Protein 4B1V (pdb70)

Organism: Oryctolagus cuniculus (NCBI:txid9986)

Structure (mmCIF, N/CA/C/O backbone):
data_4B1V
#
_entry.id   4B1V
#
_cell.length_a   44.121
_cell.length_b   75.924
_cell.length_c   122.451
_cell.angle_alpha   90.00
_cell.angle_beta   97.01
_cell.angle_gamma   90.00
#
_symmetry.space_group_name_H-M   'P 1 21 1'
#
loop_
_entity.id
_entity.type
_entity.pdbx_description
1 polymer 'ACTIN, ALPHA SKELETAL MUSCLE'
2 polymer 'PHOSPHATASE AND ACTIN REGULATOR 1'
3 non-polymer 1,2-ETHANEDIOL
4 non-polymer "ADENOSINE-5'-TRIPHOSPHATE"
5 non-polymer 'LATRUNCULIN B'
6 non-polymer 'MAGNESIUM ION'
7 non-polymer GLYCEROL
8 water water
#
loop_
_atom_site.group_PDB
_atom_site.id
_atom_site.type_symbol
_atom_site.label_atom_id
_atom_site.label_alt_id
_atom_site.label_comp_id
_atom_site.label_asym_id
_atom_site.label_entity_id
_atom_site.label_seq_id
_atom_site.pdbx_PDB_ins_code
_atom_site.Cartn_x
_atom_site.Cartn_y
_atom_site.Cartn_z
_atom_site.occupancy
_atom_site.B_iso_or_equiv
_atom_site.auth_seq_id
_atom_site.auth_comp_id
_atom_site.auth_asym_id
_atom_site.auth_atom_id
_atom_site.pdbx_PDB_model_num
ATOM 1 N N . THR A 1 7 ? 9.439 2.951 -21.181 1.00 26.92 6 THR A N 1
ATOM 2 C CA . THR A 1 7 ? 8.403 3.423 -22.084 1.00 25.08 6 THR A CA 1
ATOM 3 C C . THR A 1 7 ? 7.111 2.641 -21.898 1.00 20.61 6 THR A C 1
ATOM 4 O O . THR A 1 7 ? 6.093 2.985 -22.487 1.00 25.11 6 THR A O 1
ATOM 8 N N . ALA A 1 8 ? 7.142 1.585 -21.090 1.00 16.21 7 ALA A N 1
ATOM 9 C CA . ALA A 1 8 ? 5.927 0.809 -20.858 1.00 14.53 7 ALA A CA 1
ATOM 10 C C . ALA A 1 8 ? 4.876 1.618 -20.098 1.00 14.53 7 ALA A C 1
ATOM 11 O O . ALA A 1 8 ? 5.198 2.392 -19.194 1.00 14.32 7 ALA A O 1
ATOM 13 N N . LEU A 1 9 ? 3.617 1.401 -20.469 1.00 15.45 8 LEU A N 1
ATOM 14 C CA . LEU A 1 9 ? 2.479 1.944 -19.740 1.00 14.54 8 LEU A CA 1
ATOM 15 C C . LEU A 1 9 ? 1.882 0.882 -18.832 1.00 14.56 8 LEU A C 1
ATOM 16 O O . LEU A 1 9 ? 1.883 -0.309 -19.156 1.00 14.04 8 LEU A O 1
ATOM 21 N N . VAL A 1 10 ? 1.378 1.320 -17.683 1.00 10.00 9 VAL A N 1
ATOM 22 C CA . VAL A 1 10 ? 0.704 0.435 -16.749 1.00 8.62 9 VAL A CA 1
ATOM 23 C C . VAL A 1 10 ? -0.676 1.002 -16.504 1.00 12.20 9 VAL A C 1
ATOM 24 O O . VAL A 1 10 ? -0.801 2.188 -16.186 1.00 11.44 9 VAL A O 1
ATOM 28 N N . CYS A 1 11 ? -1.698 0.170 -16.675 1.00 10.40 10 CYS A N 1
ATOM 29 C CA . CYS A 1 11 ? -3.086 0.592 -16.446 1.00 11.09 10 CYS A CA 1
ATOM 30 C C . CYS A 1 11 ? -3.879 -0.406 -15.618 1.00 13.81 10 CYS A C 1
ATOM 31 O O . CYS A 1 11 ? -4.103 -1.535 -16.063 1.00 14.95 10 CYS A O 1
ATOM 34 N N . ASP A 1 12 ? -4.337 0.019 -14.432 1.00 8.16 11 ASP A N 1
ATOM 35 C CA . ASP A 1 12 ? -5.123 -0.826 -13.549 1.00 9.34 11 ASP A CA 1
ATOM 36 C C . ASP A 1 12 ? -6.586 -0.393 -13.668 1.00 10.68 11 ASP A C 1
ATOM 37 O O . ASP A 1 12 ? -6.986 0.650 -13.143 1.00 11.21 11 ASP A O 1
ATOM 42 N N A ASN A 1 13 ? -7.371 -1.182 -14.389 0.46 13.54 12 ASN A N 1
ATOM 43 N N B ASN A 1 13 ? -7.366 -1.235 -14.340 0.54 7.16 12 ASN A N 1
ATOM 44 C CA A ASN A 1 13 ? -8.753 -0.815 -14.664 0.46 14.49 12 ASN A CA 1
ATOM 45 C CA B ASN A 1 13 ? -8.762 -0.962 -14.687 0.54 15.23 12 ASN A CA 1
ATOM 46 C C A ASN A 1 13 ? -9.685 -1.326 -13.586 0.46 13.44 12 ASN A C 1
ATOM 47 C C B ASN A 1 13 ? -9.723 -1.356 -13.573 0.54 13.43 12 ASN A C 1
ATOM 48 O O A ASN A 1 13 ? -10.107 -2.481 -13.602 0.46 12.32 12 ASN A O 1
ATOM 49 O O B ASN A 1 13 ? -10.229 -2.478 -13.563 0.54 11.97 12 ASN A O 1
ATOM 58 N N . GLY A 1 14 ? -10.002 -0.446 -12.646 1.00 9.82 13 GLY A N 1
ATOM 59 C CA . GLY A 1 14 ? -10.858 -0.791 -11.538 1.00 7.91 13 GLY A CA 1
ATOM 60 C C . GLY A 1 14 ? -12.323 -0.524 -11.822 1.00 8.69 13 GLY A C 1
ATOM 61 O O . GLY A 1 14 ? -12.672 0.198 -12.768 1.00 12.52 13 GLY A O 1
ATOM 62 N N . SER A 1 15 ? -13.173 -1.137 -11.010 1.00 9.06 14 SER A N 1
ATOM 63 C CA . SER A 1 15 ? -14.616 -0.915 -11.050 1.00 10.02 14 SER A CA 1
ATOM 64 C C . SER A 1 15 ? -14.968 0.542 -10.729 1.00 11.84 14 SER A C 1
ATOM 65 O O . SER A 1 15 ? -15.965 1.070 -11.233 1.00 12.70 14 SER A O 1
ATOM 68 N N . GLY A 1 16 ? -14.181 1.165 -9.857 1.00 10.05 15 GLY A N 1
ATOM 69 C CA . GLY A 1 16 ? -14.421 2.548 -9.475 1.00 10.60 15 GLY A CA 1
ATOM 70 C C . GLY A 1 16 ? -13.429 3.532 -10.085 1.00 13.45 15 GLY A C 1
ATOM 71 O O . GLY A 1 16 ? -13.824 4.597 -10.566 1.00 15.70 15 GLY A O 1
ATOM 72 N N . LEU A 1 17 ? -12.147 3.173 -10.058 1.00 9.43 16 LEU A N 1
ATOM 73 C CA . LEU A 1 17 ? -11.072 4.068 -10.468 1.00 10.24 16 LEU A CA 1
ATOM 74 C C . LEU A 1 17 ? -10.094 3.400 -11.420 1.00 10.48 16 LEU A C 1
ATOM 75 O O . LEU A 1 17 ? -9.663 2.254 -11.206 1.00 8.05 16 LEU A O 1
ATOM 80 N N . VAL A 1 18 ? -9.752 4.128 -12.477 1.00 8.87 17 VAL A N 1
ATOM 81 C CA . VAL A 1 18 ? -8.637 3.760 -13.322 1.00 11.24 17 VAL A CA 1
ATOM 82 C C . VAL A 1 18 ? -7.371 4.366 -12.734 1.00 8.35 17 VAL A C 1
ATOM 83 O O . VAL A 1 18 ? -7.345 5.559 -12.372 1.00 8.87 17 VAL A O 1
ATOM 87 N N . LYS A 1 19 ? -6.331 3.546 -12.627 1.00 8.97 18 LYS A N 1
ATOM 88 C CA . LYS A 1 19 ? -5.017 4.012 -12.211 1.00 13.76 18 LYS A CA 1
ATOM 89 C C . LYS A 1 19 ? -4.111 3.754 -13.419 1.00 16.06 18 LYS A C 1
ATOM 90 O O . LYS A 1 19 ? -3.998 2.620 -13.855 1.00 13.34 18 LYS A O 1
ATOM 96 N N . ALA A 1 20 ? -3.520 4.804 -13.999 1.00 8.50 19 ALA A N 1
ATOM 97 C CA . ALA A 1 20 ? -2.647 4.645 -15.164 1.00 14.57 19 ALA A CA 1
ATOM 98 C C . ALA A 1 20 ? -1.394 5.507 -15.057 1.00 13.81 19 ALA A C 1
ATOM 99 O O . ALA A 1 20 ? -1.387 6.566 -14.388 1.00 10.41 19 ALA A O 1
ATOM 101 N N . GLY A 1 21 ? -0.342 5.064 -15.733 1.00 9.61 20 GLY A N 1
ATOM 102 C CA . GLY A 1 21 ? 0.910 5.781 -15.701 1.00 10.36 20 GLY A CA 1
ATOM 103 C C . GLY A 1 21 ? 2.022 5.021 -16.388 1.00 11.22 20 GLY A C 1
ATOM 104 O O . GLY A 1 21 ? 1.777 4.124 -17.187 1.00 11.93 20 GLY A O 1
ATOM 105 N N . PHE A 1 22 ? 3.251 5.396 -16.063 1.00 12.79 21 PHE A N 1
ATOM 106 C CA . PHE A 1 22 ? 4.430 4.852 -16.711 1.00 12.27 21 PHE A CA 1
ATOM 107 C C . PHE A 1 22 ? 5.216 3.931 -15.791 1.00 14.79 21 PHE A C 1
ATOM 108 O O . PHE A 1 22 ? 5.429 4.238 -14.612 1.00 14.55 21 PHE A O 1
ATOM 116 N N . ALA A 1 23 ? 5.662 2.809 -16.337 1.00 11.60 22 ALA A N 1
ATOM 117 C CA . ALA A 1 23 ? 6.478 1.872 -15.575 1.00 16.98 22 ALA A CA 1
ATOM 118 C C . ALA A 1 23 ? 7.773 2.556 -15.131 1.00 15.92 22 ALA A C 1
ATOM 119 O O . ALA A 1 23 ? 8.394 3.292 -15.906 1.00 17.29 22 ALA A O 1
ATOM 121 N N . GLY A 1 24 ? 8.179 2.326 -13.885 1.00 14.55 23 GLY A N 1
ATOM 122 C CA . GLY A 1 24 ? 9.329 3.031 -13.340 1.00 16.32 23 GLY A CA 1
ATOM 123 C C . GLY A 1 24 ? 8.898 4.107 -12.351 1.00 23.31 23 GLY A C 1
ATOM 124 O O . GLY A 1 24 ? 9.642 4.440 -11.430 1.00 25.06 23 GLY A O 1
ATOM 125 N N . ASP A 1 25 ? 7.698 4.658 -12.541 1.00 20.23 24 ASP A N 1
ATOM 126 C CA . ASP A 1 25 ? 7.171 5.672 -11.627 1.00 18.55 24 ASP A CA 1
ATOM 127 C C . ASP A 1 25 ? 6.720 5.035 -10.315 1.00 19.22 24 ASP A C 1
ATOM 128 O O . ASP A 1 25 ? 6.272 3.882 -10.294 1.00 16.08 24 ASP A O 1
ATOM 133 N N . ASP A 1 26 ? 6.816 5.803 -9.226 1.00 21.16 25 ASP A N 1
ATOM 134 C CA . ASP A 1 26 ? 6.447 5.324 -7.895 1.00 14.10 25 ASP A CA 1
ATOM 135 C C . ASP A 1 26 ? 4.934 5.321 -7.670 1.00 11.84 25 ASP A C 1
ATOM 136 O O . ASP A 1 26 ? 4.459 4.814 -6.646 1.00 12.11 25 ASP A O 1
ATOM 141 N N . ALA A 1 27 ? 4.189 5.881 -8.625 1.00 12.08 26 ALA A N 1
ATOM 142 C CA . ALA A 1 27 ? 2.748 6.088 -8.471 1.00 10.27 26 ALA A CA 1
ATOM 143 C C . ALA A 1 27 ? 2.064 6.358 -9.813 1.00 10.14 26 ALA A C 1
ATOM 144 O O . ALA A 1 27 ? 2.700 6.858 -10.750 1.00 10.77 26 ALA A O 1
ATOM 146 N N . PRO A 1 28 ? 0.760 6.053 -9.905 1.00 12.75 27 PRO A N 1
ATOM 147 C CA . PRO A 1 28 ? 0.046 6.361 -11.156 1.00 15.69 27 PRO A CA 1
ATOM 148 C C . PRO A 1 28 ? -0.122 7.855 -11.299 1.00 20.03 27 PRO A C 1
ATOM 149 O O . PRO A 1 28 ? -0.607 8.495 -10.371 1.00 23.60 27 PRO A O 1
ATOM 153 N N . ARG A 1 29 ? 0.257 8.404 -12.439 1.00 11.07 28 ARG A N 1
ATOM 154 C CA . ARG A 1 29 ? 0.106 9.838 -12.634 1.00 12.95 28 ARG A CA 1
ATOM 155 C C . ARG A 1 29 ? -1.332 10.222 -12.935 1.00 12.11 28 ARG A C 1
ATOM 156 O O . ARG A 1 29 ? -1.710 11.383 -12.814 1.00 18.81 28 ARG A O 1
ATOM 164 N N . ALA A 1 30 ? -2.129 9.229 -13.311 1.00 11.81 29 ALA A N 1
ATOM 165 C CA . ALA A 1 30 ? -3.527 9.451 -13.627 1.00 12.84 29 ALA A CA 1
ATOM 166 C C . ALA A 1 30 ? -4.408 8.523 -12.813 1.00 14.25 29 ALA A C 1
ATOM 167 O O . ALA A 1 30 ? -4.265 7.299 -12.883 1.00 12.01 29 ALA A O 1
ATOM 169 N N . VAL A 1 31 ? -5.297 9.116 -12.017 1.00 13.92 30 VAL A N 1
ATOM 170 C CA . VAL A 1 31 ? -6.289 8.368 -11.258 1.00 10.83 30 VAL A CA 1
ATOM 171 C C . VAL A 1 31 ? -7.619 9.084 -11.495 1.00 11.04 30 VAL A C 1
ATOM 172 O O . VAL A 1 31 ? -7.754 10.261 -11.163 1.00 12.64 30 VAL A O 1
ATOM 176 N N . PHE A 1 32 ? -8.576 8.391 -12.109 1.00 10.81 31 PHE A N 1
ATOM 177 C CA . PHE A 1 32 ? -9.844 9.018 -12.500 1.00 12.88 31 PHE A CA 1
ATOM 178 C C . PHE A 1 32 ? -10.989 8.004 -12.495 1.00 11.41 31 PHE A C 1
ATOM 179 O O . PHE A 1 32 ? -10.749 6.794 -12.595 1.00 10.58 31 PHE A O 1
ATOM 187 N N . PRO A 1 33 ? -12.233 8.491 -12.365 1.00 12.28 32 PRO A N 1
ATOM 188 C CA . PRO A 1 33 ? -13.351 7.547 -12.231 1.00 12.74 32 PRO A CA 1
ATOM 189 C C . PRO A 1 33 ? -13.603 6.724 -13.488 1.00 13.85 32 PRO A C 1
ATOM 190 O O . PRO A 1 33 ? -13.532 7.220 -14.618 1.00 13.66 32 PRO A O 1
ATOM 194 N N . SER A 1 34 ? -13.922 5.454 -13.282 1.00 13.75 33 SER A N 1
ATOM 195 C CA A SER A 1 34 ? -14.176 4.546 -14.392 0.37 12.16 33 SER A CA 1
ATOM 196 C CA B SER A 1 34 ? -14.181 4.540 -14.378 0.63 12.15 33 SER A CA 1
ATOM 197 C C . SER A 1 34 ? -15.619 4.681 -14.853 1.00 13.43 33 SER A C 1
ATOM 198 O O . SER A 1 34 ? -16.425 3.770 -14.689 1.00 14.36 33 SER A O 1
ATOM 203 N N . ILE A 1 35 ? -15.940 5.833 -15.437 1.00 15.20 34 ILE A N 1
ATOM 204 C CA . ILE A 1 35 ? -17.314 6.116 -15.830 1.00 16.80 34 ILE A CA 1
ATOM 205 C C . ILE A 1 35 ? -17.361 6.739 -17.215 1.00 18.99 34 ILE A C 1
ATOM 206 O O . ILE A 1 35 ? -16.409 7.382 -17.664 1.00 19.64 34 ILE A O 1
ATOM 211 N N . VAL A 1 36 ? -18.487 6.534 -17.876 1.00 20.48 35 VAL A N 1
ATOM 212 C CA . VAL A 1 36 ? -18.809 7.244 -19.100 1.00 26.27 35 VAL A CA 1
ATOM 213 C C . VAL A 1 36 ? -20.157 7.901 -18.843 1.00 31.71 35 VAL A C 1
ATOM 214 O O . VAL A 1 36 ? -21.098 7.247 -18.392 1.00 30.12 35 VAL A O 1
ATOM 218 N N . GLY A 1 37 ? -20.230 9.206 -19.075 1.00 26.72 36 GLY A N 1
ATOM 219 C CA . GLY A 1 37 ? -21.439 9.949 -18.796 1.00 32.10 36 GLY A CA 1
ATOM 220 C C . GLY A 1 37 ? -22.092 10.411 -20.078 1.00 37.15 36 GLY A C 1
ATOM 221 O O . GLY A 1 37 ? -21.404 10.702 -21.056 1.00 40.55 36 GLY A O 1
ATOM 222 N N . ARG A 1 38 ? -23.421 10.447 -20.080 1.00 38.46 37 ARG A N 1
ATOM 223 C CA . ARG A 1 38 ? -24.180 10.913 -21.238 1.00 44.84 37 ARG A CA 1
ATOM 224 C C . ARG A 1 38 ? -25.291 11.878 -20.822 1.00 51.31 37 ARG A C 1
ATOM 225 O O . ARG A 1 38 ? -25.808 11.795 -19.707 1.00 39.06 37 ARG A O 1
ATOM 233 N N . SER A 1 53 ? -21.003 12.102 -25.338 1.00 52.05 52 SER A N 1
ATOM 234 C CA . SER A 1 53 ? -20.601 11.454 -24.096 1.00 48.22 52 SER A CA 1
ATOM 235 C C . SER A 1 53 ? -19.368 12.113 -23.491 1.00 44.88 52 SER A C 1
ATOM 236 O O . SER A 1 53 ? -18.606 12.792 -24.181 1.00 39.36 52 SER A O 1
ATOM 239 N N . TYR A 1 54 ? -19.188 11.909 -22.192 1.00 39.24 53 TYR A N 1
ATOM 240 C CA . TYR A 1 54 ? -18.050 12.451 -21.469 1.00 36.00 53 TYR A CA 1
ATOM 241 C C . TYR A 1 54 ? -17.418 11.353 -20.613 1.00 34.55 53 TYR A C 1
ATOM 242 O O . TYR A 1 54 ? -18.117 10.614 -19.924 1.00 30.55 53 TYR A O 1
ATOM 251 N N . VAL A 1 55 ? -16.098 11.234 -20.680 1.00 29.37 54 VAL A N 1
ATOM 252 C CA . VAL A 1 55 ? -15.404 10.105 -20.067 1.00 26.31 54 VAL A CA 1
ATOM 253 C C . VAL A 1 55 ? -14.596 10.520 -18.855 1.00 27.76 54 VAL A C 1
ATOM 254 O O . VAL A 1 55 ? -13.905 11.535 -18.878 1.00 28.46 54 VAL A O 1
ATOM 258 N N . GLY A 1 56 ? -14.676 9.720 -17.798 1.00 22.34 55 GLY A N 1
ATOM 259 C CA . GLY A 1 56 ? -13.851 9.924 -16.626 1.00 23.33 55 GLY A CA 1
ATOM 260 C C . GLY A 1 56 ? -14.102 11.240 -15.924 1.00 22.75 55 GLY A C 1
ATOM 261 O O . GLY A 1 56 ? -15.240 11.588 -15.619 1.00 24.12 55 GLY A O 1
ATOM 262 N N . ASP A 1 57 ? -13.026 11.976 -15.676 1.00 27.69 56 ASP A N 1
ATOM 263 C CA . ASP A 1 57 ? -13.106 13.269 -15.002 1.00 33.96 56 ASP A CA 1
ATOM 264 C C . ASP A 1 57 ? -13.958 14.281 -15.773 1.00 34.45 56 ASP A C 1
ATOM 265 O O . ASP A 1 57 ? -14.507 15.213 -15.182 1.00 35.61 56 ASP A O 1
ATOM 270 N N . GLU A 1 58 ? -14.065 14.100 -17.089 1.00 33.10 57 GLU A N 1
ATOM 271 C CA . GLU A 1 58 ? -14.962 14.928 -17.898 1.00 39.14 57 GLU A CA 1
ATOM 272 C C . GLU A 1 58 ? -16.395 14.775 -17.394 1.00 32.69 57 GLU A C 1
ATOM 273 O O . GLU A 1 58 ? -17.136 15.748 -17.264 1.00 35.35 57 GLU A O 1
ATOM 279 N N . ALA A 1 59 ? -16.770 13.532 -17.112 1.00 29.64 58 ALA A N 1
ATOM 280 C CA . ALA A 1 59 ? -18.112 13.200 -16.656 1.00 42.53 58 ALA A CA 1
ATOM 281 C C . ALA A 1 59 ? -18.321 13.600 -15.198 1.00 44.96 58 ALA A C 1
ATOM 282 O O . ALA A 1 59 ? -19.436 13.912 -14.790 1.00 45.36 58 ALA A O 1
ATOM 284 N N . GLN A 1 60 ? -17.244 13.576 -14.417 1.00 48.91 59 GLN A N 1
ATOM 285 C CA . GLN A 1 60 ? -17.295 13.947 -13.003 1.00 51.26 59 GLN A CA 1
ATOM 286 C C . GLN A 1 60 ? -17.721 15.402 -12.849 1.00 58.79 59 GLN A C 1
ATOM 287 O O . GLN A 1 60 ? -18.725 15.698 -12.200 1.00 65.36 59 GLN A O 1
ATOM 293 N N . SER A 1 61 ? -16.953 16.303 -13.455 1.00 56.23 60 SER A N 1
ATOM 294 C CA . SER A 1 61 ? -17.244 17.732 -13.410 1.00 57.01 60 SER A CA 1
ATOM 295 C C . SER A 1 61 ? -18.641 18.061 -13.940 1.00 60.21 60 SER A C 1
ATOM 296 O O . SER A 1 61 ? -18.901 17.985 -15.142 1.00 60.34 60 SER A O 1
ATOM 299 N N . LEU A 1 66 ? -25.751 14.579 -16.149 1.00 60.44 65 LEU A N 1
ATOM 300 C CA . LEU A 1 66 ? -25.306 13.406 -16.895 1.00 56.33 65 LEU A CA 1
ATOM 301 C C . LEU A 1 66 ? -25.710 12.109 -16.192 1.00 50.97 65 LEU A C 1
ATOM 302 O O . LEU A 1 66 ? -25.754 12.049 -14.964 1.00 57.08 65 LEU A O 1
ATOM 304 N N . THR A 1 67 ? -26.024 11.079 -16.971 1.00 39.65 66 THR A N 1
ATOM 305 C CA . THR A 1 67 ? -26.236 9.750 -16.409 1.00 37.96 66 THR A CA 1
ATOM 306 C C . THR A 1 67 ? -24.950 8.929 -16.515 1.00 33.48 66 THR A C 1
ATOM 307 O O . THR A 1 67 ? -24.325 8.859 -17.574 1.00 32.85 66 THR A O 1
ATOM 311 N N . LEU A 1 68 ? -24.551 8.311 -15.414 1.00 30.88 67 LEU A N 1
ATOM 312 C CA . LEU A 1 68 ? -23.255 7.654 -15.368 1.00 29.23 67 LEU A CA 1
ATOM 313 C C . LEU A 1 68 ? -23.378 6.151 -15.558 1.00 30.39 67 LEU A C 1
ATOM 314 O O . LEU A 1 68 ? -24.271 5.512 -14.999 1.00 36.39 67 LEU A O 1
ATOM 319 N N . LYS A 1 69 ? -22.484 5.590 -16.362 1.00 22.72 68 LYS A N 1
ATOM 320 C CA . LYS A 1 69 ? -22.391 4.148 -16.482 1.00 21.82 68 LYS A CA 1
ATOM 321 C C . LYS A 1 69 ? -20.980 3.702 -16.109 1.00 25.49 68 LYS A C 1
ATOM 322 O O . LYS A 1 69 ? -20.012 4.371 -16.459 1.00 22.76 68 LYS A O 1
ATOM 328 N N . TYR A 1 70 ? -20.896 2.594 -15.373 1.00 17.99 69 TYR A N 1
ATOM 329 C CA . TYR A 1 70 ? -19.641 1.981 -14.959 1.00 15.84 69 TYR A CA 1
ATOM 330 C C . TYR A 1 70 ? -19.397 0.754 -15.847 1.00 20.11 69 TYR A C 1
ATOM 331 O O . TYR A 1 70 ? -20.091 -0.251 -15.715 1.00 20.10 69 TYR A O 1
ATOM 340 N N . PRO A 1 71 ? -18.412 0.828 -16.756 1.00 15.98 70 PRO A N 1
ATOM 341 C CA . PRO A 1 71 ? -18.177 -0.267 -17.706 1.00 14.23 70 PRO A CA 1
ATOM 342 C C . PRO A 1 71 ? -17.593 -1.521 -17.050 1.00 14.99 70 PRO A C 1
ATOM 343 O O . PRO A 1 71 ? -17.603 -2.601 -17.649 1.00 14.88 70 PRO A O 1
ATOM 347 N N . ILE A 1 72 ? -17.083 -1.368 -15.838 1.00 13.44 71 ILE A N 1
ATOM 348 C CA . ILE A 1 72 ? -16.497 -2.481 -15.099 1.00 13.82 71 ILE A CA 1
ATOM 349 C C . ILE A 1 72 ? -17.316 -2.764 -13.844 1.00 17.59 71 ILE A C 1
ATOM 350 O O . ILE A 1 72 ? -17.520 -1.880 -13.014 1.00 17.16 71 ILE A O 1
ATOM 355 N N . GLU A 1 73 ? -17.821 -3.992 -13.738 1.00 12.90 72 GLU A N 1
ATOM 356 C CA . GLU A 1 73 ? -18.634 -4.413 -12.612 1.00 17.98 72 GLU A CA 1
ATOM 357 C C . GLU A 1 73 ? -17.968 -5.590 -11.906 1.00 15.33 72 GLU A C 1
ATOM 358 O O . GLU A 1 73 ? -17.677 -6.603 -12.532 1.00 17.20 72 GLU A O 1
ATOM 364 N N . HIS A 1 74 ? -17.735 -5.448 -10.608 1.00 12.71 73 HIS A N 1
ATOM 365 C CA . HIS A 1 74 ? -17.070 -6.474 -9.821 1.00 15.53 73 HIS A CA 1
ATOM 366 C C . HIS A 1 74 ? -15.725 -6.862 -10.453 1.00 12.77 73 HIS A C 1
ATOM 367 O O . HIS A 1 74 ? -15.364 -8.031 -10.449 1.00 11.48 73 HIS A O 1
ATOM 374 N N . GLY A 1 75 ? -15.026 -5.888 -11.037 1.00 10.57 74 GLY A N 1
ATOM 375 C CA . GLY A 1 75 ? -13.686 -6.100 -11.567 1.00 11.30 74 GLY A CA 1
ATOM 376 C C . GLY A 1 75 ? -13.648 -6.689 -12.968 1.00 11.38 74 GLY A C 1
ATOM 377 O O . GLY A 1 75 ? -12.572 -6.878 -13.542 1.00 12.76 74 GLY A O 1
ATOM 378 N N . ILE A 1 76 ? -14.821 -6.984 -13.512 1.00 11.01 75 ILE A N 1
ATOM 379 C CA . ILE A 1 76 ? -14.938 -7.576 -14.843 1.00 15.57 75 ILE A CA 1
ATOM 380 C C . ILE A 1 76 ? -15.490 -6.566 -15.843 1.00 15.61 75 ILE A C 1
ATOM 381 O O . ILE A 1 76 ? -16.498 -5.918 -15.578 1.00 12.80 75 ILE A O 1
ATOM 386 N N . ILE A 1 77 ? -14.845 -6.447 -16.999 1.00 17.01 76 ILE A N 1
ATOM 387 C CA . ILE A 1 77 ? -15.343 -5.551 -18.041 1.00 17.61 76 ILE A CA 1
ATOM 388 C C . ILE A 1 77 ? -16.611 -6.096 -18.681 1.00 17.47 76 ILE A C 1
ATOM 389 O O . ILE A 1 77 ? -16.629 -7.215 -19.208 1.00 17.51 76 ILE A O 1
ATOM 394 N N . THR A 1 78 ? -17.673 -5.293 -18.665 1.00 17.19 77 THR A N 1
ATOM 395 C CA . THR A 1 78 ? -18.970 -5.758 -19.145 1.00 18.25 77 THR A CA 1
ATOM 396 C C . THR A 1 78 ? -19.553 -4.880 -20.248 1.00 19.25 77 THR A C 1
ATOM 397 O O . THR A 1 78 ? -20.475 -5.291 -20.943 1.00 23.07 77 THR A O 1
ATOM 401 N N . ASN A 1 79 ? -19.057 -3.654 -20.368 1.00 16.23 78 ASN A N 1
ATOM 402 C CA . ASN A 1 79 ? -19.472 -2.782 -21.467 1.00 23.17 78 ASN A CA 1
ATOM 403 C C . ASN A 1 79 ? -18.245 -2.445 -22.312 1.00 19.33 78 ASN A C 1
ATOM 404 O O . ASN A 1 79 ? -17.484 -1.546 -21.973 1.00 20.36 78 ASN A O 1
ATOM 409 N N . TRP A 1 80 ? -18.063 -3.162 -23.416 1.00 22.57 79 TRP A N 1
ATOM 410 C CA . TRP A 1 80 ? -16.834 -3.051 -24.199 1.00 22.85 79 TRP A CA 1
ATOM 411 C C . TRP A 1 80 ? -16.696 -1.740 -24.989 1.00 18.31 79 TRP A C 1
ATOM 412 O O . TRP A 1 80 ? -15.595 -1.208 -25.128 1.00 16.58 79 TRP A O 1
ATOM 423 N N . ASP A 1 81 ? -17.803 -1.219 -25.494 1.00 18.11 80 ASP A N 1
ATOM 424 C CA . ASP A 1 81 ? -17.772 0.065 -26.194 1.00 18.65 80 ASP A CA 1
ATOM 425 C C . ASP A 1 81 ? -17.398 1.202 -25.247 1.00 19.57 80 ASP A C 1
ATOM 426 O O . ASP A 1 81 ? -16.642 2.103 -25.610 1.00 17.60 80 ASP A O 1
ATOM 431 N N . ASP A 1 82 ? -17.951 1.169 -24.041 1.00 19.08 81 ASP A N 1
ATOM 432 C CA . ASP A 1 82 ? -17.600 2.156 -23.027 1.00 19.00 81 ASP A CA 1
ATOM 433 C C . ASP A 1 82 ? -16.194 1.935 -22.455 1.00 15.60 81 ASP A C 1
ATOM 434 O O . ASP A 1 82 ? -15.523 2.885 -22.059 1.00 14.69 81 ASP A O 1
ATOM 439 N N . MET A 1 83 ? -15.741 0.687 -22.427 1.00 14.60 82 MET A N 1
ATOM 440 C CA . MET A 1 83 ? -14.367 0.421 -22.019 1.00 20.46 82 MET A CA 1
ATOM 441 C C . MET A 1 83 ? -13.387 0.969 -23.066 1.00 16.90 82 MET A C 1
ATOM 442 O O . MET A 1 83 ? -12.346 1.533 -22.731 1.00 12.90 82 MET A O 1
ATOM 447 N N . GLU A 1 84 ? -13.737 0.837 -24.338 1.00 15.72 83 GLU A N 1
ATOM 448 C CA . GLU A 1 84 ? -12.904 1.407 -25.383 1.00 21.57 83 GLU A CA 1
ATOM 449 C C . GLU A 1 84 ? -12.753 2.924 -25.179 1.00 22.44 83 GLU A C 1
ATOM 450 O O . GLU A 1 84 ? -11.666 3.476 -25.341 1.00 14.85 83 GLU A O 1
ATOM 456 N N . LYS A 1 85 ? -13.836 3.582 -24.781 1.00 15.55 84 LYS A N 1
ATOM 457 C CA . LYS A 1 85 ? -13.798 5.022 -24.519 1.00 15.85 84 LYS A CA 1
ATOM 458 C C . LYS A 1 85 ? -12.901 5.375 -23.335 1.00 15.97 84 LYS A C 1
ATOM 459 O O . LYS A 1 85 ? -12.172 6.371 -23.360 1.00 15.66 84 LYS A O 1
ATOM 465 N N . ILE A 1 86 ? -12.961 4.543 -22.304 1.00 13.83 85 ILE A N 1
ATOM 466 C CA . ILE A 1 86 ? -12.111 4.705 -21.124 1.00 13.60 85 ILE A CA 1
ATOM 467 C C . ILE A 1 86 ? -10.629 4.594 -21.475 1.00 12.35 85 ILE A C 1
ATOM 468 O O . ILE A 1 86 ? -9.818 5.413 -21.045 1.00 12.71 85 ILE A O 1
ATOM 473 N N . TRP A 1 87 ? -10.273 3.576 -22.254 1.00 12.30 86 TRP A N 1
ATOM 474 C CA . TRP A 1 87 ? -8.885 3.383 -22.661 1.00 12.24 86 TRP A CA 1
ATOM 475 C C . TRP A 1 87 ? -8.422 4.482 -23.634 1.00 12.97 86 TRP A C 1
ATOM 476 O O . TRP A 1 87 ? -7.281 4.957 -23.566 1.00 12.92 86 TRP A O 1
ATOM 487 N N . HIS A 1 88 ? -9.309 4.897 -24.532 1.00 13.97 87 HIS A N 1
ATOM 488 C CA . HIS A 1 88 ? -8.967 5.994 -25.437 1.00 15.01 87 HIS A CA 1
ATOM 489 C C . HIS A 1 88 ? -8.670 7.246 -24.609 1.00 26.51 87 HIS A C 1
ATOM 490 O O . HIS A 1 88 ? -7.660 7.913 -24.813 1.00 20.66 87 HIS A O 1
ATOM 497 N N . HIS A 1 89 ? -9.555 7.540 -23.660 1.00 14.74 88 HIS A N 1
ATOM 498 C CA . HIS A 1 89 ? -9.378 8.663 -22.736 1.00 21.02 88 HIS A CA 1
ATOM 499 C C . HIS A 1 89 ? -8.089 8.552 -21.909 1.00 15.64 88 HIS A C 1
ATOM 500 O O . HIS A 1 89 ? -7.401 9.544 -21.671 1.00 16.69 88 HIS A O 1
ATOM 507 N N . THR A 1 90 ? -7.775 7.339 -21.470 1.00 12.92 89 THR A N 1
ATOM 508 C CA . THR A 1 90 ? -6.554 7.077 -20.713 1.00 12.98 89 THR A CA 1
ATOM 509 C C . THR A 1 90 ? -5.307 7.459 -21.520 1.00 14.96 89 THR A C 1
ATOM 510 O O . THR A 1 90 ? -4.453 8.200 -21.041 1.00 13.00 89 THR A O 1
ATOM 514 N N . PHE A 1 91 ? -5.208 6.959 -22.748 1.00 14.13 90 PHE A N 1
ATOM 515 C CA . PHE A 1 91 ? -4.040 7.220 -23.587 1.00 15.68 90 PHE A CA 1
ATOM 516 C C . PHE A 1 91 ? -3.947 8.691 -23.983 1.00 20.48 90 PHE A C 1
ATOM 517 O O . PHE A 1 91 ? -2.916 9.339 -23.792 1.00 20.31 90 PHE A O 1
ATOM 525 N N . TYR A 1 92 ? -5.029 9.209 -24.556 1.00 15.82 91 TYR A N 1
ATOM 526 C CA . TYR A 1 92 ? -4.993 10.490 -25.248 1.00 20.80 91 TYR A CA 1
ATOM 527 C C . TYR A 1 92 ? -5.195 11.708 -24.357 1.00 17.58 91 TYR A C 1
ATOM 528 O O . TYR A 1 92 ? -4.495 12.710 -24.513 1.00 22.98 91 TYR A O 1
ATOM 537 N N . ASN A 1 93 ? -6.134 11.620 -23.425 1.00 16.90 92 ASN A N 1
ATOM 538 C CA . ASN A 1 93 ? -6.472 12.748 -22.561 1.00 17.38 92 ASN A CA 1
ATOM 539 C C . ASN A 1 93 ? -5.714 12.755 -21.244 1.00 21.22 92 ASN A C 1
ATOM 540 O O . ASN A 1 93 ? -5.296 13.810 -20.768 1.00 23.82 92 ASN A O 1
ATOM 545 N N . GLU A 1 94 ? -5.534 11.579 -20.660 1.00 21.12 93 GLU A N 1
ATOM 546 C CA . GLU A 1 94 ? -4.913 11.490 -19.343 1.00 21.92 93 GLU A CA 1
ATOM 547 C C . GLU A 1 94 ? -3.392 11.405 -19.449 1.00 20.96 93 GLU A C 1
ATOM 548 O O . GLU A 1 94 ? -2.695 12.289 -18.968 1.00 28.14 93 GLU A O 1
ATOM 554 N N . LEU A 1 95 ? -2.877 10.364 -20.093 1.00 20.13 94 LEU A N 1
ATOM 555 C CA . LEU A 1 95 ? -1.424 10.194 -20.222 1.00 16.95 94 LEU A CA 1
ATOM 556 C C . LEU A 1 95 ? -0.796 11.043 -21.331 1.00 17.63 94 LEU A C 1
ATOM 557 O O . LEU A 1 95 ? 0.396 11.318 -21.297 1.00 18.45 94 LEU A O 1
ATOM 562 N N . ARG A 1 96 ? -1.598 11.434 -22.315 1.00 18.45 95 ARG A N 1
ATOM 563 C CA . ARG A 1 96 ? -1.112 12.178 -23.472 1.00 22.05 95 ARG A CA 1
ATOM 564 C C . ARG A 1 96 ? 0.045 11.450 -24.154 1.00 18.24 95 ARG A C 1
ATOM 565 O O . ARG A 1 96 ? 1.109 12.021 -24.397 1.00 19.33 95 ARG A O 1
ATOM 573 N N . VAL A 1 97 ? -0.177 10.169 -24.416 1.00 17.32 96 VAL A N 1
ATOM 574 C CA . VAL A 1 97 ? 0.771 9.343 -25.138 1.00 27.46 96 VAL A CA 1
ATOM 575 C C . VAL A 1 97 ? 0.056 8.726 -26.324 1.00 25.45 96 VAL A C 1
ATOM 576 O O . VAL A 1 97 ? -1.173 8.611 -26.334 1.00 19.90 96 VAL A O 1
ATOM 580 N N . ALA A 1 98 ? 0.831 8.322 -27.319 1.00 18.69 97 ALA A N 1
ATOM 581 C CA . ALA A 1 98 ? 0.299 7.536 -28.413 1.00 20.81 97 ALA A CA 1
ATOM 582 C C . ALA A 1 98 ? 0.482 6.063 -28.082 1.00 17.94 97 ALA A C 1
ATOM 583 O O . ALA A 1 98 ? 1.598 5.615 -27.811 1.00 17.94 97 ALA A O 1
ATOM 585 N N . PRO A 1 99 ? -0.614 5.300 -28.108 1.00 18.79 98 PRO A N 1
ATOM 586 C CA . PRO A 1 99 ? -0.544 3.881 -27.739 1.00 18.78 98 PRO A CA 1
ATOM 587 C C . PRO A 1 99 ? 0.366 3.092 -28.688 1.00 17.24 98 PRO A C 1
ATOM 588 O O . PRO A 1 99 ? 0.860 2.034 -28.309 1.00 16.76 98 PRO A O 1
ATOM 592 N N . GLU A 1 100 ? 0.609 3.611 -29.895 1.00 18.69 99 GLU A N 1
ATOM 593 C CA . GLU A 1 100 ? 1.481 2.942 -30.859 1.00 19.85 99 GLU A CA 1
ATOM 594 C C . GLU A 1 100 ? 2.929 2.833 -30.388 1.00 20.68 99 GLU A C 1
ATOM 595 O O . GLU A 1 100 ? 3.681 1.998 -30.874 1.00 20.73 99 GLU A O 1
ATOM 601 N N . GLU A 1 101 ? 3.314 3.667 -29.430 1.00 21.85 100 GLU A N 1
ATOM 602 C CA . GLU A 1 101 ? 4.711 3.707 -29.006 1.00 28.02 100 GLU A CA 1
ATOM 603 C C . GLU A 1 101 ? 5.006 3.022 -27.701 1.00 22.49 100 GLU A C 1
ATOM 604 O O . GLU A 1 101 ? 6.152 3.016 -27.249 1.00 24.01 100 GLU A O 1
ATOM 610 N N . HIS A 1 102 ? 3.984 2.468 -27.073 1.00 19.44 101 HIS A N 1
ATOM 611 C CA . HIS A 1 102 ? 4.178 1.969 -25.728 1.00 18.73 101 HIS A CA 1
ATOM 612 C C . HIS A 1 102 ? 3.621 0.581 -25.490 1.00 18.36 101 HIS A C 1
ATOM 613 O O . HIS A 1 102 ? 2.410 0.375 -25.584 1.00 16.49 101 HIS A O 1
ATOM 620 N N . PRO A 1 103 ? 4.496 -0.362 -25.106 1.00 20.65 102 PRO A N 1
ATOM 621 C CA . PRO A 1 103 ? 4.013 -1.622 -24.533 1.00 16.41 102 PRO A CA 1
ATOM 622 C C . PRO A 1 103 ? 3.086 -1.285 -23.382 1.00 15.27 102 PRO A C 1
ATOM 623 O O . PRO A 1 103 ? 3.369 -0.355 -22.617 1.00 14.21 102 PRO A O 1
ATOM 627 N N . THR A 1 104 ? 1.977 -2.007 -23.278 1.00 12.40 103 THR A N 1
ATOM 628 C CA . THR A 1 104 ? 0.949 -1.653 -22.327 1.00 15.07 103 THR A CA 1
ATOM 629 C C . THR A 1 104 ? 0.597 -2.836 -21.452 1.00 13.66 103 THR A C 1
ATOM 630 O O . THR A 1 104 ? 0.146 -3.870 -21.948 1.00 10.85 103 THR A O 1
ATOM 634 N N . LEU A 1 105 ? 0.822 -2.683 -20.156 1.00 11.57 104 LEU A N 1
ATOM 635 C CA . LEU A 1 105 ? 0.435 -3.698 -19.190 1.00 14.66 104 LEU A CA 1
ATOM 636 C C . LEU A 1 105 ? -0.943 -3.354 -18.607 1.00 8.63 104 LEU A C 1
ATOM 637 O O . LEU A 1 105 ? -1.139 -2.263 -18.043 1.00 9.28 104 LEU A O 1
ATOM 642 N N . LEU A 1 106 ? -1.904 -4.261 -18.791 1.00 8.60 105 LEU A N 1
ATOM 643 C CA . LEU A 1 106 ? -3.250 -4.088 -18.249 1.00 8.19 105 LEU A CA 1
ATOM 644 C C . LEU A 1 106 ? -3.441 -5.050 -17.087 1.00 12.40 105 LEU A C 1
ATOM 645 O O . LEU A 1 106 ? -2.765 -6.078 -17.009 1.00 11.97 105 LEU A O 1
ATOM 650 N N . THR A 1 107 ? -4.378 -4.735 -16.193 1.00 7.39 106 THR A N 1
ATOM 651 C CA . THR A 1 107 ? -4.668 -5.646 -15.087 1.00 8.86 106 THR A CA 1
ATOM 652 C C . THR A 1 107 ? -6.027 -6.325 -15.273 1.00 7.48 106 THR A C 1
ATOM 653 O O . THR A 1 107 ? -6.871 -5.830 -16.015 1.00 8.58 106 THR A O 1
ATOM 657 N N . GLU A 1 108 ? -6.223 -7.460 -14.610 1.00 8.86 107 GLU A N 1
ATOM 658 C CA . GLU A 1 108 ? -7.502 -8.140 -14.640 1.00 12.19 107 GLU A CA 1
ATOM 659 C C . GLU A 1 108 ? -7.802 -8.697 -13.244 1.00 10.97 107 GLU A C 1
ATOM 660 O O . GLU A 1 108 ? -6.914 -8.833 -12.374 1.00 7.63 107 GLU A O 1
ATOM 666 N N . ALA A 1 109 ? -9.076 -8.971 -13.011 1.00 8.64 108 ALA A N 1
ATOM 667 C CA . ALA A 1 109 ? -9.494 -9.565 -11.761 1.00 10.15 108 ALA A CA 1
ATOM 668 C C . ALA A 1 109 ? -9.083 -11.031 -11.781 1.00 9.41 108 ALA A C 1
ATOM 669 O O . ALA A 1 109 ? -8.966 -11.632 -12.858 1.00 13.36 108 ALA A O 1
ATOM 671 N N . PRO A 1 110 ? -8.876 -11.614 -10.592 1.00 10.27 109 PRO A N 1
ATOM 672 C CA . PRO A 1 110 ? -8.736 -13.064 -10.461 1.00 11.81 109 PRO A CA 1
ATOM 673 C C . PRO A 1 110 ? -9.974 -13.715 -11.058 1.00 15.41 109 PRO A C 1
ATOM 674 O O . PRO A 1 110 ? -11.073 -13.179 -10.870 1.00 18.61 109 PRO A O 1
ATOM 678 N N . LEU A 1 111 ? -9.798 -14.828 -11.764 1.00 12.99 110 LEU A N 1
ATOM 679 C CA . LEU A 1 111 ? -10.910 -15.591 -12.356 1.00 15.25 110 LEU A CA 1
ATOM 680 C C . LEU A 1 111 ? -11.597 -14.905 -13.543 1.00 15.20 110 LEU A C 1
ATOM 681 O O . LEU A 1 111 ? -12.688 -15.298 -13.925 1.00 17.44 110 LEU A O 1
ATOM 686 N N . ASN A 1 112 ? -10.964 -13.877 -14.108 1.00 15.15 111 ASN A N 1
ATOM 687 C CA . ASN A 1 112 ? -11.449 -13.249 -15.340 1.00 13.96 111 ASN A CA 1
ATOM 688 C C . ASN A 1 112 ? -11.608 -14.301 -16.437 1.00 16.49 111 ASN A C 1
ATOM 689 O O . ASN A 1 112 ? -10.663 -15.039 -16.719 1.00 18.18 111 ASN A O 1
ATOM 694 N N . PRO A 1 113 ? -12.812 -14.407 -17.037 1.00 14.51 112 PRO A N 1
ATOM 695 C CA . PRO A 1 113 ? -13.069 -15.444 -18.047 1.00 20.52 112 PRO A CA 1
ATOM 696 C C . PRO A 1 113 ? -12.158 -15.311 -19.266 1.00 20.70 112 PRO A C 1
ATOM 697 O O . PRO A 1 113 ? -11.710 -14.208 -19.586 1.00 15.92 112 PRO A O 1
ATOM 701 N N . LYS A 1 114 ? -11.878 -16.440 -19.909 1.00 18.67 113 LYS A N 1
ATOM 702 C CA . LYS A 1 114 ? -11.015 -16.504 -21.088 1.00 20.45 113 LYS A CA 1
ATOM 703 C C . LYS A 1 114 ? -11.460 -15.562 -22.206 1.00 21.02 113 LYS A C 1
ATOM 704 O O . LYS A 1 114 ? -10.640 -14.890 -22.833 1.00 21.37 113 LYS A O 1
ATOM 706 N N . ALA A 1 115 ? -12.761 -15.527 -22.462 1.00 22.04 114 ALA A N 1
ATOM 707 C CA . ALA A 1 115 ? -13.301 -14.674 -23.513 1.00 22.21 114 ALA A CA 1
ATOM 708 C C . ALA A 1 115 ? -12.982 -13.216 -23.221 1.00 17.21 114 ALA A C 1
ATOM 709 O O . ALA A 1 115 ? -12.748 -12.433 -24.139 1.00 20.65 114 ALA A O 1
ATOM 711 N N . ASN A 1 116 ? -12.960 -12.858 -21.940 1.00 16.09 115 ASN A N 1
ATOM 712 C CA . ASN A 1 116 ? -12.657 -11.483 -21.563 1.00 15.57 115 ASN A CA 1
ATOM 713 C C . ASN A 1 116 ? -11.212 -11.100 -21.886 1.00 14.06 115 ASN A C 1
ATOM 714 O O . ASN A 1 116 ? -10.965 -10.081 -22.533 1.00 13.83 115 ASN A O 1
ATOM 719 N N . ARG A 1 117 ? -10.267 -11.924 -21.441 1.00 18.98 116 ARG A N 1
ATOM 720 C CA . ARG A 1 117 ? -8.847 -11.667 -21.676 1.00 20.87 116 ARG A CA 1
ATOM 721 C C . ARG A 1 117 ? -8.529 -11.641 -23.160 1.00 14.20 116 ARG A C 1
ATOM 722 O O . ARG A 1 117 ? -7.695 -10.858 -23.604 1.00 13.87 116 ARG A O 1
ATOM 730 N N . GLU A 1 118 ? -9.189 -12.502 -23.931 1.00 15.50 117 GLU A N 1
ATOM 731 C CA . GLU A 1 118 ? -8.995 -12.493 -25.377 1.00 23.52 117 GLU A CA 1
ATOM 732 C C . GLU A 1 118 ? -9.468 -11.173 -25.992 1.00 16.44 117 GLU A C 1
ATOM 733 O O . GLU A 1 118 ? -8.810 -10.607 -26.872 1.00 16.69 117 GLU A O 1
ATOM 739 N N . LYS A 1 119 ? -10.610 -10.682 -25.522 1.00 17.91 118 LYS A N 1
ATOM 740 C CA . LYS A 1 119 ? -11.175 -9.450 -26.063 1.00 19.34 118 LYS A CA 1
ATOM 741 C C . LYS A 1 119 ? -10.330 -8.228 -25.674 1.00 18.90 118 LYS A C 1
ATOM 742 O O . LYS A 1 119 ? -10.180 -7.302 -26.465 1.00 19.73 118 LYS A O 1
ATOM 748 N N . MET A 1 120 ? -9.774 -8.235 -24.464 1.00 18.12 119 MET A N 1
ATOM 749 C CA A MET A 1 120 ? -8.880 -7.177 -24.018 0.25 16.49 119 MET A CA 1
ATOM 750 C CA B MET A 1 120 ? -8.881 -7.158 -24.026 0.75 12.93 119 MET A CA 1
ATOM 751 C C . MET A 1 120 ? -7.667 -7.140 -24.944 1.00 20.45 119 MET A C 1
ATOM 752 O O . MET A 1 120 ? -7.221 -6.077 -25.396 1.00 16.11 119 MET A O 1
ATOM 761 N N . THR A 1 121 ? -7.154 -8.326 -25.232 1.00 19.05 120 THR A N 1
ATOM 762 C CA . THR A 1 121 ? -5.988 -8.482 -26.075 1.00 18.65 120 THR A CA 1
ATOM 763 C C . THR A 1 121 ? -6.248 -7.981 -27.491 1.00 15.54 120 THR A C 1
ATOM 764 O O . THR A 1 121 ? -5.454 -7.202 -28.024 1.00 16.01 120 THR A O 1
ATOM 768 N N . GLN A 1 122 ? -7.369 -8.407 -28.070 1.00 22.4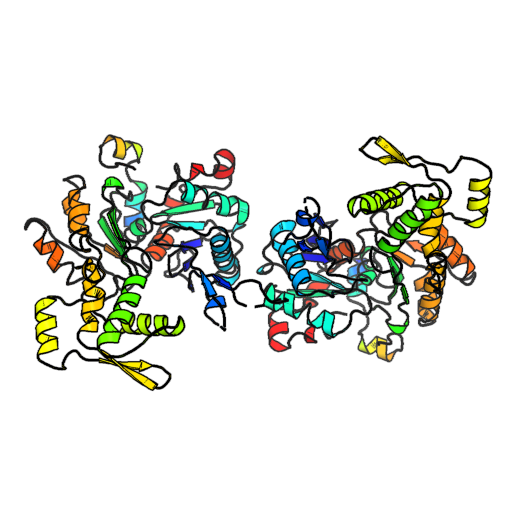5 121 GLN A N 1
ATOM 769 C CA . GLN A 1 122 ? -7.757 -8.007 -29.421 1.00 20.58 121 GLN A CA 1
ATOM 770 C C . GLN A 1 122 ? -7.943 -6.503 -29.559 1.00 17.31 121 GLN A C 1
ATOM 771 O O . GLN A 1 122 ? -7.550 -5.907 -30.555 1.00 18.09 121 GLN A O 1
ATOM 777 N N . ILE A 1 123 ? -8.572 -5.889 -28.564 1.00 16.31 122 ILE A N 1
ATOM 778 C CA . ILE A 1 123 ? -8.828 -4.459 -28.626 1.00 16.12 122 ILE A CA 1
ATOM 779 C C . ILE A 1 123 ? -7.518 -3.674 -28.542 1.00 20.40 122 ILE A C 1
ATOM 780 O O . ILE A 1 123 ? -7.306 -2.740 -29.313 1.00 16.27 122 ILE A O 1
ATOM 785 N N . MET A 1 124 ? -6.619 -4.078 -27.643 1.00 16.09 123 MET A N 1
ATOM 786 C CA . MET A 1 124 ? -5.311 -3.422 -27.562 1.00 17.71 123 MET A CA 1
ATOM 787 C C . MET A 1 124 ? -4.550 -3.449 -28.896 1.00 17.50 123 MET A C 1
ATOM 788 O O . MET A 1 124 ? -4.017 -2.425 -29.337 1.00 16.14 123 MET A O 1
ATOM 793 N N . PHE A 1 125 ? -4.515 -4.609 -29.547 1.00 19.26 124 PHE A N 1
ATOM 794 C CA . PHE A 1 125 ? -3.767 -4.738 -30.796 1.00 21.08 124 PHE A CA 1
ATOM 795 C C . PHE A 1 125 ? -4.479 -4.177 -32.014 1.00 22.15 124 PHE A C 1
ATOM 796 O O . PHE A 1 125 ? -3.837 -3.608 -32.906 1.00 22.71 124 PHE A O 1
ATOM 804 N N . GLU A 1 126 ? -5.797 -4.341 -32.068 1.00 19.21 125 GLU A N 1
ATOM 805 C CA . GLU A 1 126 ? -6.538 -3.988 -33.285 1.00 20.61 125 GLU A CA 1
ATOM 806 C C . GLU A 1 126 ? -7.176 -2.603 -33.232 1.00 23.58 125 GLU A C 1
ATOM 807 O O . GLU A 1 126 ? -7.218 -1.910 -34.245 1.00 27.41 125 GLU A O 1
ATOM 813 N N . THR A 1 127 ? -7.641 -2.191 -32.056 1.00 25.49 126 THR A N 1
ATOM 814 C CA . THR A 1 127 ? -8.224 -0.861 -31.913 1.00 28.64 126 THR A CA 1
ATOM 815 C C . THR A 1 127 ? -7.172 0.186 -31.568 1.00 18.61 126 THR A C 1
ATOM 816 O O . THR A 1 127 ? -7.193 1.282 -32.110 1.00 19.35 126 THR A O 1
ATOM 820 N N . PHE A 1 128 ? -6.260 -0.145 -30.657 1.00 17.54 127 PHE A N 1
ATOM 821 C CA . PHE A 1 128 ? -5.253 0.824 -30.217 1.00 17.17 127 PHE A CA 1
ATOM 822 C C . PHE A 1 128 ? -3.850 0.648 -30.825 1.00 27.73 127 PHE A C 1
ATOM 823 O O . PHE A 1 128 ? -2.973 1.482 -30.613 1.00 26.03 127 PHE A O 1
ATOM 831 N N . ASN A 1 129 ? -3.644 -0.433 -31.573 1.00 18.55 128 ASN A N 1
ATOM 832 C CA . ASN A 1 129 ? -2.390 -0.660 -32.286 1.00 19.51 128 ASN A CA 1
ATOM 833 C C . ASN A 1 129 ? -1.144 -0.616 -31.399 1.00 18.81 128 ASN A C 1
ATOM 834 O O . ASN A 1 129 ? -0.095 -0.135 -31.831 1.00 19.65 128 ASN A O 1
ATOM 839 N N . VAL A 1 130 ? -1.248 -1.099 -30.160 1.00 17.43 129 VAL A N 1
ATOM 840 C CA . VAL A 1 130 ? -0.067 -1.161 -29.307 1.00 16.89 129 VAL A CA 1
ATOM 841 C C . VAL A 1 130 ? 1.008 -2.068 -29.911 1.00 17.86 129 VAL A C 1
ATOM 842 O O . VAL A 1 130 ? 0.702 -3.032 -30.613 1.00 18.52 129 VAL A O 1
ATOM 846 N N . PRO A 1 131 ? 2.281 -1.751 -29.655 1.00 18.16 130 PRO A N 1
ATOM 847 C CA . PRO A 1 131 ? 3.349 -2.616 -30.159 1.00 20.67 130 PRO A CA 1
ATOM 848 C C . PRO A 1 131 ? 3.441 -3.905 -29.352 1.00 18.50 130 PRO A C 1
ATOM 849 O O . PRO A 1 131 ? 3.950 -4.903 -29.845 1.00 19.42 130 PRO A O 1
ATOM 853 N N . ALA A 1 132 ? 2.952 -3.878 -28.121 1.00 17.00 131 ALA A N 1
ATOM 854 C CA . ALA A 1 132 ? 3.016 -5.048 -27.243 1.00 16.34 131 ALA A CA 1
ATOM 855 C C . ALA A 1 132 ? 2.084 -4.849 -26.068 1.00 14.81 131 ALA A C 1
ATOM 856 O O . ALA A 1 132 ? 1.727 -3.727 -25.744 1.00 14.26 131 ALA A O 1
ATOM 858 N N . MET A 1 133 ? 1.695 -5.947 -25.431 1.00 14.97 132 MET A N 1
ATOM 859 C CA . MET A 1 133 ? 0.827 -5.855 -24.267 1.00 13.00 132 MET A CA 1
ATOM 860 C C . MET A 1 133 ? 0.912 -7.087 -23.388 1.00 14.97 132 MET A C 1
ATOM 861 O O . MET A 1 133 ? 1.519 -8.100 -23.758 1.00 13.44 132 MET A O 1
ATOM 866 N N . TYR A 1 134 ? 0.281 -6.994 -22.225 1.00 11.58 133 TYR A N 1
ATOM 867 C CA . TYR A 1 134 ? 0.328 -8.078 -21.263 1.00 13.04 133 TYR A CA 1
ATOM 868 C C . TYR A 1 134 ? -0.837 -7.848 -20.325 1.00 10.90 133 TYR A C 1
ATOM 869 O O . TYR A 1 134 ? -1.254 -6.708 -20.133 1.00 14.60 133 TYR A O 1
ATOM 878 N N . VAL A 1 135 ? -1.397 -8.926 -19.784 1.00 11.07 134 VAL A N 1
ATOM 879 C CA . VAL A 1 135 ? -2.459 -8.788 -18.797 1.00 13.91 134 VAL A CA 1
ATOM 880 C C . VAL A 1 135 ? -2.061 -9.528 -17.521 1.00 11.35 134 VAL A C 1
ATOM 881 O O . VAL A 1 135 ? -1.784 -10.722 -17.553 1.00 13.11 134 VAL A O 1
ATOM 885 N N . ALA A 1 136 ? -2.049 -8.829 -16.392 1.00 8.50 135 ALA A N 1
ATOM 886 C CA . ALA A 1 136 ? -1.665 -9.461 -15.140 1.00 10.54 135 ALA A CA 1
ATOM 887 C C . ALA A 1 136 ? -2.813 -9.414 -14.127 1.00 11.01 135 ALA A C 1
ATOM 888 O O . ALA A 1 136 ? -3.601 -8.473 -14.107 1.00 11.40 135 ALA A O 1
ATOM 890 N N . ILE A 1 137 ? -2.890 -10.437 -13.289 1.00 9.84 136 ILE A N 1
ATOM 891 C CA . ILE A 1 137 ? -3.889 -10.471 -12.235 1.00 7.84 136 ILE A CA 1
ATOM 892 C C . ILE A 1 137 ? -3.536 -9.419 -11.182 1.00 11.08 136 ILE A C 1
ATOM 893 O O . ILE A 1 137 ? -2.374 -9.316 -10.760 1.00 7.16 136 ILE A O 1
ATOM 898 N N . GLN A 1 138 ? -4.539 -8.639 -10.777 1.00 7.43 137 GLN A N 1
ATOM 899 C CA . GLN A 1 138 ? -4.370 -7.545 -9.814 1.00 8.47 137 GLN A CA 1
ATOM 900 C C . GLN A 1 138 ? -3.699 -7.974 -8.504 1.00 7.27 137 GLN A C 1
ATOM 901 O O . GLN A 1 138 ? -2.658 -7.422 -8.133 1.00 7.49 137 GLN A O 1
ATOM 907 N N . ALA A 1 139 ? -4.254 -8.979 -7.827 1.00 8.34 138 ALA A N 1
ATOM 908 C CA . ALA A 1 139 ? -3.663 -9.436 -6.564 1.00 11.38 138 ALA A CA 1
ATOM 909 C C . ALA A 1 139 ? -2.182 -9.846 -6.664 1.00 11.27 138 ALA A C 1
ATOM 910 O O . ALA A 1 139 ? -1.418 -9.604 -5.739 1.00 9.99 138 ALA A O 1
ATOM 912 N N . VAL A 1 140 ? -1.781 -10.470 -7.770 1.00 7.47 139 VAL A N 1
ATOM 913 C CA . VAL A 1 140 ? -0.382 -10.879 -7.933 1.00 7.80 139 VAL A CA 1
ATOM 914 C C . VAL A 1 140 ? 0.520 -9.644 -7.979 1.00 11.03 139 VAL A C 1
ATOM 915 O O . VAL A 1 140 ? 1.580 -9.618 -7.357 1.00 8.40 139 VAL A O 1
ATOM 919 N N . LEU A 1 141 ? 0.085 -8.614 -8.704 1.00 7.49 140 LEU A N 1
ATOM 920 C CA . LEU A 1 141 ? 0.837 -7.365 -8.745 1.00 7.43 140 LEU A CA 1
ATOM 921 C C . LEU A 1 141 ? 0.996 -6.759 -7.344 1.00 9.33 140 LEU A C 1
ATOM 922 O O . LEU A 1 141 ? 2.081 -6.295 -6.989 1.00 11.04 140 LEU A O 1
ATOM 927 N N . SER A 1 142 ? -0.051 -6.776 -6.526 1.00 8.69 141 SER A N 1
ATOM 928 C CA A SER A 1 142 ? 0.063 -6.293 -5.148 0.43 9.26 141 SER A CA 1
ATOM 929 C CA B SER A 1 142 ? 0.113 -6.241 -5.178 0.57 9.62 141 SER A CA 1
ATOM 930 C C . SER A 1 142 ? 1.114 -7.079 -4.385 1.00 10.11 141 SER A C 1
ATOM 931 O O . SER A 1 142 ? 1.884 -6.531 -3.618 1.00 8.72 141 SER A O 1
ATOM 936 N N . LEU A 1 143 ? 1.142 -8.390 -4.605 1.00 8.34 142 LEU A N 1
ATOM 937 C CA . LEU A 1 143 ? 2.124 -9.207 -3.897 1.00 12.68 142 LEU A CA 1
ATOM 938 C C . LEU A 1 143 ? 3.540 -8.814 -4.343 1.00 8.85 142 LEU A C 1
ATOM 939 O O . LEU A 1 143 ? 4.437 -8.597 -3.516 1.00 8.98 142 LEU A O 1
ATOM 944 N N . TYR A 1 144 ? 3.724 -8.687 -5.656 1.00 8.37 143 TYR A N 1
ATOM 945 C CA . TYR A 1 144 ? 5.023 -8.292 -6.200 1.00 11.66 143 TYR A CA 1
ATOM 946 C C . TYR A 1 144 ? 5.505 -6.961 -5.627 1.00 10.90 143 TYR A C 1
ATOM 947 O O . TYR A 1 144 ? 6.696 -6.784 -5.331 1.00 9.59 143 TYR A O 1
ATOM 956 N N . ALA A 1 145 ? 4.576 -6.033 -5.480 1.00 12.58 144 ALA A N 1
ATOM 957 C CA . ALA A 1 145 ? 4.878 -4.704 -4.928 1.00 14.00 144 ALA A CA 1
ATOM 958 C C . ALA A 1 145 ? 5.484 -4.789 -3.540 1.00 16.43 144 ALA A C 1
ATOM 959 O O . ALA A 1 145 ? 6.264 -3.927 -3.143 1.00 14.50 144 ALA A O 1
ATOM 961 N N . SER A 1 146 ? 5.114 -5.832 -2.808 1.00 16.99 145 SER A N 1
ATOM 962 C CA . SER A 1 146 ? 5.643 -6.067 -1.471 1.00 20.73 145 SER A CA 1
ATOM 963 C C . SER A 1 146 ? 6.955 -6.854 -1.478 1.00 21.88 145 SER A C 1
ATOM 964 O O . SER A 1 146 ? 7.491 -7.169 -0.415 1.00 24.60 145 SER A O 1
ATOM 967 N N . GLY A 1 147 ? 7.470 -7.177 -2.665 1.00 16.75 146 GLY A N 1
ATOM 968 C CA . GLY A 1 147 ? 8.731 -7.896 -2.790 1.00 18.60 146 GLY A CA 1
ATOM 969 C C . GLY A 1 147 ? 8.627 -9.417 -2.689 1.00 18.15 146 GLY A C 1
ATOM 970 O O . GLY A 1 147 ? 9.639 -10.115 -2.603 1.00 21.12 146 GLY A O 1
ATOM 971 N N . ARG A 1 148 ? 7.409 -9.937 -2.792 1.00 15.90 147 ARG A N 1
ATOM 972 C CA . ARG A 1 148 ? 7.144 -11.365 -2.629 1.00 17.72 147 ARG A CA 1
ATOM 973 C C . ARG A 1 148 ? 6.596 -12.008 -3.897 1.00 13.91 147 ARG A C 1
ATOM 974 O O . ARG A 1 148 ? 5.969 -11.330 -4.720 1.00 12.91 147 ARG A O 1
ATOM 982 N N . THR A 1 149 ? 6.793 -13.319 -4.033 1.00 12.68 148 THR A N 1
ATOM 983 C CA . THR A 1 149 ? 6.118 -14.067 -5.086 1.00 18.76 148 THR A CA 1
ATOM 984 C C . THR A 1 149 ? 5.222 -15.162 -4.504 1.00 18.75 148 THR A C 1
ATOM 985 O O . THR A 1 149 ? 4.519 -15.851 -5.242 1.00 16.87 148 THR A O 1
ATOM 989 N N . THR A 1 150 ? 5.288 -15.341 -3.186 1.00 11.86 149 THR A N 1
ATOM 990 C CA . THR A 1 150 ? 4.400 -16.254 -2.476 1.00 14.18 149 THR A CA 1
ATOM 991 C C . THR A 1 150 ? 3.759 -15.575 -1.265 1.00 13.17 149 THR A C 1
ATOM 992 O O . THR A 1 150 ? 4.436 -14.892 -0.492 1.00 13.38 149 THR A O 1
ATOM 996 N N . GLY A 1 151 ? 2.451 -15.751 -1.112 1.00 10.92 150 GLY A N 1
ATOM 997 C CA . GLY A 1 151 ? 1.734 -15.128 -0.014 1.00 11.70 150 GLY A CA 1
ATOM 998 C C . GLY A 1 151 ? 0.255 -15.127 -0.323 1.00 10.45 150 GLY A C 1
ATOM 999 O O . GLY A 1 151 ? -0.157 -15.603 -1.374 1.00 9.20 150 GLY A O 1
ATOM 1000 N N . ILE A 1 152 ? -0.553 -14.617 0.595 1.00 9.33 151 ILE A N 1
ATOM 1001 C CA . ILE A 1 152 ? -1.973 -14.485 0.290 1.00 12.22 151 ILE A CA 1
ATOM 1002 C C . ILE A 1 152 ? -2.386 -13.013 0.309 1.00 12.25 151 ILE A C 1
ATOM 1003 O O . ILE A 1 152 ? -2.023 -12.263 1.219 1.00 12.77 151 ILE A O 1
ATOM 1008 N N . VAL A 1 153 ? -3.122 -12.595 -0.712 1.00 7.80 152 VAL A N 1
ATOM 1009 C CA . VAL A 1 153 ? -3.509 -11.198 -0.824 1.00 7.50 152 VAL A CA 1
ATOM 1010 C C . VAL A 1 153 ? -5.007 -11.053 -0.509 1.00 9.68 152 VAL A C 1
ATOM 1011 O O . VAL A 1 153 ? -5.819 -11.812 -1.014 1.00 12.75 152 VAL A O 1
ATOM 1015 N N . LEU A 1 154 ? -5.351 -10.082 0.335 1.00 7.18 153 LEU A N 1
ATOM 1016 C CA . LEU A 1 154 ? -6.717 -9.603 0.445 1.00 6.94 153 LEU A CA 1
ATOM 1017 C C . LEU A 1 154 ? -6.785 -8.313 -0.372 1.00 10.70 153 LEU A C 1
ATOM 1018 O O . LEU A 1 154 ? -6.181 -7.295 0.001 1.00 9.56 153 LEU A O 1
ATOM 1023 N N . ASP A 1 155 ? -7.467 -8.373 -1.511 1.00 6.49 154 ASP A N 1
ATOM 1024 C CA . ASP A 1 155 ? -7.567 -7.214 -2.410 1.00 6.37 154 ASP A CA 1
ATOM 1025 C C . ASP A 1 155 ? -9.012 -6.801 -2.425 1.00 7.19 154 ASP A C 1
ATOM 1026 O O . ASP A 1 155 ? -9.884 -7.599 -2.768 1.00 8.49 154 ASP A O 1
ATOM 1031 N N . SER A 1 156 ? -9.277 -5.571 -1.998 1.00 8.76 155 SER A N 1
ATOM 1032 C CA . SER A 1 156 ? -10.646 -5.111 -1.894 1.00 7.78 155 SER A CA 1
ATOM 1033 C C . SER A 1 156 ? -10.738 -3.669 -2.409 1.00 9.39 155 SER A C 1
ATOM 1034 O O . SER A 1 156 ? -10.092 -2.756 -1.878 1.00 9.74 155 SER A O 1
ATOM 1037 N N . GLY A 1 157 ? -11.541 -3.461 -3.445 1.00 6.53 156 GLY A N 1
ATOM 1038 C CA . GLY A 1 157 ? -11.632 -2.139 -4.036 1.00 6.68 156 GLY A CA 1
ATOM 1039 C C . GLY A 1 157 ? -13.023 -1.548 -3.919 1.00 6.93 156 GLY A C 1
ATOM 1040 O O . GLY A 1 157 ? -13.615 -1.516 -2.842 1.00 10.39 156 GLY A O 1
ATOM 1041 N N . ASP A 1 158 ? -13.545 -1.070 -5.042 1.00 7.24 157 ASP A N 1
ATOM 1042 C CA . ASP A 1 158 ? -14.866 -0.455 -5.073 1.00 7.65 157 ASP A CA 1
ATOM 1043 C C . ASP A 1 158 ? -15.958 -1.447 -5.428 1.00 7.99 157 ASP A C 1
ATOM 1044 O O . ASP A 1 158 ? -17.121 -1.241 -5.065 1.00 11.58 157 ASP A O 1
ATOM 1049 N N . GLY A 1 159 ? -15.592 -2.499 -6.155 1.00 7.97 158 GLY A N 1
ATOM 1050 C CA . GLY A 1 159 ? -16.561 -3.383 -6.786 1.00 8.50 158 GLY A CA 1
ATOM 1051 C C . GLY A 1 159 ? -16.501 -4.837 -6.354 1.00 12.06 158 GLY A C 1
ATOM 1052 O O . GLY A 1 159 ? -17.511 -5.549 -6.413 1.00 12.69 158 GLY A O 1
ATOM 1053 N N . VAL A 1 160 ? -15.323 -5.286 -5.925 1.00 7.80 159 VAL A N 1
ATOM 1054 C CA . VAL A 1 160 ? -15.160 -6.678 -5.536 1.00 7.73 159 VAL A CA 1
ATOM 1055 C C . VAL A 1 160 ? -14.031 -6.869 -4.529 1.00 10.19 159 VAL A C 1
ATOM 1056 O O . VAL A 1 160 ? -13.110 -6.064 -4.448 1.00 10.54 159 VAL A O 1
ATOM 1060 N N . THR A 1 161 ? -14.131 -7.936 -3.744 1.00 7.31 160 THR A N 1
ATOM 1061 C CA . THR A 1 161 ? -13.103 -8.320 -2.794 1.00 11.55 160 THR A CA 1
ATOM 1062 C C . THR A 1 161 ? -12.690 -9.759 -3.132 1.00 11.97 160 THR A C 1
ATOM 1063 O O . THR A 1 161 ? -13.537 -10.584 -3.492 1.00 7.39 160 THR A O 1
ATOM 1067 N N . HIS A 1 162 ? -11.390 -10.046 -3.060 1.00 11.41 161 HIS A N 1
ATOM 1068 C CA . HIS A 1 162 ? -10.890 -11.408 -3.226 1.00 7.47 161 HIS A CA 1
ATOM 1069 C C . HIS A 1 162 ? -9.831 -11.750 -2.195 1.00 8.97 161 HIS A C 1
ATOM 1070 O O . HIS A 1 162 ? -9.045 -10.887 -1.779 1.00 10.20 161 HIS A O 1
ATOM 1077 N N . ASN A 1 163 ? -9.806 -13.016 -1.798 1.00 9.63 162 ASN A N 1
ATOM 1078 C CA . ASN A 1 163 ? -8.641 -13.598 -1.138 1.00 10.82 162 ASN A CA 1
ATOM 1079 C C . ASN A 1 163 ? -7.931 -14.375 -2.215 1.00 11.63 162 ASN A C 1
ATOM 1080 O O . ASN A 1 163 ? -8.547 -15.252 -2.843 1.00 8.22 162 ASN A O 1
ATOM 1085 N N . VAL A 1 164 ? -6.652 -14.077 -2.439 1.00 9.82 163 VAL A N 1
ATOM 1086 C CA . VAL A 1 164 ? -5.913 -14.743 -3.497 1.00 8.09 163 VAL A CA 1
ATOM 1087 C C . VAL A 1 164 ? -4.590 -15.319 -2.979 1.00 8.84 163 VAL A C 1
ATOM 1088 O O . VAL A 1 164 ? -3.640 -14.578 -2.721 1.00 9.27 163 VAL A O 1
ATOM 1092 N N . PRO A 1 165 ? -4.541 -16.646 -2.791 1.00 8.03 164 PRO A N 1
ATOM 1093 C CA . PRO A 1 165 ? -3.281 -17.307 -2.439 1.00 8.47 164 PRO A CA 1
ATOM 1094 C C . PRO A 1 165 ? -2.434 -17.461 -3.688 1.00 9.36 164 PRO A C 1
ATOM 1095 O O . PRO A 1 165 ? -2.955 -17.782 -4.763 1.00 9.95 164 PRO A O 1
ATOM 1099 N N . ILE A 1 166 ? -1.134 -17.227 -3.545 1.00 8.92 165 ILE A N 1
ATOM 1100 C CA . ILE A 1 166 ? -0.253 -17.129 -4.706 1.00 10.08 165 ILE A CA 1
ATOM 1101 C C . ILE A 1 166 ? 1.024 -17.871 -4.357 1.00 14.13 165 ILE A C 1
ATOM 1102 O O . ILE A 1 166 ? 1.541 -17.712 -3.256 1.00 10.11 165 ILE A O 1
ATOM 1107 N N . TYR A 1 167 ? 1.516 -18.696 -5.279 1.00 10.21 166 TYR A N 1
ATOM 1108 C CA . TYR A 1 167 ? 2.770 -19.421 -5.073 1.00 10.99 166 TYR A CA 1
ATOM 1109 C C . TYR A 1 167 ? 3.641 -19.192 -6.297 1.00 14.75 166 TYR A C 1
ATOM 1110 O O . TYR A 1 167 ? 3.210 -19.484 -7.401 1.00 11.64 166 TYR A O 1
ATOM 1119 N N . GLU A 1 168 ? 4.851 -18.667 -6.094 1.00 15.45 167 GLU A N 1
ATOM 1120 C CA . GLU A 1 168 ? 5.787 -18.359 -7.184 1.00 15.24 167 GLU A CA 1
ATOM 1121 C C . GLU A 1 168 ? 5.150 -17.579 -8.347 1.00 12.01 167 GLU A C 1
ATOM 1122 O O . GLU A 1 168 ? 5.456 -17.834 -9.520 1.00 15.40 167 GLU A O 1
ATOM 1128 N N . GLY A 1 169 ? 4.271 -16.643 -8.014 1.00 11.29 168 GLY A N 1
ATOM 1129 C CA . GLY A 1 169 ? 3.644 -15.765 -8.997 1.00 14.29 168 GLY A CA 1
ATOM 1130 C C . GLY A 1 169 ? 2.350 -16.300 -9.595 1.00 15.22 168 GLY A C 1
ATOM 1131 O O . GLY A 1 169 ? 1.647 -15.581 -10.299 1.00 16.11 168 GLY A O 1
ATOM 1132 N N . TYR A 1 170 ? 2.026 -17.559 -9.312 1.00 14.05 169 TYR A N 1
ATOM 1133 C CA . TYR A 1 170 ? 0.777 -18.149 -9.788 1.00 11.84 169 TYR A CA 1
ATOM 1134 C C . TYR A 1 170 ? -0.324 -18.011 -8.742 1.00 15.59 169 TYR A C 1
ATOM 1135 O O . TYR A 1 170 ? -0.203 -18.537 -7.629 1.00 13.86 169 TYR A O 1
ATOM 1144 N N . ALA A 1 171 ? -1.406 -17.337 -9.109 1.00 12.74 170 ALA A N 1
ATOM 1145 C CA . ALA A 1 171 ? -2.614 -17.395 -8.303 1.00 11.43 170 ALA A CA 1
ATOM 1146 C C . ALA A 1 171 ? -3.106 -18.843 -8.354 1.00 14.04 170 ALA A C 1
ATOM 1147 O O . ALA A 1 171 ? -3.006 -19.495 -9.394 1.00 17.81 170 ALA A O 1
ATOM 1149 N N . LEU A 1 172 ? -3.596 -19.356 -7.230 1.00 10.67 171 LEU A N 1
ATOM 1150 C CA . LEU A 1 172 ? -4.028 -20.749 -7.157 1.00 10.10 171 LEU A CA 1
ATOM 1151 C C . LEU A 1 172 ? -5.546 -20.753 -7.267 1.00 11.55 171 LEU A C 1
ATOM 1152 O O . LEU A 1 172 ? -6.235 -20.496 -6.285 1.00 9.35 171 LEU A O 1
ATOM 1157 N N . PRO A 1 173 ? -6.072 -21.011 -8.472 1.00 11.70 172 PRO A N 1
ATOM 1158 C CA . PRO A 1 173 ? -7.471 -20.652 -8.749 1.00 16.42 172 PRO A CA 1
ATOM 1159 C C . PRO A 1 173 ? -8.520 -21.420 -7.952 1.00 14.63 172 PRO A C 1
ATOM 1160 O O . PRO A 1 173 ? -9.597 -20.877 -7.692 1.00 11.02 172 PRO A O 1
ATOM 1164 N N . HIS A 1 174 ? -8.231 -22.664 -7.589 1.00 14.55 173 HIS A N 1
ATOM 1165 C CA . HIS A 1 174 ? -9.186 -23.458 -6.819 1.00 13.02 173 HIS A CA 1
ATOM 1166 C C . HIS A 1 174 ? -9.363 -22.882 -5.416 1.00 14.33 173 HIS A C 1
ATOM 1167 O O . HIS A 1 174 ? -10.397 -23.092 -4.779 1.00 14.81 173 HIS A O 1
ATOM 1174 N N . ALA A 1 175 ? -8.357 -22.149 -4.943 1.00 10.34 174 ALA A N 1
ATOM 1175 C CA . ALA A 1 175 ? -8.390 -21.614 -3.583 1.00 11.43 174 ALA A CA 1
ATOM 1176 C C . ALA A 1 175 ? -8.803 -20.140 -3.512 1.00 11.44 174 ALA A C 1
ATOM 1177 O O . ALA A 1 175 ? -8.918 -19.588 -2.425 1.00 10.53 174 ALA A O 1
ATOM 1179 N N . ILE A 1 176 ? -9.023 -19.510 -4.662 1.00 8.96 175 ILE A N 1
ATOM 1180 C CA . ILE A 1 176 ? -9.424 -18.104 -4.685 1.00 8.51 175 ILE A CA 1
ATOM 1181 C C . ILE A 1 176 ? -10.842 -17.968 -4.142 1.00 8.82 175 ILE A C 1
ATOM 1182 O O . ILE A 1 176 ? -11.722 -18.754 -4.490 1.00 9.24 175 ILE A O 1
ATOM 1187 N N . MET A 1 177 ? -11.039 -16.982 -3.275 1.00 8.36 176 MET A N 1
ATOM 1188 C CA . MET A 1 177 ? -12.367 -16.673 -2.741 1.00 8.74 176 MET A CA 1
ATOM 1189 C C . MET A 1 177 ? -12.781 -15.306 -3.252 1.00 15.31 176 MET A C 1
ATOM 1190 O O . MET A 1 177 ? -12.017 -14.349 -3.181 1.00 14.54 176 MET A O 1
ATOM 1195 N N . ARG A 1 178 ? -13.988 -15.226 -3.792 1.00 8.69 177 ARG A N 1
ATOM 1196 C CA . ARG A 1 178 ? -14.499 -13.976 -4.338 1.00 8.57 177 ARG A CA 1
ATOM 1197 C C . ARG A 1 178 ? -15.691 -13.538 -3.497 1.00 9.97 177 ARG A C 1
ATOM 1198 O O . ARG A 1 178 ? -16.537 -14.356 -3.172 1.00 13.07 177 ARG A O 1
ATOM 1206 N N . LEU A 1 179 ? -15.752 -12.252 -3.151 1.00 8.74 178 LEU A N 1
ATOM 1207 C CA . LEU A 1 179 ? -16.844 -11.705 -2.359 1.00 12.31 178 LEU A CA 1
ATOM 1208 C C . LEU A 1 179 ? -17.275 -10.380 -2.977 1.00 12.18 178 LEU A C 1
ATOM 1209 O O . LEU A 1 179 ? -16.471 -9.452 -3.058 1.00 9.88 178 LEU A O 1
ATOM 1214 N N . ASP A 1 180 ? -18.526 -10.284 -3.427 1.00 9.48 179 ASP A N 1
ATOM 1215 C CA . ASP A 1 180 ? -18.945 -9.079 -4.149 1.00 13.86 179 ASP A CA 1
ATOM 1216 C C . ASP A 1 180 ? -18.928 -7.814 -3.290 1.00 17.84 179 ASP A C 1
ATOM 1217 O O . ASP A 1 180 ? -18.821 -6.698 -3.819 1.00 28.69 179 ASP A O 1
ATOM 1222 N N . LEU A 1 181 ? -18.977 -7.995 -1.974 1.00 10.61 180 LEU A N 1
ATOM 1223 C CA . LEU A 1 181 ? -19.040 -6.878 -1.032 1.00 15.63 180 LEU A CA 1
ATOM 1224 C C . LEU A 1 181 ? -17.729 -6.101 -1.052 1.00 15.63 180 LEU A C 1
ATOM 1225 O O . LEU A 1 181 ? -16.671 -6.646 -0.722 1.00 11.26 180 LEU A O 1
ATOM 1230 N N . ALA A 1 182 ? -17.805 -4.827 -1.424 1.00 8.84 181 ALA A N 1
ATOM 1231 C CA . ALA A 1 182 ? -16.633 -3.960 -1.405 1.00 8.55 181 ALA A CA 1
ATOM 1232 C C . ALA A 1 182 ? -17.034 -2.511 -1.120 1.00 12.31 181 ALA A C 1
ATOM 1233 O O . ALA A 1 182 ? -18.097 -2.267 -0.522 1.00 10.37 181 ALA A O 1
ATOM 1235 N N . GLY A 1 183 ? -16.169 -1.572 -1.503 1.00 10.81 182 GLY A N 1
ATOM 1236 C CA . GLY A 1 183 ? -16.322 -0.160 -1.177 1.00 10.37 182 GLY A CA 1
ATOM 1237 C C . GLY A 1 183 ? -17.659 0.468 -1.532 1.00 10.57 182 GLY A C 1
ATOM 1238 O O . GLY A 1 183 ? -18.245 1.165 -0.716 1.00 7.85 182 GLY A O 1
ATOM 1239 N N . ARG A 1 184 ? -18.140 0.258 -2.750 1.00 8.43 183 ARG A N 1
ATOM 1240 C CA . ARG A 1 184 ? -19.430 0.831 -3.113 1.00 8.89 183 ARG A CA 1
ATOM 1241 C C . ARG A 1 184 ? -20.557 0.307 -2.181 1.00 13.40 183 ARG A C 1
ATOM 1242 O O . ARG A 1 184 ? -21.370 1.082 -1.649 1.00 9.79 183 ARG A O 1
ATOM 1250 N N . ASP A 1 185 ? -20.575 -0.994 -1.911 1.00 12.77 184 ASP A N 1
ATOM 1251 C CA . ASP A 1 185 ? -21.612 -1.526 -1.014 1.00 11.98 184 ASP A CA 1
ATOM 1252 C C . ASP A 1 185 ? -21.502 -0.950 0.396 1.00 11.59 184 ASP A C 1
ATOM 1253 O O . ASP A 1 185 ? -22.506 -0.736 1.043 1.00 9.41 184 ASP A O 1
ATOM 1258 N N . LEU A 1 186 ? -20.284 -0.689 0.855 1.00 7.94 185 LEU A N 1
ATOM 1259 C CA . LEU A 1 186 ? -20.092 -0.116 2.194 1.00 7.87 185 LEU A CA 1
ATOM 1260 C C . LEU A 1 186 ? -20.614 1.328 2.264 1.00 7.78 185 LEU A C 1
ATOM 1261 O O . LEU A 1 186 ? -21.158 1.752 3.280 1.00 11.05 185 LEU A O 1
ATOM 1266 N N . THR A 1 187 ? -20.418 2.082 1.188 1.00 7.79 186 THR A N 1
ATOM 1267 C CA . THR A 1 187 ? -20.955 3.439 1.095 1.00 7.93 186 THR A CA 1
ATOM 1268 C C . THR A 1 187 ? -22.475 3.367 1.165 1.00 8.52 186 THR A C 1
ATOM 1269 O O . THR A 1 187 ? -23.095 4.054 1.971 1.00 10.16 186 THR A O 1
ATOM 1273 N N . ASP A 1 188 ? -23.054 2.474 0.365 1.00 8.41 187 ASP A N 1
ATOM 1274 C CA . ASP A 1 188 ? -24.506 2.317 0.306 1.00 8.85 187 ASP A CA 1
ATOM 1275 C C . ASP A 1 188 ? -25.058 1.894 1.664 1.00 12.07 187 ASP A C 1
ATOM 1276 O O . ASP A 1 188 ? -26.133 2.345 2.063 1.00 12.42 187 ASP A O 1
ATOM 1281 N N . TYR A 1 189 ? -24.318 1.044 2.375 1.00 8.73 188 TYR A N 1
ATOM 1282 C CA . TYR A 1 189 ? -24.743 0.635 3.719 1.00 8.98 188 TYR A CA 1
ATOM 1283 C C . TYR A 1 189 ? -24.643 1.792 4.714 1.00 12.74 188 TYR A C 1
ATOM 1284 O O . TYR A 1 189 ? -25.539 1.960 5.560 1.00 12.86 188 TYR A O 1
ATOM 1293 N N . LEU A 1 190 ? -23.567 2.577 4.633 1.00 8.62 189 LEU A N 1
ATOM 1294 C CA . LEU A 1 190 ? -23.466 3.773 5.460 1.00 9.25 189 LEU A CA 1
ATOM 1295 C C . LEU A 1 190 ? -24.653 4.722 5.198 1.00 11.62 189 LEU A C 1
ATOM 1296 O O . LEU A 1 190 ? -25.255 5.258 6.140 1.00 10.47 189 LEU A O 1
ATOM 1301 N N . MET A 1 191 ? -25.012 4.915 3.929 1.00 10.76 190 MET A N 1
ATOM 1302 C CA . MET A 1 191 ? -26.169 5.743 3.612 1.00 9.87 190 MET A CA 1
ATOM 1303 C C . MET A 1 191 ? -27.425 5.199 4.285 1.00 10.15 190 MET A C 1
ATOM 1304 O O . MET A 1 191 ? -28.258 5.968 4.747 1.00 10.62 190 MET A O 1
ATOM 1309 N N . LYS A 1 192 ? -27.575 3.877 4.292 1.00 10.09 191 LYS A N 1
ATOM 1310 C CA . LYS A 1 192 ? -28.762 3.260 4.870 1.00 14.93 191 LYS A CA 1
ATOM 1311 C C . LYS A 1 192 ? -28.815 3.477 6.383 1.00 14.28 191 LYS A C 1
ATOM 1312 O O . LYS A 1 192 ? -29.869 3.820 6.941 1.00 14.83 191 LYS A O 1
ATOM 1318 N N . ILE A 1 193 ? -27.695 3.257 7.064 1.00 10.79 192 ILE A N 1
ATOM 1319 C CA . ILE A 1 193 ? -27.726 3.376 8.528 1.00 11.36 192 ILE A CA 1
ATOM 1320 C C . ILE A 1 193 ? -27.720 4.841 8.993 1.00 11.61 192 ILE A C 1
ATOM 1321 O O . ILE A 1 193 ? -28.175 5.144 10.086 1.00 14.33 192 ILE A O 1
ATOM 1326 N N . LEU A 1 194 ? -27.252 5.750 8.146 1.00 11.12 193 LEU A N 1
ATOM 1327 C CA . LEU A 1 194 ? -27.384 7.171 8.445 1.00 11.51 193 LEU A CA 1
ATOM 1328 C C . LEU A 1 194 ? -28.863 7.593 8.520 1.00 17.11 193 LEU A C 1
ATOM 1329 O O . LEU A 1 194 ? -29.204 8.561 9.195 1.00 13.19 193 LEU A O 1
ATOM 1334 N N . THR A 1 195 ? -29.750 6.860 7.861 1.00 16.41 194 THR A N 1
ATOM 1335 C CA . THR A 1 195 ? -31.179 7.169 8.023 1.00 23.88 194 THR A CA 1
ATOM 1336 C C . THR A 1 195 ? -31.713 6.980 9.451 1.00 30.03 194 THR A C 1
ATOM 1337 O O . THR A 1 195 ? -32.720 7.584 9.807 1.00 35.12 194 THR A O 1
ATOM 1341 N N . GLU A 1 196 ? -31.044 6.166 10.270 1.00 26.37 195 GLU A N 1
ATOM 1342 C CA . GLU A 1 196 ? -31.464 5.968 11.669 1.00 25.26 195 GLU A CA 1
ATOM 1343 C C . GLU A 1 196 ? -31.383 7.245 12.501 1.00 28.63 195 GLU A C 1
ATOM 1344 O O . GLU A 1 196 ? -32.188 7.453 13.422 1.00 27.94 195 GLU A O 1
ATOM 1350 N N . ARG A 1 197 ? -30.386 8.078 12.214 1.00 19.82 196 ARG A N 1
ATOM 1351 C CA . ARG A 1 197 ? -30.274 9.376 12.871 1.00 26.76 196 ARG A CA 1
ATOM 1352 C C . ARG A 1 197 ? -31.196 10.402 12.209 1.00 25.70 196 ARG A C 1
ATOM 1353 O O . ARG A 1 197 ? -31.295 11.550 12.656 1.00 29.59 196 ARG A O 1
ATOM 1361 N N . GLY A 1 198 ? -31.881 9.970 11.154 1.00 27.58 197 GLY A N 1
ATOM 1362 C CA . GLY A 1 198 ? -32.845 10.809 10.460 1.00 28.10 197 GLY A CA 1
ATOM 1363 C C . GLY A 1 198 ? -32.301 11.574 9.264 1.00 27.13 197 GLY A C 1
ATOM 1364 O O . GLY A 1 198 ? -32.938 12.500 8.769 1.00 28.98 197 GLY A O 1
ATOM 1365 N N . TYR A 1 199 ? -31.118 11.206 8.793 1.00 18.85 198 TYR A N 1
ATOM 1366 C CA . TYR A 1 199 ? -30.589 11.850 7.604 1.00 22.11 198 TYR A CA 1
ATOM 1367 C C . TYR A 1 199 ? -31.105 11.131 6.367 1.00 26.27 198 TYR A C 1
ATOM 1368 O O . TYR A 1 199 ? -31.515 9.973 6.436 1.00 31.59 198 TYR A O 1
ATOM 1377 N N . SER A 1 200 ? -31.111 11.839 5.250 1.00 16.62 199 SER A N 1
ATOM 1378 C CA A SER A 1 200 ? -31.463 11.250 3.964 0.69 16.13 199 SER A CA 1
ATOM 1379 C CA B SER A 1 200 ? -31.473 11.257 3.962 0.31 16.64 199 SER A CA 1
ATOM 1380 C C . SER A 1 200 ? -30.485 11.694 2.883 1.00 21.72 199 SER A C 1
ATOM 1381 O O . SER A 1 200 ? -30.344 12.887 2.607 1.00 22.23 199 SER A O 1
ATOM 1386 N N . PHE A 1 201 ? -29.793 10.728 2.287 1.00 26.48 200 PHE A N 1
ATOM 1387 C CA . PHE A 1 201 ? -28.873 11.006 1.189 1.00 26.52 200 PHE A CA 1
ATOM 1388 C C . PHE A 1 201 ? -29.366 10.256 -0.048 1.00 29.96 200 PHE A C 1
ATOM 1389 O O . PHE A 1 201 ? -29.385 9.028 -0.039 1.00 34.95 200 PHE A O 1
ATOM 1397 N N . VAL A 1 202 ? -29.792 10.977 -1.093 1.00 23.89 201 VAL A N 1
ATOM 1398 C CA . VAL A 1 202 ? -30.422 10.326 -2.252 1.00 29.92 201 VAL A CA 1
ATOM 1399 C C . VAL A 1 202 ? -29.765 10.542 -3.626 1.00 33.08 201 VAL A C 1
ATOM 1400 O O . VAL A 1 202 ? -29.870 9.675 -4.495 1.00 37.30 201 VAL A O 1
ATOM 1404 N N . THR A 1 203 ? -29.119 11.685 -3.847 1.00 21.18 202 THR A N 1
ATOM 1405 C CA . THR A 1 203 ? -28.556 11.956 -5.166 1.00 17.28 202 THR A CA 1
ATOM 1406 C C . THR A 1 203 ? -27.181 11.316 -5.346 1.00 16.54 202 THR A C 1
ATOM 1407 O O . THR A 1 203 ? -26.564 10.850 -4.386 1.00 12.56 202 THR A O 1
ATOM 1411 N N . THR A 1 204 ? -26.711 11.327 -6.587 1.00 14.91 203 THR A N 1
ATOM 1412 C CA . THR A 1 204 ? -25.377 10.861 -6.920 1.00 21.22 203 THR A CA 1
ATOM 1413 C C . THR A 1 204 ? -24.353 11.678 -6.153 1.00 12.64 203 THR A C 1
ATOM 1414 O O . THR A 1 204 ? -23.356 11.145 -5.693 1.00 15.27 203 THR A O 1
ATOM 1418 N N . ALA A 1 205 ? -24.599 12.978 -6.026 1.00 13.75 204 ALA A N 1
ATOM 1419 C CA . ALA A 1 205 ? -23.647 13.844 -5.340 1.00 15.06 204 ALA A CA 1
ATOM 1420 C C . ALA A 1 205 ? -23.658 13.547 -3.862 1.00 15.26 204 ALA A C 1
ATOM 1421 O O . ALA A 1 205 ? -22.631 13.597 -3.184 1.00 16.19 204 ALA A O 1
ATOM 1423 N N . GLU A 1 206 ? -24.830 13.221 -3.352 1.00 12.13 205 GLU A N 1
ATOM 1424 C CA . GLU A 1 206 ? -24.941 12.939 -1.935 1.00 15.38 205 GLU A CA 1
ATOM 1425 C C . GLU A 1 206 ? -24.306 11.595 -1.589 1.00 15.48 205 GLU A C 1
ATOM 1426 O O . GLU A 1 206 ? -23.772 11.419 -0.488 1.00 18.47 205 GLU A O 1
ATOM 1432 N N . ARG A 1 207 ? -24.358 10.650 -2.521 1.00 15.00 206 ARG A N 1
ATOM 1433 C CA . ARG A 1 207 ? -23.677 9.378 -2.304 1.00 15.09 206 ARG A CA 1
ATOM 1434 C C . ARG A 1 207 ? -22.167 9.591 -2.237 1.00 9.88 206 ARG A C 1
ATOM 1435 O O . ARG A 1 207 ? -21.466 8.913 -1.486 1.00 13.45 206 ARG A O 1
ATOM 1443 N N . GLU A 1 208 ? -21.684 10.555 -3.006 1.00 10.39 207 GLU A N 1
ATOM 1444 C CA . GLU A 1 208 ? -20.277 10.914 -2.984 1.00 10.41 207 GLU A CA 1
ATOM 1445 C C . GLU A 1 208 ? -19.891 11.541 -1.652 1.00 12.37 207 GLU A C 1
ATOM 1446 O O . GLU A 1 208 ? -18.771 11.364 -1.183 1.00 10.09 207 GLU A O 1
ATOM 1452 N N . ILE A 1 209 ? -20.809 12.302 -1.066 1.00 13.04 208 ILE A N 1
ATOM 1453 C CA . ILE A 1 209 ? -20.589 12.876 0.260 1.00 11.30 208 ILE A CA 1
ATOM 1454 C C . ILE A 1 209 ? -20.490 11.759 1.296 1.00 14.85 208 ILE A C 1
ATOM 1455 O O . ILE A 1 209 ? -19.591 11.752 2.138 1.00 14.38 208 ILE A O 1
ATOM 1460 N N . VAL A 1 210 ? -21.415 10.807 1.232 1.00 9.63 209 VAL A N 1
ATOM 1461 C CA . VAL A 1 210 ? -21.331 9.650 2.126 1.00 11.18 209 VAL A CA 1
ATOM 1462 C C . VAL A 1 210 ? -20.055 8.823 1.906 1.00 10.80 209 VAL A C 1
ATOM 1463 O O . VAL A 1 210 ? -19.464 8.344 2.858 1.00 8.65 209 VAL A O 1
ATOM 1467 N N . ARG A 1 211 ? -19.620 8.674 0.660 1.00 8.81 210 ARG A N 1
ATOM 1468 C CA . ARG A 1 211 ? -18.332 8.008 0.423 1.00 9.44 210 ARG A CA 1
ATOM 1469 C C . ARG A 1 211 ? -17.201 8.747 1.133 1.00 9.26 210 ARG A C 1
ATOM 1470 O O . ARG A 1 211 ? -16.308 8.131 1.692 1.00 9.11 210 ARG A O 1
ATOM 1478 N N . ASP A 1 212 ? -17.244 10.078 1.122 1.00 9.33 211 ASP A N 1
ATOM 1479 C CA . ASP A 1 212 ? -16.214 10.852 1.801 1.00 9.75 211 ASP A CA 1
ATOM 1480 C C . ASP A 1 212 ? -16.305 10.671 3.320 1.00 12.47 211 ASP A C 1
ATOM 1481 O O . ASP A 1 212 ? -15.294 10.581 3.996 1.00 11.61 211 ASP A O 1
ATOM 1486 N N . ILE A 1 213 ? -17.517 10.636 3.861 1.00 9.61 212 ILE A N 1
ATOM 1487 C CA . ILE A 1 213 ? -17.687 10.378 5.293 1.00 9.73 212 ILE A CA 1
ATOM 1488 C C . ILE A 1 213 ? -17.050 9.038 5.678 1.00 9.34 212 ILE A C 1
ATOM 1489 O O . ILE A 1 213 ? -16.374 8.904 6.709 1.00 12.89 212 ILE A O 1
ATOM 1494 N N . LYS A 1 214 ? -17.274 8.052 4.826 1.00 16.92 213 LYS A N 1
ATOM 1495 C CA . LYS A 1 214 ? -16.740 6.719 5.020 1.00 14.41 213 LYS A CA 1
ATOM 1496 C C . LYS A 1 214 ? -15.225 6.770 5.092 1.00 8.71 213 LYS A C 1
ATOM 1497 O O . LYS A 1 214 ? -14.630 6.244 6.019 1.00 11.06 213 LYS A O 1
ATOM 1503 N N . GLU A 1 215 ? -14.617 7.443 4.118 1.00 8.85 214 GLU A N 1
ATOM 1504 C CA . GLU A 1 215 ? -13.164 7.518 4.016 1.00 12.47 214 GLU A CA 1
ATOM 1505 C C . GLU A 1 215 ? -12.506 8.337 5.135 1.00 14.94 214 GLU A C 1
ATOM 1506 O O . GLU A 1 215 ? -11.326 8.148 5.435 1.00 14.87 214 GLU A O 1
ATOM 1512 N N . LYS A 1 216 ? -13.268 9.241 5.748 1.00 14.56 215 LYS A N 1
ATOM 1513 C CA . LYS A 1 216 ? -12.718 10.123 6.769 1.00 14.39 215 LYS A CA 1
ATOM 1514 C C . LYS A 1 216 ? -13.010 9.680 8.199 1.00 16.23 215 LYS A C 1
ATOM 1515 O O . LYS A 1 216 ? -12.170 9.834 9.076 1.00 14.92 215 LYS A O 1
ATOM 1521 N N . LEU A 1 217 ? -14.209 9.158 8.442 1.00 14.12 216 LEU A N 1
ATOM 1522 C CA . LEU A 1 217 ? -14.651 8.920 9.814 1.00 11.18 216 LEU A CA 1
ATOM 1523 C C . LEU A 1 217 ? -14.819 7.453 10.211 1.00 13.08 216 LEU A C 1
ATOM 1524 O O . LEU A 1 217 ? -14.926 7.143 11.395 1.00 13.65 216 LEU A O 1
ATOM 1529 N N . CYS A 1 218 ? -14.892 6.556 9.241 1.00 10.07 217 CYS A N 1
ATOM 1530 C CA . CYS A 1 218 ? -15.097 5.149 9.574 1.00 13.10 217 CYS A CA 1
ATOM 1531 C C . CYS A 1 218 ? -13.817 4.476 10.045 1.00 18.55 217 CYS A C 1
ATOM 1532 O O . CYS A 1 218 ? -12.715 4.875 9.668 1.00 14.85 217 CYS A O 1
ATOM 1535 N N . TYR A 1 219 ? -13.980 3.418 10.827 1.00 12.91 218 TYR A N 1
ATOM 1536 C CA . TYR A 1 219 ? -12.853 2.607 11.262 1.00 10.71 218 TYR A CA 1
ATOM 1537 C C . TYR A 1 219 ? -13.318 1.219 11.658 1.00 10.72 218 TYR A C 1
ATOM 1538 O O . TYR A 1 219 ? -14.502 1.007 11.858 1.00 10.66 218 TYR A O 1
ATOM 1547 N N . VAL A 1 220 ? -12.385 0.278 11.776 1.00 12.94 219 VAL A N 1
ATOM 1548 C CA . VAL A 1 220 ? -12.723 -1.079 12.199 1.00 11.13 219 VAL A CA 1
ATOM 1549 C C . VAL A 1 220 ? -12.382 -1.262 13.656 1.00 12.21 219 VAL A C 1
ATOM 1550 O O . VAL A 1 220 ? -11.242 -1.065 14.050 1.00 12.76 219 VAL A O 1
ATOM 1554 N N . ALA A 1 221 ? -13.381 -1.627 14.452 1.00 12.68 220 ALA A N 1
ATOM 1555 C CA . ALA A 1 221 ? -13.195 -1.788 15.876 1.00 19.78 220 ALA A CA 1
ATOM 1556 C C . ALA A 1 221 ? -12.405 -3.063 16.118 1.00 17.49 220 ALA A C 1
ATOM 1557 O O . ALA A 1 221 ? -12.579 -4.049 15.399 1.00 18.40 220 ALA A O 1
ATOM 1559 N N . LEU A 1 222 ? -11.521 -3.047 17.106 1.00 15.46 221 LEU A N 1
ATOM 1560 C CA . LEU A 1 222 ? -10.727 -4.238 17.377 1.00 16.05 221 LEU A CA 1
ATOM 1561 C C . LEU A 1 222 ? -11.625 -5.315 17.970 1.00 27.29 221 LEU A C 1
ATOM 1562 O O . LEU A 1 222 ? -11.504 -6.493 17.622 1.00 22.11 221 LEU A O 1
ATOM 1567 N N . ASP A 1 223 ? -12.543 -4.874 18.834 1.00 17.32 222 ASP A N 1
ATOM 1568 C CA . ASP A 1 223 ? -13.552 -5.711 19.475 1.00 20.09 222 ASP A CA 1
ATOM 1569 C C . ASP A 1 223 ? -14.900 -5.047 19.238 1.00 20.18 222 ASP A C 1
ATOM 1570 O O . ASP A 1 223 ? -15.231 -4.071 19.901 1.00 20.22 222 ASP A O 1
ATOM 1575 N N . PHE A 1 224 ? -15.672 -5.572 18.294 1.00 20.84 223 PHE A N 1
ATOM 1576 C CA . PHE A 1 224 ? -16.909 -4.911 17.872 1.00 22.68 223 PHE A CA 1
ATOM 1577 C C . PHE A 1 224 ? -17.961 -4.761 18.963 1.00 17.35 223 PHE A C 1
ATOM 1578 O O . PHE A 1 224 ? -18.537 -3.687 19.120 1.00 18.64 223 PHE A O 1
ATOM 1586 N N . GLU A 1 225 ? -18.231 -5.833 19.703 1.00 18.49 224 GLU A N 1
ATOM 1587 C CA . GLU A 1 225 ? -19.253 -5.770 20.745 1.00 19.87 224 GLU A CA 1
ATOM 1588 C C . GLU A 1 225 ? -18.863 -4.820 21.868 1.00 24.61 224 GLU A C 1
ATOM 1589 O O . GLU A 1 225 ? -19.711 -4.103 22.408 1.00 21.64 224 GLU A O 1
ATOM 1595 N N . ASN A 1 226 ? -17.581 -4.814 22.218 1.00 25.48 225 ASN A N 1
ATOM 1596 C CA . ASN A 1 226 ? -17.103 -3.905 23.247 1.00 22.41 225 ASN A CA 1
ATOM 1597 C C . ASN A 1 226 ? -17.298 -2.473 22.798 1.00 22.81 225 ASN A C 1
ATOM 1598 O O . ASN A 1 226 ? -17.734 -1.624 23.571 1.00 23.55 225 ASN A O 1
ATOM 1603 N N . GLU A 1 227 ? -16.978 -2.217 21.531 1.00 21.57 226 GLU A N 1
ATOM 1604 C CA . GLU A 1 227 ? -17.113 -0.884 20.958 1.00 23.45 226 GLU A CA 1
ATOM 1605 C C . GLU A 1 227 ? -18.559 -0.402 20.943 1.00 21.91 226 GLU A C 1
ATOM 1606 O O . GLU A 1 227 ? -18.820 0.780 21.191 1.00 19.43 226 GLU A O 1
ATOM 1612 N N . MET A 1 228 ? -19.491 -1.306 20.639 1.00 23.97 227 MET A N 1
ATOM 1613 C CA . MET A 1 228 ? -20.925 -0.979 20.671 1.00 21.98 227 MET A CA 1
ATOM 1614 C C . MET A 1 228 ? -21.354 -0.584 22.084 1.00 26.37 227 MET A C 1
ATOM 1615 O O . MET A 1 228 ? -22.140 0.348 22.270 1.00 27.31 227 MET A O 1
ATOM 1620 N N . ALA A 1 229 ? -20.835 -1.298 23.075 1.00 22.33 228 ALA A N 1
ATOM 1621 C CA . ALA A 1 229 ? -21.110 -0.951 24.466 1.00 27.63 228 ALA A CA 1
ATOM 1622 C C . ALA A 1 229 ? -20.539 0.424 24.790 1.00 30.09 228 ALA A C 1
ATOM 1623 O O . ALA A 1 229 ? -21.216 1.258 25.381 1.00 38.78 228 ALA A O 1
ATOM 1625 N N . THR A 1 230 ? -19.291 0.654 24.390 1.00 31.82 229 THR A N 1
ATOM 1626 C CA . THR A 1 230 ? -18.628 1.946 24.590 1.00 34.87 229 THR A CA 1
ATOM 1627 C C . THR A 1 230 ? -19.428 3.084 23.962 1.00 34.95 229 THR A C 1
ATOM 1628 O O . THR A 1 230 ? -19.602 4.147 24.561 1.00 38.82 229 THR A O 1
ATOM 1632 N N . ALA A 1 231 ? -19.907 2.853 22.746 1.00 34.13 230 ALA A N 1
ATOM 1633 C CA . ALA A 1 231 ? -20.652 3.870 22.023 1.00 32.74 230 ALA A CA 1
ATOM 1634 C C . ALA A 1 231 ? -21.998 4.129 22.684 1.00 34.39 230 ALA A C 1
ATOM 1635 O O . ALA A 1 231 ? -22.545 5.224 22.579 1.00 35.59 230 ALA A O 1
ATOM 1637 N N . ALA A 1 232 ? -22.525 3.115 23.362 1.00 38.97 231 ALA A N 1
ATOM 1638 C CA . ALA A 1 232 ? -23.823 3.226 24.020 1.00 44.05 231 ALA A CA 1
ATOM 1639 C C . ALA A 1 232 ? -23.753 4.043 25.309 1.00 45.01 231 ALA A C 1
ATOM 1640 O O . ALA A 1 232 ? -24.696 4.760 25.645 1.00 44.37 231 ALA A O 1
ATOM 1642 N N . SER A 1 233 ? -22.641 3.930 26.030 1.00 45.93 232 SER A N 1
ATOM 1643 C CA . SER A 1 233 ? -22.480 4.628 27.304 1.00 49.40 232 SER A CA 1
ATOM 1644 C C . SER A 1 233 ? -22.238 6.133 27.135 1.00 54.94 232 SER A C 1
ATOM 1645 O O . SER A 1 233 ? -22.903 6.946 27.775 1.00 63.26 232 SER A O 1
ATOM 1648 N N . SER A 1 234 ? -21.278 6.502 26.290 1.00 49.19 233 SER A N 1
ATOM 1649 C CA . SER A 1 234 ? -20.865 7.902 26.174 1.00 48.92 233 SER A CA 1
ATOM 1650 C C . SER A 1 234 ? -21.001 8.478 24.766 1.00 47.17 233 SER A C 1
ATOM 1651 O O . SER A 1 234 ? -21.486 7.813 23.851 1.00 47.87 233 SER A O 1
ATOM 1654 N N . SER A 1 235 ? -20.543 9.718 24.605 1.00 47.47 234 SER A N 1
ATOM 1655 C CA . SER A 1 235 ? -20.477 10.364 23.296 1.00 44.10 234 SER A CA 1
ATOM 1656 C C . SER A 1 235 ? -19.036 10.396 22.803 1.00 33.52 234 SER A C 1
ATOM 1657 O O . SER A 1 235 ? -18.721 11.085 21.836 1.00 33.11 234 SER A O 1
ATOM 1660 N N . SER A 1 236 ? -18.169 9.637 23.467 1.00 30.84 235 SER A N 1
ATOM 1661 C CA . SER A 1 236 ? -16.729 9.667 23.203 1.00 33.38 235 SER A CA 1
ATOM 1662 C C . SER A 1 236 ? -16.359 9.267 21.771 1.00 34.13 235 SER A C 1
ATOM 1663 O O . SER A 1 236 ? -15.282 9.613 21.275 1.00 30.94 235 SER A O 1
ATOM 1666 N N . LEU A 1 237 ? -17.244 8.529 21.112 1.00 31.53 236 LEU A N 1
ATOM 1667 C CA . LEU A 1 237 ? -16.949 8.060 19.765 1.00 26.26 236 LEU A CA 1
ATOM 1668 C C . LEU A 1 237 ? -17.695 8.863 18.701 1.00 24.80 236 LEU A C 1
ATOM 1669 O O . LEU A 1 237 ? -17.567 8.590 17.511 1.00 28.34 236 LEU A O 1
ATOM 1674 N N . GLU A 1 238 ? -18.465 9.861 19.123 1.00 26.66 237 GLU A N 1
ATOM 1675 C CA . GLU A 1 238 ? -19.214 10.679 18.172 1.00 29.22 237 GLU A CA 1
ATOM 1676 C C . GLU A 1 238 ? -18.345 11.714 17.463 1.00 29.53 237 GLU A C 1
ATOM 1677 O O . GLU A 1 238 ? -17.482 12.347 18.070 1.00 30.92 237 GLU A O 1
ATOM 1683 N N . LYS A 1 239 ? -18.591 11.879 16.170 1.00 21.70 238 LYS A N 1
ATOM 1684 C CA . LYS A 1 239 ? -17.877 12.857 15.366 1.00 25.72 238 LYS A CA 1
ATOM 1685 C C . LYS A 1 239 ? -18.881 13.589 14.510 1.00 30.54 238 LYS A C 1
ATOM 1686 O O . LYS A 1 239 ? -19.915 13.028 14.147 1.00 30.55 238 LYS A O 1
ATOM 1692 N N . SER A 1 240 ? -18.579 14.842 14.190 1.00 31.78 239 SER A N 1
ATOM 1693 C CA . SER A 1 240 ? -19.410 15.610 13.282 1.00 30.92 239 SER A CA 1
ATOM 1694 C C . SER A 1 240 ? -18.723 15.795 11.932 1.00 28.78 239 SER A C 1
ATOM 1695 O O . SER A 1 240 ? -17.499 15.736 11.824 1.00 30.39 239 SER A O 1
ATOM 1698 N N . TYR A 1 241 ? -19.532 15.986 10.900 1.00 21.16 240 TYR A N 1
ATOM 1699 C CA . TYR A 1 241 ? -19.036 16.181 9.550 1.00 19.01 240 TYR A CA 1
ATOM 1700 C C . TYR A 1 241 ? -19.917 17.257 8.944 1.00 16.88 240 TYR A C 1
ATOM 1701 O O . TYR A 1 241 ? -21.149 17.131 8.920 1.00 21.26 240 TYR A O 1
ATOM 1710 N N . GLU A 1 242 ? -19.294 18.335 8.482 1.00 16.18 241 GLU A N 1
ATOM 1711 C CA . GLU A 1 242 ? -20.042 19.446 7.929 1.00 19.82 241 GLU A CA 1
ATOM 1712 C C . GLU A 1 242 ? -19.896 19.434 6.412 1.00 22.97 241 GLU A C 1
ATOM 1713 O O . GLU A 1 242 ? -18.781 19.421 5.890 1.00 24.28 241 GLU A O 1
ATOM 1719 N N . LEU A 1 243 ? -21.023 19.428 5.706 1.00 15.09 242 LEU A N 1
ATOM 1720 C CA . LEU A 1 243 ? -21.019 19.575 4.255 1.00 18.03 242 LEU A CA 1
ATOM 1721 C C . LEU A 1 243 ? -20.589 20.991 3.909 1.00 16.01 242 LEU A C 1
ATOM 1722 O O . LEU A 1 243 ? -20.682 21.890 4.751 1.00 18.51 242 LEU A O 1
ATOM 1727 N N . PRO A 1 244 ? -20.103 21.210 2.675 1.00 18.56 243 PRO A N 1
ATOM 1728 C CA . PRO A 1 244 ? -19.722 22.571 2.263 1.00 25.06 243 PRO A CA 1
ATOM 1729 C C . PRO A 1 244 ? -20.877 23.564 2.346 1.00 21.74 243 PRO A C 1
ATOM 1730 O O . PRO A 1 244 ? -20.623 24.762 2.506 1.00 21.14 243 PRO A O 1
ATOM 1734 N N . ASP A 1 245 ? -22.118 23.075 2.259 1.00 21.67 244 ASP A N 1
ATOM 1735 C CA . ASP A 1 245 ? -23.280 23.955 2.328 1.00 20.69 244 ASP A CA 1
ATOM 1736 C C . ASP A 1 245 ? -23.584 24.372 3.759 1.00 19.09 244 ASP A C 1
ATOM 1737 O O . ASP A 1 245 ? -24.408 25.249 3.996 1.00 20.05 244 ASP A O 1
ATOM 1742 N N . GLY A 1 246 ? -22.911 23.729 4.707 1.00 18.60 245 GLY A N 1
ATOM 1743 C CA . GLY A 1 246 ? -23.024 24.082 6.112 1.00 19.30 245 GLY A CA 1
ATOM 1744 C C . GLY A 1 246 ? -23.862 23.107 6.923 1.00 18.70 245 GLY A C 1
ATOM 1745 O O . GLY A 1 246 ? -23.877 23.164 8.160 1.00 22.48 245 GLY A O 1
ATOM 1746 N N . GLN A 1 247 ? -24.564 22.209 6.241 1.00 17.75 246 GLN A N 1
ATOM 1747 C CA . GLN A 1 247 ? -25.357 21.212 6.953 1.00 19.72 246 GLN A CA 1
ATOM 1748 C C . GLN A 1 247 ? -24.396 20.261 7.663 1.00 18.53 246 GLN A C 1
ATOM 1749 O O . GLN A 1 247 ? -23.384 19.838 7.097 1.00 19.32 246 GLN A O 1
ATOM 1755 N N . VAL A 1 248 ? -24.691 19.959 8.919 1.00 21.10 247 VAL A N 1
ATOM 1756 C CA . VAL A 1 248 ? -23.858 19.060 9.712 1.00 24.81 247 VAL A CA 1
ATOM 1757 C C . VAL A 1 248 ? -24.539 17.705 9.921 1.00 27.26 247 VAL A C 1
ATOM 1758 O O . VAL A 1 248 ? -25.751 17.627 10.091 1.00 28.28 247 VAL A O 1
ATOM 1762 N N . ILE A 1 249 ? -23.774 16.628 9.835 1.00 26.08 248 ILE A N 1
ATOM 1763 C CA . ILE A 1 249 ? -24.306 15.331 10.221 1.00 26.13 248 ILE A CA 1
ATOM 1764 C C . ILE A 1 249 ? -23.367 14.749 11.268 1.00 23.48 248 ILE A C 1
ATOM 1765 O O . ILE A 1 249 ? -22.144 14.830 11.138 1.00 23.89 248 ILE A O 1
ATOM 1770 N N . THR A 1 250 ? -23.949 14.226 12.337 1.00 22.91 249 THR A N 1
ATOM 1771 C CA A THR A 1 250 ? -23.171 13.642 13.420 0.22 25.08 249 THR A CA 1
ATOM 1772 C CA B THR A 1 250 ? -23.181 13.648 13.434 0.78 24.29 249 THR A CA 1
ATOM 1773 C C . THR A 1 250 ? -23.277 12.126 13.357 1.00 26.83 249 THR A C 1
ATOM 1774 O O . THR A 1 250 ? -24.320 11.582 12.998 1.00 30.10 249 THR A O 1
ATOM 1781 N N . ILE A 1 251 ? -22.185 11.451 13.676 1.00 14.49 250 ILE A N 1
ATOM 1782 C CA . ILE A 1 251 ? -22.102 10.014 13.512 1.00 14.17 250 ILE A CA 1
ATOM 1783 C C . ILE A 1 251 ? -21.436 9.372 14.734 1.00 20.69 250 ILE A C 1
ATOM 1784 O O . ILE A 1 251 ? -20.443 9.879 15.250 1.00 25.54 250 ILE A O 1
ATOM 1789 N N . GLY A 1 252 ? -22.001 8.266 15.210 1.00 20.04 251 GLY A N 1
ATOM 1790 C CA . GLY A 1 252 ? -21.474 7.583 16.379 1.00 22.35 251 GLY A CA 1
ATOM 1791 C C . GLY A 1 252 ? -21.070 6.161 16.049 1.00 22.33 251 GLY A C 1
ATOM 1792 O O . GLY A 1 252 ? -20.042 5.942 15.416 1.00 23.40 251 GLY A O 1
ATOM 1793 N N . ASN A 1 253 ? -21.884 5.185 16.446 1.00 16.98 252 ASN A N 1
ATOM 1794 C CA . ASN A 1 253 ? -21.528 3.801 16.164 1.00 14.48 252 ASN A CA 1
ATOM 1795 C C . ASN A 1 253 ? -21.525 3.438 14.675 1.00 13.13 252 ASN A C 1
ATOM 1796 O O . ASN A 1 253 ? -20.981 2.410 14.288 1.00 14.33 252 ASN A O 1
ATOM 1801 N N . GLU A 1 254 ? -22.111 4.287 13.837 1.00 12.66 253 GLU A N 1
ATOM 1802 C CA . GLU A 1 254 ? -22.074 4.049 12.392 1.00 14.72 253 GLU A CA 1
ATOM 1803 C C . GLU A 1 254 ? -20.639 4.065 11.852 1.00 13.57 253 GLU A C 1
ATOM 1804 O O . GLU A 1 254 ? -20.333 3.430 10.834 1.00 13.82 253 GLU A O 1
ATOM 1810 N N . ARG A 1 255 ? -19.753 4.762 12.555 1.00 11.43 254 ARG A N 1
ATOM 1811 C CA . ARG A 1 255 ? -18.352 4.840 12.151 1.00 12.73 254 ARG A CA 1
ATOM 1812 C C . ARG A 1 255 ? -17.727 3.450 12.017 1.00 14.62 254 ARG A C 1
ATOM 1813 O O . ARG A 1 255 ? -16.995 3.186 11.065 1.00 11.27 254 ARG A O 1
ATOM 1821 N N . PHE A 1 256 ? -17.991 2.564 12.976 1.00 14.17 255 PHE A N 1
ATOM 1822 C CA . PHE A 1 256 ? -17.416 1.209 12.899 1.00 11.22 255 PHE A CA 1
ATOM 1823 C C . PHE A 1 256 ? -18.398 0.129 12.407 1.00 13.83 255 PHE A C 1
ATOM 1824 O O . PHE A 1 256 ? -17.978 -0.934 11.952 1.00 10.93 255 PHE A O 1
ATOM 1832 N N . ARG A 1 257 ? -19.698 0.395 12.483 1.00 13.87 256 ARG A N 1
ATOM 1833 C CA . ARG A 1 257 ? -20.661 -0.590 12.023 1.00 11.03 256 ARG A CA 1
ATOM 1834 C C . ARG A 1 257 ? -20.558 -0.727 10.517 1.00 10.13 256 ARG A C 1
ATOM 1835 O O . ARG A 1 257 ? -20.792 -1.801 9.984 1.00 12.83 256 ARG A O 1
ATOM 1843 N N . CYS A 1 258 ? -20.224 0.364 9.828 1.00 9.63 257 CYS A N 1
ATOM 1844 C CA . CYS A 1 258 ? -20.130 0.308 8.376 1.00 8.97 257 CYS A CA 1
ATOM 1845 C C . CYS A 1 258 ? -19.047 -0.694 7.902 1.00 11.56 257 CYS A C 1
ATOM 1846 O O . CYS A 1 258 ? -19.364 -1.663 7.220 1.00 15.71 257 CYS A O 1
ATOM 1849 N N . PRO A 1 259 ? -17.772 -0.487 8.278 1.00 13.63 258 PRO A N 1
ATOM 1850 C CA . PRO A 1 259 ? -16.829 -1.529 7.845 1.00 8.63 258 PRO A CA 1
ATOM 1851 C C . PRO A 1 259 ? -16.913 -2.867 8.605 1.00 9.09 258 PRO A C 1
ATOM 1852 O O . PRO A 1 259 ? -16.294 -3.827 8.145 1.00 12.80 258 PRO A O 1
ATOM 1856 N N . GLU A 1 260 ? -17.650 -2.951 9.713 1.00 9.64 259 GLU A N 1
ATOM 1857 C CA . GLU A 1 260 ? -17.849 -4.248 10.370 1.00 10.25 259 GLU A CA 1
ATOM 1858 C C . GLU A 1 260 ? -18.433 -5.254 9.377 1.00 10.08 259 GLU A C 1
ATOM 1859 O O . GLU A 1 260 ? -18.234 -6.452 9.511 1.00 10.59 259 GLU A O 1
ATOM 1865 N N . THR A 1 261 ? -19.136 -4.740 8.369 1.00 9.61 260 THR A N 1
ATOM 1866 C CA . THR A 1 261 ? -19.808 -5.551 7.358 1.00 10.34 260 THR A CA 1
ATOM 1867 C C . THR A 1 261 ? -18.846 -6.492 6.599 1.00 9.52 260 THR A C 1
ATOM 1868 O O . THR A 1 261 ? -19.244 -7.564 6.150 1.00 10.27 260 THR A O 1
ATOM 1872 N N . LEU A 1 262 ? -17.586 -6.085 6.464 1.00 9.18 261 LEU A N 1
ATOM 1873 C CA . LEU A 1 262 ? -16.560 -6.928 5.858 1.00 10.36 261 LEU A CA 1
ATOM 1874 C C . LEU A 1 262 ? -16.343 -8.236 6.622 1.00 12.74 261 LEU A C 1
ATOM 1875 O O . LEU A 1 262 ? -16.065 -9.283 6.037 1.00 10.75 261 LEU A O 1
ATOM 1880 N N . PHE A 1 263 ? -16.446 -8.140 7.937 1.00 10.26 262 PHE A N 1
ATOM 1881 C CA . PHE A 1 263 ? -16.290 -9.275 8.831 1.00 11.95 262 PHE A CA 1
ATOM 1882 C C . PHE A 1 263 ? -17.629 -9.944 9.104 1.00 14.15 262 PHE A C 1
ATOM 1883 O O . PHE A 1 263 ? -17.686 -11.124 9.458 1.00 13.91 262 PHE A O 1
ATOM 1891 N N . GLN A 1 264 ? -18.705 -9.186 8.945 1.00 11.38 263 GLN A N 1
ATOM 1892 C CA . GLN A 1 264 ? -20.053 -9.722 9.154 1.00 13.98 263 GLN A CA 1
ATOM 1893 C C . GLN A 1 264 ? -20.963 -9.336 7.995 1.00 11.62 263 GLN A C 1
ATOM 1894 O O . GLN A 1 264 ? -21.727 -8.373 8.097 1.00 13.35 263 GLN A O 1
ATOM 1900 N N . PRO A 1 265 ? -20.882 -10.085 6.885 1.00 11.62 264 PRO A N 1
ATOM 1901 C CA . PRO A 1 265 ? -21.624 -9.695 5.681 1.00 12.34 264 PRO A CA 1
ATOM 1902 C C . PRO A 1 265 ? -23.143 -9.777 5.855 1.00 14.36 264 PRO A C 1
ATOM 1903 O O . PRO A 1 265 ? -23.881 -9.153 5.080 1.00 11.81 264 PRO A O 1
ATOM 1907 N N . SER A 1 266 ? -23.599 -10.501 6.874 1.00 13.60 265 SER A N 1
ATOM 1908 C CA . SER A 1 266 ? -25.030 -10.549 7.190 1.00 14.83 265 SER A CA 1
ATOM 1909 C C . SER A 1 266 ? -25.624 -9.159 7.475 1.00 14.81 265 SER A C 1
ATOM 1910 O O . SER A 1 266 ? -26.843 -8.970 7.417 1.00 16.42 265 SER A O 1
ATOM 1913 N N . PHE A 1 267 ? -24.767 -8.190 7.792 1.00 14.06 266 PHE A N 1
ATOM 1914 C CA . PHE A 1 267 ? -25.203 -6.811 8.025 1.00 18.31 266 PHE A CA 1
ATOM 1915 C C . PHE A 1 267 ? -25.942 -6.231 6.836 1.00 18.59 266 PHE A C 1
ATOM 1916 O O . PHE A 1 267 ? -26.856 -5.419 7.011 1.00 16.78 266 PHE A O 1
ATOM 1924 N N . ILE A 1 268 ? -25.520 -6.618 5.631 1.00 20.21 267 ILE A N 1
ATOM 1925 C CA . ILE A 1 268 ? -26.232 -6.231 4.410 1.00 16.81 267 ILE A CA 1
ATOM 1926 C C . ILE A 1 268 ? -27.028 -7.392 3.819 1.00 24.00 267 ILE A C 1
ATOM 1927 O O . ILE A 1 268 ? -27.359 -7.393 2.639 1.00 26.92 267 ILE A O 1
ATOM 1932 N N . GLY A 1 269 ? -27.337 -8.383 4.646 1.00 19.44 268 GLY A N 1
ATOM 1933 C CA . GLY A 1 269 ? -28.193 -9.465 4.203 1.00 19.84 268 GLY A CA 1
ATOM 1934 C C . GLY A 1 269 ? -27.479 -10.498 3.357 1.00 22.01 268 GLY A C 1
ATOM 1935 O O . GLY A 1 269 ? -28.120 -11.306 2.684 1.00 20.69 268 GLY A O 1
ATOM 1936 N N . MET A 1 270 ? -26.151 -10.478 3.382 1.00 16.99 269 MET A N 1
ATOM 1937 C CA . MET A 1 270 ? -25.384 -11.480 2.659 1.00 19.85 269 MET A CA 1
ATOM 1938 C C . MET A 1 270 ? -25.016 -12.663 3.536 1.00 21.82 269 MET A C 1
ATOM 1939 O O . MET A 1 270 ? -24.260 -12.515 4.497 1.00 23.12 269 MET A O 1
ATOM 1944 N N . GLU A 1 271 ? -25.538 -13.834 3.186 1.00 20.16 270 GLU A N 1
ATOM 1945 C CA . GLU A 1 271 ? -25.209 -15.081 3.861 1.00 25.70 270 GLU A CA 1
ATOM 1946 C C . GLU A 1 271 ? -23.856 -15.602 3.354 1.00 24.37 270 GLU A C 1
ATOM 1947 O O . GLU A 1 271 ? -23.803 -16.570 2.597 1.00 28.62 270 GLU A O 1
ATOM 1953 N N . SER A 1 272 ? -22.779 -14.905 3.713 1.00 17.71 271 SER A N 1
ATOM 1954 C CA . SER A 1 272 ? -21.423 -15.252 3.282 1.00 15.88 271 SER A CA 1
ATOM 1955 C C . SER A 1 272 ? -20.441 -15.120 4.441 1.00 18.23 271 SER A C 1
ATOM 1956 O O . SER A 1 272 ? -20.678 -14.357 5.380 1.00 15.24 271 SER A O 1
ATOM 1959 N N . ALA A 1 273 ? -19.333 -15.852 4.367 1.00 12.30 272 ALA A N 1
ATOM 1960 C CA . ALA A 1 273 ? -18.247 -15.694 5.332 1.00 19.50 272 ALA A CA 1
ATOM 1961 C C . ALA A 1 273 ? -17.593 -14.323 5.221 1.00 11.09 272 ALA A C 1
ATOM 1962 O O . ALA A 1 273 ? -17.445 -13.783 4.128 1.00 12.93 272 ALA A O 1
ATOM 1964 N N . GLY A 1 274 ? -17.201 -13.755 6.356 1.00 11.15 273 GLY A N 1
ATOM 1965 C CA . GLY A 1 274 ? -16.488 -12.497 6.343 1.00 10.48 273 GLY A CA 1
ATOM 1966 C C . GLY A 1 274 ? -15.048 -12.682 5.892 1.00 13.40 273 GLY A C 1
ATOM 1967 O O . GLY A 1 274 ? -14.582 -13.812 5.745 1.00 12.08 273 GLY A O 1
ATOM 1968 N N . ILE A 1 275 ? -14.340 -11.573 5.709 1.00 10.15 274 ILE A N 1
ATOM 1969 C CA . ILE A 1 275 ? -13.004 -11.587 5.080 1.00 8.78 274 ILE A CA 1
ATOM 1970 C C . ILE A 1 275 ? -11.921 -12.324 5.867 1.00 9.09 274 ILE A C 1
ATOM 1971 O O . ILE A 1 275 ? -11.010 -12.882 5.279 1.00 9.42 274 ILE A O 1
ATOM 1976 N N . HIS A 1 276 ? -12.041 -12.344 7.192 1.00 9.73 275 HIS A N 1
ATOM 1977 C CA . HIS A 1 276 ? -11.124 -13.121 8.031 1.00 11.25 275 HIS A CA 1
ATOM 1978 C C . HIS A 1 276 ? -11.329 -14.638 7.838 1.00 10.60 275 HIS A C 1
ATOM 1979 O O . HIS A 1 276 ? -10.367 -15.386 7.656 1.00 10.66 275 HIS A O 1
ATOM 1986 N N . GLU A 1 277 ? -12.585 -15.073 7.813 1.00 10.89 276 GLU A N 1
ATOM 1987 C CA . GLU A 1 277 ? -12.910 -16.488 7.623 1.00 11.34 276 GLU A CA 1
ATOM 1988 C C . GLU A 1 277 ? -12.514 -16.951 6.217 1.00 10.74 276 GLU A C 1
ATOM 1989 O O . GLU A 1 277 ? -12.013 -18.075 6.031 1.00 10.99 276 GLU A O 1
ATOM 1995 N N . THR A 1 278 ? -12.731 -16.096 5.221 1.00 10.05 277 THR A N 1
ATOM 1996 C CA . THR A 1 278 ? -12.376 -16.501 3.854 1.00 9.61 277 THR A CA 1
ATOM 1997 C C . THR A 1 278 ? -10.856 -16.532 3.647 1.00 11.29 277 THR A C 1
ATOM 1998 O O . THR A 1 278 ? -10.358 -17.286 2.807 1.00 9.21 277 THR A O 1
ATOM 2002 N N . THR A 1 279 ? -10.116 -15.732 4.415 1.00 9.23 278 THR A N 1
ATOM 2003 C CA . THR A 1 279 ? -8.649 -15.850 4.395 1.00 12.05 278 THR A CA 1
ATOM 2004 C C . THR A 1 279 ? -8.251 -17.256 4.859 1.00 10.95 278 THR A C 1
ATOM 2005 O O . THR A 1 279 ? -7.435 -17.941 4.223 1.00 12.71 278 THR A O 1
ATOM 2009 N N . TYR A 1 280 ? -8.840 -17.683 5.968 1.00 15.91 279 TYR A N 1
ATOM 2010 C CA . TYR A 1 280 ? -8.598 -19.011 6.521 1.00 16.83 279 TYR A CA 1
ATOM 2011 C C . TYR A 1 280 ? -9.020 -20.117 5.544 1.00 16.75 279 TYR A C 1
ATOM 2012 O O . TYR A 1 280 ? -8.244 -21.034 5.256 1.00 16.24 279 TYR A O 1
ATOM 2021 N N . ASN A 1 281 ? -10.236 -20.022 5.012 1.00 13.97 280 ASN A N 1
ATOM 2022 C CA . ASN A 1 281 ? -10.712 -20.978 4.016 1.00 20.65 280 ASN A CA 1
ATOM 2023 C C . ASN A 1 281 ? -9.763 -21.099 2.818 1.00 12.35 280 ASN A C 1
ATOM 2024 O O . ASN A 1 281 ? -9.441 -22.199 2.390 1.00 13.73 280 ASN A O 1
ATOM 2029 N N . SER A 1 282 ? -9.306 -19.965 2.297 1.00 12.76 281 SER A N 1
ATOM 2030 C CA . SER A 1 282 ? -8.407 -19.951 1.150 1.00 9.59 281 SER A CA 1
ATOM 2031 C C . SER A 1 282 ? -7.091 -20.689 1.445 1.00 12.89 281 SER A C 1
ATOM 2032 O O . SER A 1 282 ? -6.628 -21.525 0.662 1.00 11.36 281 SER A O 1
ATOM 2035 N N . ILE A 1 283 ? -6.505 -20.392 2.594 1.00 11.73 282 ILE A N 1
ATOM 2036 C CA . ILE A 1 283 ? -5.249 -21.009 2.981 1.00 12.04 282 ILE A CA 1
ATOM 2037 C C . ILE A 1 283 ? -5.458 -22.500 3.135 1.00 15.45 282 ILE A C 1
ATOM 2038 O O . ILE A 1 283 ? -4.654 -23.304 2.673 1.00 14.64 282 ILE A O 1
ATOM 2043 N N . MET A 1 284 ? -6.570 -22.866 3.766 1.00 13.52 283 MET A N 1
ATOM 2044 C CA . MET A 1 284 ? -6.879 -24.265 4.030 1.00 15.96 283 MET A CA 1
ATOM 2045 C C . MET A 1 284 ? -7.145 -25.099 2.779 1.00 17.91 283 MET A C 1
ATOM 2046 O O . MET A 1 284 ? -7.105 -26.330 2.843 1.00 17.75 283 MET A O 1
ATOM 2051 N N . LYS A 1 285 ? -7.411 -24.429 1.656 1.00 11.77 284 LYS A N 1
ATOM 2052 C CA . LYS A 1 285 ? -7.546 -25.094 0.361 1.00 14.39 284 LYS A CA 1
ATOM 2053 C C . LYS A 1 285 ? -6.212 -25.321 -0.336 1.00 12.94 284 LYS A C 1
ATOM 2054 O O . LYS A 1 285 ? -6.154 -25.991 -1.366 1.00 17.70 284 LYS A O 1
ATOM 2060 N N . CYS A 1 286 ? -5.142 -24.753 0.204 1.00 11.71 285 CYS A N 1
ATOM 2061 C CA . CYS A 1 286 ? -3.838 -24.865 -0.450 1.00 11.61 285 CYS A CA 1
ATOM 2062 C C . CYS A 1 286 ? -3.005 -26.020 0.094 1.00 17.98 285 CYS A C 1
ATOM 2063 O O . CYS A 1 286 ? -3.236 -26.501 1.213 1.00 13.00 285 CYS A O 1
ATOM 2066 N N . ASP A 1 287 ? -2.041 -26.447 -0.724 1.00 15.95 286 ASP A N 1
ATOM 2067 C CA . ASP A 1 287 ? -1.028 -27.447 -0.373 1.00 21.90 286 ASP A CA 1
ATOM 2068 C C . ASP A 1 287 ? -0.520 -27.239 1.059 1.00 13.98 286 ASP A C 1
ATOM 2069 O O . ASP A 1 287 ? -0.261 -26.106 1.468 1.00 15.53 286 ASP A O 1
ATOM 2074 N N . ILE A 1 288 ? -0.402 -28.327 1.826 1.00 15.37 287 ILE A N 1
ATOM 2075 C CA . ILE A 1 288 ? -0.011 -28.252 3.233 1.00 15.58 287 ILE A CA 1
ATOM 2076 C C . ILE A 1 288 ? 1.288 -27.458 3.457 1.00 15.75 287 ILE A C 1
ATOM 2077 O O . ILE A 1 288 ? 1.355 -26.593 4.328 1.00 15.77 287 ILE A O 1
ATOM 2082 N N . ASP A 1 289 ? 2.301 -27.734 2.642 1.00 16.69 288 ASP A N 1
ATOM 2083 C CA . ASP A 1 289 ? 3.605 -27.079 2.785 1.00 22.83 288 ASP A CA 1
ATOM 2084 C C . ASP A 1 289 ? 3.580 -25.574 2.539 1.00 24.67 288 ASP A C 1
ATOM 2085 O O . ASP A 1 289 ? 4.484 -24.864 2.971 1.00 28.41 288 ASP A O 1
ATOM 2090 N N . ILE A 1 290 ? 2.562 -25.089 1.836 1.00 14.46 289 ILE A N 1
ATOM 2091 C CA . ILE A 1 290 ? 2.504 -23.673 1.487 1.00 18.20 289 ILE A CA 1
ATOM 2092 C C . ILE A 1 290 ? 1.767 -22.871 2.550 1.00 18.64 289 ILE A C 1
ATOM 2093 O O . ILE A 1 290 ? 1.975 -21.669 2.689 1.00 14.33 289 ILE A O 1
ATOM 2098 N N . ARG A 1 291 ? 0.961 -23.553 3.356 1.00 17.00 290 ARG A N 1
ATOM 2099 C CA . ARG A 1 291 ? 0.124 -22.846 4.323 1.00 18.82 290 ARG A CA 1
ATOM 2100 C C . ARG A 1 291 ? 0.894 -21.914 5.260 1.00 17.23 290 ARG A C 1
ATOM 2101 O O . ARG A 1 291 ? 0.490 -20.769 5.440 1.00 16.25 290 ARG A O 1
ATOM 2109 N N . LYS A 1 292 ? 2.009 -22.383 5.817 1.00 17.62 291 LYS A N 1
ATOM 2110 C CA . LYS A 1 292 ? 2.797 -21.548 6.731 1.00 18.71 291 LYS A CA 1
ATOM 2111 C C . LYS A 1 292 ? 3.316 -20.283 6.040 1.00 16.11 291 LYS A C 1
ATOM 2112 O O . LYS A 1 292 ? 3.345 -19.211 6.644 1.00 15.48 291 LYS A O 1
ATOM 2118 N N . ASP A 1 293 ? 3.716 -20.403 4.775 1.00 16.37 292 ASP A N 1
ATOM 2119 C CA . ASP A 1 293 ? 4.136 -19.234 3.990 1.00 14.28 292 ASP A CA 1
ATOM 2120 C C . ASP A 1 293 ? 2.988 -18.284 3.621 1.00 18.46 292 ASP A C 1
ATOM 2121 O O . ASP A 1 293 ? 3.211 -17.096 3.370 1.00 17.10 292 ASP A O 1
ATOM 2126 N N . LEU A 1 294 ? 1.765 -18.795 3.549 1.00 14.86 293 LEU A N 1
ATOM 2127 C CA . LEU A 1 294 ? 0.625 -17.898 3.377 1.00 15.07 293 LEU A CA 1
ATOM 2128 C C . LEU A 1 294 ? 0.344 -17.052 4.643 1.00 11.86 293 LEU A C 1
ATOM 2129 O O . LEU A 1 294 ? 0.270 -15.823 4.567 1.00 12.58 293 LEU A O 1
ATOM 2134 N N . TYR A 1 295 ? 0.209 -17.706 5.794 1.00 15.07 294 TYR A N 1
ATOM 2135 C CA . TYR A 1 295 ? -0.050 -17.023 7.061 1.00 13.05 294 TYR A CA 1
ATOM 2136 C C . TYR A 1 295 ? 0.991 -15.949 7.375 1.00 19.21 294 TYR A C 1
ATOM 2137 O O . TYR A 1 295 ? 0.671 -14.909 7.968 1.00 13.56 294 TYR A O 1
ATOM 2146 N N . ALA A 1 296 ? 2.238 -16.220 7.001 1.00 16.00 295 ALA A N 1
ATOM 2147 C CA . ALA A 1 296 ? 3.349 -15.312 7.304 1.00 14.87 295 ALA A CA 1
ATOM 2148 C C . ALA A 1 296 ? 3.463 -14.161 6.294 1.00 19.77 295 ALA A C 1
ATOM 2149 O O . ALA A 1 296 ? 4.247 -13.227 6.489 1.00 17.87 295 ALA A O 1
ATOM 2151 N N . ASN A 1 297 ? 2.662 -14.219 5.234 1.00 15.28 296 ASN A N 1
ATOM 2152 C CA . ASN A 1 297 ? 2.757 -13.247 4.143 1.00 12.31 296 ASN A CA 1
ATOM 2153 C C . ASN A 1 297 ? 1.374 -12.816 3.656 1.00 13.96 296 ASN A C 1
ATOM 2154 O O . ASN A 1 297 ? 1.014 -13.025 2.505 1.00 12.64 296 ASN A O 1
ATOM 2159 N N . ASN A 1 298 ? 0.596 -12.236 4.562 1.00 12.89 297 ASN A N 1
ATOM 2160 C CA . ASN A 1 298 ? -0.761 -11.802 4.267 1.00 11.48 297 ASN A CA 1
ATOM 2161 C C . ASN A 1 298 ? -0.787 -10.329 3.879 1.00 11.97 297 ASN A C 1
ATOM 2162 O O . ASN A 1 298 ? -0.728 -9.455 4.743 1.00 17.43 297 ASN A O 1
ATOM 2167 N N . VAL A 1 299 ? -0.895 -10.058 2.585 1.00 9.32 298 VAL A N 1
ATOM 2168 C CA . VAL A 1 299 ? -0.803 -8.692 2.082 1.00 9.14 298 VAL A CA 1
ATOM 2169 C C . VAL A 1 299 ? -2.184 -8.116 1.838 1.00 8.44 298 VAL A C 1
ATOM 2170 O O . VAL A 1 299 ? -3.032 -8.779 1.266 1.00 13.95 298 VAL A O 1
ATOM 2174 N N . MET A 1 300 ? -2.397 -6.872 2.268 1.00 10.82 299 MET A N 1
ATOM 2175 C CA . MET A 1 300 ? -3.644 -6.154 2.010 1.00 11.20 299 MET A CA 1
ATOM 2176 C C . MET A 1 300 ? -3.424 -5.084 0.948 1.00 11.21 299 MET A C 1
ATOM 2177 O O . MET A 1 300 ? -2.391 -4.394 0.956 1.00 11.34 299 MET A O 1
ATOM 2182 N N . SER A 1 301 ? -4.376 -4.956 0.029 1.00 8.69 300 SER A N 1
ATOM 2183 C CA . SER A 1 301 ? -4.319 -3.937 -1.027 1.00 10.47 300 SER A CA 1
ATOM 2184 C C . SER A 1 301 ? -5.721 -3.490 -1.423 1.00 8.27 300 SER A C 1
ATOM 2185 O O . SER A 1 301 ? -6.706 -4.223 -1.211 1.00 9.40 300 SER A O 1
ATOM 2188 N N . GLY A 1 302 ? -5.799 -2.303 -2.027 1.00 8.16 301 GLY A N 1
ATOM 2189 C CA . GLY A 1 302 ? -7.060 -1.755 -2.502 1.00 8.13 301 GLY A CA 1
ATOM 2190 C C . GLY A 1 302 ? -7.659 -0.756 -1.537 1.00 12.13 301 GLY A C 1
ATOM 2191 O O . GLY A 1 302 ? -7.405 -0.802 -0.342 1.00 7.02 301 GLY A O 1
ATOM 2192 N N . GLY A 1 303 ? -8.474 0.151 -2.053 1.00 13.38 302 GLY A N 1
ATOM 2193 C CA . GLY A 1 303 ? -9.000 1.223 -1.228 1.00 7.09 302 GLY A CA 1
ATOM 2194 C C . GLY A 1 303 ? -9.790 0.772 -0.017 1.00 10.20 302 GLY A C 1
ATOM 2195 O O . GLY A 1 303 ? -9.777 1.424 1.026 1.00 7.89 302 GLY A O 1
ATOM 2196 N N . THR A 1 304 ? -10.451 -0.373 -0.126 1.00 8.92 303 THR A N 1
ATOM 2197 C CA . THR A 1 304 ? -11.305 -0.807 0.968 1.00 11.58 303 THR A CA 1
ATOM 2198 C C . THR A 1 304 ? -10.495 -1.405 2.127 1.00 11.43 303 THR A C 1
ATOM 2199 O O . THR A 1 304 ? -11.017 -1.626 3.208 1.00 9.25 303 THR A O 1
ATOM 2203 N N . THR A 1 305 ? -9.192 -1.583 1.942 1.00 8.62 304 THR A N 1
ATOM 2204 C CA . THR A 1 305 ? -8.371 -2.014 3.087 1.00 7.45 304 THR A CA 1
ATOM 2205 C C . THR A 1 305 ? -7.776 -0.844 3.862 1.00 7.95 304 THR A C 1
ATOM 2206 O O . THR A 1 305 ? -6.929 -1.038 4.741 1.00 13.15 304 THR A O 1
ATOM 2210 N N . MET A 1 306 ? -8.209 0.375 3.552 1.00 9.86 305 MET A N 1
ATOM 2211 C CA . MET A 1 306 ? -7.594 1.567 4.153 1.00 10.51 305 MET A CA 1
ATOM 2212 C C . MET A 1 306 ? -8.081 1.942 5.546 1.00 9.50 305 MET A C 1
ATOM 2213 O O . MET A 1 306 ? -7.490 2.826 6.173 1.00 10.24 305 MET A O 1
ATOM 2218 N N . TYR A 1 307 ? -9.167 1.323 6.009 1.00 9.23 306 TYR A N 1
ATOM 2219 C CA . TYR A 1 307 ? -9.741 1.675 7.313 1.00 9.99 306 TYR A CA 1
ATOM 2220 C C . TYR A 1 307 ? -8.715 1.565 8.414 1.00 15.25 306 TYR A C 1
ATOM 2221 O O . TYR A 1 307 ? -8.051 0.537 8.523 1.00 13.13 306 TYR A O 1
ATOM 2230 N N . PRO A 1 308 ? -8.584 2.625 9.230 1.00 17.70 307 PRO A N 1
ATOM 2231 C CA . PRO A 1 308 ? -7.839 2.475 10.479 1.00 11.96 307 PRO A CA 1
ATOM 2232 C C . PRO A 1 308 ? -8.380 1.279 11.261 1.00 12.76 307 PRO A C 1
ATOM 2233 O O . PRO A 1 308 ? -9.608 1.106 11.370 1.00 14.61 307 PRO A O 1
ATOM 2237 N N . GLY A 1 309 ? -7.479 0.457 11.792 1.00 12.61 308 GLY A N 1
ATOM 2238 C CA . GLY A 1 309 ? -7.874 -0.696 12.577 1.00 13.27 308 GLY A CA 1
ATOM 2239 C C . GLY A 1 309 ? -8.071 -2.006 11.826 1.00 12.16 308 GLY A C 1
ATOM 2240 O O . GLY A 1 309 ? -8.159 -3.068 12.443 1.00 12.54 308 GLY A O 1
ATOM 2241 N N . ILE A 1 310 ? -8.148 -1.954 10.505 1.00 11.19 309 ILE A N 1
ATOM 2242 C CA . ILE A 1 310 ? -8.451 -3.175 9.765 1.00 10.53 309 ILE A CA 1
ATOM 2243 C C . ILE A 1 310 ? -7.312 -4.197 9.820 1.00 17.40 309 ILE A C 1
ATOM 2244 O O . ILE A 1 310 ? -7.567 -5.399 9.895 1.00 13.42 309 ILE A O 1
ATOM 2249 N N . ALA A 1 311 ? -6.066 -3.719 9.799 1.00 12.58 310 ALA A N 1
ATOM 2250 C CA . ALA A 1 311 ? -4.922 -4.629 9.890 1.00 14.52 310 ALA A CA 1
ATOM 2251 C C . ALA A 1 311 ? -4.864 -5.309 11.250 1.00 17.35 310 ALA A C 1
ATOM 2252 O O . ALA A 1 311 ? -4.682 -6.529 11.341 1.00 17.97 310 ALA A O 1
ATOM 2254 N N . ASP A 1 312 ? -5.020 -4.509 12.301 1.00 16.02 311 ASP A N 1
ATOM 2255 C CA . ASP A 1 312 ? -5.071 -5.014 13.683 1.00 15.51 311 ASP A CA 1
ATOM 2256 C C . ASP A 1 312 ? -6.197 -6.041 13.858 1.00 16.09 311 ASP A C 1
ATOM 2257 O O . ASP A 1 312 ? -6.012 -7.095 14.465 1.00 14.88 311 ASP A O 1
ATOM 2262 N N . ARG A 1 313 ? -7.364 -5.732 13.307 1.00 13.69 312 ARG A N 1
ATOM 2263 C CA . ARG A 1 313 ? -8.518 -6.627 13.409 1.00 13.24 312 ARG A CA 1
ATOM 2264 C C . ARG A 1 313 ? -8.264 -7.956 12.679 1.00 12.78 312 ARG A C 1
ATOM 2265 O O . ARG A 1 313 ? -8.598 -9.031 13.175 1.00 13.24 312 ARG A O 1
ATOM 2273 N N . MET A 1 314 ? -7.645 -7.890 11.511 1.00 11.97 313 MET A N 1
ATOM 2274 C CA . MET A 1 314 ? -7.345 -9.115 10.768 1.00 16.56 313 MET A CA 1
ATOM 2275 C C . MET A 1 314 ? -6.295 -9.967 11.454 1.00 18.29 313 MET A C 1
ATOM 2276 O O . MET A 1 314 ? -6.411 -11.184 11.474 1.00 17.57 313 MET A O 1
ATOM 2281 N N . GLN A 1 315 ? -5.259 -9.317 11.983 1.00 18.08 314 GLN A N 1
ATOM 2282 C CA . GLN A 1 315 ? -4.219 -9.985 12.753 1.00 15.25 314 GLN A CA 1
ATOM 2283 C C . GLN A 1 315 ? -4.875 -10.773 13.888 1.00 15.07 314 GLN A C 1
ATOM 2284 O O . GLN A 1 315 ? -4.583 -11.950 14.106 1.00 15.56 314 GLN A O 1
ATOM 2290 N N . LYS A 1 316 ? -5.789 -10.114 14.591 1.00 19.44 315 LYS A N 1
ATOM 2291 C CA . LYS A 1 316 ? -6.492 -10.722 15.714 1.00 16.29 315 LYS A CA 1
ATOM 2292 C C . LYS A 1 316 ? -7.390 -11.897 15.309 1.00 15.86 315 LYS A C 1
ATOM 2293 O O . LYS A 1 316 ? -7.393 -12.949 15.965 1.00 18.33 315 LYS A O 1
ATOM 2299 N N . GLU A 1 317 ? -8.170 -11.718 14.243 1.00 14.67 316 GLU A N 1
ATOM 2300 C CA . GLU A 1 317 ? -9.125 -12.754 13.849 1.00 19.04 316 GLU A CA 1
ATOM 2301 C C . GLU A 1 317 ? -8.420 -13.979 13.266 1.00 16.67 316 GLU A C 1
ATOM 2302 O O . GLU A 1 317 ? -8.781 -15.117 13.579 1.00 19.29 316 GLU A O 1
ATOM 2308 N N . ILE A 1 318 ? -7.419 -13.743 12.424 1.00 13.67 317 ILE A N 1
ATOM 2309 C CA . ILE A 1 318 ? -6.670 -14.842 11.821 1.00 21.50 317 ILE A CA 1
ATOM 2310 C C . ILE A 1 318 ? -5.937 -15.603 12.911 1.00 14.89 317 ILE A C 1
ATOM 2311 O O . ILE A 1 318 ? -5.935 -16.832 12.921 1.00 15.27 317 ILE A O 1
ATOM 2316 N N . THR A 1 319 ? -5.334 -14.873 13.844 1.00 18.12 318 THR A N 1
ATOM 2317 C CA . THR A 1 319 ? -4.678 -15.507 14.989 1.00 22.17 318 THR A CA 1
ATOM 2318 C C . THR A 1 319 ? -5.636 -16.431 15.727 1.00 24.33 318 THR A C 1
ATOM 2319 O O . THR A 1 319 ? -5.255 -17.521 16.156 1.00 24.36 318 THR A O 1
ATOM 2323 N N . ALA A 1 320 ? -6.893 -16.019 15.845 1.00 22.97 319 ALA A N 1
ATOM 2324 C CA . ALA A 1 320 ? -7.879 -16.846 16.534 1.00 19.10 319 ALA A CA 1
ATOM 2325 C C . ALA A 1 320 ? -8.220 -18.106 15.740 1.00 24.06 319 ALA A C 1
ATOM 2326 O O . ALA A 1 320 ? -8.563 -19.139 16.313 1.00 28.67 319 ALA A O 1
ATOM 2328 N N . LEU A 1 321 ? -8.127 -18.019 14.417 1.00 16.65 320 LEU A N 1
ATOM 2329 C CA . LEU A 1 321 ? -8.450 -19.162 13.553 1.00 20.06 320 LEU A CA 1
ATOM 2330 C C . LEU A 1 321 ? -7.281 -20.122 13.318 1.00 21.46 320 LEU A C 1
ATOM 2331 O O . LEU A 1 321 ? -7.482 -21.325 13.176 1.00 22.66 320 LEU A O 1
ATOM 2336 N N . ALA A 1 322 ? -6.064 -19.592 13.256 1.00 21.09 321 ALA A N 1
ATOM 2337 C CA . ALA A 1 322 ? -4.883 -20.396 12.905 1.00 17.53 321 ALA A CA 1
ATOM 2338 C C . ALA A 1 322 ? -4.287 -21.181 14.091 1.00 20.32 321 ALA A C 1
ATOM 2339 O O . ALA A 1 322 ? -4.496 -20.824 15.249 1.00 23.71 321 ALA A O 1
ATOM 2341 N N . PRO A 1 323 ? -3.521 -22.251 13.806 1.00 21.07 322 PRO A N 1
ATOM 2342 C CA . PRO A 1 323 ? -2.844 -22.949 14.909 1.00 28.04 322 PRO A CA 1
ATOM 2343 C C . PRO A 1 323 ? -1.842 -22.024 15.609 1.00 30.50 322 PRO A C 1
ATOM 2344 O O . PRO A 1 323 ? -1.340 -21.080 14.984 1.00 26.96 322 PRO A O 1
ATOM 2348 N N . SER A 1 324 ? -1.562 -22.288 16.882 1.00 33.70 323 SER A N 1
ATOM 2349 C CA . SER A 1 324 ? -0.555 -21.534 17.629 1.00 41.32 323 SER A CA 1
ATOM 2350 C C . SER A 1 324 ? 0.809 -21.571 16.937 1.00 43.07 323 SER A C 1
ATOM 2351 O O . SER A 1 324 ? 1.622 -20.660 17.093 1.00 43.25 323 SER A O 1
ATOM 2354 N N . THR A 1 325 ? 1.058 -22.633 16.174 1.00 42.80 324 THR A N 1
ATOM 2355 C CA . THR A 1 325 ? 2.342 -22.816 15.506 1.00 42.65 324 THR A CA 1
ATOM 2356 C C . THR A 1 325 ? 2.564 -21.809 14.392 1.00 42.76 324 THR A C 1
ATOM 2357 O O . THR A 1 325 ? 3.693 -21.628 13.938 1.00 43.58 324 THR A O 1
ATOM 2361 N N . MET A 1 326 ? 1.492 -21.152 13.953 1.00 38.74 325 MET A N 1
ATOM 2362 C CA . MET A 1 326 ? 1.578 -20.253 12.812 1.00 32.59 325 MET A CA 1
ATOM 2363 C C . MET A 1 326 ? 1.981 -18.848 13.213 1.00 32.15 325 MET A C 1
ATOM 2364 O O . MET A 1 326 ? 1.373 -18.242 14.090 1.00 29.33 325 MET A O 1
ATOM 2369 N N . LYS A 1 327 ? 3.036 -18.356 12.574 1.00 30.19 326 LYS A N 1
ATOM 2370 C CA . LYS A 1 327 ? 3.389 -16.954 12.644 1.00 28.34 326 LYS A CA 1
ATOM 2371 C C . LYS A 1 327 ? 2.491 -16.221 11.659 1.00 24.90 326 LYS A C 1
ATOM 2372 O O . LYS A 1 327 ? 2.498 -16.516 10.465 1.00 21.34 326 LYS A O 1
ATOM 2374 N N . ILE A 1 328 ? 1.714 -15.271 12.167 1.00 17.61 327 ILE A N 1
ATOM 2375 C CA . ILE A 1 328 ? 0.795 -14.492 11.346 1.00 20.20 327 ILE A CA 1
ATOM 2376 C C . ILE A 1 328 ? 1.378 -13.112 11.096 1.00 24.03 327 ILE A C 1
ATOM 2377 O O . ILE A 1 328 ? 1.740 -12.414 12.038 1.00 22.48 327 ILE A O 1
ATOM 2382 N N . LYS A 1 329 ? 1.491 -12.716 9.834 1.00 17.95 328 LYS A N 1
ATOM 2383 C CA . LYS A 1 329 ? 1.938 -11.359 9.538 1.00 16.99 328 LYS A CA 1
ATOM 2384 C C . LYS A 1 329 ? 1.062 -10.701 8.489 1.00 21.64 328 LYS A C 1
ATOM 2385 O O . LYS A 1 329 ? 0.941 -11.203 7.371 1.00 20.95 328 LYS A O 1
ATOM 2391 N N . ILE A 1 330 ? 0.450 -9.580 8.869 1.00 23.68 329 ILE A N 1
ATOM 2392 C CA . ILE A 1 330 ? -0.353 -8.774 7.956 1.00 16.08 329 ILE A CA 1
ATOM 2393 C C . ILE A 1 330 ? 0.522 -7.647 7.420 1.00 17.56 329 ILE A C 1
ATOM 2394 O O . ILE A 1 330 ? 1.065 -6.855 8.190 1.00 23.58 329 ILE A O 1
ATOM 2399 N N . ILE A 1 331 ? 0.667 -7.586 6.100 1.00 16.70 330 ILE A N 1
ATOM 2400 C CA . ILE A 1 331 ? 1.437 -6.547 5.449 1.00 17.61 330 ILE A CA 1
ATOM 2401 C C . ILE A 1 331 ? 0.478 -5.541 4.830 1.00 14.35 330 ILE A C 1
ATOM 2402 O O . ILE A 1 331 ? -0.267 -5.861 3.904 1.00 14.62 330 ILE A O 1
ATOM 2407 N N . ALA A 1 332 ? 0.494 -4.326 5.370 1.00 14.09 331 ALA A N 1
ATOM 2408 C CA . ALA A 1 332 ? -0.443 -3.291 4.966 1.00 15.70 331 ALA A CA 1
ATOM 2409 C C . ALA A 1 332 ? 0.264 -1.948 4.851 1.00 15.13 331 ALA A C 1
ATOM 2410 O O . ALA A 1 332 ? 0.125 -1.102 5.731 1.00 18.66 331 ALA A O 1
ATOM 2412 N N . PRO A 1 333 ? 1.033 -1.750 3.769 1.00 18.67 332 PRO A N 1
ATOM 2413 C CA . PRO A 1 333 ? 1.809 -0.512 3.604 1.00 24.30 332 PRO A CA 1
ATOM 2414 C C . PRO A 1 333 ? 0.867 0.673 3.486 1.00 16.51 332 PRO A C 1
ATOM 2415 O O . PRO A 1 333 ? -0.288 0.473 3.105 1.00 15.82 332 PRO A O 1
ATOM 2419 N N . PRO A 1 334 ? 1.337 1.888 3.815 1.00 16.95 333 PRO A N 1
ATOM 2420 C CA . PRO A 1 334 ? 0.427 3.036 3.727 1.00 15.78 333 PRO A CA 1
ATOM 2421 C C . PRO A 1 334 ? -0.037 3.324 2.293 1.00 14.35 333 PRO A C 1
ATOM 2422 O O . PRO A 1 334 ? -1.132 3.843 2.113 1.00 21.68 333 PRO A O 1
ATOM 2426 N N . GLU A 1 335 ? 0.757 2.953 1.294 1.00 14.03 334 GLU A N 1
ATOM 2427 C CA . GLU A 1 335 ? 0.375 3.199 -0.099 1.00 13.93 334 GLU A CA 1
ATOM 2428 C C . GLU A 1 335 ? -0.509 2.106 -0.727 1.00 15.92 334 GLU A C 1
ATOM 2429 O O . GLU A 1 335 ? -0.632 2.037 -1.956 1.00 14.65 334 GLU A O 1
ATOM 2435 N N . ARG A 1 336 ? -1.128 1.263 0.096 1.00 15.73 335 ARG A N 1
ATOM 2436 C CA . ARG A 1 336 ? -1.768 0.050 -0.416 1.00 10.44 335 ARG A CA 1
ATOM 2437 C C . ARG A 1 336 ? -3.001 0.251 -1.300 1.00 9.38 335 ARG A C 1
ATOM 2438 O O . ARG A 1 336 ? -3.468 -0.700 -1.933 1.00 11.63 335 ARG A O 1
ATOM 2446 N N . LYS A 1 337 ? -3.526 1.474 -1.359 1.00 11.08 336 LYS A N 1
ATOM 2447 C CA . LYS A 1 337 ? -4.594 1.764 -2.308 1.00 11.82 336 LYS A CA 1
ATOM 2448 C C . LYS A 1 337 ? -4.065 1.543 -3.719 1.00 11.77 336 LYS A C 1
ATOM 2449 O O . LYS A 1 337 ? -4.816 1.167 -4.616 1.00 15.25 336 LYS A O 1
ATOM 2455 N N . TYR A 1 338 ? -2.757 1.759 -3.891 1.00 10.97 337 TYR A N 1
ATOM 2456 C CA . TYR A 1 338 ? -2.133 1.760 -5.212 1.00 13.51 337 TYR A CA 1
ATOM 2457 C C . TYR A 1 338 ? -1.147 0.609 -5.435 1.00 13.69 337 TYR A C 1
ATOM 2458 O O . TYR A 1 338 ? -0.429 0.593 -6.433 1.00 9.60 337 TYR A O 1
ATOM 2467 N N . SER A 1 339 ? -1.137 -0.356 -4.522 1.00 8.37 338 SER A N 1
ATOM 2468 C CA . SER A 1 339 ? -0.192 -1.467 -4.607 1.00 10.13 338 SER A CA 1
ATOM 2469 C C . SER A 1 339 ? -0.293 -2.266 -5.898 1.00 9.17 338 SER A C 1
ATOM 2470 O O . SER A 1 339 ? 0.725 -2.739 -6.399 1.00 7.97 338 SER A O 1
ATOM 2473 N N . VAL A 1 340 ? -1.511 -2.436 -6.426 1.00 6.28 339 VAL A N 1
ATOM 2474 C CA . VAL A 1 340 ? -1.661 -3.153 -7.684 1.00 6.42 339 VAL A CA 1
ATOM 2475 C C . VAL A 1 340 ? -0.928 -2.405 -8.773 1.00 9.57 339 VAL A C 1
ATOM 2476 O O . VAL A 1 340 ? -0.144 -3.001 -9.537 1.00 9.67 339 VAL A O 1
ATOM 2480 N N . TRP A 1 341 ? -1.169 -1.097 -8.852 1.00 6.38 340 TRP A N 1
ATOM 2481 C CA . TRP A 1 341 ? -0.531 -0.327 -9.915 1.00 7.00 340 TRP A CA 1
ATOM 2482 C C . TRP A 1 341 ? 0.984 -0.354 -9.725 1.00 7.36 340 TRP A C 1
ATOM 2483 O O . TRP A 1 341 ? 1.712 -0.555 -10.689 1.00 7.98 340 TRP A O 1
ATOM 2494 N N . ILE A 1 342 ? 1.451 -0.160 -8.495 1.00 7.17 341 ILE A N 1
ATOM 2495 C CA . ILE A 1 342 ? 2.898 -0.111 -8.249 1.00 7.73 341 ILE A CA 1
ATOM 2496 C C . ILE A 1 342 ? 3.584 -1.433 -8.627 1.00 7.78 341 ILE A C 1
ATOM 2497 O O . ILE A 1 342 ? 4.668 -1.445 -9.254 1.00 8.34 341 ILE A O 1
ATOM 2502 N N . GLY A 1 343 ? 2.943 -2.539 -8.256 1.00 7.36 342 GLY A N 1
ATOM 2503 C CA . GLY A 1 343 ? 3.448 -3.858 -8.591 1.00 8.09 342 GLY A CA 1
ATOM 2504 C C . GLY A 1 343 ? 3.538 -3.983 -10.098 1.00 7.65 342 GLY A C 1
ATOM 2505 O O . GLY A 1 343 ? 4.504 -4.536 -10.623 1.00 10.62 342 GLY A O 1
ATOM 2506 N N . GLY A 1 344 ? 2.548 -3.440 -10.796 1.00 7.31 343 GLY A N 1
ATOM 2507 C CA . GLY A 1 344 ? 2.610 -3.366 -12.252 1.00 7.56 343 GLY A CA 1
ATOM 2508 C C . GLY A 1 344 ? 3.775 -2.517 -12.747 1.00 14.38 343 GLY A C 1
ATOM 2509 O O . GLY A 1 344 ? 4.469 -2.883 -13.707 1.00 8.80 343 GLY A O 1
ATOM 2510 N N . SER A 1 345 ? 3.991 -1.371 -12.104 1.00 12.72 344 SER A N 1
ATOM 2511 C CA . SER A 1 345 ? 5.103 -0.491 -12.485 1.00 12.70 344 SER A CA 1
ATOM 2512 C C . SER A 1 345 ? 6.452 -1.201 -12.336 1.00 11.98 344 SER A C 1
ATOM 2513 O O . SER A 1 345 ? 7.323 -1.097 -13.196 1.00 10.67 344 SER A O 1
ATOM 2516 N N . ILE A 1 346 ? 6.605 -1.942 -11.242 1.00 10.45 345 ILE A N 1
ATOM 2517 C CA . ILE A 1 346 ? 7.824 -2.704 -10.984 1.00 12.45 345 ILE A CA 1
ATOM 2518 C C . ILE A 1 346 ? 8.005 -3.823 -12.002 1.00 10.65 345 ILE A C 1
ATOM 2519 O O . ILE A 1 346 ? 9.074 -3.978 -12.583 1.00 12.07 345 ILE A O 1
ATOM 2524 N N . LEU A 1 347 ? 6.950 -4.608 -12.193 1.00 10.59 346 LEU A N 1
ATOM 2525 C CA . LEU A 1 347 ? 7.016 -5.781 -13.051 1.00 10.28 346 LEU A CA 1
ATOM 2526 C C . LEU A 1 347 ? 7.391 -5.378 -14.479 1.00 16.87 346 LEU A C 1
ATOM 2527 O O . LEU A 1 347 ? 8.271 -5.977 -15.095 1.00 13.69 346 LEU A O 1
ATOM 2532 N N . ALA A 1 348 ? 6.739 -4.344 -14.994 1.00 10.58 347 ALA A N 1
ATOM 2533 C CA . ALA A 1 348 ? 6.941 -3.942 -16.374 1.00 11.24 347 ALA A CA 1
ATOM 2534 C C . ALA A 1 348 ? 8.331 -3.348 -16.624 1.00 15.65 347 ALA A C 1
ATOM 2535 O O . ALA A 1 348 ? 8.759 -3.244 -17.771 1.00 18.48 347 ALA A O 1
ATOM 2537 N N . SER A 1 349 ? 9.041 -2.982 -15.563 1.00 17.09 348 SER A N 1
ATOM 2538 C CA A SER A 1 349 ? 10.375 -2.402 -15.709 0.31 17.52 348 SER A CA 1
ATOM 2539 C CA B SER A 1 349 ? 10.373 -2.404 -15.725 0.69 16.88 348 SER A CA 1
ATOM 2540 C C . SER A 1 349 ? 11.492 -3.391 -15.395 1.00 18.55 348 SER A C 1
ATOM 2541 O O . SER A 1 349 ? 12.669 -3.037 -15.421 1.00 20.74 348 SER A O 1
ATOM 2546 N N . LEU A 1 350 ? 11.131 -4.631 -15.092 1.00 16.98 349 LEU A N 1
ATOM 2547 C CA . LEU A 1 350 ? 12.139 -5.657 -14.844 1.00 17.84 349 LEU A CA 1
ATOM 2548 C C . LEU A 1 350 ? 12.777 -6.114 -16.148 1.00 19.27 349 LEU A C 1
ATOM 2549 O O . LEU A 1 350 ? 12.082 -6.316 -17.131 1.00 18.16 349 LEU A O 1
ATOM 2554 N N . SER A 1 351 ? 14.095 -6.298 -16.144 1.00 18.68 350 SER A N 1
ATOM 2555 C CA . SER A 1 351 ? 14.800 -6.880 -17.291 1.00 24.14 350 SER A CA 1
ATOM 2556 C C . SER A 1 351 ? 14.208 -8.215 -17.731 1.00 22.83 350 SER A C 1
ATOM 2557 O O . SER A 1 351 ? 14.029 -8.461 -18.927 1.00 30.19 350 SER A O 1
ATOM 2560 N N . THR A 1 352 ? 13.898 -9.071 -16.759 1.00 27.99 351 THR A N 1
ATOM 2561 C CA . THR A 1 352 ? 13.453 -10.433 -17.037 1.00 28.14 351 THR A CA 1
ATOM 2562 C C . THR A 1 352 ? 12.066 -10.499 -17.672 1.00 28.65 351 THR A C 1
ATOM 2563 O O . THR A 1 352 ? 11.680 -11.527 -18.218 1.00 28.46 351 THR A O 1
ATOM 2567 N N . PHE A 1 353 ? 11.322 -9.402 -17.595 1.00 24.28 352 PHE A N 1
ATOM 2568 C CA . PHE A 1 353 ? 9.948 -9.372 -18.081 1.00 21.71 352 PHE A CA 1
ATOM 2569 C C . PHE A 1 353 ? 9.842 -9.006 -19.559 1.00 22.16 352 PHE A C 1
ATOM 2570 O O . PHE A 1 353 ? 8.794 -9.199 -20.180 1.00 25.44 352 PHE A O 1
ATOM 2578 N N . GLN A 1 354 ? 10.909 -8.465 -20.134 1.00 24.75 353 GLN A N 1
ATOM 2579 C CA . GLN A 1 354 ? 10.806 -7.955 -21.499 1.00 26.14 353 GLN A CA 1
ATOM 2580 C C . GLN A 1 354 ? 10.531 -9.067 -22.519 1.00 27.04 353 GLN A C 1
ATOM 2581 O O . GLN A 1 354 ? 10.009 -8.823 -23.596 1.00 25.22 353 GLN A O 1
ATOM 2587 N N . GLN A 1 355 ? 10.843 -10.295 -22.141 1.00 29.57 354 GLN A N 1
ATOM 2588 C CA . GLN A 1 355 ? 10.543 -11.467 -22.955 1.00 30.29 354 GLN A CA 1
ATOM 2589 C C . GLN A 1 355 ? 9.109 -11.971 -22.726 1.00 27.38 354 GLN A C 1
ATOM 2590 O O . GLN A 1 355 ? 8.638 -12.896 -23.399 1.00 23.51 354 GLN A O 1
ATOM 2596 N N . MET A 1 356 ? 8.405 -11.353 -21.787 1.00 22.62 355 MET A N 1
ATOM 2597 C CA . MET A 1 356 ? 7.063 -11.823 -21.439 1.00 16.27 355 MET A CA 1
ATOM 2598 C C . MET A 1 356 ? 5.940 -11.101 -22.176 1.00 17.11 355 MET A C 1
ATOM 2599 O O . MET A 1 356 ? 4.835 -11.625 -22.265 1.00 18.01 355 MET A O 1
ATOM 2604 N N . TRP A 1 357 ? 6.220 -9.903 -22.691 1.00 20.66 356 TRP A N 1
ATOM 2605 C CA . TRP A 1 357 ? 5.238 -9.153 -23.484 1.00 21.02 356 TRP A CA 1
ATOM 2606 C C . TRP A 1 357 ? 4.726 -9.985 -24.661 1.00 19.22 356 TRP A C 1
ATOM 2607 O O . TRP A 1 357 ? 5.512 -10.669 -25.341 1.00 17.76 356 TRP A O 1
ATOM 2618 N N . ILE A 1 358 ? 3.425 -9.903 -24.920 1.00 15.89 357 ILE A N 1
ATOM 2619 C CA . ILE A 1 358 ? 2.885 -10.334 -26.204 1.00 16.95 357 ILE A CA 1
ATOM 2620 C C . ILE A 1 358 ? 3.205 -9.246 -27.219 1.00 25.22 357 ILE A C 1
ATOM 2621 O O . ILE A 1 358 ? 2.805 -8.099 -27.030 1.00 18.96 357 ILE A O 1
ATOM 2626 N N . THR A 1 359 ? 3.929 -9.588 -28.280 1.00 19.14 358 THR A N 1
ATOM 2627 C CA . THR A 1 359 ? 4.270 -8.609 -29.314 1.00 22.41 358 THR A CA 1
ATOM 2628 C C . THR A 1 359 ? 3.210 -8.604 -30.398 1.00 21.13 358 THR A C 1
ATOM 2629 O O . THR A 1 359 ? 2.465 -9.570 -30.543 1.00 20.80 358 THR A O 1
ATOM 2633 N N . LYS A 1 360 ? 3.136 -7.509 -31.147 1.00 21.54 359 LYS A N 1
ATOM 2634 C CA . LYS A 1 360 ? 2.218 -7.433 -32.281 1.00 21.88 359 LYS A CA 1
ATOM 2635 C C . LYS A 1 360 ? 2.437 -8.593 -33.249 1.00 23.57 359 LYS A C 1
ATOM 2636 O O . LYS A 1 360 ? 1.480 -9.176 -33.747 1.00 27.22 359 LYS A O 1
ATOM 2642 N N . GLN A 1 361 ? 3.698 -8.927 -33.501 1.00 24.67 360 GLN A N 1
ATOM 2643 C CA . GLN A 1 361 ? 4.036 -10.051 -34.380 1.00 29.58 360 GLN A CA 1
ATOM 2644 C C . GLN A 1 361 ? 3.439 -11.369 -33.874 1.00 28.25 360 GLN A C 1
ATOM 2645 O O . GLN A 1 361 ? 2.847 -12.132 -34.637 1.00 28.48 360 GLN A O 1
ATOM 2651 N N . GLU A 1 362 ? 3.603 -11.629 -32.582 1.00 27.06 361 GLU A N 1
ATOM 2652 C CA . GLU A 1 362 ? 3.048 -12.835 -31.984 1.00 31.45 361 GLU A CA 1
ATOM 2653 C C . GLU A 1 362 ? 1.526 -12.831 -32.056 1.00 27.75 361 GLU A C 1
ATOM 2654 O O . GLU A 1 362 ? 0.905 -13.870 -32.310 1.00 29.44 361 GLU A O 1
ATOM 2660 N N . TYR A 1 363 ? 0.928 -11.660 -31.861 1.00 22.77 362 TYR A N 1
ATOM 2661 C CA . TYR A 1 363 ? -0.519 -11.551 -31.975 1.00 24.61 362 TYR A CA 1
ATOM 2662 C C . TYR A 1 363 ? -0.976 -11.851 -33.398 1.00 26.50 362 TYR A C 1
ATOM 2663 O O . TYR A 1 363 ? -1.967 -12.561 -33.603 1.00 25.98 362 TYR A O 1
ATOM 2672 N N . ASP A 1 364 ? -0.251 -11.306 -34.372 1.00 25.87 363 ASP A N 1
ATOM 2673 C CA . ASP A 1 364 ? -0.581 -11.497 -35.788 1.00 33.78 363 ASP A CA 1
ATOM 2674 C C . ASP A 1 364 ? -0.600 -12.969 -36.190 1.00 36.19 363 ASP A C 1
ATOM 2675 O O . ASP A 1 364 ? -1.433 -13.400 -36.991 1.00 32.23 363 ASP A O 1
ATOM 2680 N N . GLU A 1 365 ? 0.334 -13.735 -35.639 1.00 32.43 364 GLU A N 1
ATOM 2681 C CA . GLU A 1 365 ? 0.506 -15.126 -36.035 1.00 34.43 364 GLU A CA 1
ATOM 2682 C C . GLU A 1 365 ? -0.432 -16.081 -35.290 1.00 33.17 364 GLU A C 1
ATOM 2683 O O . GLU A 1 365 ? -0.842 -17.107 -35.832 1.00 31.49 364 GLU A O 1
ATOM 2689 N N . ALA A 1 366 ? -0.784 -15.738 -34.056 1.00 31.30 365 ALA A N 1
ATOM 2690 C CA . ALA A 1 366 ? -1.566 -16.641 -33.215 1.00 30.68 365 ALA A CA 1
ATOM 2691 C C . ALA A 1 366 ? -3.003 -16.189 -32.920 1.00 26.48 365 ALA A C 1
ATOM 2692 O O . ALA A 1 366 ? -3.852 -17.007 -32.569 1.00 34.40 365 ALA A O 1
ATOM 2694 N N . GLY A 1 367 ? -3.280 -14.897 -33.052 1.00 25.54 366 GLY A N 1
ATOM 2695 C CA . GLY A 1 367 ? -4.597 -14.389 -32.708 1.00 24.67 366 GLY A CA 1
ATOM 2696 C C . GLY A 1 367 ? -4.711 -14.144 -31.209 1.00 24.72 366 GLY A C 1
ATOM 2697 O O . GLY A 1 367 ? -3.730 -14.304 -30.482 1.00 28.54 366 GLY A O 1
ATOM 2698 N N . PRO A 1 368 ? -5.908 -13.753 -30.741 1.00 23.38 367 PRO A N 1
ATOM 2699 C CA . PRO A 1 368 ? -6.130 -13.379 -29.334 1.00 25.51 367 PRO A CA 1
ATOM 2700 C C . PRO A 1 368 ? -5.865 -14.477 -28.294 1.00 19.95 367 PRO A C 1
ATOM 2701 O O . PRO A 1 368 ? -5.536 -14.133 -27.161 1.00 18.63 367 PRO A O 1
ATOM 2705 N N . SER A 1 369 ? -5.953 -15.755 -28.659 1.00 22.76 368 SER A N 1
ATOM 2706 C CA . SER A 1 369 ? -5.725 -16.827 -27.681 1.00 23.10 368 SER A CA 1
ATOM 2707 C C . SER A 1 369 ? -4.261 -16.921 -27.224 1.00 26.78 368 SER A C 1
ATOM 2708 O O . SER A 1 369 ? -3.934 -17.711 -26.347 1.00 31.28 368 SER A O 1
ATOM 2711 N N . ILE A 1 370 ? -3.396 -16.094 -27.807 1.00 27.88 369 ILE A N 1
ATOM 2712 C CA . ILE A 1 370 ? -2.011 -15.963 -27.357 1.00 27.07 369 ILE A CA 1
ATOM 2713 C C . ILE A 1 370 ? -1.935 -15.585 -25.872 1.00 22.52 369 ILE A C 1
ATOM 2714 O O . ILE A 1 370 ? -0.968 -15.915 -25.189 1.00 23.55 369 ILE A O 1
ATOM 2719 N N . VAL A 1 371 ? -2.974 -14.915 -25.376 1.00 19.93 370 VAL A N 1
ATOM 2720 C CA . VAL A 1 371 ? -2.995 -14.402 -23.999 1.00 22.63 370 VAL A CA 1
ATOM 2721 C C . VAL A 1 371 ? -2.963 -15.536 -22.964 1.00 23.62 370 VAL A C 1
ATOM 2722 O O . VAL A 1 371 ? -2.469 -15.363 -21.849 1.00 15.13 370 VAL A O 1
ATOM 2726 N N A HIS A 1 372 ? -3.467 -16.697 -23.354 0.57 24.08 371 HIS A N 1
ATOM 2727 N N B HIS A 1 372 ? -3.501 -16.696 -23.323 0.43 24.05 371 HIS A N 1
ATOM 2728 C CA A HIS A 1 372 ? -3.512 -17.841 -22.455 0.57 24.11 371 HIS A CA 1
ATOM 2729 C CA B HIS A 1 372 ? -3.462 -17.832 -22.408 0.43 24.12 371 HIS A CA 1
ATOM 2730 C C A HIS A 1 372 ? -2.142 -18.528 -22.322 0.57 24.15 371 HIS A C 1
ATOM 2731 C C B HIS A 1 372 ? -2.035 -18.339 -22.255 0.43 24.08 371 HIS A C 1
ATOM 2732 O O A HIS A 1 372 ? -1.823 -19.085 -21.275 0.57 26.03 371 HIS A O 1
ATOM 2733 O O B HIS A 1 372 ? -1.575 -18.603 -21.145 0.43 24.17 371 HIS A O 1
ATOM 2746 N N . ARG A 1 373 ? -1.330 -18.467 -23.375 1.00 24.20 372 ARG A N 1
ATOM 2747 C CA . ARG A 1 373 ? 0.022 -19.030 -23.337 1.00 25.66 372 ARG A CA 1
ATOM 2748 C C . ARG A 1 373 ? 1.058 -18.070 -22.748 1.00 24.65 372 ARG A C 1
ATOM 2749 O O . ARG A 1 373 ? 2.086 -18.496 -22.207 1.00 20.65 372 ARG A O 1
ATOM 2757 N N . LYS A 1 374 ? 0.789 -16.776 -22.838 1.00 23.29 373 LYS A N 1
ATOM 2758 C CA . LYS A 1 374 ? 1.799 -15.793 -22.474 1.00 30.10 373 LYS A CA 1
ATOM 2759 C C . LYS A 1 374 ? 1.561 -15.080 -21.142 1.00 25.39 373 LYS A C 1
ATOM 2760 O O . LYS A 1 374 ? 2.508 -14.614 -20.515 1.00 29.07 373 LYS A O 1
ATOM 2766 N N . CYS A 1 375 ? 0.310 -14.986 -20.704 1.00 18.91 374 CYS A N 1
ATOM 2767 C CA . CYS A 1 375 ? 0.014 -14.190 -19.516 1.00 20.86 374 CYS A CA 1
ATOM 2768 C C . CYS A 1 375 ? -0.471 -15.051 -18.357 1.00 19.47 374 CYS A C 1
ATOM 2769 O O . CYS A 1 375 ? -1.647 -15.392 -18.262 1.00 22.88 374 CYS A O 1
ATOM 2772 N N . PHE A 1 376 ? 0.459 -15.382 -17.478 1.00 17.79 375 PHE A N 1
ATOM 2773 C CA . PHE A 1 376 ? 0.178 -16.207 -16.313 1.00 25.88 375 PHE A CA 1
ATOM 2774 C C . PHE A 1 376 ? 1.236 -15.869 -15.275 1.00 27.01 375 PHE A C 1
ATOM 2775 O O . PHE A 1 376 ? 2.268 -15.285 -15.615 1.00 25.97 375 PHE A O 1
ATOM 2784 N N . THR B 1 6 ? 16.456 13.005 -35.079 1.00 37.37 5 THR B N 1
ATOM 2785 C CA . THR B 1 6 ? 17.100 14.289 -35.338 1.00 41.71 5 THR B CA 1
ATOM 2786 C C . THR B 1 6 ? 16.726 14.787 -36.726 1.00 38.79 5 THR B C 1
ATOM 2787 O O . THR B 1 6 ? 16.690 15.994 -36.989 1.00 38.59 5 THR B O 1
ATOM 2789 N N . THR B 1 7 ? 16.437 13.848 -37.614 1.00 32.52 6 THR B N 1
ATOM 2790 C CA . THR B 1 7 ? 16.107 14.203 -38.973 1.00 24.86 6 THR B CA 1
ATOM 2791 C C . THR B 1 7 ? 14.775 14.940 -38.957 1.00 19.95 6 THR B C 1
ATOM 2792 O O . THR B 1 7 ? 13.858 14.571 -38.221 1.00 23.32 6 THR B O 1
ATOM 2796 N N . ALA B 1 8 ? 14.701 16.020 -39.727 1.00 16.39 7 ALA B N 1
ATOM 2797 C CA . ALA B 1 8 ? 13.477 16.790 -39.871 1.00 15.08 7 ALA B CA 1
ATOM 2798 C C . ALA B 1 8 ? 12.425 15.994 -40.649 1.00 13.87 7 ALA B C 1
ATOM 2799 O O . ALA B 1 8 ? 12.764 15.149 -41.473 1.00 15.23 7 ALA B O 1
ATOM 2801 N N . LEU B 1 9 ? 11.156 16.239 -40.335 1.00 13.78 8 LEU B N 1
ATOM 2802 C CA . LEU B 1 9 ? 10.030 15.661 -41.069 1.00 15.24 8 LEU B CA 1
ATOM 2803 C C . LEU B 1 9 ? 9.435 16.710 -42.001 1.00 16.97 8 LEU B C 1
ATOM 2804 O O . LEU B 1 9 ? 9.484 17.910 -41.707 1.00 15.07 8 LEU B O 1
ATOM 2809 N N . VAL B 1 10 ? 8.894 16.259 -43.136 1.00 11.79 9 VAL B N 1
ATOM 2810 C CA . VAL B 1 10 ? 8.242 17.130 -44.097 1.00 10.91 9 VAL B CA 1
ATOM 2811 C C . VAL B 1 10 ? 6.854 16.546 -44.332 1.00 11.24 9 VAL B C 1
ATOM 2812 O O . VAL B 1 10 ? 6.731 15.366 -44.659 1.00 9.62 9 VAL B O 1
ATOM 2816 N N . CYS B 1 11 ? 5.826 17.365 -44.149 1.00 8.19 10 CYS B N 1
ATOM 2817 C CA . CYS B 1 11 ? 4.445 16.938 -44.357 1.00 7.84 10 CYS B CA 1
ATOM 2818 C C . CYS B 1 11 ? 3.664 17.943 -45.196 1.00 14.82 10 CYS B C 1
ATOM 2819 O O . CYS B 1 11 ? 3.499 19.103 -44.801 1.00 13.29 10 CYS B O 1
ATOM 2822 N N . ASP B 1 12 ? 3.199 17.492 -46.357 1.00 11.22 11 ASP B N 1
ATOM 2823 C CA . ASP B 1 12 ? 2.414 18.311 -47.277 1.00 10.17 11 ASP B CA 1
ATOM 2824 C C . ASP B 1 12 ? 0.963 17.851 -47.186 1.00 11.30 11 ASP B C 1
ATOM 2825 O O . ASP B 1 12 ? 0.610 16.795 -47.698 1.00 10.91 11 ASP B O 1
ATOM 2830 N N . ASN B 1 13 ? 0.144 18.643 -46.511 1.00 10.86 12 ASN B N 1
ATOM 2831 C CA . ASN B 1 13 ? -1.242 18.273 -46.258 1.00 14.33 12 ASN B CA 1
ATOM 2832 C C . ASN B 1 13 ? -2.157 18.762 -47.357 1.00 12.57 12 ASN B C 1
ATOM 2833 O O . ASN B 1 13 ? -2.577 19.924 -47.367 1.00 13.43 12 ASN B O 1
ATOM 2838 N N . GLY B 1 14 ? -2.477 17.870 -48.281 1.00 12.65 13 GLY B N 1
ATOM 2839 C CA . GLY B 1 14 ? -3.322 18.240 -49.395 1.00 9.07 13 GLY B CA 1
ATOM 2840 C C . GLY B 1 14 ? -4.788 18.005 -49.100 1.00 11.96 13 GLY B C 1
ATOM 2841 O O . GLY B 1 14 ? -5.137 17.265 -48.168 1.00 11.03 13 GLY B O 1
ATOM 2842 N N . SER B 1 15 ? -5.640 18.606 -49.923 1.00 7.84 14 SER B N 1
ATOM 2843 C CA . SER B 1 15 ? -7.080 18.384 -49.856 1.00 8.63 14 SER B CA 1
ATOM 2844 C C . SER B 1 15 ? -7.422 16.910 -50.101 1.00 12.27 14 SER B C 1
ATOM 2845 O O . SER B 1 15 ? -8.380 16.377 -49.528 1.00 17.19 14 SER B O 1
ATOM 2848 N N . GLY B 1 16 ? -6.642 16.265 -50.958 1.00 8.59 15 GLY B N 1
ATOM 2849 C CA . GLY B 1 16 ? -6.882 14.877 -51.309 1.00 11.94 15 GLY B CA 1
ATOM 2850 C C . GLY B 1 16 ? -5.867 13.914 -50.724 1.00 11.99 15 GLY B C 1
ATOM 2851 O O . GLY B 1 16 ? -6.235 12.849 -50.234 1.00 10.61 15 GLY B O 1
ATOM 2852 N N . LEU B 1 17 ? -4.590 14.285 -50.788 1.00 11.75 16 LEU B N 1
ATOM 2853 C CA . LEU B 1 17 ? -3.516 13.389 -50.389 1.00 10.16 16 LEU B CA 1
ATOM 2854 C C . LEU B 1 17 ? -2.518 14.041 -49.442 1.00 8.15 16 LEU B C 1
ATOM 2855 O O . LEU B 1 17 ? -2.059 15.177 -49.655 1.00 7.00 16 LEU B O 1
ATOM 2860 N N . VAL B 1 18 ? -2.184 13.297 -48.393 1.00 8.37 17 VAL B N 1
ATOM 2861 C CA . VAL B 1 18 ? -1.092 13.669 -47.495 1.00 11.34 17 VAL B CA 1
ATOM 2862 C C . VAL B 1 18 ? 0.178 13.077 -48.064 1.00 10.33 17 VAL B C 1
ATOM 2863 O O . VAL B 1 18 ? 0.220 11.889 -48.399 1.00 7.97 17 VAL B O 1
ATOM 2867 N N . LYS B 1 19 ? 1.206 13.913 -48.177 1.00 8.87 18 LYS B N 1
ATOM 2868 C CA . LYS B 1 19 ? 2.528 13.473 -48.597 1.00 13.61 18 LYS B CA 1
ATOM 2869 C C . LYS B 1 19 ? 3.428 13.749 -47.406 1.00 14.11 18 LYS B C 1
ATOM 2870 O O . LYS B 1 19 ? 3.546 14.902 -46.990 1.00 12.57 18 LYS B O 1
ATOM 2876 N N . ALA B 1 20 ? 4.020 12.694 -46.840 1.00 9.94 19 ALA B N 1
ATOM 2877 C CA . ALA B 1 20 ? 4.887 12.816 -45.663 1.00 8.60 19 ALA B CA 1
ATOM 2878 C C . ALA B 1 20 ? 6.160 11.980 -45.745 1.00 9.29 19 ALA B C 1
ATOM 2879 O O . ALA B 1 20 ? 6.187 10.904 -46.357 1.00 12.72 19 ALA B O 1
ATOM 2881 N N . GLY B 1 21 ? 7.208 12.443 -45.067 1.00 9.70 20 GLY B N 1
ATOM 2882 C CA . GLY B 1 21 ? 8.463 11.725 -45.094 1.00 10.57 20 GLY B CA 1
ATOM 2883 C C . GLY B 1 21 ? 9.579 12.502 -44.425 1.00 13.50 20 GLY B C 1
ATOM 2884 O O . GLY B 1 21 ? 9.338 13.428 -43.658 1.00 10.90 20 GLY B O 1
ATOM 2885 N N . PHE B 1 22 ? 10.808 12.123 -44.734 1.00 11.78 21 PHE B N 1
ATOM 2886 C CA . PHE B 1 22 ? 11.976 12.694 -44.080 1.00 12.59 21 PHE B CA 1
ATOM 2887 C C . PHE B 1 22 ? 12.753 13.617 -45.028 1.00 14.10 21 PHE B C 1
ATOM 2888 O O . PHE B 1 22 ? 12.926 13.304 -46.214 1.00 14.03 21 PHE B O 1
ATOM 2896 N N . ALA B 1 23 ? 13.191 14.759 -44.506 1.00 12.40 22 ALA B N 1
ATOM 2897 C CA . ALA B 1 23 ? 14.018 15.689 -45.258 1.00 12.35 22 ALA B CA 1
ATOM 2898 C C . ALA B 1 23 ? 15.318 14.999 -45.663 1.00 16.14 22 ALA B C 1
ATOM 2899 O O . ALA B 1 23 ? 15.945 14.315 -44.849 1.00 18.22 22 ALA B O 1
ATOM 2901 N N . GLY B 1 24 ? 15.723 15.186 -46.915 1.00 20.89 23 GLY B N 1
ATOM 2902 C CA . GLY B 1 24 ? 16.880 14.487 -47.451 1.00 20.28 23 GLY B CA 1
ATOM 2903 C C . GLY B 1 24 ? 16.468 13.396 -48.425 1.00 25.54 23 GLY B C 1
ATOM 2904 O O . GLY B 1 24 ? 17.203 13.076 -49.364 1.00 20.91 23 GLY B O 1
ATOM 2905 N N . ASP B 1 25 ? 15.284 12.829 -48.214 1.00 25.71 24 ASP B N 1
ATOM 2906 C CA . ASP B 1 25 ? 14.768 11.785 -49.099 1.00 21.13 24 ASP B CA 1
ATOM 2907 C C . ASP B 1 25 ? 14.306 12.378 -50.435 1.00 20.24 24 ASP B C 1
ATOM 2908 O O . ASP B 1 25 ? 13.884 13.530 -50.491 1.00 20.79 24 ASP B O 1
ATOM 2913 N N . ASP B 1 26 ? 14.373 11.584 -51.506 1.00 19.45 25 ASP B N 1
ATOM 2914 C CA . ASP B 1 26 ? 13.980 12.067 -52.829 1.00 17.62 25 ASP B CA 1
ATOM 2915 C C . ASP B 1 26 ? 12.468 12.089 -53.032 1.00 15.46 25 ASP B C 1
ATOM 2916 O O . ASP B 1 26 ? 11.983 12.627 -54.031 1.00 12.51 25 ASP B O 1
ATOM 2921 N N . ALA B 1 27 ? 11.733 11.521 -52.077 1.00 11.46 26 ALA B N 1
ATOM 2922 C CA . ALA B 1 27 ? 10.291 11.321 -52.226 1.00 14.25 26 ALA B CA 1
ATOM 2923 C C . ALA B 1 27 ? 9.605 11.085 -50.874 1.00 11.71 26 ALA B C 1
ATOM 2924 O O . ALA B 1 27 ? 10.246 10.628 -49.920 1.00 11.89 26 ALA B O 1
ATOM 2926 N N . PRO B 1 28 ? 8.295 11.389 -50.788 1.00 11.05 27 PRO B N 1
ATOM 2927 C CA . PRO B 1 28 ? 7.576 11.131 -49.536 1.00 13.28 27 PRO B CA 1
ATOM 2928 C C . PRO B 1 28 ? 7.416 9.633 -49.364 1.00 19.86 27 PRO B C 1
ATOM 2929 O O . PRO B 1 28 ? 6.937 8.979 -50.292 1.00 24.12 27 PRO B O 1
ATOM 2933 N N . ARG B 1 29 ? 7.808 9.080 -48.224 1.00 12.89 28 ARG B N 1
ATOM 2934 C CA . ARG B 1 29 ? 7.653 7.642 -48.064 1.00 17.19 28 ARG B CA 1
ATOM 2935 C C . ARG B 1 29 ? 6.209 7.253 -47.756 1.00 18.54 28 ARG B C 1
ATOM 2936 O O . ARG B 1 29 ? 5.821 6.100 -47.913 1.00 19.53 28 ARG B O 1
ATOM 2944 N N . ALA B 1 30 ? 5.412 8.220 -47.328 1.00 14.43 29 ALA B N 1
ATOM 2945 C CA . ALA B 1 30 ? 4.012 7.958 -47.034 1.00 14.86 29 ALA B CA 1
ATOM 2946 C C . ALA B 1 30 ? 3.117 8.889 -47.840 1.00 16.69 29 ALA B C 1
ATOM 2947 O O . ALA B 1 30 ? 3.206 10.104 -47.714 1.00 11.68 29 ALA B O 1
ATOM 2949 N N . VAL B 1 31 ? 2.257 8.295 -48.669 1.00 13.25 30 VAL B N 1
ATOM 2950 C CA . VAL B 1 31 ? 1.271 9.041 -49.434 1.00 11.93 30 VAL B CA 1
ATOM 2951 C C . VAL B 1 31 ? -0.054 8.320 -49.234 1.00 10.76 30 VAL B C 1
ATOM 2952 O O . VAL B 1 31 ? -0.171 7.139 -49.547 1.00 10.88 30 VAL B O 1
ATOM 2956 N N . PHE B 1 32 ? -1.023 9.023 -48.651 1.00 11.58 31 PHE B N 1
ATOM 2957 C CA . PHE B 1 32 ? -2.283 8.408 -48.247 1.00 11.80 31 PHE B CA 1
ATOM 2958 C C . PHE B 1 32 ? -3.420 9.419 -48.294 1.00 11.50 31 PHE B C 1
ATOM 2959 O O . PHE B 1 32 ? -3.186 10.615 -48.179 1.00 9.25 31 PHE B O 1
ATOM 2967 N N . PRO B 1 33 ? -4.662 8.935 -48.449 1.00 14.42 32 PRO B N 1
ATOM 2968 C CA . PRO B 1 33 ? -5.777 9.884 -48.590 1.00 11.41 32 PRO B CA 1
ATOM 2969 C C . PRO B 1 33 ? -6.023 10.714 -47.338 1.00 11.47 32 PRO B C 1
ATOM 2970 O O . PRO B 1 33 ? -5.963 10.188 -46.217 1.00 10.92 32 PRO B O 1
ATOM 2974 N N . SER B 1 34 ? -6.307 11.997 -47.537 1.00 10.48 33 SER B N 1
ATOM 2975 C CA A SER B 1 34 ? -6.589 12.895 -46.418 0.62 9.89 33 SER B CA 1
ATOM 2976 C CA B SER B 1 34 ? -6.591 12.912 -46.438 0.38 12.34 33 SER B CA 1
ATOM 2977 C C . SER B 1 34 ? -8.045 12.766 -46.015 1.00 10.41 33 SER B C 1
ATOM 2978 O O . SER B 1 34 ? -8.854 13.670 -46.235 1.00 9.77 33 SER B O 1
ATOM 2983 N N . ILE B 1 35 ? -8.377 11.625 -45.424 1.00 11.85 34 ILE B N 1
ATOM 2984 C CA . ILE B 1 35 ? -9.750 11.357 -45.032 1.00 12.74 34 ILE B CA 1
ATOM 2985 C C . ILE B 1 35 ? -9.835 10.737 -43.657 1.00 13.99 34 ILE B C 1
ATOM 2986 O O . ILE B 1 35 ? -8.895 10.100 -43.183 1.00 14.92 34 ILE B O 1
ATOM 2991 N N . VAL B 1 36 ? -10.976 10.940 -43.021 1.00 14.69 35 VAL B N 1
ATOM 2992 C CA . VAL B 1 36 ? -11.324 10.191 -41.825 1.00 16.21 35 VAL B CA 1
ATOM 2993 C C . VAL B 1 36 ? -12.673 9.553 -42.126 1.00 17.57 35 VAL B C 1
ATOM 2994 O O . VAL B 1 36 ? -13.596 10.231 -42.585 1.00 17.81 35 VAL B O 1
ATOM 2998 N N . GLY B 1 37 ? -12.768 8.243 -41.930 1.00 18.80 36 GLY B N 1
ATOM 2999 C CA . GLY B 1 37 ? -13.994 7.527 -42.232 1.00 23.57 36 GLY B CA 1
ATOM 3000 C C . GLY B 1 37 ? -14.654 7.009 -40.972 1.00 22.96 36 GLY B C 1
ATOM 3001 O O . GLY B 1 37 ? -13.975 6.613 -40.021 1.00 23.94 36 GLY B O 1
ATOM 3002 N N . ARG B 1 38 ? -15.979 6.999 -40.966 1.00 23.31 37 ARG B N 1
ATOM 3003 C CA . ARG B 1 38 ? -16.730 6.493 -39.825 1.00 29.19 37 ARG B CA 1
ATOM 3004 C C . ARG B 1 38 ? -17.827 5.533 -40.288 1.00 29.04 37 ARG B C 1
ATOM 3005 O O . ARG B 1 38 ? -18.504 5.795 -41.277 1.00 27.56 37 ARG B O 1
ATOM 3013 N N . PRO B 1 39 ? -17.990 4.412 -39.568 1.00 28.74 38 PRO B N 1
ATOM 3014 C CA . PRO B 1 39 ? -18.945 3.338 -39.874 1.00 40.95 38 PRO B CA 1
ATOM 3015 C C . PRO B 1 39 ? -20.393 3.719 -39.580 1.00 40.31 38 PRO B C 1
ATOM 3016 O O . PRO B 1 39 ? -20.697 4.909 -39.518 1.00 42.22 38 PRO B O 1
ATOM 3020 N N . GLY B 1 49 ? -15.527 -3.782 -29.212 1.00 42.68 48 GLY B N 1
ATOM 3021 C CA . GLY B 1 49 ? -15.070 -2.427 -28.951 1.00 41.17 48 GLY B CA 1
ATOM 3022 C C . GLY B 1 49 ? -14.148 -1.897 -30.040 1.00 39.10 48 GLY B C 1
ATOM 3023 O O . GLY B 1 49 ? -12.980 -1.593 -29.791 1.00 38.76 48 GLY B O 1
ATOM 3024 N N . GLN B 1 50 ? -14.681 -1.775 -31.251 1.00 37.98 49 GLN B N 1
ATOM 3025 C CA . GLN B 1 50 ? -13.884 -1.375 -32.407 1.00 36.20 49 GLN B CA 1
ATOM 3026 C C . GLN B 1 50 ? -13.527 0.105 -32.344 1.00 37.63 49 GLN B C 1
ATOM 3027 O O . GLN B 1 50 ? -14.042 0.840 -31.506 1.00 38.65 49 GLN B O 1
ATOM 3029 N N . LYS B 1 51 ? -12.641 0.547 -33.227 1.00 40.56 50 LYS B N 1
ATOM 3030 C CA . LYS B 1 51 ? -12.287 1.959 -33.244 1.00 40.68 50 LYS B CA 1
ATOM 3031 C C . LYS B 1 51 ? -13.444 2.815 -33.748 1.00 33.20 50 LYS B C 1
ATOM 3032 O O . LYS B 1 51 ? -14.315 2.346 -34.489 1.00 31.31 50 LYS B O 1
ATOM 3038 N N . ASP B 1 52 ? -13.447 4.068 -33.317 1.00 31.76 51 ASP B N 1
ATOM 3039 C CA . ASP B 1 52 ? -14.561 4.970 -33.560 1.00 31.97 51 ASP B CA 1
ATOM 3040 C C . ASP B 1 52 ? -14.430 5.654 -34.917 1.00 29.29 51 ASP B C 1
ATOM 3041 O O . ASP B 1 52 ? -15.378 6.269 -35.412 1.00 27.08 51 ASP B O 1
ATOM 3046 N N . SER B 1 53 ? -13.252 5.539 -35.518 1.00 26.79 52 SER B N 1
ATOM 3047 C CA . SER B 1 53 ? -12.981 6.188 -36.788 1.00 28.61 52 SER B CA 1
ATOM 3048 C C . SER B 1 53 ? -11.757 5.569 -37.454 1.00 24.44 52 SER B C 1
ATOM 3049 O O . SER B 1 53 ? -10.922 4.932 -36.799 1.00 26.95 52 SER B O 1
ATOM 3052 N N . TYR B 1 54 ? -11.652 5.755 -38.760 1.00 23.17 53 TYR B N 1
ATOM 3053 C CA . TYR B 1 54 ? -10.559 5.171 -39.517 1.00 22.33 53 TYR B CA 1
ATOM 3054 C C . TYR B 1 54 ? -9.875 6.244 -40.352 1.00 20.47 53 TYR B C 1
ATOM 3055 O O . TYR B 1 54 ? -10.523 6.965 -41.094 1.00 20.26 53 TYR B O 1
ATOM 3064 N N . VAL B 1 55 ? -8.559 6.333 -40.240 1.00 20.33 54 VAL B N 1
ATOM 3065 C CA . VAL B 1 55 ? -7.843 7.459 -40.814 1.00 18.69 54 VAL B CA 1
ATOM 3066 C C . VAL B 1 55 ? -7.004 7.042 -42.013 1.00 22.29 54 VAL B C 1
ATOM 3067 O O . VAL B 1 55 ? -6.333 6.017 -41.966 1.00 23.74 54 VAL B O 1
ATOM 3071 N N . GLY B 1 56 ? -7.032 7.835 -43.081 1.00 19.67 55 GLY B N 1
ATOM 3072 C CA . GLY B 1 56 ? -6.156 7.594 -44.220 1.00 19.20 55 GLY B CA 1
ATOM 3073 C C . GLY B 1 56 ? -6.387 6.258 -44.903 1.00 18.88 55 GLY B C 1
ATOM 3074 O O . GLY B 1 56 ? -7.517 5.918 -45.244 1.00 22.05 55 GLY B O 1
ATOM 3075 N N . ASP B 1 57 ? -5.317 5.489 -45.091 1.00 20.45 56 ASP B N 1
ATOM 3076 C CA . ASP B 1 57 ? -5.424 4.184 -45.740 1.00 24.84 56 ASP B CA 1
ATOM 3077 C C . ASP B 1 57 ? -6.308 3.205 -44.961 1.00 31.77 56 ASP B C 1
ATOM 3078 O O . ASP B 1 57 ? -6.829 2.251 -45.537 1.00 37.44 56 ASP B O 1
ATOM 3083 N N . GLU B 1 58 ? -6.487 3.451 -43.664 1.00 23.67 57 GLU B N 1
ATOM 3084 C CA . GLU B 1 58 ? -7.416 2.656 -42.859 1.00 29.37 57 GLU B CA 1
ATOM 3085 C C . GLU B 1 58 ? -8.839 2.728 -43.415 1.00 25.44 57 GLU B C 1
ATOM 3086 O O . GLU B 1 58 ? -9.527 1.719 -43.522 1.00 26.55 57 GLU B O 1
ATOM 3092 N N . ALA B 1 59 ? -9.272 3.933 -43.767 1.00 22.47 58 ALA B N 1
ATOM 3093 C CA . ALA B 1 59 ? -10.620 4.162 -44.271 1.00 30.34 58 ALA B CA 1
ATOM 3094 C C . ALA B 1 59 ? -10.754 3.652 -45.698 1.00 36.53 58 ALA B C 1
ATOM 3095 O O . ALA B 1 59 ? -11.821 3.213 -46.113 1.00 38.91 58 ALA B O 1
ATOM 3097 N N . GLN B 1 60 ? -9.651 3.728 -46.437 1.00 41.24 59 GLN B N 1
ATOM 3098 C CA . GLN B 1 60 ? -9.579 3.272 -47.818 1.00 45.04 59 GLN B CA 1
ATOM 3099 C C . GLN B 1 60 ? -9.818 1.764 -47.891 1.00 48.85 59 GLN B C 1
ATOM 3100 O O . GLN B 1 60 ? -10.735 1.305 -48.569 1.00 52.31 59 GLN B O 1
ATOM 3106 N N . SER B 1 61 ? -8.987 1.004 -47.183 1.00 48.09 60 SER B N 1
ATOM 3107 C CA . SER B 1 61 ? -9.089 -0.451 -47.143 1.00 51.68 60 SER B CA 1
ATOM 3108 C C . SER B 1 61 ? -10.450 -0.964 -46.656 1.00 55.14 60 SER B C 1
ATOM 3109 O O . SER B 1 61 ? -11.261 -0.213 -46.109 1.00 51.56 60 SER B O 1
ATOM 3111 N N . ILE B 1 65 ? -18.559 0.738 -46.279 1.00 43.37 64 ILE B N 1
ATOM 3112 C CA . ILE B 1 65 ? -18.986 0.676 -44.887 1.00 41.29 64 ILE B CA 1
ATOM 3113 C C . ILE B 1 65 ? -18.742 1.989 -44.128 1.00 41.71 64 ILE B C 1
ATOM 3114 O O . ILE B 1 65 ? -19.308 2.206 -43.054 1.00 44.72 64 ILE B O 1
ATOM 3116 N N . LEU B 1 66 ? -17.902 2.862 -44.679 1.00 39.05 65 LEU B N 1
ATOM 3117 C CA . LEU B 1 66 ? -17.571 4.112 -43.992 1.00 32.61 65 LEU B CA 1
ATOM 3118 C C . LEU B 1 66 ? -18.059 5.342 -44.745 1.00 37.80 65 LEU B C 1
ATOM 3119 O O . LEU B 1 66 ? -18.076 5.365 -45.976 1.00 47.01 65 LEU B O 1
ATOM 3124 N N . THR B 1 67 ? -18.458 6.364 -43.997 1.00 30.87 66 THR B N 1
ATOM 3125 C CA . THR B 1 67 ? -18.732 7.667 -44.582 1.00 30.23 66 THR B CA 1
ATOM 3126 C C . THR B 1 67 ? -17.462 8.495 -44.440 1.00 22.90 66 THR B C 1
ATOM 3127 O O . THR B 1 67 ? -16.879 8.550 -43.358 1.00 27.26 66 THR B O 1
ATOM 3131 N N . LEU B 1 68 ? -17.022 9.123 -45.523 1.00 22.62 67 LEU B N 1
ATOM 3132 C CA . LEU B 1 68 ? -15.727 9.792 -45.520 1.00 22.50 67 LEU B CA 1
ATOM 3133 C C . LEU B 1 68 ? -15.855 11.301 -45.328 1.00 23.60 67 LEU B C 1
ATOM 3134 O O . LEU B 1 68 ? -16.748 11.931 -45.886 1.00 26.33 67 LEU B O 1
ATOM 3139 N N . LYS B 1 69 ? -14.971 11.871 -44.517 1.00 16.80 68 LYS B N 1
ATOM 3140 C CA . LYS B 1 69 ? -14.892 13.320 -44.388 1.00 15.85 68 LYS B CA 1
ATOM 3141 C C . LYS B 1 69 ? -13.487 13.786 -44.759 1.00 19.69 68 LYS B C 1
ATOM 3142 O O . LYS B 1 69 ? -12.509 13.121 -44.429 1.00 16.61 68 LYS B O 1
ATOM 3148 N N . TYR B 1 70 ? -13.402 14.900 -45.480 1.00 12.71 69 TYR B N 1
ATOM 3149 C CA . TYR B 1 70 ? -12.121 15.477 -45.885 1.00 12.22 69 TYR B CA 1
ATOM 3150 C C . TYR B 1 70 ? -11.857 16.684 -44.989 1.00 15.75 69 TYR B C 1
ATOM 3151 O O . TYR B 1 70 ? -12.547 17.698 -45.101 1.00 16.19 69 TYR B O 1
ATOM 3160 N N . PRO B 1 71 ? -10.864 16.587 -44.094 1.00 15.18 70 PRO B N 1
ATOM 3161 C CA . PRO B 1 71 ? -10.624 17.701 -43.169 1.00 14.84 70 PRO B CA 1
ATOM 3162 C C . PRO B 1 71 ? -10.055 18.946 -43.856 1.00 12.46 70 PRO B C 1
ATOM 3163 O O . PRO B 1 71 ? -10.122 20.040 -43.296 1.00 15.68 70 PRO B O 1
ATOM 3167 N N . ILE B 1 72 ? -9.519 18.790 -45.056 1.00 11.47 71 ILE B N 1
ATOM 3168 C CA . ILE B 1 72 ? -8.965 19.930 -45.776 1.00 11.34 71 ILE B CA 1
ATOM 3169 C C . ILE B 1 72 ? -9.795 20.219 -47.023 1.00 16.22 71 ILE B C 1
ATOM 3170 O O . ILE B 1 72 ? -9.991 19.340 -47.849 1.00 12.76 71 ILE B O 1
ATOM 3175 N N . GLU B 1 73 ? -10.290 21.451 -47.127 1.00 12.75 72 GLU B N 1
ATOM 3176 C CA . GLU B 1 73 ? -11.135 21.867 -48.234 1.00 14.79 72 GLU B CA 1
ATOM 3177 C C . GLU B 1 73 ? -10.488 23.023 -48.988 1.00 14.40 72 GLU B C 1
ATOM 3178 O O . GLU B 1 73 ? -10.211 24.070 -48.404 1.00 14.49 72 GLU B O 1
ATOM 3184 N N . HIS B 1 74 ? -10.269 22.838 -50.286 1.00 11.35 73 HIS B N 1
ATOM 3185 C CA . HIS B 1 74 ? -9.610 23.852 -51.117 1.00 11.22 73 HIS B CA 1
ATOM 3186 C C . HIS B 1 74 ? -8.267 24.264 -50.522 1.00 12.19 73 HIS B C 1
ATOM 3187 O O . HIS B 1 74 ? -7.893 25.427 -50.597 1.00 10.40 73 HIS B O 1
ATOM 3194 N N . GLY B 1 75 ? -7.571 23.303 -49.919 1.00 10.32 74 GLY B N 1
ATOM 3195 C CA . GLY B 1 75 ? -6.230 23.526 -49.416 1.00 12.89 74 GLY B CA 1
ATOM 3196 C C . GLY B 1 75 ? -6.200 24.132 -48.025 1.00 9.17 74 GLY B C 1
ATOM 3197 O O . GLY B 1 75 ? -5.125 24.371 -47.481 1.00 13.08 74 GLY B O 1
ATOM 3198 N N . ILE B 1 76 ? -7.377 24.396 -47.468 1.00 10.06 75 ILE B N 1
ATOM 3199 C CA . ILE B 1 76 ? -7.505 24.999 -46.135 1.00 14.18 75 ILE B CA 1
ATOM 3200 C C . ILE B 1 76 ? -8.048 24.005 -45.095 1.00 15.70 75 ILE B C 1
ATOM 3201 O O . ILE B 1 76 ? -9.015 23.296 -45.346 1.00 11.76 75 ILE B O 1
ATOM 3206 N N . ILE B 1 77 ? -7.417 23.940 -43.925 1.00 11.55 76 ILE B N 1
ATOM 3207 C CA . ILE B 1 77 ? -7.919 23.064 -42.863 1.00 11.43 76 ILE B CA 1
ATOM 3208 C C . ILE B 1 77 ? -9.204 23.633 -42.286 1.00 12.69 76 ILE B C 1
ATOM 3209 O O . ILE B 1 77 ? -9.236 24.791 -41.887 1.00 13.34 76 ILE B O 1
ATOM 3214 N N . THR B 1 78 ? -10.272 22.832 -42.280 1.00 16.91 77 THR B N 1
ATOM 3215 C CA . THR B 1 78 ? -11.581 23.275 -41.791 1.00 18.34 77 THR B CA 1
ATOM 3216 C C . THR B 1 78 ? -12.168 22.358 -40.705 1.00 22.84 77 THR B C 1
ATOM 3217 O O . THR B 1 78 ? -13.080 22.761 -39.967 1.00 23.86 77 THR B O 1
ATOM 3221 N N . ASN B 1 79 ? -11.660 21.130 -40.606 1.00 18.77 78 ASN B N 1
ATOM 3222 C CA . ASN B 1 79 ? -12.032 20.243 -39.499 1.00 24.34 78 ASN B CA 1
ATOM 3223 C C . ASN B 1 79 ? -10.790 19.930 -38.672 1.00 21.23 78 ASN B C 1
ATOM 3224 O O . ASN B 1 79 ? -9.989 19.068 -39.036 1.00 14.12 78 ASN B O 1
ATOM 3229 N N . TRP B 1 80 ? -10.636 20.649 -37.567 1.00 15.54 79 TRP B N 1
ATOM 3230 C CA . TRP B 1 80 ? -9.421 20.579 -36.759 1.00 22.55 79 TRP B CA 1
ATOM 3231 C C . TRP B 1 80 ? -9.297 19.288 -35.957 1.00 21.78 79 TRP B C 1
ATOM 3232 O O . TRP B 1 80 ? -8.194 18.758 -35.776 1.00 17.25 79 TRP B O 1
ATOM 3243 N N . ASP B 1 81 ? -10.428 18.775 -35.493 1.00 16.63 80 ASP B N 1
ATOM 3244 C CA . ASP B 1 81 ? -10.424 17.514 -34.770 1.00 17.13 80 ASP B CA 1
ATOM 3245 C C . ASP B 1 81 ? -9.984 16.371 -35.685 1.00 16.16 80 ASP B C 1
ATOM 3246 O O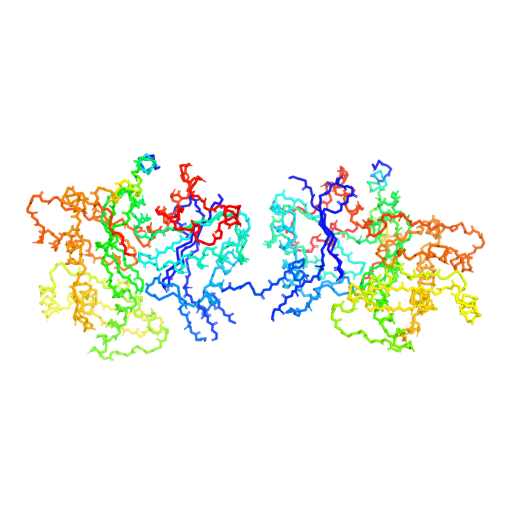 . ASP B 1 81 ? -9.129 15.561 -35.313 1.00 17.28 80 ASP B O 1
ATOM 3251 N N . ASP B 1 82 ? -10.533 16.330 -36.894 1.00 18.58 81 ASP B N 1
ATOM 3252 C CA . ASP B 1 82 ? -10.131 15.314 -37.860 1.00 20.60 81 ASP B CA 1
ATOM 3253 C C . ASP B 1 82 ? -8.721 15.570 -38.427 1.00 13.60 81 ASP B C 1
ATOM 3254 O O . ASP B 1 82 ? -8.002 14.629 -38.758 1.00 14.11 81 ASP B O 1
ATOM 3259 N N . MET B 1 83 ? -8.312 16.831 -38.501 1.00 13.22 82 MET B N 1
ATOM 3260 C CA . MET B 1 83 ? -6.947 17.122 -38.932 1.00 14.54 82 MET B CA 1
ATOM 3261 C C . MET B 1 83 ? -5.951 16.599 -37.917 1.00 13.91 82 MET B C 1
ATOM 3262 O O . MET B 1 83 ? -4.912 16.064 -38.296 1.00 13.26 82 MET B O 1
ATOM 3267 N N . GLU B 1 84 ? -6.284 16.721 -36.631 1.00 13.57 83 GLU B N 1
ATOM 3268 C CA . GLU B 1 84 ? -5.438 16.182 -35.566 1.00 19.03 83 GLU B CA 1
ATOM 3269 C C . GLU B 1 84 ? -5.270 14.661 -35.718 1.00 22.10 83 GLU B C 1
ATOM 3270 O O . GLU B 1 84 ? -4.183 14.115 -35.494 1.00 14.18 83 GLU B O 1
ATOM 3276 N N . LYS B 1 85 ? -6.342 13.984 -36.119 1.00 15.77 84 LYS B N 1
ATOM 3277 C CA . LYS B 1 85 ? -6.291 12.546 -36.391 1.00 14.54 84 LYS B CA 1
ATOM 3278 C C . LYS B 1 85 ? -5.376 12.177 -37.566 1.00 13.97 84 LYS B C 1
ATOM 3279 O O . LYS B 1 85 ? -4.695 11.143 -37.536 1.00 14.70 84 LYS B O 1
ATOM 3285 N N . ILE B 1 86 ? -5.400 13.000 -38.614 1.00 12.57 85 ILE B N 1
ATOM 3286 C CA . ILE B 1 86 ? -4.541 12.815 -39.780 1.00 11.65 85 ILE B CA 1
ATOM 3287 C C . ILE B 1 86 ? -3.067 12.947 -39.385 1.00 13.57 85 ILE B C 1
ATOM 3288 O O . ILE B 1 86 ? -2.231 12.144 -39.779 1.00 11.39 85 ILE B O 1
ATOM 3293 N N . TRP B 1 87 ? -2.750 13.963 -38.597 1.00 11.63 86 TRP B N 1
ATOM 3294 C CA . TRP B 1 87 ? -1.372 14.170 -38.168 1.00 11.68 86 TRP B CA 1
ATOM 3295 C C . TRP B 1 87 ? -0.911 13.055 -37.224 1.00 12.66 86 TRP B C 1
ATOM 3296 O O . TRP B 1 87 ? 0.244 12.626 -37.257 1.00 13.20 86 TRP B O 1
ATOM 3307 N N . HIS B 1 88 ? -1.805 12.594 -36.360 1.00 13.53 87 HIS B N 1
ATOM 3308 C CA . HIS B 1 88 ? -1.459 11.480 -35.494 1.00 14.62 87 HIS B CA 1
ATOM 3309 C C . HIS B 1 88 ? -1.137 10.266 -36.350 1.00 16.60 87 HIS B C 1
ATOM 3310 O O . HIS B 1 88 ? -0.125 9.592 -36.144 1.00 14.97 87 HIS B O 1
ATOM 3317 N N . HIS B 1 89 ? -2.004 10.000 -37.318 1.00 18.26 88 HIS B N 1
ATOM 3318 C CA . HIS B 1 89 ? -1.793 8.890 -38.241 1.00 19.14 88 HIS B CA 1
ATOM 3319 C C . HIS B 1 89 ? -0.466 9.045 -38.984 1.00 13.24 88 HIS B C 1
ATOM 3320 O O . HIS B 1 89 ? 0.277 8.081 -39.153 1.00 15.50 88 HIS B O 1
ATOM 3327 N N . THR B 1 90 ? -0.164 10.267 -39.397 1.00 12.31 89 THR B N 1
ATOM 3328 C CA . THR B 1 90 ? 1.076 10.552 -40.102 1.00 12.86 89 THR B CA 1
ATOM 3329 C C . THR B 1 90 ? 2.297 10.193 -39.267 1.00 14.70 89 THR B C 1
ATOM 3330 O O . THR B 1 90 ? 3.158 9.435 -39.716 1.00 17.38 89 THR B O 1
ATOM 3334 N N . PHE B 1 91 ? 2.357 10.707 -38.041 1.00 13.21 90 PHE B N 1
ATOM 3335 C CA . PHE B 1 91 ? 3.521 10.498 -37.188 1.00 14.19 90 PHE B CA 1
ATOM 3336 C C . PHE B 1 91 ? 3.661 9.037 -36.748 1.00 18.80 90 PHE B C 1
ATOM 3337 O O . PHE B 1 91 ? 4.696 8.397 -36.931 1.00 21.40 90 PHE B O 1
ATOM 3345 N N . TYR B 1 92 ? 2.593 8.521 -36.166 1.00 15.90 91 TYR B N 1
ATOM 3346 C CA . TYR B 1 92 ? 2.657 7.286 -35.406 1.00 17.35 91 TYR B CA 1
ATOM 3347 C C . TYR B 1 92 ? 2.419 6.017 -36.227 1.00 17.55 91 TYR B C 1
ATOM 3348 O O . TYR B 1 92 ? 3.016 4.979 -35.962 1.00 23.86 91 TYR B O 1
ATOM 3357 N N . ASN B 1 93 ? 1.501 6.096 -37.178 1.00 18.02 92 ASN B N 1
ATOM 3358 C CA . ASN B 1 93 ? 1.132 4.933 -37.980 1.00 24.05 92 ASN B CA 1
ATOM 3359 C C . ASN B 1 93 ? 1.882 4.829 -39.304 1.00 21.40 92 ASN B C 1
ATOM 3360 O O . ASN B 1 93 ? 2.241 3.730 -39.730 1.00 23.23 92 ASN B O 1
ATOM 3365 N N . GLU B 1 94 ? 2.105 5.967 -39.955 1.00 20.01 93 GLU B N 1
ATOM 3366 C CA . GLU B 1 94 ? 2.745 5.998 -41.265 1.00 17.44 93 GLU B CA 1
ATOM 3367 C C . GLU B 1 94 ? 4.260 6.103 -41.156 1.00 23.66 93 GLU B C 1
ATOM 3368 O O . GLU B 1 94 ? 4.977 5.197 -41.568 1.00 26.00 93 GLU B O 1
ATOM 3374 N N . LEU B 1 95 ? 4.743 7.197 -40.580 1.00 18.51 94 LEU B N 1
ATOM 3375 C CA . LEU B 1 95 ? 6.183 7.392 -40.433 1.00 18.47 94 LEU B CA 1
ATOM 3376 C C . LEU B 1 95 ? 6.800 6.606 -39.261 1.00 20.08 94 LEU B C 1
ATOM 3377 O O . LEU B 1 95 ? 7.996 6.328 -39.260 1.00 20.23 94 LEU B O 1
ATOM 3382 N N . ARG B 1 96 ? 5.981 6.252 -38.275 1.00 16.92 95 ARG B N 1
ATOM 3383 C CA . ARG B 1 96 ? 6.443 5.560 -37.069 1.00 20.16 95 ARG B CA 1
ATOM 3384 C C . ARG B 1 96 ? 7.578 6.282 -36.338 1.00 21.52 95 ARG B C 1
ATOM 3385 O O . ARG B 1 96 ? 8.585 5.677 -35.964 1.00 24.39 95 ARG B O 1
ATOM 3393 N N . VAL B 1 97 ? 7.381 7.573 -36.112 1.00 20.41 96 VAL B N 1
ATOM 3394 C CA . VAL B 1 97 ? 8.339 8.402 -35.394 1.00 25.49 96 VAL B CA 1
ATOM 3395 C C . VAL B 1 97 ? 7.657 9.050 -34.204 1.00 24.30 96 VAL B C 1
ATOM 3396 O O . VAL B 1 97 ? 6.433 9.151 -34.168 1.00 26.22 96 VAL B O 1
ATOM 3400 N N . ALA B 1 98 ? 8.451 9.478 -33.229 1.00 20.43 97 ALA B N 1
ATOM 3401 C CA . ALA B 1 98 ? 7.955 10.319 -32.151 1.00 27.36 97 ALA B CA 1
ATOM 3402 C C . ALA B 1 98 ? 8.217 11.770 -32.546 1.00 28.30 97 ALA B C 1
ATOM 3403 O O . ALA B 1 98 ? 9.371 12.182 -32.693 1.00 26.27 97 ALA B O 1
ATOM 3405 N N . PRO B 1 99 ? 7.142 12.558 -32.689 1.00 24.25 98 PRO B N 1
ATOM 3406 C CA . PRO B 1 99 ? 7.267 13.939 -33.189 1.00 21.21 98 PRO B CA 1
ATOM 3407 C C . PRO B 1 99 ? 8.071 14.839 -32.265 1.00 20.01 98 PRO B C 1
ATOM 3408 O O . PRO B 1 99 ? 8.645 15.828 -32.724 1.00 18.70 98 PRO B O 1
ATOM 3412 N N . GLU B 1 100 ? 8.135 14.477 -30.987 1.00 20.69 99 GLU B N 1
ATOM 3413 C CA . GLU B 1 100 ? 8.900 15.247 -30.011 1.00 25.24 99 GLU B CA 1
ATOM 3414 C C . GLU B 1 100 ? 10.396 15.215 -30.321 1.00 26.24 99 GLU B C 1
ATOM 3415 O O . GLU B 1 100 ? 11.160 16.019 -29.798 1.00 24.48 99 GLU B O 1
ATOM 3421 N N . GLU B 1 101 ? 10.813 14.290 -31.177 1.00 22.26 100 GLU B N 1
ATOM 3422 C CA . GLU B 1 101 ? 12.225 14.154 -31.489 1.00 25.37 100 GLU B CA 1
ATOM 3423 C C . GLU B 1 101 ? 12.606 14.748 -32.854 1.00 26.06 100 GLU B C 1
ATOM 3424 O O . GLU B 1 101 ? 13.777 14.731 -33.234 1.00 27.86 100 GLU B O 1
ATOM 3430 N N . HIS B 1 102 ? 11.628 15.286 -33.580 1.00 20.04 101 HIS B N 1
ATOM 3431 C CA . HIS B 1 102 ? 11.870 15.733 -34.956 1.00 18.49 101 HIS B CA 1
ATOM 3432 C C . HIS B 1 102 ? 11.327 17.124 -35.284 1.00 17.51 101 HIS B C 1
ATOM 3433 O O . HIS B 1 102 ? 10.126 17.352 -35.186 1.00 17.58 101 HIS B O 1
ATOM 3440 N N . PRO B 1 103 ? 12.205 18.039 -35.732 1.00 17.61 102 PRO B N 1
ATOM 3441 C CA . PRO B 1 103 ? 11.714 19.272 -36.357 1.00 20.47 102 PRO B CA 1
ATOM 3442 C C . PRO B 1 103 ? 10.740 18.928 -37.478 1.00 14.88 102 PRO B C 1
ATOM 3443 O O . PRO B 1 103 ? 10.999 17.986 -38.232 1.00 18.10 102 PRO B O 1
ATOM 3447 N N . THR B 1 104 ? 9.634 19.660 -37.579 1.00 14.12 103 THR B N 1
ATOM 3448 C CA . THR B 1 104 ? 8.586 19.305 -38.534 1.00 12.75 103 THR B CA 1
ATOM 3449 C C . THR B 1 104 ? 8.224 20.478 -39.448 1.00 11.89 103 THR B C 1
ATOM 3450 O O . THR B 1 104 ? 7.771 21.533 -38.993 1.00 12.16 103 THR B O 1
ATOM 3454 N N . LEU B 1 105 ? 8.434 20.284 -40.744 1.00 13.84 104 LEU B N 1
ATOM 3455 C CA . LEU B 1 105 ? 8.066 21.285 -41.734 1.00 12.06 104 LEU B CA 1
ATOM 3456 C C . LEU B 1 105 ? 6.701 20.939 -42.299 1.00 13.64 104 LEU B C 1
ATOM 3457 O O . LEU B 1 105 ? 6.514 19.846 -42.838 1.00 12.20 104 LEU B O 1
ATOM 3462 N N . LEU B 1 106 ? 5.741 21.849 -42.138 1.00 9.29 105 LEU B N 1
ATOM 3463 C CA . LEU B 1 106 ? 4.402 21.669 -42.708 1.00 8.63 105 LEU B CA 1
ATOM 3464 C C . LEU B 1 106 ? 4.186 22.603 -43.897 1.00 15.38 105 LEU B C 1
ATOM 3465 O O . LEU B 1 106 ? 4.892 23.605 -44.052 1.00 15.29 105 LEU B O 1
ATOM 3470 N N . THR B 1 107 ? 3.224 22.269 -44.748 1.00 7.93 106 THR B N 1
ATOM 3471 C CA . THR B 1 107 ? 2.888 23.156 -45.860 1.00 9.19 106 THR B CA 1
ATOM 3472 C C . THR B 1 107 ? 1.528 23.822 -45.622 1.00 11.01 106 THR B C 1
ATOM 3473 O O . THR B 1 107 ? 0.735 23.368 -44.797 1.00 9.55 106 THR B O 1
ATOM 3477 N N . GLU B 1 108 ? 1.290 24.924 -46.322 1.00 8.75 107 GLU B N 1
ATOM 3478 C CA . GLU B 1 108 ? 0.009 25.612 -46.294 1.00 7.98 107 GLU B CA 1
ATOM 3479 C C . GLU B 1 108 ? -0.293 26.143 -47.682 1.00 7.81 107 GLU B C 1
ATOM 3480 O O . GLU B 1 108 ? 0.602 26.296 -48.508 1.00 10.37 107 GLU B O 1
ATOM 3486 N N . ALA B 1 109 ? -1.568 26.426 -47.927 1.00 9.89 108 ALA B N 1
ATOM 3487 C CA . ALA B 1 109 ? -1.993 27.017 -49.177 1.00 12.43 108 ALA B CA 1
ATOM 3488 C C . ALA B 1 109 ? -1.565 28.462 -49.207 1.00 10.20 108 ALA B C 1
ATOM 3489 O O . ALA B 1 109 ? -1.434 29.098 -48.156 1.00 11.16 108 ALA B O 1
ATOM 3491 N N . PRO B 1 110 ? -1.374 29.006 -50.414 1.00 9.48 109 PRO B N 1
ATOM 3492 C CA . PRO B 1 110 ? -1.266 30.457 -50.551 1.00 12.48 109 PRO B CA 1
ATOM 3493 C C . PRO B 1 110 ? -2.509 31.120 -49.943 1.00 12.92 109 PRO B C 1
ATOM 3494 O O . PRO B 1 110 ? -3.602 30.580 -50.127 1.00 13.57 109 PRO B O 1
ATOM 3498 N N . LEU B 1 111 ? -2.338 32.247 -49.247 1.00 12.92 110 LEU B N 1
ATOM 3499 C CA . LEU B 1 111 ? -3.447 33.017 -48.661 1.00 18.65 110 LEU B CA 1
ATOM 3500 C C . LEU B 1 111 ? -4.130 32.335 -47.472 1.00 15.98 110 LEU B C 1
ATOM 3501 O O . LEU B 1 111 ? -5.224 32.727 -47.067 1.00 15.59 110 LEU B O 1
ATOM 3506 N N . ASN B 1 112 ? -3.481 31.315 -46.921 1.00 17.64 111 ASN B N 1
ATOM 3507 C CA . ASN B 1 112 ? -3.959 30.682 -45.694 1.00 15.64 111 ASN B CA 1
ATOM 3508 C C . ASN B 1 112 ? -4.132 31.742 -44.603 1.00 18.26 111 ASN B C 1
ATOM 3509 O O . ASN B 1 112 ? -3.201 32.499 -44.326 1.00 15.50 111 ASN B O 1
ATOM 3514 N N . PRO B 1 113 ? -5.341 31.832 -44.011 1.00 17.78 112 PRO B N 1
ATOM 3515 C CA . PRO B 1 113 ? -5.621 32.859 -42.996 1.00 19.79 112 PRO B CA 1
ATOM 3516 C C . PRO B 1 113 ? -4.735 32.732 -41.757 1.00 19.37 112 PRO B C 1
ATOM 3517 O O . PRO B 1 113 ? -4.327 31.629 -41.382 1.00 16.82 112 PRO B O 1
ATOM 3521 N N . LYS B 1 114 ? -4.452 33.870 -41.136 1.00 21.92 113 LYS B N 1
ATOM 3522 C CA . LYS B 1 114 ? -3.596 33.938 -39.960 1.00 17.86 113 LYS B CA 1
ATOM 3523 C C . LYS B 1 114 ? -4.059 33.023 -38.841 1.00 17.99 113 LYS B C 1
ATOM 3524 O O . LYS B 1 114 ? -3.245 32.348 -38.210 1.00 17.60 113 LYS B O 1
ATOM 3530 N N . ALA B 1 115 ? -5.364 32.998 -38.590 1.00 18.70 114 ALA B N 1
ATOM 3531 C CA . ALA B 1 115 ? -5.905 32.183 -37.509 1.00 19.05 114 ALA B CA 1
ATOM 3532 C C . ALA B 1 115 ? -5.574 30.708 -37.711 1.00 21.35 114 ALA B C 1
ATOM 3533 O O . ALA B 1 115 ? -5.316 29.976 -36.753 1.00 21.21 114 ALA B O 1
ATOM 3535 N N . ASN B 1 116 ? -5.579 30.282 -38.965 1.00 16.25 115 ASN B N 1
ATOM 3536 C CA . ASN B 1 116 ? -5.277 28.898 -39.301 1.00 19.90 115 ASN B CA 1
ATOM 3537 C C . ASN B 1 116 ? -3.819 28.540 -39.052 1.00 18.96 115 ASN B C 1
ATOM 3538 O O . ASN B 1 116 ? -3.525 27.528 -38.404 1.00 14.90 115 ASN B O 1
ATOM 3543 N N . ARG B 1 117 ? -2.913 29.373 -39.561 1.00 20.09 116 ARG B N 1
ATOM 3544 C CA . ARG B 1 117 ? -1.484 29.145 -39.371 1.00 22.55 116 ARG B CA 1
ATOM 3545 C C . ARG B 1 117 ? -1.153 29.156 -37.888 1.00 14.92 116 ARG B C 1
ATOM 3546 O O . ARG B 1 117 ? -0.332 28.357 -37.434 1.00 15.18 116 ARG B O 1
ATOM 3554 N N . GLU B 1 118 ? -1.806 30.044 -37.127 1.00 16.28 117 GLU B N 1
ATOM 3555 C CA . GLU B 1 118 ? -1.594 30.075 -35.684 1.00 17.55 117 GLU B CA 1
ATOM 3556 C C . GLU B 1 118 ? -2.042 28.764 -35.036 1.00 20.79 117 GLU B C 1
ATOM 3557 O O . GLU B 1 118 ? -1.335 28.210 -34.193 1.00 17.68 117 GLU B O 1
ATOM 3563 N N . LYS B 1 119 ? -3.190 28.242 -35.458 1.00 22.17 118 LYS B N 1
ATOM 3564 C CA . LYS B 1 119 ? -3.704 27.015 -34.851 1.00 25.13 118 LYS B CA 1
ATOM 3565 C C . LYS B 1 119 ? -2.853 25.785 -35.204 1.00 21.02 118 LYS B C 1
ATOM 3566 O O . LYS B 1 119 ? -2.674 24.905 -34.370 1.00 22.50 118 LYS B O 1
ATOM 3572 N N . MET B 1 120 ? -2.326 25.732 -36.427 1.00 19.66 119 MET B N 1
ATOM 3573 C CA A MET B 1 120 ? -1.459 24.629 -36.815 0.47 16.43 119 MET B CA 1
ATOM 3574 C CA B MET B 1 120 ? -1.432 24.646 -36.846 0.53 16.33 119 MET B CA 1
ATOM 3575 C C . MET B 1 120 ? -0.214 24.621 -35.931 1.00 18.55 119 MET B C 1
ATOM 3576 O O . MET B 1 120 ? 0.225 23.566 -35.474 1.00 14.12 119 MET B O 1
ATOM 3585 N N . THR B 1 121 ? 0.316 25.811 -35.676 1.00 17.81 120 THR B N 1
ATOM 3586 C CA . THR B 1 121 ? 1.510 26.007 -34.863 1.00 15.70 120 THR B CA 1
ATOM 3587 C C . THR B 1 121 ? 1.279 25.564 -33.429 1.00 19.10 120 THR B C 1
ATOM 3588 O O . THR B 1 121 ? 2.083 24.822 -32.867 1.00 18.51 120 THR B O 1
ATOM 3592 N N . GLN B 1 122 ? 0.166 26.003 -32.849 1.00 19.35 121 GLN B N 1
ATOM 3593 C CA . GLN B 1 122 ? -0.190 25.647 -31.484 1.00 20.84 121 GLN B CA 1
ATOM 3594 C C . GLN B 1 122 ? -0.361 24.144 -31.282 1.00 24.22 121 GLN B C 1
ATOM 3595 O O . GLN B 1 122 ? 0.043 23.589 -30.248 1.00 19.66 121 GLN B O 1
ATOM 3601 N N . ILE B 1 123 ? -1.001 23.497 -32.245 1.00 20.81 122 ILE B N 1
ATOM 3602 C CA . ILE B 1 123 ? -1.252 22.065 -32.162 1.00 21.50 122 ILE B CA 1
ATOM 3603 C C . ILE B 1 123 ? 0.054 21.283 -32.270 1.00 20.45 122 ILE B C 1
ATOM 3604 O O . ILE B 1 123 ? 0.274 20.315 -31.551 1.00 20.95 122 ILE B O 1
ATOM 3609 N N . MET B 1 124 ? 0.922 21.702 -33.182 1.00 15.86 123 MET B N 1
ATOM 3610 C CA . MET B 1 124 ? 2.231 21.076 -33.297 1.00 15.75 123 MET B CA 1
ATOM 3611 C C . MET B 1 124 ? 3.034 21.154 -31.997 1.00 18.23 123 MET B C 1
ATOM 3612 O O . MET B 1 124 ? 3.590 20.153 -31.554 1.00 19.18 123 MET B O 1
ATOM 3617 N N . PHE B 1 125 ? 3.089 22.328 -31.371 1.00 18.30 124 PHE B N 1
ATOM 3618 C CA . PHE B 1 125 ? 3.877 22.470 -30.145 1.00 20.00 124 PHE B CA 1
ATOM 3619 C C . PHE B 1 125 ? 3.198 21.932 -28.881 1.00 24.47 124 PHE B C 1
ATOM 3620 O O . PHE B 1 125 ? 3.865 21.379 -27.997 1.00 22.50 124 PHE B O 1
ATOM 3628 N N . GLU B 1 126 ? 1.881 22.091 -28.780 1.00 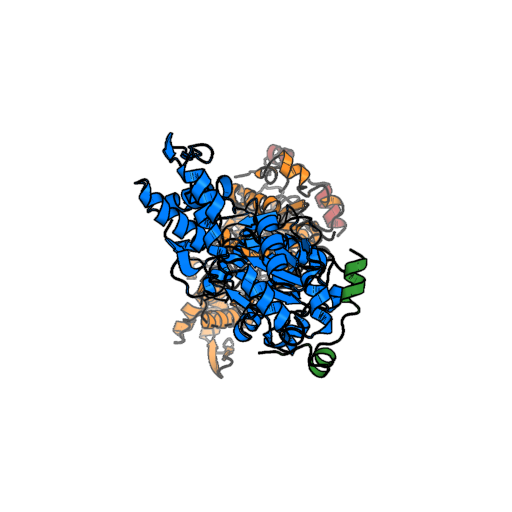23.06 125 GLU B N 1
ATOM 3629 C CA . GLU B 1 126 ? 1.201 21.762 -27.527 1.00 30.17 125 GLU B CA 1
ATOM 3630 C C . GLU B 1 126 ? 0.615 20.360 -27.526 1.00 28.86 125 GLU B C 1
ATOM 3631 O O . GLU B 1 126 ? 0.566 19.713 -26.481 1.00 27.22 125 GLU B O 1
ATOM 3637 N N . THR B 1 127 ? 0.160 19.902 -28.686 1.00 22.62 126 THR B N 1
ATOM 3638 C CA . THR B 1 127 ? -0.390 18.557 -28.792 1.00 27.74 126 THR B CA 1
ATOM 3639 C C . THR B 1 127 ? 0.662 17.513 -29.186 1.00 23.96 126 THR B C 1
ATOM 3640 O O . THR B 1 127 ? 0.729 16.436 -28.593 1.00 22.72 126 THR B O 1
ATOM 3644 N N . PHE B 1 128 ? 1.498 17.831 -30.169 1.00 25.68 127 PHE B N 1
ATOM 3645 C CA . PHE B 1 128 ? 2.492 16.863 -30.626 1.00 22.33 127 PHE B CA 1
ATOM 3646 C C . PHE B 1 128 ? 3.890 17.108 -30.044 1.00 22.60 127 PHE B C 1
ATOM 3647 O O . PHE B 1 128 ? 4.784 16.270 -30.175 1.00 21.34 127 PHE B O 1
ATOM 3655 N N . ASN B 1 129 ? 4.052 18.241 -29.366 1.00 20.42 128 ASN B N 1
ATOM 3656 C CA . ASN B 1 129 ? 5.295 18.560 -28.662 1.00 21.77 128 ASN B CA 1
ATOM 3657 C C . ASN B 1 129 ? 6.533 18.517 -29.549 1.00 27.47 128 ASN B C 1
ATOM 3658 O O . ASN B 1 129 ? 7.601 18.084 -29.111 1.00 22.25 128 ASN B O 1
ATOM 3663 N N . VAL B 1 130 ? 6.392 18.951 -30.802 1.00 19.55 129 VAL B N 1
ATOM 3664 C CA . VAL B 1 130 ? 7.553 19.014 -31.671 1.00 20.87 129 VAL B CA 1
ATOM 3665 C C . VAL B 1 130 ? 8.589 19.961 -31.056 1.00 23.42 129 VAL B C 1
ATOM 3666 O O . VAL B 1 130 ? 8.232 20.925 -30.372 1.00 21.17 129 VAL B O 1
ATOM 3670 N N . PRO B 1 131 ? 9.880 19.658 -31.257 1.00 22.52 130 PRO B N 1
ATOM 3671 C CA . PRO B 1 131 ? 10.959 20.504 -30.729 1.00 22.38 130 PRO B CA 1
ATOM 3672 C C . PRO B 1 131 ? 11.104 21.773 -31.559 1.00 21.62 130 PRO B C 1
ATOM 3673 O O . PRO B 1 131 ? 11.652 22.760 -31.083 1.00 22.82 130 PRO B O 1
ATOM 3677 N N . ALA B 1 132 ? 10.622 21.725 -32.798 1.00 19.80 131 ALA B N 1
ATOM 3678 C CA . ALA B 1 132 ? 10.699 22.862 -33.718 1.00 19.03 131 ALA B CA 1
ATOM 3679 C C . ALA B 1 132 ? 9.774 22.631 -34.907 1.00 25.33 131 ALA B C 1
ATOM 3680 O O . ALA B 1 132 ? 9.450 21.491 -35.228 1.00 17.90 131 ALA B O 1
ATOM 3682 N N . MET B 1 133 ? 9.365 23.711 -35.569 1.00 16.48 132 MET B N 1
ATOM 3683 C CA . MET B 1 133 ? 8.506 23.585 -36.737 1.00 14.87 132 MET B CA 1
ATOM 3684 C C . MET B 1 133 ? 8.562 24.802 -37.663 1.00 17.61 132 MET B C 1
ATOM 3685 O O . MET B 1 133 ? 9.170 25.833 -37.346 1.00 15.38 132 MET B O 1
ATOM 3690 N N . TYR B 1 134 ? 7.927 24.662 -38.819 1.00 14.09 133 TYR B N 1
ATOM 3691 C CA . TYR B 1 134 ? 7.934 25.714 -39.823 1.00 15.56 133 TYR B CA 1
ATOM 3692 C C . TYR B 1 134 ? 6.766 25.458 -40.759 1.00 16.94 133 TYR B C 1
ATOM 3693 O O . TYR B 1 134 ? 6.396 24.301 -40.982 1.00 16.88 133 TYR B O 1
ATOM 3702 N N . VAL B 1 135 ? 6.182 26.528 -41.298 1.00 11.32 134 VAL B N 1
ATOM 3703 C CA . VAL B 1 135 ? 5.111 26.374 -42.288 1.00 10.35 134 VAL B CA 1
ATOM 3704 C C . VAL B 1 135 ? 5.487 27.113 -43.563 1.00 10.00 134 VAL B C 1
ATOM 3705 O O . VAL B 1 135 ? 5.766 28.300 -43.533 1.00 10.67 134 VAL B O 1
ATOM 3709 N N . ALA B 1 136 ? 5.482 26.405 -44.686 1.00 10.55 135 ALA B N 1
ATOM 3710 C CA . ALA B 1 136 ? 5.869 26.988 -45.963 1.00 13.44 135 ALA B CA 1
ATOM 3711 C C . ALA B 1 136 ? 4.707 26.931 -46.957 1.00 11.26 135 ALA B C 1
ATOM 3712 O O . ALA B 1 136 ? 3.904 26.005 -46.919 1.00 10.35 135 ALA B O 1
ATOM 3714 N N . ILE B 1 137 ? 4.623 27.935 -47.823 1.00 9.84 136 ILE B N 1
ATOM 3715 C CA . ILE B 1 137 ? 3.619 27.960 -48.879 1.00 8.99 136 ILE B CA 1
ATOM 3716 C C . ILE B 1 137 ? 3.970 26.890 -49.918 1.00 10.29 136 ILE B C 1
ATOM 3717 O O . ILE B 1 137 ? 5.115 26.804 -50.386 1.00 10.04 136 ILE B O 1
ATOM 3722 N N . GLN B 1 138 ? 2.978 26.080 -50.267 1.00 6.86 137 GLN B N 1
ATOM 3723 C CA . GLN B 1 138 ? 3.152 24.941 -51.169 1.00 8.64 137 GLN B CA 1
ATOM 3724 C C . GLN B 1 138 ? 3.825 25.346 -52.483 1.00 10.35 137 GLN B C 1
ATOM 3725 O O . GLN B 1 138 ? 4.854 24.787 -52.893 1.00 9.70 137 GLN B O 1
ATOM 3731 N N . ALA B 1 139 ? 3.248 26.345 -53.133 1.00 6.67 138 ALA B N 1
ATOM 3732 C CA . ALA B 1 139 ? 3.798 26.835 -54.401 1.00 9.43 138 ALA B CA 1
ATOM 3733 C C . ALA B 1 139 ? 5.270 27.270 -54.299 1.00 13.74 138 ALA B C 1
ATOM 3734 O O . ALA B 1 139 ? 6.039 27.035 -55.216 1.00 8.70 138 ALA B O 1
ATOM 3736 N N . VAL B 1 140 ? 5.660 27.905 -53.194 1.00 7.41 139 VAL B N 1
ATOM 3737 C CA . VAL B 1 140 ? 7.064 28.315 -53.020 1.00 7.82 139 VAL B CA 1
ATOM 3738 C C . VAL B 1 140 ? 7.970 27.086 -52.979 1.00 9.36 139 VAL B C 1
ATOM 3739 O O . VAL B 1 140 ? 9.064 27.091 -53.541 1.00 8.50 139 VAL B O 1
ATOM 3743 N N . LEU B 1 141 ? 7.529 26.034 -52.285 1.00 7.87 140 LEU B N 1
ATOM 3744 C CA . LEU B 1 141 ? 8.308 24.802 -52.231 1.00 7.47 140 LEU B CA 1
ATOM 3745 C C . LEU B 1 141 ? 8.528 24.151 -53.600 1.00 6.75 140 LEU B C 1
ATOM 3746 O O . LEU B 1 141 ? 9.618 23.646 -53.858 1.00 8.68 140 LEU B O 1
ATOM 3751 N N . SER B 1 142 ? 7.512 24.145 -54.471 1.00 6.47 141 SER B N 1
ATOM 3752 C CA A SER B 1 142 ? 7.661 23.589 -55.813 0.51 14.93 141 SER B CA 1
ATOM 3753 C CA B SER B 1 142 ? 7.693 23.559 -55.791 0.49 15.56 141 SER B CA 1
ATOM 3754 C C . SER B 1 142 ? 8.633 24.414 -56.632 1.00 6.95 141 SER B C 1
ATOM 3755 O O . SER B 1 142 ? 9.378 23.888 -57.446 1.00 7.19 141 SER B O 1
ATOM 3760 N N . LEU B 1 143 ? 8.615 25.724 -56.417 1.00 7.24 142 LEU B N 1
ATOM 3761 C CA . LEU B 1 143 ? 9.573 26.561 -57.133 1.00 7.86 142 LEU B CA 1
ATOM 3762 C C . LEU B 1 143 ? 10.999 26.195 -56.666 1.00 8.22 142 LEU B C 1
ATOM 3763 O O . LEU B 1 143 ? 11.899 25.982 -57.489 1.00 8.64 142 LEU B O 1
ATOM 3768 N N . TYR B 1 144 ? 11.175 26.070 -55.351 1.00 8.19 143 TYR B N 1
ATOM 3769 C CA . TYR B 1 144 ? 12.477 25.692 -54.786 1.00 15.79 143 TYR B CA 1
ATOM 3770 C C . TYR B 1 144 ? 12.973 24.352 -55.332 1.00 8.68 143 TYR B C 1
ATOM 3771 O O . TYR B 1 144 ? 14.173 24.189 -55.614 1.00 9.37 143 TYR B O 1
ATOM 3780 N N . ALA B 1 145 ? 12.051 23.404 -55.477 1.00 8.05 144 ALA B N 1
ATOM 3781 C CA . ALA B 1 145 ? 12.344 22.061 -56.022 1.00 10.95 144 ALA B CA 1
ATOM 3782 C C . ALA B 1 145 ? 12.928 22.155 -57.404 1.00 17.32 144 ALA B C 1
ATOM 3783 O O . ALA B 1 145 ? 13.737 21.311 -57.811 1.00 16.29 144 ALA B O 1
ATOM 3785 N N . SER B 1 146 ? 12.515 23.188 -58.126 1.00 20.55 145 SER B N 1
ATOM 3786 C CA . SER B 1 146 ? 13.004 23.403 -59.476 1.00 18.52 145 SER B CA 1
ATOM 3787 C C . SER B 1 146 ? 14.324 24.176 -59.475 1.00 16.86 145 SER B C 1
ATOM 3788 O O . SER B 1 146 ? 14.874 24.467 -60.535 1.00 20.66 145 SER B O 1
ATOM 3791 N N . GLY B 1 147 ? 14.839 24.514 -58.294 1.00 13.94 146 GLY B N 1
ATOM 3792 C CA . GLY B 1 147 ? 16.126 25.190 -58.217 1.00 17.02 146 GLY B CA 1
ATOM 3793 C C . GLY B 1 147 ? 16.035 26.701 -58.413 1.00 20.31 146 GLY B C 1
ATOM 3794 O O . GLY B 1 147 ? 17.031 27.340 -58.754 1.00 22.43 146 GLY B O 1
ATOM 3795 N N . ARG B 1 148 ? 14.837 27.259 -58.244 1.00 16.80 147 ARG B N 1
ATOM 3796 C CA . ARG B 1 148 ? 14.593 28.705 -58.428 1.00 18.55 147 ARG B CA 1
ATOM 3797 C C . ARG B 1 148 ? 14.067 29.367 -57.155 1.00 17.09 147 ARG B C 1
ATOM 3798 O O . ARG B 1 148 ? 13.459 28.699 -56.316 1.00 16.46 147 ARG B O 1
ATOM 3806 N N . THR B 1 149 ? 14.279 30.678 -57.021 1.00 12.95 148 THR B N 1
ATOM 3807 C CA . THR B 1 149 ? 13.620 31.429 -55.963 1.00 14.67 148 THR B CA 1
ATOM 3808 C C . THR B 1 149 ? 12.742 32.520 -56.570 1.00 17.25 148 THR B C 1
ATOM 3809 O O . THR B 1 149 ? 11.998 33.193 -55.867 1.00 16.05 148 THR B O 1
ATOM 3813 N N . THR B 1 150 ? 12.833 32.688 -57.885 1.00 15.05 149 THR B N 1
ATOM 3814 C CA . THR B 1 150 ? 11.946 33.611 -58.578 1.00 11.87 149 THR B CA 1
ATOM 3815 C C . THR B 1 150 ? 11.255 32.912 -59.737 1.00 11.99 149 THR B C 1
ATOM 3816 O O . THR B 1 150 ? 11.889 32.183 -60.490 1.00 14.65 149 THR B O 1
ATOM 3820 N N . GLY B 1 151 ? 9.944 33.123 -59.865 1.00 10.44 150 GLY B N 1
ATOM 3821 C CA . GLY B 1 151 ? 9.195 32.474 -60.924 1.00 10.11 150 GLY B CA 1
ATOM 3822 C C . GLY B 1 151 ? 7.717 32.502 -60.626 1.00 9.29 150 GLY B C 1
ATOM 3823 O O . GLY B 1 151 ? 7.312 32.986 -59.577 1.00 9.40 150 GLY B O 1
ATOM 3824 N N . ILE B 1 152 ? 6.909 31.988 -61.545 1.00 9.03 151 ILE B N 1
ATOM 3825 C CA . ILE B 1 152 ? 5.490 31.862 -61.260 1.00 11.68 151 ILE B CA 1
ATOM 3826 C C . ILE B 1 152 ? 5.071 30.394 -61.310 1.00 12.33 151 ILE B C 1
ATOM 3827 O O . ILE B 1 152 ? 5.418 29.654 -62.227 1.00 10.59 151 ILE B O 1
ATOM 3832 N N . VAL B 1 153 ? 4.330 29.969 -60.300 1.00 7.58 152 VAL B N 1
ATOM 3833 C CA . VAL B 1 153 ? 3.944 28.575 -60.199 1.00 7.35 152 VAL B CA 1
ATOM 3834 C C . VAL B 1 153 ? 2.454 28.426 -60.468 1.00 7.00 152 VAL B C 1
ATOM 3835 O O . VAL B 1 153 ? 1.646 29.190 -59.965 1.00 10.73 152 VAL B O 1
ATOM 3839 N N . LEU B 1 154 ? 2.118 27.451 -61.296 1.00 7.49 153 LEU B N 1
ATOM 3840 C CA . LEU B 1 154 ? 0.753 26.968 -61.390 1.00 6.77 153 LEU B CA 1
ATOM 3841 C C . LEU B 1 154 ? 0.715 25.688 -60.575 1.00 8.82 153 LEU B C 1
ATOM 3842 O O . LEU B 1 154 ? 1.322 24.678 -60.976 1.00 7.75 153 LEU B O 1
ATOM 3847 N N . ASP B 1 155 ? 0.056 25.743 -59.414 1.00 6.48 154 ASP B N 1
ATOM 3848 C CA . ASP B 1 155 ? -0.042 24.587 -58.513 1.00 7.43 154 ASP B CA 1
ATOM 3849 C C . ASP B 1 155 ? -1.499 24.175 -58.533 1.00 9.37 154 ASP B C 1
ATOM 3850 O O . ASP B 1 155 ? -2.368 24.962 -58.163 1.00 9.69 154 ASP B O 1
ATOM 3855 N N . SER B 1 156 ? -1.775 22.956 -58.990 1.00 6.54 155 SER B N 1
ATOM 3856 C CA . SER B 1 156 ? -3.156 22.498 -59.071 1.00 12.54 155 SER B CA 1
ATOM 3857 C C . SER B 1 156 ? -3.248 21.056 -58.566 1.00 11.58 155 SER B C 1
ATOM 3858 O O . SER B 1 156 ? -2.638 20.145 -59.127 1.00 11.71 155 SER B O 1
ATOM 3861 N N . GLY B 1 157 ? -4.030 20.852 -57.519 1.00 6.99 156 GLY B N 1
ATOM 3862 C CA . GLY B 1 157 ? -4.122 19.530 -56.924 1.00 7.96 156 GLY B CA 1
ATOM 3863 C C . GLY B 1 157 ? -5.504 18.931 -57.027 1.00 9.71 156 GLY B C 1
ATOM 3864 O O . GLY B 1 157 ? -6.098 18.901 -58.108 1.00 8.01 156 GLY B O 1
ATOM 3865 N N . ASP B 1 158 ? -6.018 18.449 -55.895 1.00 8.02 157 ASP B N 1
ATOM 3866 C CA . ASP B 1 158 ? -7.335 17.831 -55.837 1.00 8.51 157 ASP B CA 1
ATOM 3867 C C . ASP B 1 158 ? -8.413 18.833 -55.486 1.00 8.72 157 ASP B C 1
ATOM 3868 O O . ASP B 1 158 ? -9.580 18.676 -55.869 1.00 9.12 157 ASP B O 1
ATOM 3873 N N . GLY B 1 159 ? -8.030 19.865 -54.753 1.00 8.58 158 GLY B N 1
ATOM 3874 C CA . GLY B 1 159 ? -9.010 20.743 -54.134 1.00 9.31 158 GLY B CA 1
ATOM 3875 C C . GLY B 1 159 ? -8.977 22.196 -54.565 1.00 8.72 158 GLY B C 1
ATOM 3876 O O . GLY B 1 159 ? -9.998 22.891 -54.490 1.00 9.33 158 GLY B O 1
ATOM 3877 N N . VAL B 1 160 ? -7.812 22.672 -54.989 1.00 9.18 159 VAL B N 1
ATOM 3878 C CA . VAL B 1 160 ? -7.678 24.067 -55.366 1.00 9.38 159 VAL B CA 1
ATOM 3879 C C . VAL B 1 160 ? -6.563 24.276 -56.393 1.00 7.98 159 VAL B C 1
ATOM 3880 O O . VAL B 1 160 ? -5.623 23.486 -56.498 1.00 8.31 159 VAL B O 1
ATOM 3884 N N . THR B 1 161 ? -6.678 25.348 -57.167 1.00 7.26 160 THR B N 1
ATOM 3885 C CA . THR B 1 161 ? -5.636 25.711 -58.113 1.00 6.90 160 THR B CA 1
ATOM 3886 C C . THR B 1 161 ? -5.216 27.147 -57.826 1.00 6.88 160 THR B C 1
ATOM 3887 O O . THR B 1 161 ? -6.071 27.978 -57.506 1.00 10.01 160 THR B O 1
ATOM 3891 N N . HIS B 1 162 ? -3.912 27.431 -57.883 1.00 6.65 161 HIS B N 1
ATOM 3892 C CA . HIS B 1 162 ? -3.412 28.804 -57.725 1.00 6.71 161 HIS B CA 1
ATOM 3893 C C . HIS B 1 162 ? -2.343 29.150 -58.762 1.00 7.33 161 HIS B C 1
ATOM 3894 O O . HIS B 1 162 ? -1.543 28.288 -59.133 1.00 7.17 161 HIS B O 1
ATOM 3901 N N . ASN B 1 163 ? -2.317 30.415 -59.185 1.00 8.50 162 ASN B N 1
ATOM 3902 C CA . ASN B 1 163 ? -1.146 31.001 -59.839 1.00 6.86 162 ASN B CA 1
ATOM 3903 C C . ASN B 1 163 ? -0.435 31.786 -58.745 1.00 12.77 162 ASN B C 1
ATOM 3904 O O . ASN B 1 163 ? -1.040 32.633 -58.081 1.00 11.10 162 ASN B O 1
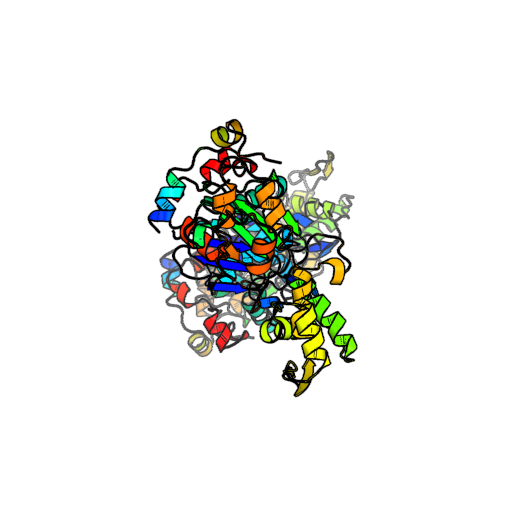ATOM 3909 N N . VAL B 1 164 ? 0.838 31.490 -58.519 1.00 7.69 163 VAL B N 1
ATOM 3910 C CA . VAL B 1 164 ? 1.561 32.152 -57.445 1.00 7.16 163 VAL B CA 1
ATOM 3911 C C . VAL B 1 164 ? 2.892 32.708 -57.963 1.00 9.76 163 VAL B C 1
ATOM 3912 O O . VAL B 1 164 ? 3.852 31.954 -58.135 1.00 10.34 163 VAL B O 1
ATOM 3916 N N . PRO B 1 165 ? 2.946 34.030 -58.211 1.00 7.76 164 PRO B N 1
ATOM 3917 C CA . PRO B 1 165 ? 4.212 34.652 -58.600 1.00 8.20 164 PRO B CA 1
ATOM 3918 C C . PRO B 1 165 ? 5.075 34.811 -57.358 1.00 11.96 164 PRO B C 1
ATOM 3919 O O . PRO B 1 165 ? 4.563 35.196 -56.303 1.00 10.65 164 PRO B O 1
ATOM 3923 N N . ILE B 1 166 ? 6.369 34.559 -57.496 1.00 9.39 165 ILE B N 1
ATOM 3924 C CA . ILE B 1 166 ? 7.279 34.509 -56.354 1.00 9.15 165 ILE B CA 1
ATOM 3925 C C . ILE B 1 166 ? 8.582 35.234 -56.688 1.00 9.88 165 ILE B C 1
ATOM 3926 O O . ILE B 1 166 ? 9.136 35.055 -57.757 1.00 12.51 165 ILE B O 1
ATOM 3931 N N . TYR B 1 167 ? 9.055 36.069 -55.766 1.00 10.34 166 TYR B N 1
ATOM 3932 C CA . TYR B 1 167 ? 10.316 36.791 -55.946 1.00 11.90 166 TYR B CA 1
ATOM 3933 C C . TYR B 1 167 ? 11.189 36.555 -54.715 1.00 11.68 166 TYR B C 1
ATOM 3934 O O . TYR B 1 167 ? 10.761 36.833 -53.601 1.00 12.99 166 TYR B O 1
ATOM 3943 N N . GLU B 1 168 ? 12.403 36.039 -54.924 1.00 12.30 167 GLU B N 1
ATOM 3944 C CA . GLU B 1 168 ? 13.335 35.736 -53.836 1.00 12.97 167 GLU B CA 1
ATOM 3945 C C . GLU B 1 168 ? 12.683 34.929 -52.719 1.00 13.06 167 GLU B C 1
ATOM 3946 O O . GLU B 1 168 ? 12.944 35.175 -51.544 1.00 14.45 167 GLU B O 1
ATOM 3952 N N . GLY B 1 169 ? 11.804 34.004 -53.088 1.00 11.71 168 GLY B N 1
ATOM 3953 C CA . GLY B 1 169 ? 11.188 33.122 -52.114 1.00 18.88 168 GLY B CA 1
ATOM 3954 C C . GLY B 1 169 ? 9.921 33.664 -51.477 1.00 15.22 168 GLY B C 1
ATOM 3955 O O . GLY B 1 169 ? 9.249 32.950 -50.743 1.00 18.94 168 GLY B O 1
ATOM 3956 N N . TYR B 1 170 ? 9.594 34.923 -51.754 1.00 10.93 169 TYR B N 1
ATOM 3957 C CA . TYR B 1 170 ? 8.370 35.518 -51.240 1.00 12.91 169 TYR B CA 1
ATOM 3958 C C . TYR B 1 170 ? 7.242 35.366 -52.242 1.00 15.37 169 TYR B C 1
ATOM 3959 O O . TYR B 1 170 ? 7.324 35.883 -53.352 1.00 13.58 169 TYR B O 1
ATOM 3968 N N . ALA B 1 171 ? 6.172 34.686 -51.852 1.00 12.32 170 ALA B N 1
ATOM 3969 C CA . ALA B 1 171 ? 4.968 34.757 -52.666 1.00 16.98 170 ALA B CA 1
ATOM 3970 C C . ALA B 1 171 ? 4.481 36.201 -52.601 1.00 18.72 170 ALA B C 1
ATOM 3971 O O . ALA B 1 171 ? 4.546 36.822 -51.559 1.00 14.49 170 ALA B O 1
ATOM 3973 N N . LEU B 1 172 ? 4.023 36.742 -53.721 1.00 9.10 171 LEU B N 1
ATOM 3974 C CA . LEU B 1 172 ? 3.599 38.133 -53.794 1.00 9.49 171 LEU B CA 1
ATOM 3975 C C . LEU B 1 172 ? 2.074 38.149 -53.698 1.00 12.81 171 LEU B C 1
ATOM 3976 O O . LEU B 1 172 ? 1.397 37.902 -54.681 1.00 9.98 171 LEU B O 1
ATOM 3981 N N . PRO B 1 173 ? 1.539 38.405 -52.495 1.00 13.74 172 PRO B N 1
ATOM 3982 C CA . PRO B 1 173 ? 0.145 38.045 -52.203 1.00 12.29 172 PRO B CA 1
ATOM 3983 C C . PRO B 1 173 ? -0.902 38.804 -53.011 1.00 11.70 172 PRO B C 1
ATOM 3984 O O . PRO B 1 173 ? -1.975 38.250 -53.298 1.00 13.38 172 PRO B O 1
ATOM 3988 N N . HIS B 1 174 ? -0.607 40.047 -53.373 1.00 10.28 173 HIS B N 1
ATOM 3989 C CA . HIS B 1 174 ? -1.583 40.858 -54.113 1.00 11.49 173 HIS B CA 1
ATOM 3990 C C . HIS B 1 174 ? -1.794 40.291 -55.511 1.00 10.20 173 HIS B C 1
ATOM 3991 O O . HIS B 1 174 ? -2.840 40.502 -56.116 1.00 11.23 173 HIS B O 1
ATOM 3998 N N . ALA B 1 175 ? -0.797 39.560 -56.003 1.00 12.03 174 ALA B N 1
ATOM 3999 C CA . ALA B 1 175 ? -0.841 39.011 -57.367 1.00 9.25 174 ALA B CA 1
ATOM 4000 C C . ALA B 1 175 ? -1.258 37.527 -57.445 1.00 9.13 174 ALA B C 1
ATOM 4001 O O . ALA B 1 175 ? -1.374 36.968 -58.534 1.00 10.40 174 ALA B O 1
ATOM 4003 N N . ILE B 1 176 ? -1.475 36.891 -56.297 1.00 9.60 175 ILE B N 1
ATOM 4004 C CA . ILE B 1 176 ? -1.879 35.487 -56.273 1.00 8.10 175 ILE B CA 1
ATOM 4005 C C . ILE B 1 176 ? -3.296 35.359 -56.833 1.00 10.77 175 ILE B C 1
ATOM 4006 O O . ILE B 1 176 ? -4.165 36.163 -56.523 1.00 9.16 175 ILE B O 1
ATOM 4011 N N . MET B 1 177 ? -3.515 34.365 -57.684 1.00 8.48 176 MET B N 1
ATOM 4012 C CA . MET B 1 177 ? -4.859 34.069 -58.176 1.00 10.90 176 MET B CA 1
ATOM 4013 C C . MET B 1 177 ? -5.280 32.699 -57.642 1.00 13.70 176 MET B C 1
ATOM 4014 O O . MET B 1 177 ? -4.529 31.738 -57.731 1.00 9.59 176 MET B O 1
ATOM 4019 N N . ARG B 1 178 ? -6.481 32.621 -57.082 1.00 8.21 177 ARG B N 1
ATOM 4020 C CA . ARG B 1 178 ? -6.999 31.370 -56.546 1.00 8.17 177 ARG B CA 1
ATOM 4021 C C . ARG B 1 178 ? -8.181 30.930 -57.404 1.00 16.75 177 ARG B C 1
ATOM 4022 O O . ARG B 1 178 ? -9.012 31.748 -57.789 1.00 14.08 177 ARG B O 1
ATOM 4030 N N . LEU B 1 179 ? -8.236 29.644 -57.727 1.00 11.17 178 LEU B N 1
ATOM 4031 C CA . LEU B 1 179 ? -9.344 29.099 -58.510 1.00 13.04 178 LEU B CA 1
ATOM 4032 C C . LEU B 1 179 ? -9.787 27.775 -57.895 1.00 14.04 178 LEU B C 1
ATOM 4033 O O . LEU B 1 179 ? -8.997 26.838 -57.849 1.00 10.28 178 LEU B O 1
ATOM 4038 N N A ASP B 1 180 ? -11.029 27.657 -57.437 0.48 9.24 179 ASP B N 1
ATOM 4039 N N B ASP B 1 180 ? -11.047 27.746 -57.448 0.52 12.78 179 ASP B N 1
ATOM 4040 C CA A ASP B 1 180 ? -11.437 26.425 -56.750 0.48 9.46 179 ASP B CA 1
ATOM 4041 C CA B ASP B 1 180 ? -11.711 26.565 -56.898 0.52 12.48 179 ASP B CA 1
ATOM 4042 C C A ASP B 1 180 ? -11.348 25.162 -57.620 0.48 9.18 179 ASP B C 1
ATOM 4043 C C B ASP B 1 180 ? -12.222 25.641 -57.999 0.52 11.45 179 ASP B C 1
ATOM 4044 O O A ASP B 1 180 ? -11.259 24.047 -57.106 0.48 16.95 179 ASP B O 1
ATOM 4045 O O B ASP B 1 180 ? -13.385 25.249 -58.022 0.52 14.19 179 ASP B O 1
ATOM 4054 N N . LEU B 1 181 ? -11.334 25.354 -58.934 1.00 14.15 180 LEU B N 1
ATOM 4055 C CA . LEU B 1 181 ? -11.460 24.252 -59.878 1.00 9.02 180 LEU B CA 1
ATOM 4056 C C . LEU B 1 181 ? -10.176 23.470 -59.836 1.00 10.56 180 LEU B C 1
ATOM 4057 O O . LEU B 1 181 ? -9.114 24.030 -60.105 1.00 8.73 180 LEU B O 1
ATOM 4062 N N . ALA B 1 182 ? -10.270 22.194 -59.474 1.00 9.84 181 ALA B N 1
ATOM 4063 C CA . ALA B 1 182 ? -9.110 21.330 -59.458 1.00 9.47 181 ALA B CA 1
ATOM 4064 C C . ALA B 1 182 ? -9.504 19.868 -59.717 1.00 9.13 181 ALA B C 1
ATOM 4065 O O . ALA B 1 182 ? -10.586 19.602 -60.277 1.00 9.05 181 ALA B O 1
ATOM 4067 N N . GLY B 1 183 ? -8.641 18.936 -59.323 1.00 9.08 182 GLY B N 1
ATOM 4068 C CA . GLY B 1 183 ? -8.804 17.528 -59.667 1.00 8.87 182 GLY B CA 1
ATOM 4069 C C . GLY B 1 183 ? -10.163 16.904 -59.364 1.00 8.99 182 GLY B C 1
ATOM 4070 O O . GLY B 1 183 ? -10.719 16.200 -60.188 1.00 8.78 182 GLY B O 1
ATOM 4071 N N . ARG B 1 184 ? -10.671 17.127 -58.161 1.00 9.47 183 ARG B N 1
ATOM 4072 C CA . ARG B 1 184 ? -11.941 16.552 -57.765 1.00 9.77 183 ARG B CA 1
ATOM 4073 C C . ARG B 1 184 ? -13.078 17.052 -58.655 1.00 10.73 183 ARG B C 1
ATOM 4074 O O . ARG B 1 184 ? -13.961 16.279 -59.035 1.00 11.94 183 ARG B O 1
ATOM 4082 N N . ASP B 1 185 ? -13.065 18.341 -58.973 1.00 9.76 184 ASP B N 1
ATOM 4083 C CA . ASP B 1 185 ? -14.112 18.898 -59.848 1.00 10.92 184 ASP B CA 1
ATOM 4084 C C . ASP B 1 185 ? -14.007 18.314 -61.246 1.00 9.42 184 ASP B C 1
ATOM 4085 O O . ASP B 1 185 ? -15.023 18.085 -61.906 1.00 10.79 184 ASP B O 1
ATOM 4090 N N . LEU B 1 186 ? -12.783 18.050 -61.688 1.00 8.95 185 LEU B N 1
ATOM 4091 C CA . LEU B 1 186 ? -12.584 17.469 -63.021 1.00 8.68 185 LEU B CA 1
ATOM 4092 C C . LEU B 1 186 ? -13.106 16.030 -63.068 1.00 9.56 185 LEU B C 1
ATOM 4093 O O . LEU B 1 186 ? -13.737 15.618 -64.045 1.00 11.30 185 LEU B O 1
ATOM 4098 N N . THR B 1 187 ? -12.887 15.284 -61.993 1.00 8.75 186 THR B N 1
ATOM 4099 C CA . THR B 1 187 ? -13.448 13.940 -61.904 1.00 8.92 186 THR B CA 1
ATOM 4100 C C . THR B 1 187 ? -14.980 14.005 -61.967 1.00 13.39 186 THR B C 1
ATOM 4101 O O . THR B 1 187 ? -15.597 13.289 -62.743 1.00 9.45 186 THR B O 1
ATOM 4105 N N . ASP B 1 188 ? -15.573 14.895 -61.171 1.00 9.63 187 ASP B N 1
ATOM 4106 C CA . ASP B 1 188 ? -17.023 15.041 -61.114 1.00 10.24 187 ASP B CA 1
ATOM 4107 C C . ASP B 1 188 ? -17.601 15.426 -62.471 1.00 14.07 187 ASP B C 1
ATOM 4108 O O . ASP B 1 188 ? -18.678 14.951 -62.859 1.00 10.82 187 ASP B O 1
ATOM 4113 N N . TYR B 1 189 ? -16.871 16.273 -63.195 1.00 10.01 188 TYR B N 1
ATOM 4114 C CA . TYR B 1 189 ? -17.304 16.708 -64.514 1.00 10.25 188 TYR B CA 1
ATOM 4115 C C . TYR B 1 189 ? -17.212 15.548 -65.504 1.00 10.15 188 TYR B C 1
ATOM 4116 O O . TYR B 1 189 ? -18.115 15.353 -66.320 1.00 10.68 188 TYR B O 1
ATOM 4125 N N . LEU B 1 190 ? -16.134 14.768 -65.414 1.00 11.56 189 LEU B N 1
ATOM 4126 C CA . LEU B 1 190 ? -16.015 13.589 -66.273 1.00 11.83 189 LEU B CA 1
ATOM 4127 C C . LEU B 1 190 ? -17.193 12.635 -66.050 1.00 13.31 189 LEU B C 1
ATOM 4128 O O . LEU B 1 190 ? -17.776 12.118 -67.006 1.00 10.68 189 LEU B O 1
ATOM 4133 N N . MET B 1 191 ? -17.549 12.417 -64.784 1.00 10.23 190 MET B N 1
ATOM 4134 C CA . MET B 1 191 ? -18.703 11.587 -64.453 1.00 14.39 190 MET B CA 1
ATOM 4135 C C . MET B 1 191 ? -19.957 12.125 -65.121 1.00 15.55 190 MET B C 1
ATOM 4136 O O . MET B 1 191 ? -20.786 11.359 -65.643 1.00 12.05 190 MET B O 1
ATOM 4141 N N . LYS B 1 192 ? -20.084 13.450 -65.115 1.00 11.54 191 LYS B N 1
ATOM 4142 C CA . LYS B 1 192 ? -21.276 14.105 -65.640 1.00 12.39 191 LYS B CA 1
ATOM 4143 C C . LYS B 1 192 ? -21.385 13.886 -67.137 1.00 12.69 191 LYS B C 1
ATOM 4144 O O . LYS B 1 192 ? -22.453 13.513 -67.651 1.00 13.55 191 LYS B O 1
ATOM 4150 N N . ILE B 1 193 ? -20.283 14.099 -67.848 1.00 12.15 192 ILE B N 1
ATOM 4151 C CA . ILE B 1 193 ? -20.332 13.987 -69.311 1.00 12.64 192 ILE B CA 1
ATOM 4152 C C . ILE B 1 193 ? -20.330 12.530 -69.784 1.00 17.45 192 ILE B C 1
ATOM 4153 O O . ILE B 1 193 ? -20.760 12.235 -70.900 1.00 13.58 192 ILE B O 1
ATOM 4158 N N . LEU B 1 194 ? -19.852 11.621 -68.936 1.00 12.28 193 LEU B N 1
ATOM 4159 C CA . LEU B 1 194 ? -19.959 10.194 -69.252 1.00 12.62 193 LEU B CA 1
ATOM 4160 C C . LEU B 1 194 ? -21.428 9.745 -69.317 1.00 16.34 193 LEU B C 1
ATOM 4161 O O . LEU B 1 194 ? -21.759 8.772 -69.999 1.00 14.40 193 LEU B O 1
ATOM 4166 N N . THR B 1 195 ? -22.318 10.459 -68.636 1.00 17.09 194 THR B N 1
ATOM 4167 C CA . THR B 1 195 ? -23.751 10.139 -68.759 1.00 20.57 194 THR B CA 1
ATOM 4168 C C . THR B 1 195 ? -24.324 10.357 -70.159 1.00 24.66 194 THR B C 1
ATOM 4169 O O . THR B 1 195 ? -25.352 9.770 -70.503 1.00 22.03 194 THR B O 1
ATOM 4173 N N . GLU B 1 196 ? -23.667 11.192 -70.962 1.00 25.00 195 GLU B N 1
ATOM 4174 C CA . GLU B 1 196 ? -24.104 11.438 -72.341 1.00 28.36 195 GLU B CA 1
ATOM 4175 C C . GLU B 1 196 ? -24.068 10.168 -73.175 1.00 30.77 195 GLU B C 1
ATOM 4176 O O . GLU B 1 196 ? -24.942 9.942 -74.019 1.00 28.61 195 GLU B O 1
ATOM 4182 N N . ARG B 1 197 ? -23.059 9.336 -72.928 1.00 20.84 196 ARG B N 1
ATOM 4183 C CA . ARG B 1 197 ? -22.963 8.033 -73.579 1.00 27.32 196 ARG B CA 1
ATOM 4184 C C . ARG B 1 197 ? -23.845 6.999 -72.875 1.00 25.13 196 ARG B C 1
ATOM 4185 O O . ARG B 1 197 ? -23.879 5.828 -73.269 1.00 24.48 196 ARG B O 1
ATOM 4193 N N . GLY B 1 198 ? -24.522 7.433 -71.813 1.00 22.61 197 GLY B N 1
ATOM 4194 C CA . GLY B 1 198 ? -25.470 6.585 -71.106 1.00 21.99 197 GLY B CA 1
ATOM 4195 C C . GLY B 1 198 ? -24.908 5.808 -69.927 1.00 27.61 197 GLY B C 1
ATOM 4196 O O . GLY B 1 198 ? -25.542 4.878 -69.429 1.00 27.83 197 GLY B O 1
ATOM 4197 N N . TYR B 1 199 ? -23.715 6.172 -69.476 1.00 15.83 198 TYR B N 1
ATOM 4198 C CA . TYR B 1 199 ? -23.149 5.519 -68.301 1.00 15.99 198 TYR B CA 1
ATOM 4199 C C . TYR B 1 199 ? -23.632 6.217 -67.030 1.00 21.60 198 TYR B C 1
ATOM 4200 O O . TYR B 1 199 ? -24.091 7.361 -67.071 1.00 24.82 198 TYR B O 1
ATOM 4209 N N . SER B 1 200 ? -23.567 5.509 -65.912 1.00 14.90 199 SER B N 1
ATOM 4210 C CA . SER B 1 200 ? -23.981 6.074 -64.637 1.00 14.87 199 SER B CA 1
ATOM 4211 C C . SER B 1 200 ? -23.035 5.650 -63.515 1.00 14.30 199 SER B C 1
ATOM 4212 O O . SER B 1 200 ? -22.898 4.464 -63.208 1.00 17.95 199 SER B O 1
ATOM 4215 N N . PHE B 1 201 ? -22.365 6.635 -62.929 1.00 26.39 200 PHE B N 1
ATOM 4216 C CA . PHE B 1 201 ? -21.427 6.401 -61.838 1.00 22.91 200 PHE B CA 1
ATOM 4217 C C . PHE B 1 201 ? -21.907 7.150 -60.603 1.00 29.30 200 PHE B C 1
ATOM 4218 O O . PHE B 1 201 ? -21.928 8.383 -60.607 1.00 35.06 200 PHE B O 1
ATOM 4226 N N . VAL B 1 202 ? -22.294 6.427 -59.550 1.00 27.40 201 VAL B N 1
ATOM 4227 C CA . VAL B 1 202 ? -22.896 7.087 -58.389 1.00 32.40 201 VAL B CA 1
ATOM 4228 C C . VAL B 1 202 ? -22.189 6.915 -57.028 1.00 32.04 201 VAL B C 1
ATOM 4229 O O . VAL B 1 202 ? -22.204 7.831 -56.208 1.00 34.84 201 VAL B O 1
ATOM 4233 N N . THR B 1 203 ? -21.562 5.767 -56.788 1.00 20.80 202 THR B N 1
ATOM 4234 C CA . THR B 1 203 ? -20.998 5.493 -55.473 1.00 18.88 202 THR B CA 1
ATOM 4235 C C . THR B 1 203 ? -19.604 6.091 -55.309 1.00 19.50 202 THR B C 1
ATOM 4236 O O . THR B 1 203 ? -18.994 6.558 -56.265 1.00 13.66 202 THR B O 1
ATOM 4240 N N . THR B 1 204 ? -19.118 6.075 -54.074 1.00 15.08 203 THR B N 1
ATOM 4241 C CA . THR B 1 204 ? -17.774 6.534 -53.786 1.00 20.17 203 THR B CA 1
ATOM 4242 C C . THR B 1 204 ? -16.770 5.706 -54.560 1.00 19.33 203 THR B C 1
ATOM 4243 O O . THR B 1 204 ? -15.793 6.247 -55.059 1.00 14.08 203 THR B O 1
ATOM 4247 N N . ALA B 1 205 ? -17.014 4.399 -54.667 1.00 17.09 204 ALA B N 1
ATOM 4248 C CA . ALA B 1 205 ? -16.088 3.530 -55.387 1.00 15.63 204 ALA B CA 1
ATOM 4249 C C . ALA B 1 205 ? -16.116 3.827 -56.888 1.00 13.48 204 ALA B C 1
ATOM 4250 O O . ALA B 1 205 ? -15.088 3.765 -57.552 1.00 13.54 204 ALA B O 1
ATOM 4252 N N . GLU B 1 206 ? -17.288 4.167 -57.416 1.00 13.39 205 GLU B N 1
ATOM 4253 C CA . GLU B 1 206 ? -17.421 4.501 -58.835 1.00 13.07 205 GLU B CA 1
ATOM 4254 C C . GLU B 1 206 ? -16.802 5.853 -59.179 1.00 14.08 205 GLU B C 1
ATOM 4255 O O . GLU B 1 206 ? -16.286 6.040 -60.288 1.00 12.08 205 GLU B O 1
ATOM 4261 N N . ARG B 1 207 ? -16.845 6.797 -58.240 1.00 13.01 206 ARG B N 1
ATOM 4262 C CA . ARG B 1 207 ? -16.169 8.064 -58.459 1.00 11.34 206 ARG B CA 1
ATOM 4263 C C . ARG B 1 207 ? -14.658 7.829 -58.569 1.00 11.03 206 ARG B C 1
ATOM 4264 O O . ARG B 1 207 ? -13.992 8.475 -59.366 1.00 10.98 206 ARG B O 1
ATOM 4272 N N . GLU B 1 208 ? -14.153 6.860 -57.815 1.00 11.54 207 GLU B N 1
ATOM 4273 C CA . GLU B 1 208 ? -12.735 6.493 -57.846 1.00 11.54 207 GLU B CA 1
ATOM 4274 C C . GLU B 1 208 ? -12.347 5.865 -59.179 1.00 11.38 207 GLU B C 1
ATOM 4275 O O . GLU B 1 208 ? -11.252 6.083 -59.688 1.00 14.62 207 GLU B O 1
ATOM 4281 N N . ILE B 1 209 ? -13.256 5.077 -59.734 1.00 11.62 208 ILE B N 1
ATOM 4282 C CA . ILE B 1 209 ? -13.055 4.500 -61.053 1.00 12.97 208 ILE B CA 1
ATOM 4283 C C . ILE B 1 209 ? -12.968 5.614 -62.089 1.00 14.47 208 ILE B C 1
ATOM 4284 O O . ILE B 1 209 ? -12.060 5.630 -62.909 1.00 11.57 208 ILE B O 1
ATOM 4289 N N . VAL B 1 210 ? -13.899 6.562 -62.043 1.00 10.66 209 VAL B N 1
ATOM 4290 C CA . VAL B 1 210 ? -13.804 7.708 -62.959 1.00 11.21 209 VAL B CA 1
ATOM 4291 C C . VAL B 1 210 ? -12.510 8.554 -62.731 1.00 9.78 209 VAL B C 1
ATOM 4292 O O . VAL B 1 210 ? -11.932 9.087 -63.691 1.00 9.87 209 VAL B O 1
ATOM 4296 N N . ARG B 1 211 ? -12.071 8.683 -61.485 1.00 9.82 210 ARG B N 1
ATOM 4297 C CA . ARG B 1 211 ? -10.805 9.371 -61.229 1.00 9.63 210 ARG B CA 1
ATOM 4298 C C . ARG B 1 211 ? -9.687 8.662 -61.975 1.00 9.88 210 ARG B C 1
ATOM 4299 O O . ARG B 1 211 ? -8.840 9.296 -62.593 1.00 12.67 210 ARG B O 1
ATOM 4307 N N . ASP B 1 212 ? -9.712 7.332 -61.960 1.00 10.42 211 ASP B N 1
ATOM 4308 C CA . ASP B 1 212 ? -8.690 6.573 -62.657 1.00 12.74 211 ASP B CA 1
ATOM 4309 C C . ASP B 1 212 ? -8.796 6.731 -64.180 1.00 10.86 211 ASP B C 1
ATOM 4310 O O . ASP B 1 212 ? -7.796 6.866 -64.851 1.00 11.67 211 ASP B O 1
ATOM 4315 N N . ILE B 1 213 ? -10.013 6.727 -64.716 1.00 10.70 212 ILE B N 1
ATOM 4316 C CA . ILE B 1 213 ? -10.207 6.971 -66.143 1.00 10.78 212 ILE B CA 1
ATOM 4317 C C . ILE B 1 213 ? -9.595 8.314 -66.514 1.00 10.35 212 ILE B C 1
ATOM 4318 O O . ILE B 1 213 ? -8.910 8.436 -67.525 1.00 12.41 212 ILE B O 1
ATOM 4323 N N . LYS B 1 214 ? -9.832 9.311 -65.669 1.00 9.76 213 LYS B N 1
ATOM 4324 C CA . LYS B 1 214 ? -9.303 10.649 -65.870 1.00 12.72 213 LYS B CA 1
ATOM 4325 C C . LYS B 1 214 ? -7.775 10.622 -65.934 1.00 13.33 213 LYS B C 1
ATOM 4326 O O . LYS B 1 214 ? -7.172 11.175 -66.844 1.00 9.81 213 LYS B O 1
ATOM 4332 N N . GLU B 1 215 ? -7.161 9.965 -64.958 1.00 9.90 214 GLU B N 1
ATOM 4333 C CA . GLU B 1 215 ? -5.708 9.912 -64.866 1.00 10.35 214 GLU B CA 1
ATOM 4334 C C . GLU B 1 215 ? -5.054 9.097 -65.984 1.00 11.13 214 GLU B C 1
ATOM 4335 O O . GLU B 1 215 ? -3.875 9.293 -66.275 1.00 16.78 214 GLU B O 1
ATOM 4341 N N . LYS B 1 216 ? -5.815 8.189 -66.598 1.00 11.40 215 LYS B N 1
ATOM 4342 C CA . LYS B 1 216 ? -5.281 7.319 -67.655 1.00 12.37 215 LYS B CA 1
ATOM 4343 C C . LYS B 1 216 ? -5.579 7.756 -69.097 1.00 15.31 215 LYS B C 1
ATOM 4344 O O . LYS B 1 216 ? -4.717 7.642 -69.962 1.00 15.40 215 LYS B O 1
ATOM 4350 N N . LEU B 1 217 ? -6.794 8.245 -69.359 1.00 11.96 216 LEU B N 1
ATOM 4351 C CA . LEU B 1 217 ? -7.231 8.480 -70.737 1.00 12.37 216 LEU B CA 1
ATOM 4352 C C . LEU B 1 217 ? -7.392 9.937 -71.142 1.00 11.89 216 LEU B C 1
ATOM 4353 O O . LEU B 1 217 ? -7.445 10.241 -72.331 1.00 14.33 216 LEU B O 1
ATOM 4358 N N . CYS B 1 218 ? -7.490 10.840 -70.170 1.00 11.03 217 CYS B N 1
ATOM 4359 C CA . CYS B 1 218 ? -7.706 12.243 -70.499 1.00 10.69 217 CYS B CA 1
ATOM 4360 C C . CYS B 1 218 ? -6.434 12.926 -70.997 1.00 11.04 217 CYS B C 1
ATOM 4361 O O . CYS B 1 218 ? -5.308 12.493 -70.717 1.00 13.68 217 CYS B O 1
ATOM 4364 N N . TYR B 1 219 ? -6.623 13.992 -71.755 1.00 14.14 218 TYR B N 1
ATOM 4365 C CA . TYR B 1 219 ? -5.509 14.808 -72.204 1.00 11.91 218 TYR B CA 1
ATOM 4366 C C . TYR B 1 219 ? -5.996 16.188 -72.612 1.00 12.02 218 TYR B C 1
ATOM 4367 O O . TYR B 1 219 ? -7.183 16.387 -72.895 1.00 11.29 218 TYR B O 1
ATOM 4376 N N . VAL B 1 220 ? -5.062 17.121 -72.706 1.00 11.54 219 VAL B N 1
ATOM 4377 C CA . VAL B 1 220 ? -5.381 18.473 -73.116 1.00 11.61 219 VAL B CA 1
ATOM 4378 C C . VAL B 1 220 ? -5.045 18.646 -74.582 1.00 12.69 219 VAL B C 1
ATOM 4379 O O . VAL B 1 220 ? -3.909 18.427 -75.003 1.00 14.11 219 VAL B O 1
ATOM 4383 N N . ALA B 1 221 ? -6.056 19.015 -75.358 1.00 13.05 220 ALA B N 1
ATOM 4384 C CA . ALA B 1 221 ? -5.893 19.187 -76.789 1.00 14.28 220 ALA B CA 1
ATOM 4385 C C . ALA B 1 221 ? -5.112 20.469 -77.057 1.00 14.68 220 ALA B C 1
ATOM 4386 O O . ALA B 1 221 ? -5.300 21.469 -76.367 1.00 15.29 220 ALA B O 1
ATOM 4388 N N . LEU B 1 222 ? -4.240 20.448 -78.057 1.00 17.40 221 LEU B N 1
ATOM 4389 C CA . LEU B 1 222 ? -3.490 21.660 -78.397 1.00 18.89 221 LEU B CA 1
ATOM 4390 C C . LEU B 1 222 ? -4.424 22.713 -79.011 1.00 18.75 221 LEU B C 1
ATOM 4391 O O . LEU B 1 222 ? -4.259 23.918 -78.788 1.00 18.75 221 LEU B O 1
ATOM 4396 N N . ASP B 1 223 ? -5.377 22.250 -79.812 1.00 17.46 222 ASP B N 1
ATOM 4397 C CA . ASP B 1 223 ? -6.396 23.113 -80.408 1.00 21.69 222 ASP B CA 1
ATOM 4398 C C . ASP B 1 223 ? -7.728 22.439 -80.140 1.00 20.16 222 ASP B C 1
ATOM 4399 O O . ASP B 1 223 ? -8.089 21.481 -80.813 1.00 18.22 222 ASP B O 1
ATOM 4404 N N . PHE B 1 224 ? -8.456 22.937 -79.146 1.00 21.55 223 PHE B N 1
ATOM 4405 C CA . PHE B 1 224 ? -9.678 22.265 -78.699 1.00 21.06 223 PHE B CA 1
ATOM 4406 C C . PHE B 1 224 ? -10.735 22.130 -79.795 1.00 19.50 223 PHE B C 1
ATOM 4407 O O . PHE B 1 224 ? -11.341 21.068 -79.951 1.00 22.28 223 PHE B O 1
ATOM 4415 N N . GLU B 1 225 ? -10.970 23.202 -80.545 1.00 21.11 224 GLU B N 1
ATOM 4416 C CA . GLU B 1 225 ? -11.987 23.153 -81.593 1.00 19.86 224 GLU B CA 1
ATOM 4417 C C . GLU B 1 225 ? -11.641 22.191 -82.729 1.00 26.23 224 GLU B C 1
ATOM 4418 O O . GLU B 1 225 ? -12.519 21.490 -83.236 1.00 24.36 224 GLU B O 1
ATOM 4424 N N . ASN B 1 226 ? -10.374 22.145 -83.132 1.00 24.65 225 ASN B N 1
ATOM 4425 C CA . ASN B 1 226 ? -9.968 21.190 -84.164 1.00 25.34 225 ASN B CA 1
ATOM 4426 C C . ASN B 1 226 ? -10.142 19.759 -83.670 1.00 26.77 225 ASN B C 1
ATOM 4427 O O . ASN B 1 226 ? -10.631 18.894 -84.400 1.00 32.14 225 ASN B O 1
ATOM 4432 N N . GLU B 1 227 ? -9.752 19.522 -82.421 1.00 20.03 226 GLU B N 1
ATOM 4433 C CA . GLU B 1 227 ? -9.873 18.199 -81.821 1.00 19.28 226 GLU B CA 1
ATOM 4434 C C . GLU B 1 227 ? -11.329 17.743 -81.761 1.00 19.30 226 GLU B C 1
ATOM 4435 O O . GLU B 1 227 ? -11.630 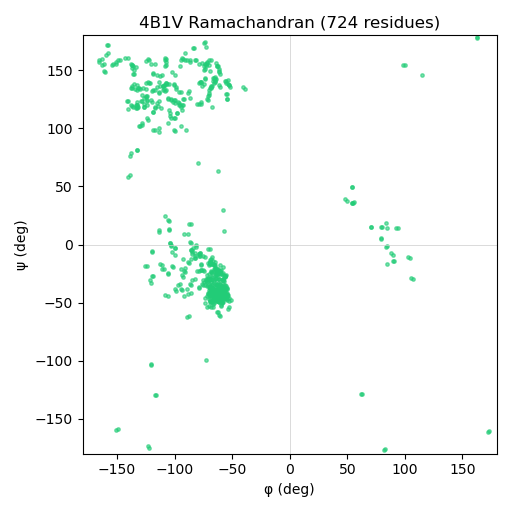16.575 -82.039 1.00 19.92 226 GLU B O 1
ATOM 4441 N N . MET B 1 228 ? -12.230 18.667 -81.422 1.00 19.03 227 MET B N 1
ATOM 4442 C CA . MET B 1 228 ? -13.666 18.364 -81.409 1.00 22.82 227 MET B CA 1
ATOM 4443 C C . MET B 1 228 ? -14.129 17.973 -82.812 1.00 24.04 227 MET B C 1
ATOM 4444 O O . MET B 1 228 ? -14.908 17.030 -82.981 1.00 25.24 227 MET B O 1
ATOM 4449 N N . ALA B 1 229 ? -13.623 18.690 -83.808 1.00 24.47 228 ALA B N 1
ATOM 4450 C CA . ALA B 1 229 ? -13.906 18.379 -85.205 1.00 33.37 228 ALA B CA 1
ATOM 4451 C C . ALA B 1 229 ? -13.334 17.011 -85.588 1.00 37.21 228 ALA B C 1
ATOM 4452 O O . ALA B 1 229 ? -13.998 16.217 -86.252 1.00 38.87 228 ALA B O 1
ATOM 4454 N N . THR B 1 230 ? -12.095 16.750 -85.181 1.00 32.93 229 THR B N 1
ATOM 4455 C CA . THR B 1 230 ? -11.463 15.455 -85.419 1.00 31.58 229 THR B CA 1
ATOM 4456 C C . THR B 1 230 ? -12.273 14.313 -84.806 1.00 33.79 229 THR B C 1
ATOM 4457 O O . THR B 1 230 ? -12.505 13.286 -85.451 1.00 37.23 229 THR B O 1
ATOM 4461 N N . ALA B 1 231 ? -12.711 14.507 -83.565 1.00 32.42 230 ALA B N 1
ATOM 4462 C CA . ALA B 1 231 ? -13.442 13.484 -82.831 1.00 33.67 230 ALA B CA 1
ATOM 4463 C C . ALA B 1 231 ? -14.807 13.242 -83.459 1.00 40.20 230 ALA B C 1
ATOM 4464 O O . ALA B 1 231 ? -15.358 12.147 -83.366 1.00 39.69 230 ALA B O 1
ATOM 4466 N N . ALA B 1 232 ? -15.338 14.275 -84.105 1.00 41.53 231 ALA B N 1
ATOM 4467 C CA . ALA B 1 232 ? -16.629 14.191 -84.771 1.00 37.77 231 ALA B CA 1
ATOM 4468 C C . ALA B 1 232 ? -16.506 13.422 -86.079 1.00 44.27 231 ALA B C 1
ATOM 4469 O O . ALA B 1 232 ? -17.422 12.702 -86.477 1.00 43.87 231 ALA B O 1
ATOM 4471 N N . SER B 1 233 ? -15.360 13.570 -86.737 1.00 47.11 232 SER B N 1
ATOM 4472 C CA . SER B 1 233 ? -15.131 12.933 -88.028 1.00 48.95 232 SER B CA 1
ATOM 4473 C C . SER B 1 233 ? -14.952 11.419 -87.911 1.00 52.11 232 SER B C 1
ATOM 4474 O O . SER B 1 233 ? -15.655 10.656 -88.567 1.00 58.86 232 SER B O 1
ATOM 4477 N N . SER B 1 234 ? -14.022 10.992 -87.062 1.00 52.15 233 SER B N 1
ATOM 4478 C CA . SER B 1 234 ? -13.637 9.584 -86.988 1.00 51.15 233 SER B CA 1
ATOM 4479 C C . SER B 1 234 ? -13.796 8.971 -85.599 1.00 48.48 233 SER B C 1
ATOM 4480 O O . SER B 1 234 ? -14.317 9.601 -84.679 1.00 44.60 233 SER B O 1
ATOM 4483 N N . SER B 1 235 ? -13.331 7.729 -85.471 1.00 47.88 234 SER B N 1
ATOM 4484 C CA . SER B 1 235 ? -13.259 7.035 -84.189 1.00 42.70 234 SER B CA 1
ATOM 4485 C C . SER B 1 235 ? -11.810 6.998 -83.709 1.00 36.35 234 SER B C 1
ATOM 4486 O O . SER B 1 235 ? -11.477 6.251 -82.793 1.00 32.87 234 SER B O 1
ATOM 4489 N N . SER B 1 236 ? -10.951 7.794 -84.338 1.00 35.03 235 SER B N 1
ATOM 4490 C CA . SER B 1 236 ? -9.510 7.734 -84.083 1.00 39.55 235 SER B CA 1
ATOM 4491 C C . SER B 1 236 ? -9.116 8.044 -82.636 1.00 39.95 235 SER B C 1
ATOM 4492 O O . SER B 1 236 ? -8.055 7.630 -82.168 1.00 42.55 235 SER B O 1
ATOM 4495 N N . LEU B 1 237 ? -9.969 8.770 -81.924 1.00 34.95 236 LEU B N 1
ATOM 4496 C CA . LEU B 1 237 ? -9.621 9.204 -80.574 1.00 30.80 236 LEU B CA 1
ATOM 4497 C C . LEU B 1 237 ? -10.319 8.397 -79.481 1.00 29.66 236 LEU B C 1
ATOM 4498 O O . LEU B 1 237 ? -10.130 8.660 -78.292 1.00 24.30 236 LEU B O 1
ATOM 4503 N N . GLU B 1 238 ? -11.108 7.402 -79.878 1.00 30.37 237 GLU B N 1
ATOM 4504 C CA . GLU B 1 238 ? -11.854 6.597 -78.909 1.00 28.76 237 GLU B CA 1
ATOM 4505 C C . GLU B 1 238 ? -10.987 5.572 -78.186 1.00 27.76 237 GLU B C 1
ATOM 4506 O O . GLU B 1 238 ? -10.114 4.942 -78.780 1.00 32.91 237 GLU B O 1
ATOM 4512 N N . LYS B 1 239 ? -11.239 5.417 -76.892 1.00 25.25 238 LYS B N 1
ATOM 4513 C CA . LYS B 1 239 ? -10.521 4.449 -76.078 1.00 26.32 238 LYS B CA 1
ATOM 4514 C C . LYS B 1 239 ? -11.524 3.683 -75.239 1.00 31.38 238 LYS B C 1
ATOM 4515 O O . LYS B 1 239 ? -12.600 4.196 -74.929 1.00 34.84 238 LYS B O 1
ATOM 4521 N N . SER B 1 240 ? -11.181 2.449 -74.886 1.00 28.28 239 SER B N 1
ATOM 4522 C CA . SER B 1 240 ? -12.016 1.655 -73.997 1.00 27.48 239 SER B CA 1
ATOM 4523 C C . SER B 1 240 ? -11.353 1.528 -72.625 1.00 28.41 239 SER B C 1
ATOM 4524 O O . SER B 1 240 ? -10.133 1.633 -72.498 1.00 26.80 239 SER B O 1
ATOM 4527 N N . TYR B 1 241 ? -12.166 1.335 -71.596 1.00 23.03 240 TYR B N 1
ATOM 4528 C CA . TYR B 1 241 ? -11.652 1.161 -70.248 1.00 17.56 240 TYR B CA 1
ATOM 4529 C C . TYR B 1 241 ? -12.512 0.102 -69.602 1.00 17.63 240 TYR B C 1
ATOM 4530 O O . TYR B 1 241 ? -13.746 0.219 -69.551 1.00 17.55 240 TYR B O 1
ATOM 4539 N N . GLU B 1 242 ? -11.865 -0.951 -69.124 1.00 19.03 241 GLU B N 1
ATOM 4540 C CA . GLU B 1 242 ? -12.596 -2.061 -68.555 1.00 18.24 241 GLU B CA 1
ATOM 4541 C C . GLU B 1 242 ? -12.463 -2.025 -67.049 1.00 21.25 241 GLU B C 1
ATOM 4542 O O . GLU B 1 242 ? -11.352 -1.961 -66.517 1.00 20.11 241 GLU B O 1
ATOM 4548 N N . LEU B 1 243 ? -13.600 -2.043 -66.360 1.00 17.71 242 LEU B N 1
ATOM 4549 C CA . LEU B 1 243 ? -13.587 -2.181 -64.908 1.00 20.98 242 LEU B CA 1
ATOM 4550 C C . LEU B 1 243 ? -13.153 -3.602 -64.571 1.00 20.19 242 LEU B C 1
ATOM 4551 O O . LEU B 1 243 ? -13.260 -4.505 -65.413 1.00 22.85 242 LEU B O 1
ATOM 4556 N N . PRO B 1 244 ? -12.656 -3.815 -63.346 1.00 23.85 243 PRO B N 1
ATOM 4557 C CA . PRO B 1 244 ? -12.268 -5.162 -62.920 1.00 23.69 243 PRO B CA 1
ATOM 4558 C C . PRO B 1 244 ? -13.423 -6.149 -63.003 1.00 19.70 243 PRO B C 1
ATOM 4559 O O . PRO B 1 244 ? -13.179 -7.346 -63.120 1.00 22.23 243 PRO B O 1
ATOM 4563 N N . ASP B 1 245 ? -14.659 -5.653 -62.936 1.00 19.05 244 ASP B N 1
ATOM 4564 C CA . ASP B 1 245 ? -15.826 -6.526 -63.015 1.00 19.85 244 ASP B CA 1
ATOM 4565 C C . ASP B 1 245 ? -16.131 -6.926 -64.456 1.00 20.39 244 ASP B C 1
ATOM 4566 O O . ASP B 1 245 ? -16.970 -7.799 -64.715 1.00 21.33 244 ASP B O 1
ATOM 4571 N N . GLY B 1 246 ? -15.444 -6.273 -65.386 1.00 19.92 245 GLY B N 1
ATOM 4572 C CA . GLY B 1 246 ? -15.557 -6.613 -66.790 1.00 20.62 245 GLY B CA 1
ATOM 4573 C C . GLY B 1 246 ? -16.417 -5.644 -67.574 1.00 26.72 245 GLY B C 1
ATOM 4574 O O . GLY B 1 246 ? -16.451 -5.697 -68.810 1.00 21.72 245 GLY B O 1
ATOM 4575 N N . GLN B 1 247 ? -17.121 -4.754 -66.880 1.00 18.88 246 GLN B N 1
ATOM 4576 C CA . GLN B 1 247 ? -17.928 -3.788 -67.621 1.00 19.95 246 GLN B CA 1
ATOM 4577 C C . GLN B 1 247 ? -16.983 -2.834 -68.346 1.00 18.84 246 GLN B C 1
ATOM 4578 O O . GLN B 1 247 ? -15.978 -2.391 -67.791 1.00 17.46 246 GLN B O 1
ATOM 4584 N N . VAL B 1 248 ? -17.283 -2.559 -69.605 1.00 23.06 247 VAL B N 1
ATOM 4585 C CA . VAL B 1 248 ? -16.443 -1.675 -70.406 1.00 21.53 247 VAL B CA 1
ATOM 4586 C C . VAL B 1 248 ? -17.131 -0.329 -70.642 1.00 26.13 247 VAL B C 1
ATOM 4587 O O . VAL B 1 248 ? -18.338 -0.260 -70.897 1.00 28.21 247 VAL B O 1
ATOM 4591 N N . ILE B 1 249 ? -16.345 0.733 -70.558 1.00 24.04 248 ILE B N 1
ATOM 4592 C CA . ILE B 1 249 ? -16.792 2.078 -70.874 1.00 25.74 248 ILE B CA 1
ATOM 4593 C C . ILE B 1 249 ? -15.916 2.579 -72.006 1.00 27.76 248 ILE B C 1
ATOM 4594 O O . ILE B 1 249 ? -14.700 2.444 -71.950 1.00 26.32 248 ILE B O 1
ATOM 4599 N N . THR B 1 250 ? -16.531 3.138 -73.042 1.00 21.16 249 THR B N 1
ATOM 4600 C CA . THR B 1 250 ? -15.765 3.660 -74.163 1.00 23.84 249 THR B CA 1
ATOM 4601 C C . THR B 1 250 ? -15.917 5.174 -74.224 1.00 30.03 249 THR B C 1
ATOM 4602 O O . THR B 1 250 ? -17.004 5.706 -74.011 1.00 24.95 249 THR B O 1
ATOM 4606 N N . ILE B 1 251 ? -14.822 5.862 -74.515 1.00 15.40 250 ILE B N 1
ATOM 4607 C CA . ILE B 1 251 ? -14.764 7.308 -74.332 1.00 14.61 250 ILE B CA 1
ATOM 4608 C C . ILE B 1 251 ? -14.103 7.946 -75.560 1.00 20.56 250 ILE B C 1
ATOM 4609 O O . ILE B 1 251 ? -13.149 7.402 -76.136 1.00 17.22 250 ILE B O 1
ATOM 4614 N N . GLY B 1 252 ? -14.655 9.068 -76.002 1.00 21.21 251 GLY B N 1
ATOM 4615 C CA . GLY B 1 252 ? -14.130 9.751 -77.165 1.00 22.48 251 GLY B CA 1
ATOM 4616 C C . GLY B 1 252 ? -13.701 11.159 -76.826 1.00 19.69 251 GLY B C 1
ATOM 4617 O O . GLY B 1 252 ? -12.647 11.363 -76.229 1.00 17.70 251 GLY B O 1
ATOM 4618 N N . ASN B 1 253 ? -14.516 12.135 -77.203 1.00 16.43 252 ASN B N 1
ATOM 4619 C CA . ASN B 1 253 ? -14.168 13.529 -76.955 1.00 16.75 252 ASN B CA 1
ATOM 4620 C C . ASN B 1 253 ? -14.189 13.930 -75.484 1.00 19.25 252 ASN B C 1
ATOM 4621 O O . ASN B 1 253 ? -13.679 14.990 -75.118 1.00 18.42 252 ASN B O 1
ATOM 4626 N N . GLU B 1 254 ? -14.771 13.084 -74.639 1.00 13.25 253 GLU B N 1
ATOM 4627 C CA . GLU B 1 254 ? -14.737 13.315 -73.193 1.00 15.12 253 GLU B CA 1
ATOM 4628 C C . GLU B 1 254 ? -13.295 13.306 -72.673 1.00 16.12 253 GLU B C 1
ATOM 4629 O O . GLU B 1 254 ? -12.985 13.920 -71.644 1.00 15.15 253 GLU B O 1
ATOM 4635 N N . ARG B 1 255 ? -12.417 12.620 -73.399 1.00 12.05 254 ARG B N 1
ATOM 4636 C CA . ARG B 1 255 ? -11.005 12.529 -73.035 1.00 13.22 254 ARG B CA 1
ATOM 4637 C C . ARG B 1 255 ? -10.377 13.916 -72.891 1.00 11.38 254 ARG B C 1
ATOM 4638 O O . ARG B 1 255 ? -9.648 14.182 -71.930 1.00 10.78 254 ARG B O 1
ATOM 4646 N N . PHE B 1 256 ? -10.645 14.797 -73.848 1.00 16.59 255 PHE B N 1
ATOM 4647 C CA . PHE B 1 256 ? -10.059 16.138 -73.801 1.00 16.45 255 PHE B CA 1
ATOM 4648 C C . PHE B 1 256 ? -11.023 17.240 -73.321 1.00 16.96 255 PHE B C 1
ATOM 4649 O O . PHE B 1 256 ? -10.576 18.310 -72.900 1.00 12.08 255 PHE B O 1
ATOM 4657 N N . ARG B 1 257 ? -12.333 16.981 -73.362 1.00 11.60 256 ARG B N 1
ATOM 4658 C CA . ARG B 1 257 ? -13.299 17.972 -72.900 1.00 11.56 256 ARG B CA 1
ATOM 4659 C C . ARG B 1 257 ? -13.177 18.136 -71.393 1.00 10.71 256 ARG B C 1
ATOM 4660 O O . ARG B 1 257 ? -13.394 19.218 -70.874 1.00 12.02 256 ARG B O 1
ATOM 4668 N N . CYS B 1 258 ? -12.821 17.054 -70.700 1.00 10.22 257 CYS B N 1
ATOM 4669 C CA . CYS B 1 258 ? -12.695 17.091 -69.254 1.00 9.60 257 CYS B CA 1
ATOM 4670 C C . CYS B 1 258 ? -11.625 18.103 -68.774 1.00 9.30 257 CYS B C 1
ATOM 4671 O O . CYS B 1 258 ? -11.972 19.078 -68.106 1.00 13.71 257 CYS B O 1
ATOM 4674 N N . PRO B 1 259 ? -10.345 17.920 -69.152 1.00 12.10 258 PRO B N 1
ATOM 4675 C CA . PRO B 1 259 ? -9.385 18.936 -68.696 1.00 9.12 258 PRO B CA 1
ATOM 4676 C C . PRO B 1 259 ? -9.465 20.269 -69.451 1.00 9.52 258 PRO B C 1
ATOM 4677 O O . PRO B 1 259 ? -8.830 21.233 -69.012 1.00 11.26 258 PRO B O 1
ATOM 4681 N N . GLU B 1 260 ? -10.220 20.341 -70.545 1.00 11.80 259 GLU B N 1
ATOM 4682 C CA . GLU B 1 260 ? -10.432 21.633 -71.222 1.00 11.81 259 GLU B CA 1
ATOM 4683 C C . GLU B 1 260 ? -11.016 22.656 -70.248 1.00 13.28 259 GLU B C 1
ATOM 4684 O O . GLU B 1 260 ? -10.808 23.862 -70.397 1.00 10.90 259 GLU B O 1
ATOM 4690 N N . THR B 1 261 ? -11.724 22.142 -69.237 1.00 10.16 260 THR B N 1
ATOM 4691 C CA . THR B 1 261 ? -12.392 22.944 -68.214 1.00 12.49 260 THR B CA 1
ATOM 4692 C C . THR B 1 261 ? -11.416 23.871 -67.472 1.00 11.57 260 THR B C 1
ATOM 4693 O O . THR B 1 261 ? -11.791 24.956 -67.032 1.00 10.57 260 THR B O 1
ATOM 4697 N N . LEU B 1 262 ? -10.166 23.437 -67.339 1.00 12.14 261 LEU B N 1
ATOM 4698 C CA . LEU B 1 262 ? -9.127 24.274 -66.745 1.00 13.59 261 LEU B CA 1
ATOM 4699 C C . LEU B 1 262 ? -8.923 25.568 -67.535 1.00 10.29 261 LEU B C 1
ATOM 4700 O O . LEU B 1 262 ? -8.660 26.620 -66.960 1.00 10.58 261 LEU B O 1
ATOM 4705 N N . PHE B 1 263 ? -9.049 25.476 -68.858 1.00 10.61 262 PHE B N 1
ATOM 4706 C CA . PHE B 1 263 ? -8.887 26.634 -69.725 1.00 12.10 262 PHE B CA 1
ATOM 4707 C C . PHE B 1 263 ? -10.207 27.336 -69.997 1.00 13.41 262 PHE B C 1
ATOM 4708 O O . PHE B 1 263 ? -10.233 28.515 -70.336 1.00 12.74 262 PHE B O 1
ATOM 4716 N N . GLN B 1 264 ? -11.297 26.597 -69.849 1.00 14.21 263 GLN B N 1
ATOM 4717 C CA . GLN B 1 264 ? -12.623 27.147 -70.065 1.00 16.30 263 GLN B CA 1
ATOM 4718 C C . GLN B 1 264 ? -13.519 26.759 -68.906 1.00 13.95 263 GLN B C 1
ATOM 4719 O O . GLN B 1 264 ? -14.304 25.812 -69.005 1.00 15.86 263 GLN B O 1
ATOM 4725 N N . PRO B 1 265 ? -13.415 27.498 -67.799 1.00 12.76 264 PRO B N 1
ATOM 4726 C CA . PRO B 1 265 ? -14.164 27.110 -66.600 1.00 12.49 264 PRO B CA 1
ATOM 4727 C C . PRO B 1 265 ? -15.686 27.181 -66.744 1.00 13.36 264 PRO B C 1
ATOM 4728 O O . PRO B 1 265 ? -16.384 26.566 -65.929 1.00 15.33 264 PRO B O 1
ATOM 4732 N N . SER B 1 266 ? -16.190 27.891 -67.749 1.00 14.27 265 SER B N 1
ATOM 4733 C CA . SER B 1 266 ? -17.646 27.924 -67.984 1.00 17.33 265 SER B CA 1
ATOM 4734 C C . SER B 1 266 ? -18.230 26.524 -68.267 1.00 17.28 265 SER B C 1
ATOM 4735 O O . SER B 1 266 ? -19.443 26.322 -68.173 1.00 19.17 265 SER B O 1
ATOM 4738 N N . PHE B 1 267 ? -17.370 25.568 -68.612 1.00 17.66 266 PHE B N 1
ATOM 4739 C CA . PHE B 1 267 ? -17.800 24.186 -68.849 1.00 18.34 266 PHE B CA 1
ATOM 4740 C C . PHE B 1 267 ? -18.522 23.617 -67.646 1.00 19.70 266 PHE B C 1
ATOM 4741 O O . PHE B 1 267 ? -19.458 22.830 -67.798 1.00 22.47 266 PHE B O 1
ATOM 4749 N N . ILE B 1 268 ? -18.092 24.008 -66.446 1.00 19.94 267 ILE B N 1
ATOM 4750 C CA . ILE B 1 268 ? -18.825 23.619 -65.240 1.00 13.34 267 ILE B CA 1
ATOM 4751 C C . ILE B 1 268 ? -19.623 24.769 -64.653 1.00 21.09 267 ILE B C 1
ATOM 4752 O O . ILE B 1 268 ? -20.018 24.741 -63.491 1.00 26.80 267 ILE B O 1
ATOM 4757 N N . GLY B 1 269 ? -19.886 25.774 -65.474 1.00 17.12 268 GLY B N 1
ATOM 4758 C CA . GLY B 1 269 ? -20.712 26.887 -65.058 1.00 19.82 268 GLY B CA 1
ATOM 4759 C C . GLY B 1 269 ? -19.971 27.909 -64.223 1.00 21.81 268 GLY B C 1
ATOM 4760 O O . GLY B 1 269 ? -20.597 28.754 -63.591 1.00 23.06 268 GLY B O 1
ATOM 4761 N N . MET B 1 270 ? -18.641 27.851 -64.227 1.00 18.62 269 MET B N 1
ATOM 4762 C CA . MET B 1 270 ? -17.864 28.841 -63.491 1.00 24.13 269 MET B CA 1
ATOM 4763 C C . MET B 1 270 ? -17.511 29.995 -64.401 1.00 23.59 269 MET B C 1
ATOM 4764 O O . MET B 1 270 ? -16.773 29.830 -65.372 1.00 24.12 269 MET B O 1
ATOM 4769 N N A GLU B 1 271 ? -18.040 31.172 -64.082 0.45 21.66 270 GLU B N 1
ATOM 4770 N N B GLU B 1 271 ? -18.054 31.166 -64.099 0.55 21.49 270 GLU B N 1
ATOM 4771 C CA A GLU B 1 271 ? -17.749 32.386 -64.836 0.45 24.81 270 GLU B CA 1
ATOM 4772 C CA B GLU B 1 271 ? -17.718 32.347 -64.868 0.55 24.60 270 GLU B CA 1
ATOM 4773 C C A GLU B 1 271 ? -16.419 32.982 -64.391 0.45 25.31 270 GLU B C 1
ATOM 4774 C C B GLU B 1 271 ? -16.432 32.913 -64.299 0.55 25.51 270 GLU B C 1
ATOM 4775 O O A GLU B 1 271 ? -16.386 34.057 -63.797 0.45 30.15 270 GLU B O 1
ATOM 4776 O O B GLU B 1 271 ? -16.438 33.862 -63.516 0.55 29.07 270 GLU B O 1
ATOM 4787 N N . SER B 1 272 ? -15.329 32.278 -64.669 1.00 17.36 271 SER B N 1
ATOM 4788 C CA . SER B 1 272 ? -14.012 32.695 -64.223 1.00 12.43 271 SER B CA 1
ATOM 4789 C C . SER B 1 272 ? -13.026 32.514 -65.369 1.00 15.81 271 SER B C 1
ATOM 4790 O O . SER B 1 272 ? -13.247 31.693 -66.264 1.00 13.92 271 SER B O 1
ATOM 4793 N N . ALA B 1 273 ? -11.943 33.276 -65.343 1.00 13.07 272 ALA B N 1
ATOM 4794 C CA . ALA B 1 273 ? -10.872 33.089 -66.309 1.00 18.21 272 ALA B CA 1
ATOM 4795 C C . ALA B 1 273 ? -10.194 31.725 -66.149 1.00 13.54 272 ALA B C 1
ATOM 4796 O O . ALA B 1 273 ? -10.017 31.226 -65.040 1.00 11.34 272 ALA B O 1
ATOM 4798 N N . GLY B 1 274 ? -9.829 31.117 -67.272 1.00 11.24 273 GLY B N 1
ATOM 4799 C CA . GLY B 1 274 ? -9.107 29.860 -67.256 1.00 9.90 273 GLY B CA 1
ATOM 4800 C C . GLY B 1 274 ? -7.651 30.034 -66.834 1.00 11.76 273 GLY B C 1
ATOM 4801 O O . GLY B 1 274 ? -7.165 31.157 -66.694 1.00 12.74 273 GLY B O 1
ATOM 4802 N N . ILE B 1 275 ? -6.946 28.923 -66.671 1.00 11.63 274 ILE B N 1
ATOM 4803 C CA . ILE B 1 275 ? -5.605 28.942 -66.065 1.00 12.18 274 ILE B CA 1
ATOM 4804 C C . ILE B 1 275 ? -4.515 29.701 -66.847 1.00 8.53 274 ILE B C 1
ATOM 4805 O O . ILE B 1 275 ? -3.564 30.218 -66.261 1.00 11.61 274 ILE B O 1
ATOM 4810 N N . HIS B 1 276 ? -4.646 29.758 -68.164 1.00 9.92 275 HIS B N 1
ATOM 4811 C CA . HIS B 1 276 ? -3.740 30.535 -68.999 1.00 13.60 275 HIS B CA 1
ATOM 4812 C C . HIS B 1 276 ? -3.936 32.042 -68.795 1.00 9.84 275 HIS B C 1
ATOM 4813 O O . HIS B 1 276 ? -2.973 32.793 -68.690 1.00 12.15 275 HIS B O 1
ATOM 4820 N N . GLU B 1 277 ? -5.189 32.478 -68.738 1.00 11.34 276 GLU B N 1
ATOM 4821 C CA A GLU B 1 277 ? -5.476 33.888 -68.507 0.47 13.17 276 GLU B CA 1
ATOM 4822 C CA B GLU B 1 277 ? -5.502 33.883 -68.505 0.53 13.71 276 GLU B CA 1
ATOM 4823 C C . GLU B 1 277 ? -5.090 34.327 -67.102 1.00 12.34 276 GLU B C 1
ATOM 4824 O O . GLU B 1 277 ? -4.596 35.448 -66.912 1.00 10.83 276 GLU B O 1
ATOM 4835 N N . THR B 1 278 ? -5.306 33.463 -66.113 1.00 9.25 277 THR B N 1
ATOM 4836 C CA . THR B 1 278 ? -4.943 33.853 -64.745 1.00 16.08 277 THR B CA 1
ATOM 4837 C C . THR B 1 278 ? -3.414 33.891 -64.545 1.00 11.38 277 THR B C 1
ATOM 4838 O O . THR B 1 278 ? -2.909 34.660 -63.729 1.00 8.50 277 THR B O 1
ATOM 4842 N N . THR B 1 279 ? -2.677 33.075 -65.296 1.00 11.46 278 THR B N 1
ATOM 4843 C CA . THR B 1 279 ? -1.211 33.187 -65.309 1.00 9.32 278 THR B CA 1
ATOM 4844 C C . THR B 1 279 ? -0.806 34.582 -65.793 1.00 11.75 278 THR B C 1
ATOM 4845 O O . THR B 1 279 ? 0.015 35.280 -65.185 1.00 9.10 278 THR B O 1
ATOM 4849 N N . TYR B 1 280 ? -1.410 34.991 -66.899 1.00 10.33 279 TYR B N 1
ATOM 4850 C CA . TYR B 1 280 ? -1.157 36.302 -67.485 1.00 13.21 279 TYR B CA 1
ATOM 4851 C C . TYR B 1 280 ? -1.539 37.436 -66.528 1.00 13.78 279 TYR B C 1
ATOM 4852 O O . TYR B 1 280 ? -0.746 38.345 -66.298 1.00 15.02 279 TYR B O 1
ATOM 4861 N N . ASN B 1 281 ? -2.743 37.372 -65.968 1.00 12.48 280 ASN B N 1
ATOM 4862 C CA . ASN B 1 281 ? -3.201 38.355 -64.980 1.00 16.25 280 ASN B CA 1
ATOM 4863 C C . ASN B 1 281 ? -2.257 38.478 -63.792 1.00 15.20 280 ASN B C 1
ATOM 4864 O O . ASN B 1 281 ? -1.963 39.571 -63.331 1.00 14.47 280 ASN B O 1
ATOM 4869 N N . SER B 1 282 ? -1.819 37.337 -63.281 1.00 11.21 281 SER B N 1
ATOM 4870 C CA . SER B 1 282 ? -0.939 37.299 -62.125 1.00 11.10 281 SER B CA 1
ATOM 4871 C C . SER B 1 282 ? 0.375 38.027 -62.377 1.00 12.00 281 SER B C 1
ATOM 4872 O O . SER B 1 282 ? 0.840 38.801 -61.541 1.00 12.14 281 SER B O 1
ATOM 4875 N N . ILE B 1 283 ? 0.970 37.752 -63.529 1.00 9.51 282 ILE B N 1
ATOM 4876 C CA . ILE B 1 283 ? 2.224 38.362 -63.926 1.00 16.42 282 ILE B CA 1
ATOM 4877 C C . ILE B 1 283 ? 2.027 39.850 -64.091 1.00 19.65 282 ILE B C 1
ATOM 4878 O O . ILE B 1 283 ? 2.825 40.656 -63.613 1.00 13.70 282 ILE B O 1
ATOM 4883 N N . MET B 1 284 ? 0.926 40.219 -64.735 1.00 10.97 283 MET B N 1
ATOM 4884 C CA . MET B 1 284 ? 0.662 41.628 -65.009 1.00 11.76 283 MET B CA 1
ATOM 4885 C C . MET B 1 284 ? 0.424 42.446 -63.745 1.00 18.84 283 MET B C 1
ATOM 4886 O O . MET B 1 284 ? 0.538 43.661 -63.765 1.00 18.28 283 MET B O 1
ATOM 4891 N N . LYS B 1 285 ? 0.132 41.771 -62.640 1.00 11.09 284 LYS B N 1
ATOM 4892 C CA . LYS B 1 285 ? -0.006 42.450 -61.363 1.00 11.74 284 LYS B CA 1
ATOM 4893 C C . LYS B 1 285 ? 1.328 42.703 -60.663 1.00 13.28 284 LYS B C 1
ATOM 4894 O O . LYS B 1 285 ? 1.400 43.442 -59.675 1.00 16.77 284 LYS B O 1
ATOM 4900 N N . CYS B 1 286 ? 2.387 42.118 -61.189 1.00 12.00 285 CYS B N 1
ATOM 4901 C CA . CYS B 1 286 ? 3.690 42.244 -60.549 1.00 12.42 285 CYS B CA 1
ATOM 4902 C C . CYS B 1 286 ? 4.518 43.399 -61.110 1.00 13.53 285 CYS B C 1
ATOM 4903 O O . CYS B 1 286 ? 4.256 43.885 -62.209 1.00 14.47 285 CYS B O 1
ATOM 4906 N N . ASP B 1 287 ? 5.508 43.814 -60.320 1.00 12.46 286 ASP B N 1
ATOM 4907 C CA . ASP B 1 287 ? 6.541 44.773 -60.693 1.00 17.23 286 ASP B CA 1
ATOM 4908 C C . ASP B 1 287 ? 7.010 44.561 -62.137 1.00 17.06 286 ASP B C 1
ATOM 4909 O O . ASP B 1 287 ? 7.261 43.432 -62.565 1.00 13.36 286 ASP B O 1
ATOM 4914 N N . ILE B 1 288 ? 7.109 45.649 -62.889 1.00 19.14 287 ILE B N 1
ATOM 4915 C CA A ILE B 1 288 ? 7.449 45.539 -64.302 0.0000 17.12 287 ILE B CA 1
ATOM 4916 C CA B ILE B 1 288 ? 7.468 45.586 -64.301 1.00 15.29 287 ILE B CA 1
ATOM 4917 C C . ILE B 1 288 ? 8.768 44.794 -64.492 1.00 16.71 287 ILE B C 1
ATOM 4918 O O . ILE B 1 288 ? 8.869 43.922 -65.357 1.00 15.41 287 ILE B O 1
ATOM 4927 N N . ASP B 1 289 ? 9.755 45.091 -63.651 1.00 15.80 288 ASP B N 1
ATOM 4928 C CA . ASP B 1 289 ? 11.074 44.469 -63.778 1.00 23.43 288 ASP B CA 1
ATOM 4929 C C . ASP B 1 289 ? 11.098 42.968 -63.560 1.00 22.58 288 ASP B C 1
ATOM 4930 O O . ASP B 1 289 ? 12.007 42.297 -64.021 1.00 30.36 288 ASP B O 1
ATOM 4935 N N . ILE B 1 290 ? 10.135 42.434 -62.830 1.00 14.30 289 ILE B N 1
ATOM 4936 C CA . ILE B 1 290 ? 10.163 40.991 -62.605 1.00 13.58 289 ILE B CA 1
ATOM 4937 C C . ILE B 1 290 ? 9.347 40.217 -63.621 1.00 13.88 289 ILE B C 1
ATOM 4938 O O . ILE B 1 290 ? 9.453 38.999 -63.684 1.00 16.82 289 ILE B O 1
ATOM 4943 N N . ARG B 1 291 ? 8.521 40.909 -64.406 1.00 17.14 290 ARG B N 1
ATOM 4944 C CA . ARG B 1 291 ? 7.646 40.212 -65.357 1.00 17.68 290 ARG B CA 1
ATOM 4945 C C . ARG B 1 291 ? 8.387 39.269 -66.314 1.00 16.54 290 ARG B C 1
ATOM 4946 O O . ARG B 1 291 ? 7.955 38.136 -66.532 1.00 13.90 290 ARG B O 1
ATOM 4954 N N . LYS B 1 292 ? 9.495 39.738 -66.882 1.00 17.55 291 LYS B N 1
ATOM 4955 C CA . LYS B 1 292 ? 10.261 38.916 -67.825 1.00 20.67 291 LYS B CA 1
ATOM 4956 C C . LYS B 1 292 ? 10.755 37.641 -67.148 1.00 16.53 291 LYS B C 1
ATOM 4957 O O . LYS B 1 292 ? 10.723 36.560 -67.739 1.00 17.63 291 LYS B O 1
ATOM 4959 N N . ASP B 1 293 ? 11.165 37.760 -65.893 1.00 17.72 292 ASP B N 1
ATOM 4960 C CA . ASP B 1 293 ? 11.592 36.583 -65.142 1.00 18.34 292 ASP B CA 1
ATOM 4961 C C . ASP B 1 293 ? 10.462 35.611 -64.806 1.00 17.00 292 ASP B C 1
ATOM 4962 O O . ASP B 1 293 ? 10.683 34.393 -64.749 1.00 19.23 292 ASP B O 1
ATOM 4967 N N . LEU B 1 294 ? 9.241 36.110 -64.641 1.00 14.89 293 LEU B N 1
ATOM 4968 C CA . LEU B 1 294 ? 8.115 35.200 -64.433 1.00 12.43 293 LEU B CA 1
ATOM 4969 C C . LEU B 1 294 ? 7.792 34.405 -65.698 1.00 12.05 293 LEU B C 1
ATOM 4970 O O . LEU B 1 294 ? 7.644 33.183 -65.650 1.00 11.37 293 LEU B O 1
ATOM 4975 N N . TYR B 1 295 ? 7.673 35.101 -66.823 1.00 13.45 294 TYR B N 1
ATOM 4976 C CA . TYR B 1 295 ? 7.394 34.434 -68.097 1.00 16.15 294 TYR B CA 1
ATOM 4977 C C . TYR B 1 295 ? 8.392 33.327 -68.424 1.00 16.72 294 TYR B C 1
ATOM 4978 O O . TYR B 1 295 ? 8.025 32.299 -68.996 1.00 15.98 294 TYR B O 1
ATOM 4987 N N . ALA B 1 296 ? 9.654 33.559 -68.080 1.00 15.62 295 ALA B N 1
ATOM 4988 C CA . ALA B 1 296 ? 10.733 32.616 -68.388 1.00 14.23 295 ALA B CA 1
ATOM 4989 C C . ALA B 1 296 ? 10.855 31.494 -67.345 1.00 21.70 295 ALA B C 1
ATOM 4990 O O . ALA B 1 296 ? 11.707 30.603 -67.468 1.00 20.37 295 ALA B O 1
ATOM 4992 N N . ASN B 1 297 ? 10.037 31.563 -66.301 1.00 12.44 296 ASN B N 1
ATOM 4993 C CA . ASN B 1 297 ? 10.128 30.598 -65.205 1.00 11.88 296 ASN B CA 1
ATOM 4994 C C . ASN B 1 297 ? 8.744 30.169 -64.687 1.00 11.11 296 ASN B C 1
ATOM 4995 O O . ASN B 1 297 ? 8.426 30.352 -63.517 1.00 11.88 296 ASN B O 1
ATOM 5000 N N . ASN B 1 298 ? 7.929 29.627 -65.596 1.00 11.18 297 ASN B N 1
ATOM 5001 C CA A ASN B 1 298 ? 6.594 29.145 -65.282 0.60 12.78 297 ASN B CA 1
ATOM 5002 C CA B ASN B 1 298 ? 6.588 29.137 -65.286 0.40 12.88 297 ASN B CA 1
ATOM 5003 C C . ASN B 1 298 ? 6.661 27.690 -64.844 1.00 12.47 297 ASN B C 1
ATOM 5004 O O . ASN B 1 298 ? 6.793 26.799 -65.683 1.00 17.08 297 ASN B O 1
ATOM 5013 N N . VAL B 1 299 ? 6.562 27.446 -63.540 1.00 9.08 298 VAL B N 1
ATOM 5014 C CA . VAL B 1 299 ? 6.667 26.075 -63.037 1.00 9.01 298 VAL B CA 1
ATOM 5015 C C . VAL B 1 299 ? 5.273 25.480 -62.779 1.00 9.31 298 VAL B C 1
ATOM 5016 O O . VAL B 1 299 ? 4.435 26.132 -62.191 1.00 10.00 298 VAL B O 1
ATOM 5020 N N . MET B 1 300 ? 5.033 24.247 -63.229 1.00 10.04 299 MET B N 1
ATOM 5021 C CA . MET B 1 300 ? 3.767 23.569 -62.961 1.00 12.24 299 MET B CA 1
ATOM 5022 C C . MET B 1 300 ? 4.004 22.517 -61.895 1.00 9.66 299 MET B C 1
ATOM 5023 O O . MET B 1 300 ? 5.048 21.818 -61.9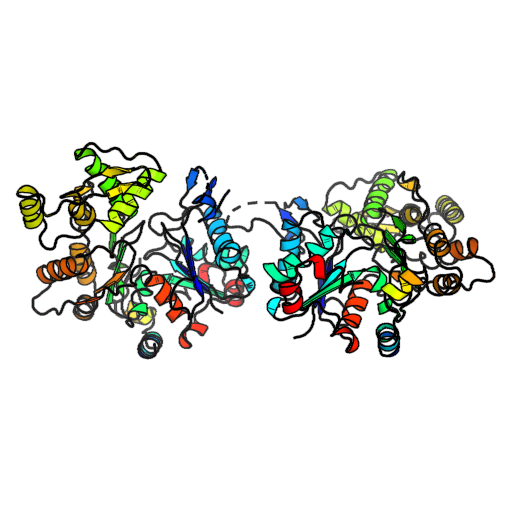17 1.00 8.48 299 MET B O 1
ATOM 5028 N N . SER B 1 301 ? 3.072 22.413 -60.953 1.00 9.15 300 SER B N 1
ATOM 5029 C CA . SER B 1 301 ? 3.150 21.381 -59.917 1.00 8.83 300 SER B CA 1
ATOM 5030 C C . SER B 1 301 ? 1.751 20.915 -59.505 1.00 8.54 300 SER B C 1
ATOM 5031 O O . SER B 1 301 ? 0.765 21.632 -59.697 1.00 12.34 300 SER B O 1
ATOM 5034 N N . GLY B 1 302 ? 1.677 19.724 -58.920 1.00 9.25 301 GLY B N 1
ATOM 5035 C CA . GLY B 1 302 ? 0.420 19.170 -58.434 1.00 9.70 301 GLY B CA 1
ATOM 5036 C C . GLY B 1 302 ? -0.156 18.161 -59.411 1.00 10.16 301 GLY B C 1
ATOM 5037 O O . GLY B 1 302 ? 0.123 18.210 -60.603 1.00 7.66 301 GLY B O 1
ATOM 5038 N N . GLY B 1 303 ? -0.959 17.238 -58.901 1.00 7.72 302 GLY B N 1
ATOM 5039 C CA . GLY B 1 303 ? -1.483 16.154 -59.726 1.00 9.23 302 GLY B CA 1
ATOM 5040 C C . GLY B 1 303 ? -2.296 16.594 -60.929 1.00 9.00 302 GLY B C 1
ATOM 5041 O O . GLY B 1 303 ? -2.321 15.925 -61.966 1.00 8.25 302 GLY B O 1
ATOM 5042 N N . THR B 1 304 ? -2.966 17.735 -60.813 1.00 8.88 303 THR B N 1
ATOM 5043 C CA . THR B 1 304 ? -3.846 18.170 -61.912 1.00 9.11 303 THR B CA 1
ATOM 5044 C C . THR B 1 304 ? -3.039 18.802 -63.060 1.00 10.28 303 THR B C 1
ATOM 5045 O O . THR B 1 304 ? -3.546 19.013 -64.169 1.00 10.40 303 THR B O 1
ATOM 5049 N N . THR B 1 305 ? -1.740 19.011 -62.845 1.00 7.58 304 THR B N 1
ATOM 5050 C CA . THR B 1 305 ? -0.899 19.421 -63.981 1.00 7.84 304 THR B CA 1
ATOM 5051 C C . THR B 1 305 ? -0.317 18.238 -64.769 1.00 8.44 304 THR B C 1
ATOM 5052 O O . THR B 1 305 ? 0.530 18.425 -65.651 1.00 8.86 304 THR B O 1
ATOM 5056 N N . MET B 1 306 ? -0.771 17.025 -64.473 1.00 11.74 305 MET B N 1
ATOM 5057 C CA . MET B 1 306 ? -0.171 15.830 -65.098 1.00 13.34 305 MET B CA 1
ATOM 5058 C C . MET B 1 306 ? -0.680 15.462 -66.506 1.00 14.27 305 MET B C 1
ATOM 5059 O O . MET B 1 306 ? -0.082 14.609 -67.167 1.00 10.95 305 MET B O 1
ATOM 5064 N N . TYR B 1 307 ? -1.774 16.078 -66.956 1.00 11.59 306 TYR B N 1
ATOM 5065 C CA . TYR B 1 307 ? -2.360 15.727 -68.254 1.00 10.25 306 TYR B CA 1
ATOM 5066 C C . TYR B 1 307 ? -1.354 15.829 -69.384 1.00 12.36 306 TYR B C 1
ATOM 5067 O O . TYR B 1 307 ? -0.669 16.834 -69.515 1.00 10.82 306 TYR B O 1
ATOM 5076 N N . PRO B 1 308 ? -1.248 14.771 -70.191 1.00 12.51 307 PRO B N 1
ATOM 5077 C CA . PRO B 1 308 ? -0.519 14.943 -71.446 1.00 12.64 307 PRO B CA 1
ATOM 5078 C C . PRO B 1 308 ? -1.064 16.139 -72.242 1.00 15.59 307 PRO B C 1
ATOM 5079 O O . PRO B 1 308 ? -2.288 16.369 -72.294 1.00 12.62 307 PRO B O 1
ATOM 5083 N N . GLY B 1 309 ? -0.149 16.929 -72.803 1.00 13.02 308 GLY B N 1
ATOM 5084 C CA . GLY B 1 309 ? -0.508 18.081 -73.610 1.00 13.48 308 GLY B CA 1
ATOM 5085 C C . GLY B 1 309 ? -0.676 19.406 -72.888 1.00 14.93 308 GLY B C 1
ATOM 5086 O O . GLY B 1 309 ? -0.708 20.453 -73.528 1.00 14.69 308 GLY B O 1
ATOM 5087 N N . ILE B 1 310 ? -0.775 19.374 -71.564 1.00 11.40 309 ILE B N 1
ATOM 5088 C CA . ILE B 1 310 ? -1.068 20.594 -70.800 1.00 11.26 309 ILE B CA 1
ATOM 5089 C C . ILE B 1 310 ? 0.061 21.621 -70.843 1.00 14.97 309 ILE B C 1
ATOM 5090 O O . ILE B 1 310 ? -0.196 22.823 -70.956 1.00 12.60 309 ILE B O 1
ATOM 5095 N N . ALA B 1 311 ? 1.306 21.146 -70.812 1.00 12.38 310 ALA B N 1
ATOM 5096 C CA . ALA B 1 311 ? 2.454 22.043 -70.926 1.00 11.93 310 ALA B CA 1
ATOM 5097 C C . ALA B 1 311 ? 2.495 22.712 -72.294 1.00 15.32 310 ALA B C 1
ATOM 5098 O O . ALA B 1 311 ? 2.691 23.926 -72.377 1.00 15.15 310 ALA B O 1
ATOM 5100 N N . ASP B 1 312 ? 2.310 21.920 -73.356 1.00 16.33 311 ASP B N 1
ATOM 5101 C CA . ASP B 1 312 ? 2.253 22.436 -74.728 1.00 15.77 311 ASP B CA 1
ATOM 5102 C C . ASP B 1 312 ? 1.139 23.464 -74.894 1.00 17.62 311 ASP B C 1
ATOM 5103 O O . ASP B 1 312 ? 1.318 24.482 -75.541 1.00 14.86 311 ASP B O 1
ATOM 5108 N N . ARG B 1 313 ? -0.027 23.163 -74.329 1.00 13.07 312 ARG B N 1
ATOM 5109 C CA . ARG B 1 313 ? -1.181 24.055 -74.429 1.00 12.87 312 ARG B CA 1
ATOM 5110 C C . ARG B 1 313 ? -0.925 25.378 -73.699 1.00 16.03 312 ARG B C 1
ATOM 5111 O O . ARG B 1 313 ? -1.226 26.459 -74.215 1.00 12.69 312 ARG B O 1
ATOM 5119 N N . MET B 1 314 ? -0.340 25.307 -72.511 1.00 12.62 313 MET B N 1
ATOM 5120 C CA A MET B 1 314 ? -0.035 26.527 -71.779 0.50 15.60 313 MET B CA 1
ATOM 5121 C CA B MET B 1 314 ? -0.025 26.528 -71.768 0.50 15.54 313 MET B CA 1
ATOM 5122 C C . MET B 1 314 ? 1.027 27.347 -72.506 1.00 13.52 313 MET B C 1
ATOM 5123 O O . MET B 1 314 ? 0.941 28.563 -72.550 1.00 13.41 313 MET B O 1
ATOM 5132 N N . GLN B 1 315 ? 2.022 26.672 -73.079 1.00 12.53 314 GLN B N 1
ATOM 5133 C CA . GLN B 1 315 ? 3.040 27.361 -73.888 1.00 17.37 314 GLN B CA 1
ATOM 5134 C C . GLN B 1 315 ? 2.408 28.182 -75.012 1.00 21.39 314 GLN B C 1
ATOM 5135 O O . GLN B 1 315 ? 2.765 29.353 -75.238 1.00 17.93 314 GLN B O 1
ATOM 5141 N N . LYS B 1 316 ? 1.472 27.561 -75.721 1.00 14.63 315 LYS B N 1
ATOM 5142 C CA . LYS B 1 316 ? 0.786 28.225 -76.823 1.00 15.52 315 LYS B CA 1
ATOM 5143 C C . LYS B 1 316 ? -0.085 29.393 -76.350 1.00 15.76 315 LYS B C 1
ATOM 5144 O O . LYS B 1 316 ? -0.054 30.483 -76.934 1.00 15.73 315 LYS B O 1
ATOM 5150 N N . GLU B 1 317 ? -0.871 29.175 -75.293 1.00 17.05 316 GLU B N 1
ATOM 5151 C CA . GLU B 1 317 ? -1.810 30.210 -74.849 1.00 17.37 316 GLU B CA 1
ATOM 5152 C C . GLU B 1 317 ? -1.090 31.413 -74.235 1.00 16.42 316 GLU B C 1
ATOM 5153 O O . GLU B 1 317 ? -1.424 32.561 -74.523 1.00 14.08 316 GLU B O 1
ATOM 5159 N N . ILE B 1 318 ? -0.099 31.150 -73.393 1.00 15.71 317 ILE B N 1
ATOM 5160 C CA . ILE B 1 318 ? 0.663 32.228 -72.775 1.00 19.91 317 ILE B CA 1
ATOM 5161 C C . ILE B 1 318 ? 1.415 33.009 -73.849 1.00 17.43 317 ILE B C 1
ATOM 5162 O O . ILE B 1 318 ? 1.493 34.243 -73.793 1.00 17.93 317 ILE B O 1
ATOM 5167 N N . THR B 1 319 ? 1.982 32.290 -74.816 1.00 21.04 318 THR B N 1
ATOM 5168 C CA . THR B 1 319 ? 2.654 32.920 -75.954 1.00 22.30 318 THR B CA 1
ATOM 5169 C C . THR B 1 319 ? 1.696 33.837 -76.703 1.00 23.43 318 THR B C 1
ATOM 5170 O O . THR B 1 319 ? 2.081 34.913 -77.160 1.00 20.62 318 THR B O 1
ATOM 5174 N N . ALA B 1 320 ? 0.439 33.425 -76.810 1.00 21.03 319 ALA B N 1
ATOM 5175 C CA . ALA B 1 320 ? -0.541 34.252 -77.500 1.00 23.17 319 ALA B CA 1
ATOM 5176 C C . ALA B 1 320 ? -0.881 35.509 -76.705 1.00 21.25 319 ALA B C 1
ATOM 5177 O O . ALA B 1 320 ? -1.205 36.536 -77.279 1.00 20.57 319 ALA B O 1
ATOM 5179 N N . LEU B 1 321 ? -0.799 35.434 -75.380 1.00 17.46 320 LEU B N 1
ATOM 5180 C CA . LEU B 1 321 ? -1.127 36.596 -74.546 1.00 18.50 320 LEU B CA 1
ATOM 5181 C C . LEU B 1 321 ? 0.046 37.559 -74.329 1.00 20.52 320 LEU B C 1
ATOM 5182 O O . LEU B 1 321 ? -0.137 38.775 -74.242 1.00 24.95 320 LEU B O 1
ATOM 5187 N N . ALA B 1 322 ? 1.250 37.010 -74.245 1.00 18.85 321 ALA B N 1
ATOM 5188 C CA . ALA B 1 322 ? 2.434 37.777 -73.864 1.00 22.38 321 ALA B CA 1
ATOM 5189 C C . ALA B 1 322 ? 3.037 38.572 -75.030 1.00 22.54 321 ALA B C 1
ATOM 5190 O O . ALA B 1 322 ? 2.795 38.247 -76.197 1.00 23.44 321 ALA B O 1
ATOM 5192 N N . PRO B 1 323 ? 3.826 39.620 -74.720 1.00 24.77 322 PRO B N 1
ATOM 5193 C CA . PRO B 1 323 ? 4.515 40.342 -75.796 1.00 24.50 322 PRO B CA 1
ATOM 5194 C C . PRO B 1 323 ? 5.498 39.429 -76.521 1.00 27.89 322 PRO B C 1
ATOM 5195 O O . PRO B 1 323 ? 5.986 38.480 -75.903 1.00 25.93 322 PRO B O 1
ATOM 5199 N N . SER B 1 324 ? 5.787 39.723 -77.790 1.00 33.18 323 SER B N 1
ATOM 5200 C CA . SER B 1 324 ? 6.798 38.997 -78.568 1.00 39.52 323 SER B CA 1
ATOM 5201 C C . SER B 1 324 ? 8.161 39.031 -77.873 1.00 37.14 323 SER B C 1
ATOM 5202 O O . SER B 1 324 ? 8.991 38.135 -78.042 1.00 34.09 323 SER B O 1
ATOM 5205 N N . THR B 1 325 ? 8.388 40.085 -77.098 1.00 36.85 324 THR B N 1
ATOM 5206 C CA . THR B 1 325 ? 9.665 40.305 -76.433 1.00 37.46 324 THR B CA 1
ATOM 5207 C C . THR B 1 325 ? 9.948 39.288 -75.330 1.00 39.68 324 THR B C 1
ATOM 5208 O O . THR B 1 325 ? 11.087 39.167 -74.874 1.00 37.93 324 THR B O 1
ATOM 5212 N N . MET B 1 326 ? 8.911 38.580 -74.888 1.00 37.38 325 MET B N 1
ATOM 5213 C CA . MET B 1 326 ? 9.048 37.644 -73.779 1.00 37.09 325 MET B CA 1
ATOM 5214 C C . MET B 1 326 ? 9.374 36.226 -74.234 1.00 33.68 325 MET B C 1
ATOM 5215 O O . MET B 1 326 ? 8.649 35.630 -75.035 1.00 31.75 325 MET B O 1
ATOM 5220 N N . LYS B 1 327 ? 10.458 35.686 -73.693 1.00 26.93 326 LYS B N 1
ATOM 5221 C CA . LYS B 1 327 ? 10.740 34.267 -73.824 1.00 24.08 326 LYS B CA 1
ATOM 5222 C C . LYS B 1 327 ? 9.830 33.543 -72.834 1.00 24.96 326 LYS B C 1
ATOM 5223 O O . LYS B 1 327 ? 9.836 33.849 -71.645 1.00 26.26 326 LYS B O 1
ATOM 5225 N N . ILE B 1 328 ? 9.016 32.618 -73.333 1.00 20.92 327 ILE B N 1
ATOM 5226 C CA . ILE B 1 328 ? 8.098 31.875 -72.489 1.00 22.42 327 ILE B CA 1
ATOM 5227 C C . ILE B 1 328 ? 8.646 30.481 -72.240 1.00 26.18 327 ILE B C 1
ATOM 5228 O O . ILE B 1 328 ? 8.924 29.741 -73.179 1.00 20.96 327 ILE B O 1
ATOM 5233 N N . LYS B 1 329 ? 8.789 30.112 -70.973 1.00 22.22 328 LYS B N 1
ATOM 5234 C CA . LYS B 1 329 ? 9.248 28.771 -70.650 1.00 18.23 328 LYS B CA 1
ATOM 5235 C C . LYS B 1 329 ? 8.395 28.109 -69.579 1.00 20.03 328 LYS B C 1
ATOM 5236 O O . LYS B 1 329 ? 8.264 28.625 -68.463 1.00 24.74 328 LYS B O 1
ATOM 5242 N N . ILE B 1 330 ? 7.804 26.972 -69.942 1.00 19.53 329 ILE B N 1
ATOM 5243 C CA . ILE B 1 330 ? 7.030 26.149 -69.023 1.00 16.31 329 ILE B CA 1
ATOM 5244 C C . ILE B 1 330 ? 7.927 25.033 -68.491 1.00 19.74 329 ILE B C 1
ATOM 5245 O O . ILE B 1 330 ? 8.494 24.269 -69.274 1.00 19.96 329 ILE B O 1
ATOM 5250 N N . ILE B 1 331 ? 8.079 24.962 -67.168 1.00 11.54 330 ILE B N 1
ATOM 5251 C CA . ILE B 1 331 ? 8.864 23.920 -66.533 1.00 15.59 330 ILE B CA 1
ATOM 5252 C C . ILE B 1 331 ? 7.886 22.934 -65.913 1.00 17.14 330 ILE B C 1
ATOM 5253 O O . ILE B 1 331 ? 7.132 23.281 -65.001 1.00 16.03 330 ILE B O 1
ATOM 5258 N N . ALA B 1 332 ? 7.893 21.708 -66.411 1.00 13.15 331 ALA B N 1
ATOM 5259 C CA . ALA B 1 332 ? 6.957 20.710 -65.934 1.00 13.57 331 ALA B CA 1
ATOM 5260 C C . ALA B 1 332 ? 7.659 19.366 -65.766 1.00 15.93 331 ALA B C 1
ATOM 5261 O O . ALA B 1 332 ? 7.550 18.500 -66.626 1.00 17.89 331 ALA B O 1
ATOM 5263 N N . PRO B 1 333 ? 8.410 19.199 -64.663 1.00 18.49 332 PRO B N 1
ATOM 5264 C CA . PRO B 1 333 ? 9.173 17.959 -64.453 1.00 22.42 332 PRO B CA 1
ATOM 5265 C C . PRO B 1 333 ? 8.261 16.742 -64.321 1.00 16.19 332 PRO B C 1
ATOM 5266 O O . PRO B 1 333 ? 7.115 16.893 -63.899 1.00 14.06 332 PRO B O 1
ATOM 5270 N N . PRO B 1 334 ? 8.763 15.540 -64.663 1.00 20.55 333 PRO B N 1
ATOM 5271 C CA . PRO B 1 334 ? 7.894 14.361 -64.572 1.00 16.38 333 PRO B CA 1
ATOM 5272 C C . PRO B 1 334 ? 7.458 14.060 -63.135 1.00 16.34 333 PRO B C 1
ATOM 5273 O O . PRO B 1 334 ? 6.385 13.507 -62.933 1.00 19.06 333 PRO B O 1
ATOM 5277 N N . GLU B 1 335 ? 8.251 14.467 -62.152 1.00 17.17 334 GLU B N 1
ATOM 5278 C CA . GLU B 1 335 ? 7.902 14.205 -60.759 1.00 19.24 334 GLU B CA 1
ATOM 5279 C C . GLU B 1 335 ? 7.009 15.293 -60.137 1.00 16.33 334 GLU B C 1
ATOM 5280 O O . GLU B 1 335 ? 6.896 15.396 -58.913 1.00 14.14 334 GLU B O 1
ATOM 5286 N N . ARG B 1 336 ? 6.372 16.099 -60.971 1.00 14.72 335 ARG B N 1
ATOM 5287 C CA . ARG B 1 336 ? 5.733 17.318 -60.471 1.00 13.42 335 ARG B CA 1
ATOM 5288 C C . ARG B 1 336 ? 4.510 17.109 -59.574 1.00 10.49 335 ARG B C 1
ATOM 5289 O O . ARG B 1 336 ? 4.048 18.046 -58.919 1.00 13.55 335 ARG B O 1
ATOM 5297 N N . LYS B 1 337 ? 3.978 15.896 -59.527 1.00 9.38 336 LYS B N 1
ATOM 5298 C CA . LYS B 1 337 ? 2.915 15.622 -58.561 1.00 11.80 336 LYS B CA 1
ATOM 5299 C C . LYS B 1 337 ? 3.455 15.831 -57.146 1.00 15.38 336 LYS B C 1
ATOM 5300 O O . LYS B 1 337 ? 2.710 16.176 -56.222 1.00 24.44 336 LYS B O 1
ATOM 5306 N N . TYR B 1 338 ? 4.757 15.606 -56.982 1.00 10.81 337 TYR B N 1
ATOM 5307 C CA . TYR B 1 338 ? 5.380 15.624 -55.651 1.00 10.14 337 TYR B CA 1
ATOM 5308 C C . TYR B 1 338 ? 6.372 16.769 -55.430 1.00 12.92 337 TYR B C 1
ATOM 5309 O O . TYR B 1 338 ? 7.135 16.752 -54.468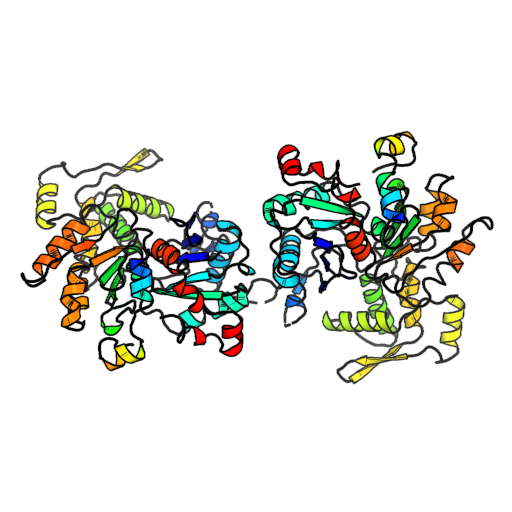 1.00 10.69 337 TYR B O 1
ATOM 5318 N N . SER B 1 339 ? 6.370 17.751 -56.325 1.00 9.21 338 SER B N 1
ATOM 5319 C CA . SER B 1 339 ? 7.315 18.865 -56.250 1.00 10.08 338 SER B CA 1
ATOM 5320 C C . SER B 1 339 ? 7.237 19.649 -54.956 1.00 7.97 338 SER B C 1
ATOM 5321 O O . SER B 1 339 ? 8.247 20.115 -54.442 1.00 8.74 338 SER B O 1
ATOM 5324 N N . VAL B 1 340 ? 6.027 19.812 -54.440 1.00 8.41 339 VAL B N 1
ATOM 5325 C CA . VAL B 1 340 ? 5.857 20.542 -53.198 1.00 8.62 339 VAL B CA 1
ATOM 5326 C C . VAL B 1 340 ? 6.620 19.811 -52.108 1.00 7.58 339 VAL B C 1
ATOM 5327 O O . VAL B 1 340 ? 7.383 20.424 -51.338 1.00 6.55 339 VAL B O 1
ATOM 5331 N N . TRP B 1 341 ? 6.422 18.498 -52.035 1.00 6.85 340 TRP B N 1
ATOM 5332 C CA . TRP B 1 341 ? 7.050 17.742 -50.950 1.00 9.58 340 TRP B CA 1
ATOM 5333 C C . TRP B 1 341 ? 8.556 17.773 -51.122 1.00 10.70 340 TRP B C 1
ATOM 5334 O O . TRP B 1 341 ? 9.288 17.972 -50.161 1.00 7.78 340 TRP B O 1
ATOM 5345 N N . ILE B 1 342 ? 9.005 17.579 -52.356 1.00 6.96 341 ILE B N 1
ATOM 5346 C CA . ILE B 1 342 ? 10.439 17.527 -52.649 1.00 9.38 341 ILE B CA 1
ATOM 5347 C C . ILE B 1 342 ? 11.104 18.845 -52.284 1.00 7.70 341 ILE B C 1
ATOM 5348 O O . ILE B 1 342 ? 12.185 18.865 -51.692 1.00 8.36 341 ILE B O 1
ATOM 5353 N N . GLY B 1 343 ? 10.443 19.949 -52.613 1.00 8.54 342 GLY B N 1
ATOM 5354 C CA . GLY B 1 343 ? 10.944 21.259 -52.230 1.00 12.31 342 GLY B CA 1
ATOM 5355 C C . GLY B 1 343 ? 11.046 21.405 -50.716 1.00 7.79 342 GLY B C 1
ATOM 5356 O O . GLY B 1 343 ? 12.009 21.996 -50.203 1.00 9.25 342 GLY B O 1
ATOM 5357 N N . GLY B 1 344 ? 10.078 20.843 -49.996 1.00 7.47 343 GLY B N 1
ATOM 5358 C CA . GLY B 1 344 ? 10.141 20.830 -48.537 1.00 7.89 343 GLY B CA 1
ATOM 5359 C C . GLY B 1 344 ? 11.328 20.035 -48.021 1.00 10.92 343 GLY B C 1
ATOM 5360 O O . GLY B 1 344 ? 12.028 20.459 -47.091 1.00 10.40 343 GLY B O 1
ATOM 5361 N N . SER B 1 345 ? 11.542 18.868 -48.618 1.00 9.21 344 SER B N 1
ATOM 5362 C CA . SER B 1 345 ? 12.661 18.000 -48.261 1.00 10.56 344 SER B CA 1
ATOM 5363 C C . SER B 1 345 ? 14.007 18.699 -48.473 1.00 11.34 344 SER B C 1
ATOM 5364 O O . SER B 1 345 ? 14.902 18.603 -47.631 1.00 12.03 344 SER B O 1
ATOM 5367 N N . ILE B 1 346 ? 14.135 19.417 -49.585 1.00 12.71 345 ILE B N 1
ATOM 5368 C CA . ILE B 1 346 ? 15.342 20.183 -49.868 1.00 10.79 345 ILE B CA 1
ATOM 5369 C C . ILE B 1 346 ? 15.533 21.300 -48.853 1.00 11.25 345 ILE B C 1
ATOM 5370 O O . ILE B 1 346 ? 16.622 21.470 -48.306 1.00 14.26 345 ILE B O 1
ATOM 5375 N N . LEU B 1 347 ? 14.472 22.069 -48.621 1.00 14.77 346 LEU B N 1
ATOM 5376 C CA . LEU B 1 347 ? 14.546 23.253 -47.761 1.00 11.06 346 LEU B CA 1
ATOM 5377 C C . LEU B 1 347 ? 14.947 22.880 -46.338 1.00 15.89 346 LEU B C 1
ATOM 5378 O O . LEU B 1 347 ? 15.863 23.476 -45.769 1.00 17.31 346 LEU B O 1
ATOM 5383 N N . ALA B 1 348 ? 14.285 21.873 -45.775 1.00 12.41 347 ALA B N 1
ATOM 5384 C CA . ALA B 1 348 ? 14.540 21.482 -44.389 1.00 14.41 347 ALA B CA 1
ATOM 5385 C C . ALA B 1 348 ? 15.912 20.846 -44.199 1.00 13.77 347 ALA B C 1
ATOM 5386 O O . ALA B 1 348 ? 16.389 20.714 -43.073 1.00 21.39 347 ALA B O 1
ATOM 5388 N N . SER B 1 349 ? 16.553 20.451 -45.292 1.00 17.19 348 SER B N 1
ATOM 5389 C CA A SER B 1 349 ? 17.876 19.832 -45.233 0.27 18.75 348 SER B CA 1
ATOM 5390 C CA B SER B 1 349 ? 17.874 19.840 -45.174 0.73 18.11 348 SER B CA 1
ATOM 5391 C C . SER B 1 349 ? 18.999 20.855 -45.385 1.00 23.11 348 SER B C 1
ATOM 5392 O O . SER B 1 349 ? 20.180 20.510 -45.291 1.00 22.85 348 SER B O 1
ATOM 5397 N N . LEU B 1 350 ? 18.637 22.110 -45.645 1.00 15.57 349 LEU B N 1
ATOM 5398 C CA . LEU B 1 350 ? 19.636 23.160 -45.865 1.00 18.70 349 LEU B CA 1
ATOM 5399 C C . LEU B 1 350 ? 20.298 23.652 -44.582 1.00 20.80 349 LEU B C 1
ATOM 5400 O O . LEU B 1 350 ? 19.626 23.893 -43.586 1.00 25.21 349 LEU B O 1
ATOM 5405 N N . SER B 1 351 ? 21.620 23.818 -44.616 1.00 25.50 350 SER B N 1
ATOM 5406 C CA . SER B 1 351 ? 22.335 24.438 -43.506 1.00 29.03 350 SER B CA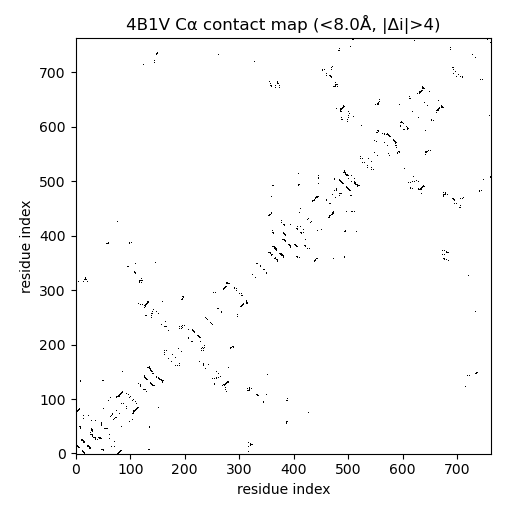 1
ATOM 5407 C C . SER B 1 351 ? 21.758 25.804 -43.184 1.00 31.67 350 SER B C 1
ATOM 5408 O O . SER B 1 351 ? 21.548 26.135 -42.018 1.00 38.20 350 SER B O 1
ATOM 5411 N N . THR B 1 352 ? 21.488 26.588 -44.225 1.00 28.90 351 THR B N 1
ATOM 5412 C CA . THR B 1 352 ? 21.064 27.971 -44.053 1.00 28.20 351 THR B CA 1
ATOM 5413 C C . THR B 1 352 ? 19.675 28.072 -43.451 1.00 31.16 351 THR B C 1
ATOM 5414 O O . THR B 1 352 ? 19.290 29.118 -42.936 1.00 32.66 351 THR B O 1
ATOM 5416 N N . PHE B 1 353 ? 18.934 26.972 -43.500 1.00 26.92 352 PHE B N 1
ATOM 5417 C CA . PHE B 1 353 ? 17.552 26.966 -43.046 1.00 28.60 352 PHE B CA 1
ATOM 5418 C C . PHE B 1 353 ? 17.427 26.680 -41.558 1.00 27.17 352 PHE B C 1
ATOM 5419 O O . PHE B 1 353 ? 16.380 26.919 -40.954 1.00 26.01 352 PHE B O 1
ATOM 5427 N N . GLN B 1 354 ? 18.487 26.166 -40.959 1.00 29.97 353 GLN B N 1
ATOM 5428 C CA . GLN B 1 354 ? 18.378 25.696 -39.589 1.00 31.53 353 GLN B CA 1
ATOM 5429 C C . GLN B 1 354 ? 18.097 26.817 -38.572 1.00 27.96 353 GLN B C 1
ATOM 5430 O O . GLN B 1 354 ? 17.548 26.560 -37.511 1.00 27.91 353 GLN B O 1
ATOM 5436 N N . GLN B 1 355 ? 18.406 28.064 -38.911 1.00 29.93 354 GLN B N 1
ATOM 5437 C CA . GLN B 1 355 ? 18.068 29.156 -37.999 1.00 34.76 354 GLN B CA 1
ATOM 5438 C C . GLN B 1 355 ? 16.639 29.644 -38.222 1.00 31.70 354 GLN B C 1
ATOM 5439 O O . GLN B 1 355 ? 16.153 30.509 -37.486 1.00 27.05 354 GLN B O 1
ATOM 5445 N N . MET B 1 356 ? 15.980 29.094 -39.242 1.00 24.91 355 MET B N 1
ATOM 5446 C CA A MET B 1 356 ? 14.647 29.545 -39.630 0.50 23.53 355 MET B CA 1
ATOM 5447 C CA B MET B 1 356 ? 14.644 29.539 -39.640 0.50 23.52 355 MET B CA 1
ATOM 5448 C C . MET B 1 356 ? 13.509 28.818 -38.908 1.00 22.19 355 MET B C 1
ATOM 5449 O O . MET B 1 356 ? 12.389 29.330 -38.840 1.00 20.95 355 MET B O 1
ATOM 5458 N N . TRP B 1 357 ? 13.795 27.633 -38.366 1.00 27.61 356 TRP B N 1
ATOM 5459 C CA . TRP B 1 357 ? 12.806 26.888 -37.573 1.00 25.24 356 TRP B CA 1
ATOM 5460 C C . TRP B 1 357 ? 12.261 27.782 -36.469 1.00 18.96 356 TRP B C 1
ATOM 5461 O O . TRP B 1 357 ? 13.010 28.586 -35.903 1.00 20.51 356 TRP B O 1
ATOM 5472 N N . ILE B 1 358 ? 10.964 27.676 -36.184 1.00 18.35 357 ILE B N 1
ATOM 5473 C CA . ILE B 1 358 ? 10.450 28.172 -34.909 1.00 19.65 357 ILE B CA 1
ATOM 5474 C C . ILE B 1 358 ? 10.802 27.109 -33.883 1.00 28.48 357 ILE B C 1
ATOM 5475 O O . ILE B 1 358 ? 10.384 25.962 -34.017 1.00 26.79 357 ILE B O 1
ATOM 5480 N N . THR B 1 359 ? 11.570 27.472 -32.865 1.00 22.33 358 THR B N 1
ATOM 5481 C CA . THR B 1 359 ? 11.941 26.485 -31.857 1.00 27.35 358 THR B CA 1
ATOM 5482 C C . THR B 1 359 ? 10.886 26.473 -30.768 1.00 23.99 358 THR B C 1
ATOM 5483 O O . THR B 1 359 ? 10.127 27.429 -30.640 1.00 24.15 358 THR B O 1
ATOM 5487 N N . LYS B 1 360 ? 10.817 25.378 -30.015 1.00 24.46 359 LYS B N 1
ATOM 5488 C CA . LYS B 1 360 ? 9.899 25.286 -28.886 1.00 26.60 359 LYS B CA 1
ATOM 5489 C C . LYS B 1 360 ? 10.112 26.440 -27.909 1.00 31.08 359 LYS B C 1
ATOM 5490 O O . LYS B 1 360 ? 9.150 27.020 -27.408 1.00 36.04 359 LYS B O 1
ATOM 5496 N N . GLN B 1 361 ? 11.373 26.778 -27.654 1.00 30.13 360 GLN B N 1
ATOM 5497 C CA . GLN B 1 361 ? 11.705 27.899 -26.770 1.00 30.98 360 GLN B CA 1
ATOM 5498 C C . GLN B 1 361 ? 11.079 29.201 -27.284 1.00 32.44 360 GLN B C 1
ATOM 5499 O O . GLN B 1 361 ? 10.491 29.967 -26.516 1.00 34.41 360 GLN B O 1
ATOM 5505 N N . GLU B 1 362 ? 11.210 29.438 -28.588 1.00 31.53 361 GLU B N 1
ATOM 5506 C CA . GLU B 1 362 ? 10.641 30.626 -29.225 1.00 31.41 361 GLU B CA 1
ATOM 5507 C C . GLU B 1 362 ? 9.116 30.654 -29.168 1.00 30.61 361 GLU B C 1
ATOM 5508 O O . GLU B 1 362 ? 8.520 31.716 -28.975 1.00 30.98 361 GLU B O 1
ATOM 5514 N N . TYR B 1 363 ? 8.484 29.497 -29.348 1.00 30.66 362 TYR B N 1
ATOM 5515 C CA . TYR B 1 363 ? 7.032 29.415 -29.212 1.00 28.25 362 TYR B CA 1
ATOM 5516 C C . TYR B 1 363 ? 6.615 29.716 -27.775 1.00 30.42 362 TYR B C 1
ATOM 5517 O O . TYR B 1 363 ? 5.631 30.423 -27.538 1.00 31.42 362 TYR B O 1
ATOM 5526 N N . ASP B 1 364 ? 7.354 29.163 -26.819 1.00 29.02 363 ASP B N 1
ATOM 5527 C CA . ASP B 1 364 ? 7.018 29.361 -25.409 1.00 31.15 363 ASP B CA 1
ATOM 5528 C C . ASP B 1 364 ? 6.995 30.841 -25.045 1.00 32.82 363 ASP B C 1
ATOM 5529 O O . ASP B 1 364 ? 6.103 31.300 -24.345 1.00 35.21 363 ASP B O 1
ATOM 5534 N N . GLU B 1 365 ? 7.948 31.595 -25.573 1.00 36.24 364 GLU B N 1
ATOM 5535 C CA . GLU B 1 365 ? 8.084 32.995 -25.205 1.00 34.95 364 GLU B CA 1
ATOM 5536 C C . GLU B 1 365 ? 7.137 33.906 -25.987 1.00 35.46 364 GLU B C 1
ATOM 5537 O O . GLU B 1 365 ? 6.700 34.932 -25.478 1.00 35.77 364 GLU B O 1
ATOM 5539 N N . ALA B 1 366 ? 6.804 33.524 -27.218 1.00 32.46 365 ALA B N 1
ATOM 5540 C CA . ALA B 1 366 ? 6.037 34.411 -28.091 1.00 33.08 365 ALA B CA 1
ATOM 5541 C C . ALA B 1 366 ? 4.595 33.974 -28.352 1.00 29.77 365 ALA B C 1
ATOM 5542 O O . ALA B 1 366 ? 3.764 34.791 -28.738 1.00 40.35 365 ALA B O 1
ATOM 5544 N N . GLY B 1 367 ? 4.297 32.695 -28.149 1.00 29.91 366 GLY B N 1
ATOM 5545 C CA . GLY B 1 367 ? 2.969 32.178 -28.436 1.00 27.62 366 GLY B CA 1
ATOM 5546 C C . GLY B 1 367 ? 2.804 31.857 -29.913 1.00 27.86 366 GLY B C 1
ATOM 5547 O O . GLY B 1 367 ? 3.757 31.984 -30.682 1.00 25.40 366 GLY B O 1
ATOM 5548 N N . PRO B 1 368 ? 1.593 31.438 -30.323 1.00 27.30 367 PRO B N 1
ATOM 5549 C CA . PRO B 1 368 ? 1.347 31.024 -31.718 1.00 22.28 367 PRO B CA 1
ATOM 5550 C C . PRO B 1 368 ? 1.581 32.103 -32.779 1.00 28.38 367 PRO B C 1
ATOM 5551 O O . PRO B 1 368 ? 1.807 31.739 -33.936 1.00 21.86 367 PRO B O 1
ATOM 5555 N N . SER B 1 369 ? 1.528 33.385 -32.419 1.00 23.52 368 SER B N 1
ATOM 5556 C CA . SER B 1 369 ? 1.738 34.439 -33.415 1.00 24.72 368 SER B CA 1
ATOM 5557 C C . SER B 1 369 ? 3.189 34.547 -33.907 1.00 24.91 368 SER B C 1
ATOM 5558 O O . SER B 1 369 ? 3.484 35.342 -34.803 1.00 26.03 368 SER B O 1
ATOM 5561 N N . ILE B 1 370 ? 4.083 33.750 -33.320 1.00 23.11 369 ILE B N 1
ATOM 5562 C CA . ILE B 1 370 ? 5.469 33.643 -33.779 1.00 22.80 369 ILE B CA 1
ATOM 5563 C C . ILE B 1 370 ? 5.509 33.212 -35.248 1.00 26.79 369 ILE B C 1
ATOM 5564 O O . ILE B 1 370 ? 6.453 33.527 -35.982 1.00 24.62 369 ILE B O 1
ATOM 5569 N N . VAL B 1 371 ? 4.465 32.514 -35.684 1.00 22.18 370 VAL B N 1
ATOM 5570 C CA . VAL B 1 371 ? 4.433 31.960 -37.038 1.00 17.76 370 VAL B CA 1
ATOM 5571 C C . VAL B 1 371 ? 4.438 33.063 -38.100 1.00 25.40 370 VAL B C 1
ATOM 5572 O O . VAL B 1 371 ? 4.940 32.862 -39.210 1.00 25.08 370 VAL B O 1
ATOM 5576 N N A HIS B 1 372 ? 3.911 34.229 -37.744 0.51 23.38 371 HIS B N 1
ATOM 5577 N N B HIS B 1 372 ? 3.866 34.217 -37.766 0.49 23.30 371 HIS B N 1
ATOM 5578 C CA A HIS B 1 372 ? 3.860 35.354 -38.669 0.51 24.24 371 HIS B CA 1
ATOM 5579 C CA B HIS B 1 372 ? 3.878 35.354 -38.682 0.49 24.21 371 HIS B CA 1
ATOM 5580 C C A HIS B 1 372 ? 5.220 36.029 -38.797 0.51 25.64 371 HIS B C 1
ATOM 5581 C C B HIS B 1 372 ? 5.294 35.874 -38.843 0.49 25.51 371 HIS B C 1
ATOM 5582 O O A HIS B 1 372 ? 5.558 36.572 -39.846 0.51 26.50 371 HIS B O 1
ATOM 5583 O O B HIS B 1 372 ? 5.738 36.166 -39.953 0.49 26.89 371 HIS B O 1
ATOM 5596 N N . ARG B 1 373 ? 6.003 35.981 -37.725 1.00 26.27 372 ARG B N 1
ATOM 5597 C CA . ARG B 1 373 ? 7.331 36.570 -37.732 1.00 33.01 372 ARG B CA 1
ATOM 5598 C C . ARG B 1 373 ? 8.406 35.650 -38.317 1.00 30.40 372 ARG B C 1
ATOM 5599 O O . ARG B 1 373 ? 9.384 36.128 -38.880 1.00 23.78 372 ARG B O 1
ATOM 5607 N N . LYS B 1 374 ? 8.211 34.337 -38.236 1.00 25.49 373 LYS B N 1
ATOM 5608 C CA . LYS B 1 374 ? 9.262 33.414 -38.659 1.00 26.16 373 LYS B CA 1
ATOM 5609 C C . LYS B 1 374 ? 9.006 32.718 -39.999 1.00 22.25 373 LYS B C 1
ATOM 5610 O O . LYS B 1 374 ? 9.942 32.295 -40.667 1.00 21.35 373 LYS B O 1
ATOM 5616 N N . CYS B 1 375 ? 7.748 32.591 -40.394 1.00 22.13 374 CYS B N 1
ATOM 5617 C CA . CYS B 1 375 ? 7.422 31.814 -41.593 1.00 20.52 374 CYS B CA 1
ATOM 5618 C C . CYS B 1 375 ? 6.867 32.674 -42.723 1.00 20.10 374 CYS B C 1
ATOM 5619 O O . CYS B 1 375 ? 5.695 33.059 -42.722 1.00 24.19 374 CYS B O 1
ATOM 5622 N N . PHE B 1 376 ? 7.737 32.986 -43.673 1.00 21.25 375 PHE B N 1
ATOM 5623 C CA . PHE B 1 376 ? 7.382 33.824 -44.809 1.00 27.02 375 PHE B CA 1
ATOM 5624 C C . PHE B 1 376 ? 8.314 33.549 -45.988 1.00 32.70 375 PHE B C 1
ATOM 5625 O O . PHE B 1 376 ? 9.386 32.965 -45.837 1.00 31.36 375 PHE B O 1
ATOM 5634 N N . SER C 2 5 ? 14.628 -3.720 -7.046 1.00 35.33 137 SER M N 1
ATOM 5635 C CA . SER C 2 5 ? 13.862 -4.928 -6.751 1.00 28.21 137 SER M CA 1
ATOM 5636 C C . SER C 2 5 ? 14.571 -6.206 -7.226 1.00 28.94 137 SER M C 1
ATOM 5637 O O . SER C 2 5 ? 13.985 -7.042 -7.930 1.00 22.28 137 SER M O 1
ATOM 5639 N N . ALA C 2 6 ? 15.832 -6.361 -6.828 1.00 25.60 138 ALA M N 1
ATOM 5640 C CA . ALA C 2 6 ? 16.635 -7.496 -7.259 1.00 23.42 138 ALA M CA 1
ATOM 5641 C C . ALA C 2 6 ? 16.120 -8.822 -6.720 1.00 23.58 138 ALA M C 1
ATOM 5642 O O . ALA C 2 6 ? 16.069 -9.813 -7.445 1.00 22.77 138 ALA M O 1
ATOM 5644 N N . ALA C 2 7 ? 15.753 -8.844 -5.443 1.00 23.09 139 ALA M N 1
ATOM 5645 C CA . ALA C 2 7 ? 15.211 -10.048 -4.839 1.00 32.29 139 ALA M CA 1
ATOM 5646 C C . ALA C 2 7 ? 13.951 -10.491 -5.590 1.00 28.86 139 ALA M C 1
ATOM 5647 O O . ALA C 2 7 ? 13.716 -11.679 -5.760 1.00 21.68 139 ALA M O 1
ATOM 5649 N N . LEU C 2 8 ? 13.150 -9.537 -6.053 1.00 25.80 140 LEU M N 1
ATOM 5650 C CA . LEU C 2 8 ? 11.932 -9.891 -6.783 1.00 24.10 140 LEU M CA 1
ATOM 5651 C C . LEU C 2 8 ? 12.241 -10.481 -8.159 1.00 20.99 140 LEU M C 1
ATOM 5652 O O . LEU C 2 8 ? 11.678 -11.500 -8.555 1.00 20.90 140 LEU M O 1
ATOM 5657 N N . GLU C 2 9 ? 13.124 -9.832 -8.898 1.00 20.89 141 GLU M N 1
ATOM 5658 C CA . GLU C 2 9 ? 13.487 -10.325 -10.216 1.00 25.34 141 GLU M CA 1
ATOM 5659 C C . GLU C 2 9 ? 14.090 -11.729 -10.147 1.00 24.31 141 GLU M C 1
ATOM 5660 O O . GLU C 2 9 ? 13.811 -12.564 -11.005 1.00 24.60 141 GLU M O 1
ATOM 5666 N N . ARG C 2 10 ? 14.903 -11.986 -9.123 1.00 21.85 142 ARG M N 1
ATOM 5667 C CA . ARG C 2 10 ? 15.449 -13.321 -8.891 1.00 22.40 142 ARG M CA 1
ATOM 5668 C C . ARG C 2 10 ? 14.306 -14.323 -8.725 1.00 21.80 142 ARG M C 1
ATOM 5669 O O . ARG C 2 10 ? 14.293 -15.389 -9.350 1.00 22.00 142 ARG M O 1
ATOM 5677 N N . LYS C 2 11 ? 13.351 -13.976 -7.873 1.00 21.23 143 LYS M N 1
ATOM 5678 C CA . LYS C 2 11 ? 12.260 -14.893 -7.571 1.00 20.85 143 LYS M CA 1
ATOM 5679 C C . LYS C 2 11 ? 11.422 -15.197 -8.803 1.00 21.83 143 LYS M C 1
ATOM 5680 O O . LYS C 2 11 ? 10.993 -16.330 -9.014 1.00 20.38 143 LYS M O 1
ATOM 5686 N N . ILE C 2 12 ? 11.175 -14.176 -9.614 1.00 20.05 144 ILE M N 1
ATOM 5687 C CA . ILE C 2 12 ? 10.339 -14.359 -10.786 1.00 24.62 144 ILE M CA 1
ATOM 5688 C C . ILE C 2 12 ? 11.046 -15.228 -11.810 1.00 24.21 144 ILE M C 1
ATOM 5689 O O . ILE C 2 12 ? 10.469 -16.194 -12.309 1.00 30.22 144 ILE M O 1
ATOM 5694 N N . SER C 2 13 ? 12.302 -14.904 -12.099 1.00 21.67 145 SER M N 1
ATOM 5695 C CA . SER C 2 13 ? 13.077 -15.658 -13.080 1.00 22.53 145 SER M CA 1
ATOM 5696 C C . SER C 2 13 ? 13.229 -17.134 -12.705 1.00 24.45 145 SER M C 1
ATOM 5697 O O . SER C 2 13 ? 13.477 -17.965 -13.563 1.00 29.72 145 SER M O 1
ATOM 5700 N N . MET C 2 14 ? 13.069 -17.461 -11.429 1.00 25.59 146 MET M N 1
ATOM 5701 C CA A MET C 2 14 ? 13.236 -18.827 -10.936 0.60 27.94 146 MET M CA 1
ATOM 5702 C CA B MET C 2 14 ? 13.244 -18.845 -11.003 0.40 27.86 146 MET M CA 1
ATOM 5703 C C . MET C 2 14 ? 11.927 -19.579 -10.718 1.00 30.04 146 MET M C 1
ATOM 5704 O O . MET C 2 14 ? 11.928 -20.676 -10.165 1.00 35.84 146 MET M O 1
ATOM 5713 N N . ARG C 2 15 ? 10.805 -18.987 -11.117 1.00 21.20 147 ARG M N 1
ATOM 5714 C CA . ARG C 2 15 ? 9.508 -19.635 -10.901 1.00 20.88 147 ARG M CA 1
ATOM 5715 C C . ARG C 2 15 ? 9.437 -20.940 -11.706 1.00 26.49 147 ARG M C 1
ATOM 5716 O O . ARG C 2 15 ? 9.975 -21.045 -12.813 1.00 26.12 147 ARG M O 1
ATOM 5724 N N . GLN C 2 16 ? 8.819 -21.953 -11.114 1.00 27.64 148 GLN M N 1
ATOM 5725 C CA . GLN C 2 16 ? 8.623 -23.226 -11.793 1.00 24.50 148 GLN M CA 1
ATOM 5726 C C . GLN C 2 16 ? 7.562 -23.042 -12.867 1.00 26.82 148 GLN M C 1
ATOM 5727 O O . GLN C 2 16 ? 6.758 -22.119 -12.793 1.00 28.85 148 GLN M O 1
ATOM 5733 N N . SER C 2 17 ? 7.561 -23.904 -13.878 1.00 28.43 149 SER M N 1
ATOM 5734 C CA . SER C 2 17 ? 6.608 -23.754 -14.972 1.00 24.84 149 SER M CA 1
ATOM 5735 C C . SER C 2 17 ? 5.211 -24.146 -14.531 1.00 24.11 149 SER M C 1
ATOM 5736 O O . SER C 2 17 ? 5.037 -24.942 -13.605 1.00 22.92 149 SER M O 1
ATOM 5739 N N . ARG C 2 18 ? 4.218 -23.601 -15.221 1.00 25.90 150 ARG M N 1
ATOM 5740 C CA . ARG C 2 18 ? 2.829 -23.949 -14.967 1.00 29.15 150 ARG M CA 1
ATOM 5741 C C . ARG C 2 18 ? 2.622 -25.462 -15.066 1.00 27.78 150 ARG M C 1
ATOM 5742 O O . ARG C 2 18 ? 1.959 -26.069 -14.223 1.00 28.61 150 ARG M O 1
ATOM 5750 N N . GLU C 2 19 ? 3.221 -26.069 -16.084 1.00 27.66 151 GLU M N 1
ATOM 5751 C CA . GLU C 2 19 ? 3.095 -27.499 -16.298 1.00 31.26 151 GLU M CA 1
ATOM 5752 C C . GLU C 2 19 ? 3.688 -28.270 -15.131 1.00 26.48 151 GLU M C 1
ATOM 5753 O O . GLU C 2 19 ? 3.120 -29.265 -14.691 1.00 26.21 151 GLU M O 1
ATOM 5755 N N . GLU C 2 20 ? 4.833 -27.813 -14.630 1.00 25.23 152 GLU M N 1
ATOM 5756 C CA . GLU C 2 20 ? 5.448 -28.490 -13.499 1.00 28.83 152 GLU M CA 1
ATOM 5757 C C . GLU C 2 20 ? 4.597 -28.365 -12.232 1.00 30.97 152 GLU M C 1
ATOM 5758 O O . GLU C 2 20 ? 4.448 -29.330 -11.485 1.00 25.81 152 GLU M O 1
ATOM 5764 N N . LEU C 2 21 ? 4.035 -27.180 -11.992 1.00 23.99 153 LEU M N 1
ATOM 5765 C CA . LEU C 2 21 ? 3.228 -26.971 -10.793 1.00 23.68 153 LEU M CA 1
ATOM 5766 C C . LEU C 2 21 ? 1.891 -27.698 -10.869 1.00 27.53 153 LEU M C 1
ATOM 5767 O O . LEU C 2 21 ? 1.362 -28.137 -9.849 1.00 24.58 153 LEU M O 1
ATOM 5772 N N . ILE C 2 22 ? 1.350 -27.837 -12.077 1.00 26.12 154 ILE M N 1
ATOM 5773 C CA . ILE C 2 22 ? 0.101 -28.575 -12.243 1.00 29.06 154 ILE M CA 1
ATOM 5774 C C . ILE C 2 22 ? 0.396 -30.039 -11.979 1.00 29.91 154 ILE M C 1
ATOM 5775 O O . ILE C 2 22 ? -0.359 -30.726 -11.296 1.00 30.26 154 ILE M O 1
ATOM 5780 N N . LYS C 2 23 ? 1.542 -30.484 -12.485 1.00 33.80 155 LYS M N 1
ATOM 5781 C CA . LYS C 2 23 ? 2.011 -31.845 -12.309 1.00 36.02 155 LYS M CA 1
ATOM 5782 C C . LYS C 2 23 ? 2.257 -32.169 -10.839 1.00 33.02 155 LYS M C 1
ATOM 5783 O O . LYS C 2 23 ? 2.116 -33.314 -10.428 1.00 36.46 155 LYS M O 1
ATOM 5789 N N . ARG C 2 24 ? 2.621 -31.167 -10.047 1.00 32.67 156 ARG M N 1
ATOM 5790 C CA . ARG C 2 24 ? 2.843 -31.373 -8.615 1.00 29.98 156 ARG M CA 1
ATOM 5791 C C . ARG C 2 24 ? 1.546 -31.267 -7.807 1.00 32.50 156 ARG M C 1
ATOM 5792 O O . ARG C 2 24 ? 1.542 -31.468 -6.590 1.00 35.01 156 ARG M O 1
ATOM 5800 N N . GLY C 2 25 ? 0.452 -30.920 -8.477 1.00 34.50 157 GLY M N 1
ATOM 5801 C CA . GLY C 2 25 ? -0.834 -30.804 -7.813 1.00 27.44 157 GLY M CA 1
ATOM 5802 C C . GLY C 2 25 ? -1.025 -29.514 -7.033 1.00 32.96 157 GLY M C 1
ATOM 5803 O O . GLY C 2 25 ? -2.040 -29.338 -6.357 1.00 33.11 157 GLY M O 1
ATOM 5804 N N . VAL C 2 26 ? -0.050 -28.614 -7.121 1.00 25.62 158 VAL M N 1
ATOM 5805 C CA . VAL C 2 26 ? -0.141 -27.305 -6.483 1.00 24.83 158 VAL M CA 1
ATOM 5806 C C . VAL C 2 26 ? -1.153 -26.437 -7.234 1.00 25.82 158 VAL M C 1
ATOM 5807 O O . VAL C 2 26 ? -1.993 -25.760 -6.637 1.00 24.26 158 VAL M O 1
ATOM 5811 N N . LEU C 2 27 ? -1.060 -26.475 -8.557 1.00 23.95 159 LEU M N 1
ATOM 5812 C CA . LEU C 2 27 ? -1.868 -25.633 -9.423 1.00 28.95 159 LEU M CA 1
ATOM 5813 C C . LEU C 2 27 ? -3.072 -26.389 -9.943 1.00 33.02 159 LEU M C 1
ATOM 5814 O O . LEU C 2 27 ? -2.935 -27.332 -10.721 1.00 31.22 159 LEU M O 1
ATOM 5819 N N . LYS C 2 28 ? -4.257 -25.971 -9.511 1.00 33.39 160 LYS M N 1
ATOM 5820 C CA . LYS C 2 28 ? -5.494 -26.584 -9.960 1.00 36.14 160 LYS M CA 1
ATOM 5821 C C . LYS C 2 28 ? -6.385 -25.500 -10.560 1.00 36.95 160 LYS M C 1
ATOM 5822 O O . LYS C 2 28 ? -6.928 -24.652 -9.842 1.00 29.63 160 LYS M O 1
ATOM 5828 N N . GLU C 2 29 ? -6.524 -25.543 -11.881 1.00 33.93 161 GLU M N 1
ATOM 5829 C CA . GLU C 2 29 ? -7.197 -24.498 -12.644 1.00 31.18 161 GLU M CA 1
ATOM 5830 C C . GLU C 2 29 ? -8.677 -24.795 -12.864 1.00 33.48 161 GLU M C 1
ATOM 5831 O O . GLU C 2 29 ? -9.112 -25.943 -12.771 1.00 40.30 161 GLU M O 1
ATOM 5837 N N . ILE C 2 30 ? -9.443 -23.753 -13.169 1.00 36.79 162 ILE M N 1
ATOM 5838 C CA . ILE C 2 30 ? -10.883 -23.879 -13.370 1.00 41.29 162 ILE M CA 1
ATOM 5839 C C . ILE C 2 30 ? -11.217 -24.198 -14.826 1.00 43.50 162 ILE M C 1
ATOM 5840 O O . ILE C 2 30 ? -10.928 -23.407 -15.726 1.00 41.62 162 ILE M O 1
ATOM 5845 N N . SER D 2 5 ? 22.196 21.103 -53.654 1.00 38.63 137 SER N N 1
ATOM 5846 C CA . SER D 2 5 ? 21.380 22.290 -53.893 1.00 33.22 137 SER N CA 1
ATOM 5847 C C . SER D 2 5 ? 22.101 23.575 -53.481 1.00 31.84 137 SER N C 1
ATOM 5848 O O . SER D 2 5 ? 21.542 24.410 -52.763 1.00 27.17 137 SER N O 1
ATOM 5850 N N . ALA D 2 6 ? 23.343 23.731 -53.934 1.00 27.44 138 ALA N N 1
ATOM 5851 C CA . ALA D 2 6 ? 24.152 24.886 -53.563 1.00 25.13 138 ALA N CA 1
ATOM 5852 C C . ALA D 2 6 ? 23.640 26.192 -54.148 1.00 24.60 138 ALA N C 1
ATOM 5853 O O . ALA D 2 6 ? 23.616 27.206 -53.465 1.00 24.19 138 ALA N O 1
ATOM 5855 N N . ALA D 2 7 ? 23.258 26.165 -55.421 1.00 27.66 139 ALA N N 1
ATOM 5856 C CA . ALA D 2 7 ? 22.731 27.342 -56.093 1.00 30.04 139 ALA N CA 1
ATOM 5857 C C . ALA D 2 7 ? 21.484 27.856 -55.382 1.00 28.42 139 ALA N C 1
ATOM 5858 O O . ALA D 2 7 ? 21.301 29.058 -55.239 1.00 23.09 139 ALA N O 1
ATOM 5860 N N . LEU D 2 8 ? 20.647 26.934 -54.913 1.00 28.09 140 LEU N N 1
ATOM 5861 C CA . LEU D 2 8 ? 19.424 27.304 -54.202 1.00 29.44 140 LEU N CA 1
ATOM 5862 C C . LEU D 2 8 ? 19.719 27.909 -52.837 1.00 27.94 140 LEU N C 1
ATOM 5863 O O . LEU D 2 8 ? 19.164 28.944 -52.464 1.00 21.35 140 LEU N O 1
ATOM 5868 N N . GLU D 2 9 ? 20.585 27.243 -52.086 1.00 22.27 141 GLU N N 1
ATOM 5869 C CA . GLU D 2 9 ? 20.947 27.703 -50.756 1.00 23.27 141 GLU N CA 1
ATOM 5870 C C . GLU D 2 9 ? 21.551 29.101 -50.776 1.00 26.41 141 GLU N C 1
ATOM 5871 O O . GLU D 2 9 ? 21.304 29.907 -49.871 1.00 24.72 141 GLU N O 1
ATOM 5877 N N . ARG D 2 10 ? 22.350 29.370 -51.803 1.00 25.09 142 ARG N N 1
ATOM 5878 C CA . ARG D 2 10 ? 22.920 30.695 -52.014 1.00 29.68 142 ARG N CA 1
ATOM 5879 C C . ARG D 2 10 ? 21.813 31.738 -52.156 1.00 22.52 142 ARG N C 1
ATOM 5880 O O . ARG D 2 10 ? 21.833 32.784 -51.506 1.00 22.57 142 ARG N O 1
ATOM 5888 N N . LYS D 2 11 ? 20.858 31.445 -53.026 1.00 22.06 143 LYS N N 1
ATOM 5889 C CA . LYS D 2 11 ? 19.791 32.388 -53.315 1.00 21.58 143 LYS N CA 1
ATOM 5890 C C . LYS D 2 11 ? 18.941 32.663 -52.078 1.00 21.55 143 LYS N C 1
ATOM 5891 O O . LYS D 2 11 ? 18.549 33.794 -51.827 1.00 20.85 143 LYS N O 1
ATOM 5897 N N . ILE D 2 12 ? 18.669 31.623 -51.301 1.00 21.39 144 ILE N N 1
ATOM 5898 C CA . ILE D 2 12 ? 17.823 31.771 -50.121 1.00 23.19 144 ILE N CA 1
ATOM 5899 C C . ILE D 2 12 ? 18.514 32.616 -49.055 1.00 23.22 144 ILE N C 1
ATOM 5900 O O . ILE D 2 12 ? 17.939 33.567 -48.541 1.00 25.39 144 ILE N O 1
ATOM 5905 N N . SER D 2 13 ? 19.759 32.276 -48.744 1.00 24.80 145 SER N N 1
ATOM 5906 C CA . SER D 2 13 ? 20.496 32.986 -47.707 1.00 22.23 145 SER N CA 1
ATOM 5907 C C . SER D 2 13 ? 20.713 34.469 -48.015 1.00 25.25 145 SER N C 1
ATOM 5908 O O . SER D 2 13 ? 20.889 35.263 -47.098 1.00 31.43 145 SER N O 1
ATOM 5911 N N . MET D 2 14 ? 20.689 34.860 -49.285 1.00 25.02 146 MET N N 1
ATOM 5912 C CA . MET D 2 14 ? 20.881 36.282 -49.592 1.00 34.96 146 MET N CA 1
ATOM 5913 C C . MET D 2 14 ? 19.616 37.000 -50.077 1.00 34.39 146 MET N C 1
ATOM 5914 O O . MET D 2 14 ? 19.687 38.022 -50.762 1.00 35.05 146 MET N O 1
ATOM 5919 N N . ARG D 2 15 ? 18.462 36.460 -49.704 1.00 26.73 147 ARG N N 1
ATOM 5920 C CA . ARG D 2 15 ? 17.182 37.104 -49.993 1.00 26.97 147 ARG N CA 1
ATOM 5921 C C . ARG D 2 15 ? 17.088 38.438 -49.246 1.00 28.83 147 ARG N C 1
ATOM 5922 O O . ARG D 2 15 ? 17.619 38.589 -48.143 1.00 26.52 147 ARG N O 1
ATOM 5930 N N . GLN D 2 16 ? 16.462 39.426 -49.872 1.00 27.47 148 GLN N N 1
ATOM 5931 C CA . GLN D 2 16 ? 16.261 40.701 -49.194 1.00 21.94 148 GLN N CA 1
ATOM 5932 C C . GLN D 2 16 ? 15.213 40.504 -48.121 1.00 23.98 148 GLN N C 1
ATOM 5933 O O . GLN D 2 16 ? 14.400 39.584 -48.192 1.00 21.03 148 GLN N O 1
ATOM 5939 N N . SER D 2 17 ? 15.239 41.355 -47.104 1.00 22.37 149 SER N N 1
ATOM 5940 C CA . SER D 2 17 ? 14.327 41.184 -45.989 1.00 25.70 149 SER N CA 1
ATOM 5941 C C . SER D 2 17 ? 12.915 41.564 -46.403 1.00 22.10 149 SER N C 1
ATOM 5942 O O . SER D 2 17 ? 12.717 42.350 -47.333 1.00 22.05 149 SER N O 1
ATOM 5945 N N . ARG D 2 18 ? 11.946 40.997 -45.700 1.00 23.91 150 ARG N N 1
ATOM 5946 C CA . ARG D 2 18 ? 10.533 41.303 -45.898 1.00 24.88 150 ARG N CA 1
ATOM 5947 C C . ARG D 2 18 ? 10.220 42.787 -45.769 1.00 22.67 150 ARG N C 1
ATOM 5948 O O . ARG D 2 18 ? 9.463 43.348 -46.564 1.00 22.54 150 ARG N O 1
ATOM 5956 N N . GLU D 2 19 ? 10.786 43.416 -44.746 1.00 23.56 151 GLU N N 1
ATOM 5957 C CA . GLU D 2 19 ? 10.553 44.829 -44.498 1.00 31.33 151 GLU N CA 1
ATOM 5958 C C . GLU D 2 19 ? 11.104 45.661 -45.644 1.00 29.89 151 GLU N C 1
ATOM 5959 O O . GLU D 2 19 ? 10.487 46.638 -46.066 1.00 24.69 151 GLU N O 1
ATOM 5965 N N . GLU D 2 20 ? 12.275 45.279 -46.144 1.00 24.08 152 GLU N N 1
ATOM 5966 C CA . GLU D 2 20 ? 12.858 46.012 -47.254 1.00 24.30 152 GLU N CA 1
ATOM 5967 C C . GLU D 2 20 ? 12.012 45.866 -48.516 1.00 23.62 152 GLU N C 1
ATOM 5968 O O . GLU D 2 20 ? 11.828 46.822 -49.259 1.00 27.64 152 GLU N O 1
ATOM 5974 N N . LEU D 2 21 ? 11.504 44.663 -48.759 1.00 22.68 153 LEU N N 1
ATOM 5975 C CA . LEU D 2 21 ? 10.711 44.423 -49.960 1.00 22.24 153 LEU N CA 1
ATOM 5976 C C . LEU D 2 21 ? 9.359 45.112 -49.888 1.00 22.54 153 LEU N C 1
ATOM 5977 O O . LEU D 2 21 ? 8.798 45.494 -50.917 1.00 23.45 153 LEU N O 1
ATOM 5982 N N . ILE D 2 22 ? 8.836 45.265 -48.673 1.00 22.82 154 ILE N N 1
ATOM 5983 C CA . ILE D 2 22 ? 7.588 45.996 -48.471 1.00 28.25 154 ILE N CA 1
ATOM 5984 C C . ILE D 2 22 ? 7.860 47.479 -48.722 1.00 27.08 154 ILE N C 1
ATOM 5985 O O . ILE D 2 22 ? 7.078 48.156 -49.377 1.00 24.62 154 ILE N O 1
ATOM 5990 N N . LYS D 2 23 ? 9.000 47.961 -48.229 1.00 32.39 155 LYS N N 1
ATOM 5991 C CA . LYS D 2 23 ? 9.423 49.342 -48.446 1.00 36.62 155 LYS N CA 1
ATOM 5992 C C . LYS D 2 23 ? 9.701 49.647 -49.922 1.00 31.66 155 LYS N C 1
ATOM 5993 O O . LYS D 2 23 ? 9.598 50.794 -50.364 1.00 33.27 155 LYS N O 1
ATOM 5999 N N . ARG D 2 24 ? 10.072 48.630 -50.685 1.00 28.72 156 ARG N N 1
ATOM 6000 C CA . ARG D 2 24 ? 10.309 48.829 -52.107 1.00 25.45 156 ARG N CA 1
ATOM 6001 C C . ARG D 2 24 ? 9.007 48.739 -52.907 1.00 29.59 156 ARG N C 1
ATOM 6002 O O . ARG D 2 24 ? 8.993 48.990 -54.111 1.00 34.63 156 ARG N O 1
ATOM 6010 N N . GLY D 2 25 ? 7.914 48.379 -52.237 1.00 28.18 157 GLY N N 1
ATOM 6011 C CA . GLY D 2 25 ? 6.630 48.264 -52.904 1.00 24.82 157 GLY N CA 1
ATOM 6012 C C . GLY D 2 25 ? 6.463 46.973 -53.688 1.00 29.93 157 GLY N C 1
ATOM 6013 O O . GLY D 2 25 ? 5.476 46.792 -54.398 1.00 28.37 157 GLY N O 1
ATOM 6014 N N . VAL D 2 26 ? 7.443 46.082 -53.575 1.00 26.09 158 VAL N N 1
ATOM 6015 C CA . VAL D 2 26 ? 7.391 44.782 -54.235 1.00 23.98 158 VAL N CA 1
ATOM 6016 C C . VAL D 2 26 ? 6.396 43.871 -53.518 1.00 27.37 158 VAL N C 1
ATOM 6017 O O . VAL D 2 26 ? 5.552 43.219 -54.141 1.00 24.28 158 VAL N O 1
ATOM 6021 N N . LEU D 2 27 ? 6.500 43.858 -52.195 1.00 24.82 159 LEU N N 1
ATOM 6022 C CA . LEU D 2 27 ? 5.721 42.965 -51.358 1.00 27.29 159 LEU N CA 1
ATOM 6023 C C . LEU D 2 27 ? 4.508 43.703 -50.818 1.00 26.19 159 LEU N C 1
ATOM 6024 O O . LEU D 2 27 ? 4.632 44.624 -50.013 1.00 30.32 159 LEU N O 1
ATOM 6029 N N . LYS D 2 28 ? 3.328 43.293 -51.262 1.00 24.11 160 LYS N N 1
ATOM 6030 C CA . LYS D 2 28 ? 2.103 43.917 -50.798 1.00 23.80 160 LYS N CA 1
ATOM 6031 C C . LYS D 2 28 ? 1.231 42.839 -50.204 1.00 28.24 160 LYS N C 1
ATOM 6032 O O . LYS D 2 28 ? 0.685 42.003 -50.923 1.00 25.28 160 LYS N O 1
ATOM 6038 N N . GLU D 2 29 ? 1.121 42.845 -48.879 1.00 25.51 161 GLU N N 1
ATOM 6039 C CA . GLU D 2 29 ? 0.451 41.758 -48.185 1.00 26.74 161 GLU N CA 1
ATOM 6040 C C . GLU D 2 29 ? -1.003 42.103 -47.924 1.00 27.42 161 GLU N C 1
ATOM 6041 O O . GLU D 2 29 ? -1.374 43.273 -47.832 1.00 30.57 161 GLU N O 1
ATOM 6047 N N . ILE D 2 30 ? -1.817 41.066 -47.811 1.00 29.85 162 ILE N N 1
ATOM 6048 C CA . ILE D 2 30 ? -3.242 41.218 -47.563 1.00 28.67 162 ILE N CA 1
ATOM 6049 C C . ILE D 2 30 ? -3.540 41.117 -46.069 1.00 29.82 162 ILE N C 1
ATOM 6050 O O . ILE D 2 30 ? -4.216 41.982 -45.512 1.00 51.62 162 ILE N O 1
#

InterPro domains:
  IPR004000 Actin family [PF00022] (5-377)
  IPR004000 Actin family [PR00190] (28-37)
  IPR004000 Actin family [PR00190] (51-62)
  IPR004000 Actin family [PR00190] (63-85)
  IPR004000 Actin family [PR00190] (117-130)
  IPR004000 Actin family [PR00190] (142-161)
  IPR004000 Actin family [PR00190] (238-254)
  IPR004000 Actin family [PTHR11937] (10-371)
  IPR004000 Actin family [SM00268] (7-377)
  IPR004001 Actin, conserved site [PS00406] (55-65)
  IPR004001 Actin, conserved site [PS00432] (358-366)
  IPR020902 Actin/actin-like conserved site [PS01132] (106-118)
  IPR043129 ATPase, nucleotide binding domain [SSF53067] (5-155)
  IPR043129 ATPase, nucleotide binding domain [SSF53067] (149-377)

Foldseek 3Di:
DAKEWEQDQFWIFIPAFPDQGGQDIWGQWAAPNAGTVRRVVHDIDRQAAQQAGNNVVSVLVHVVCCACVNHNHQQQPHEYEYEGAQPHDLVRLLVVQCCSCPVRNHQWYAYAYLQLLLLVLVVDQFAWEFEAAQFWTKIFGGDNSRTDRVLIDIDRDGLVNLLVLLQVVLCVVPDHQDDPVSSVVSSVCLLPQAAADLDLVVQVVVLVPDCVQKDWDADPVGDIRIDTSSRHVSLCCQQVVCSVPDPDHHPLVSNVSSLVPDDPVSSLVHQQHYEYAAPRCQHHCNQSNSQVSNCVVDDPPHDGDYHYDNVRNGSSRSSVSPQVPDPVCVVLIGGSVNCVVPPSSVNVVRHD/DFAKEWEQAQFWIFIPTQPDQGGQDIWGQWWWAQVDDRIAGTVRRVVNTDIDRQAAQQAGDNVVSVLVNVCCRACVRHNHQQLVHEYEYEGAQPHDLVRLLVVQCCSCPVSNHQWYAYAYLQLLLLVLVVDQFAWEFEAAQHWTKIFGGDNSRTDRVLIDIDRDGLVNLLVLLQVVLCVVPDHADDPVSSVVSSVCLLPQAAADLDLVVQVVVLVPDVVNKDWDADPVGDIRIDTSSRHVSLCCQQVVCSVPDPDHHPLVSNVSSLVPDDPVSSLVHQQHYEYAAPRCQHHCNQVNSQVSNCVVDDPPHDGDYHYDNVRNGSSRSSSSPQSVDPVCVVLICGSVNCVVPPSSVNVVRHD/DVVVVVVVVPDDDPVVCVVVVNDDDD/DVVVVVPVVPDDDPVVCVVVVNDDDD

GO terms:
  GO:0005515 protein binding (F, IPI)
  GO:0048306 calcium-dependent protein binding (F, IPI)
  GO:0042802 identical protein binding (F, IPI)
  GO:0098723 skeletal muscle myofibril (C, IDA)
  GO:0000287 magnesium ion binding (F, IDA)
  GO:0005509 calcium ion binding (F, IDA)
  GO:0032432 actin filament bundle (C, IDA)
  GO:0005884 actin filament (C, IDA)
  GO:0003785 actin monomer binding (F, IDA)
  GO:0031941 filamentous actin (C, IDA)
  GO:0030041 actin filament polymerization (P, IDA)
  GO:0051017 actin filament bundle assembly (P, IDA)
  GO:0140660 cytoskeletal motor activator activity (F, IDA)
  GO:0005884 actin filament (C, IMP)
  GO:0005523 tropomyosin binding (F, IPI)
  GO:0031013 troponin I binding (F, IPI)
  GO:0031432 titin binding (F, IPI)
  GO:0032036 myosin heavy chain binding (F, IPI)
  GO:0019904 protein domain specific binding (F, IPI)

CATH classification: 3.30.420.40 (+2 more: 3.30.420.40, 3.90.640.10)

Secondary structure (DSSP, 8-state):
--EEEEE-SSEEEEEETT-SS-SEEEE--EE--EETHHHH---EE-SEETTEE--HHHHHHHHHHIIIIII---GGG--EEEEE-TT--HHHHHHHHHIIIIIS--SEEEEEEHHHHHHHHTT-SSEEEEEE-SS-EEEEEEETTEE-GGG-EEE---HHHHHHHHHHHHGGGT----SHHHHHHHHHHHHHH----SSHHHHHHHHHH-STT-EEEE-TTS-EEEESTHHHHHHHTTT-GGGGT--S--HHHHHHHHHHTS-HHHHHHHHT-EEEESGGG-STTHHHHHHHHHHHHS-TTPPP-EE--TTGGGHHHHHHHHHHT-GGGTTTSEEHHHHHHH-TTHHHHH--/-PPEEEEE-SSEEEEEETT-SS-SEEEE--EEE----S-EETHHHH---EEE-SEETTEE--HHHHHHHHHIIIIIII---GGGS-EEEEE-TT--HHHHHHHHHHHHHTS--SEEEEEEHHHHHHHHTT-SSEEEEEE-SS-EEEEEEETTEE-GGG-EEE---HHHHHHHHHHHHGGGT----SHHHHHHHHHHHHHH----SSHHHHHHHHHH-STT-EEEE-TTS-EEEESTHHHHHHHTTT-GGGGT--S--HHHHHHHHHHTS-HHHHHHHHT-EEEESGGGGSTTHHHHHHHHHHHHS-TTPPP-EE--TTGGGHHHHHHHHHHT-GGGTTTSEEHHHHHHH-TTHHHHH--/-HHHHHHHHTPPPHHHHHHTTS----/-HHHHHHHHTPPPHHHHHHTTS----

Nearest PDB structures (foldseek):
  4b1v-assembly1_N  TM=1.040E+00  e=6.548E-03  Mus musculus
  4b1v-assembly2_M  TM=1.032E+00  e=1.055E-02  Mus musculus
  2v51-assembly1_F  TM=8.550E-01  e=9.077E-01  Mus musculus
  4b1x-assembly1_M  TM=8.830E-01  e=2.358E+00  Mus musculus
  2yjf-assembly1_M  TM=7.344E-01  e=3.800E+00  Mus musculus

Sequence (763 aa):
TALVCDNNGSGLVKAGFAGDDAPRAVFPSSIVGRSYVGDEAQSLTLKYPIEHGIITNWDDMEKIWHHTFYNELRVAPEEHPTLLTEAPLNPKANREKMMTQIMFETFNVPAMYVAIQAVLSSLYASGRTTGIVLDSGDGVTHNVPIYEGYALPHAIMRLDLAGRDLTDYLMKILTERGYSSFVTTAEREIVRDIKEKLCYVALDFENEMATAASSSSLEKSYELPDGQVITTIGNERFRCPETLFQPSFIGMESAGIHETTYNSIMKCDIDIRKDLYANNVMSGGTTMYPGIADRMQKEITALAPSTMKIKIIAPPERKYSVWIGGSILASSLSTFQQMWITKQEYDEAGPSIVHHRKCFTTALVCDNGSGLVKAGFAGDDAPRAVFPSSIVGRPGQKDSYVGDEAQSILTLKYPIEHGIITNWDDMEKIWHHTFYNELRVAPEEHPTLLTEAPLNPKANREKMMTQIMFETFNVPAMYVAIQAVLSSLYASGRTTGIVLDSGDGVTHNVPIYEGYALPHAIMRLDDLAGRDLTDYLMKILTERGYSFVTTAEREIVRDIKEKLCYVALDFENEMATAASSSSLEKSYELPDGQVITIGNERFRCPETLFQPSFIGMEESAGIHEETTYNSIMKCDIIDIRKDLYANNNVMSGGTTMYPGIADRMMQKEITALAPSTMKIKIIAPPERKYSVWIGGSILASSLSTFQQMMWITKQEYDEAGPSIVHHRKCFSAALERKISMMRQSREELIKRGVLKEISAALERKISMRQSREELIKRGVLKEI

Radius of gyration: 35.07 Å; Cα contacts (8 Å, |Δi|>4): 1608; chains: 4; bounding box: 57×81×115 Å

B-factor: mean 21.32, std 10.66, range [4.07, 85.66]

Solvent-accessible surface area: 32185 Å² total; per-residue (Å²): 128,10,1,0,6,10,5,14,7,10,54,0,26,0,0,42,20,63,45,126,45,14,152,5,61,4,27,0,7,0,0,116,80,135,15,0,62,77,12,132,125,105,87,57,93,66,0,1,95,73,12,32,12,71,40,56,88,1,0,14,56,0,2,81,8,2,5,71,83,49,14,140,20,6,0,30,61,22,28,0,0,0,3,9,2,4,83,19,65,58,74,22,29,53,83,4,0,54,5,0,0,82,14,8,50,1,50,8,0,8,2,10,39,20,0,10,0,1,0,8,31,32,31,45,11,28,0,1,0,3,19,4,28,43,11,16,1,8,4,0,0,0,49,34,2,8,9,1,25,47,0,16,41,122,15,52,1,0,2,57,51,0,5,56,21,0,27,142,5,0,74,112,91,64,51,84,23,121,70,92,67,51,67,72,38,0,79,37,0,15,100,135,26,5,34,4,2,94,65,21,123,88,33,58,62,48,22,88,98,53,79,80,33,77,101,77,37,115,17,140,111,36,123,73,4,40,0,3,38,6,30,0,33,0,0,0,0,1,7,63,4,77,59,58,70,49,181,52,32,3,2,21,75,8,1,62,53,0,0,76,94,3,66,136,112,8,54,126,49,0,3,30,30,1,2,0,0,10,31,7,0,74,16,89,30,1,30,94,14,1,68,86,36,0,76,83,67,12,70,123,122,47,75,24,114,25,24,29,31,117,84,22,78,59,4,9,0,29,0,0,2,46,9,3,62,13,95,26,1,94,140,35,13,0,51,70,122,48,11,92,142,51,20,41,63,2,0,52,149,33,4,77,115,67,10,2,0,4,9,4,15,8,10,55,0,25,0,0,30,12,62,48,126,44,14,153,4,61,5,26,0,8,0,0,65,110,28,72,40,110,15,54,15,0,60,54,10,129,117,139,45,98,59,99,67,0,2,94,69,12,32,18,72,41,41,106,1,0,64,66,0,1,26,7,1,4,26,43,46,15,201,16,16,0,86,112,20,28,0,0,0,3,11,2,4,81,24,66,138,73,25,26,53,87,4,0,69,16,0,0,80,48,11,77,1,49,9,0,16,2,8,36,18,0,11,0,1,0,8,31,30,33,45,10,31,0,0,0,2,18,3,27,43,9,16,1,8,4,0,0,0,51,33,2,6,8,1,22,50,0,15,42,124,15,52,0,0,2,57,49,0,5,58,21,0,25,142,6,0,73,112,95,64,50,82,21,120,71,88,67,52,65,72,36,0,80,36,0,14,102,136,26,5,34,4,2,100,68,19,123,92,34,58,54,47,24,88,98,57,82,78,31,78,97,79,38,116,15,139,111,34,123,69,7,43,0,3,38,6,33,0,34,0,0,1,0,2,6,63,4,76,61,60,61,48,174,54,36,3,2,24,78,9,0,63,49,0,0,75,96,3,60,123,118,10,56,51,72,0,5,32,31,3,0,0,0,9,30,6,0,76,15,90,31,1,31,93,15,0,66,88,34,1,74,82,66,13,67,124,118,45,78,24,112,27,26,30,27,117,84,24,79,59,3,10,0,31,0,0,3,44,8,4,60,11,96,32,6,89,134,71,11,0,51,65,144,55,10,96,97,36,20,39,56,7,0,34,135,42,3,79,88,88,64,3,43,143,68,8,71,128,42,45,60,69,73,66,0,75,185,153,42,14,6,103,94,167,85,85,67,4,43,141,67,15,77,126,55,48,54,43,105,66,0,78,178,150,41,21,5,103,98,165